Protein AF-A0A9P8NAB4-F1 (afdb_monomer_lite)

InterPro domains:
  IPR000743 Glycoside hydrolase, family 28 [PF00295] (481-736)
  IPR003819 TauD/TfdA-like domain [PF02668] (76-341)
  IPR011050 Pectin lyase fold/virulence factor [SSF51126] (372-777)
  IPR012334 Pectin lyase fold [G3DSA:2.160.20.10] (362-823)
  IPR042098 Glutarate 2-hydroxylase superfamily [G3DSA:3.60.130.10] (65-352)
  IPR051323 Alpha-ketoglutarate-dependent sulfate ester dioxygenase-like [PTHR30468] (35-362)

Organism: Aspergillus fumigatus (NCBI:txid746128)

Sequence (828 aa):
MTAKEVQLPSKPANLPHLNYHTPRGVSPLESVRAAGLEYPNYTPFKLPNLTLHPFTDRGHYADPSKSRLLSAATEIIHLTPDIGTEIAGLQLTALTPAQKDDLALLVAERGVVFFRDQDMDVHEQIAFAAYFGELHIHQMAGIIPDLPWVHPIYKDRTAVNGRSHQIWHSDVSYELQPPGLTMLRMDTLPAAGPGGSLAGGDTVWASGYALYESLSPKLRAFLETLEAKHSGLEQAEKALKTNGCLRRDPIETIHPVVRTHPVTKWKTLYVNENFTKEIIGIEKRVSDALLDTLYRTIAEAYEYQVRWKWTPNAVAIWDNRVTFHTGIFDYFPHLRHGLRVAPQAEKPYLDGESKTRKEDLESPTTALSKKTVDCNILSYGAVADNTTDISTSLESAFNWCVRPNPSSRLVVPEGQYLISRGVVLSNATNWAFQLDGLITVAYGGNWTIDRALILEGLAGTDVLNTTINGEGDQKFLLDVLVIVNAVDFEFYSSNGLGAFQGQGYLYRNLNNTDRPRLVRLISPINASVHDLILVDSPKFHIVLDFAINVEAYHLTIRGANLGSYDGIDVIGTNYHIHDNEVTNRDECVSVKSPSHHALIENLVCNQAGSGISIGSLNVSAEISNILAQNISIIQGNNIAFIKTYPGGSGYVTNVTFSNFRSKASLYGLNINQYWQNTFEPDTGSVTLSNLVFRNFSGSVANGVQRPPLYLIVNDLTYATNVTVEDFTVWTESGSSIVNKISNVFGHGDDSYGPNNGLVSLGAAEQPHTYTSTNIITASPTGWVPPKSPTWAAPSTGYGTASPIPVYTPEPLWRPGGVDYDLHYWGSF

Radius of gyration: 30.59 Å; chains: 1; bounding box: 68×71×88 Å

Foldseek 3Di:
DPPDDFDFDDDDPDFPPPPDDDDPPDDLVVRCVVVVHDPLAQDADADEADDDDDADALLQLEDPVLCLQQVQFPDWDLQADQAEIETHDDALLPDDSRNLSSVSNVQVRRQKYKYPDHPDTPSSVRSSQPSRAAWDQDFWAGARRRGRSKGKPKAAQVDDPLPPPWWKAQPPLQGQFGFFWKKKWWADAFLQDVPSDRDAFKKKKFFQLVLLVPDDPVVNVVQQVWKFKFWCVVVVVVSVVVVIYGRYDIGIDIARQWFADPNLLAIGGHATDVTTQAIPPDDRVVRVVVNVVSHCSRVVPPNRMDIDDDDRGMMMIGTSLGMIMTITSSRPNTITIMIMITHTHDRTDHDPPGYRPCCVLAFLNDDLVQLPAELELVVQVFDQPQPDASLRSQQCSQVVGQAVDASHEYDDAAGHGEHQEAHEREDGERYEYEFAYEYEYDPPGHQADDPVSLCVFPVHNVVSVCVQPVVVPNLSRRARYEYHAYHSYEYEYPFLQREYFQPLLVCLVVVPPNFHEYEEYGNYESYEYESYEFFAGVFEGYEYHAYYSYEYELYEEAYAQDPRHAYYEYEYEQYEYEHYEYAYQEHPYEYEPPYYQYEAEHYHAFQYAEYYEYDQAAAAGHAENAEYELYEHEQYQEQYEYHYDFNYEEAHAHYEYEHTEYAAHQAAYAYYNHPPVPDPPRPAIHAAEHYEYYQYEAEHAAQAVHNNAHADHDQPRAHEAYEHENHQYYYPDDQKHKHKHWRYEHAYDCQQHDRVQHHYADPPGDGGTDIDIGIRRHGGPPHDHDDDDPPGAPSCRQHRNDRDDRQPPHRPGHPPDPDSPPSSPPDD

pLDDT: mean 91.63, std 9.43, range [35.78, 98.81]

Secondary structure (DSSP, 8-state):
-PPPPPPPPPPPTT-S-TT--PPTTS-HHHHHHHTT--SSB------PPP-------GGGGS-TT-HHHHTT-SEEEESSSSS-EEEES--GGG--HHHHHHHHHHHHHHSEEEESS----HHHHHHHHTTSSPBP--SSS-BBTTBTTEEEEEE-TT-TTSS-----B-TTTTSSS-B-EEEEEEEE--B-SGGG-SB---EEEEEHHHHHHHS-HHHHHHHTT-EEEEESHHHHHHHHHTT---SS---EEEEESEEE-TTT-BEEE---TTTEEEETTS-HHHHHHHHHHHHHHHHH-GGGEEEEPP-TT-EEEEETTTEEEEE--TTTTS-EEEEEE-BB-PPP---TT-B-HHHHHSSSSS-GGG--EEEEGGGGT--SSSSSB-HHHHHHHIIIIITTSSSEEEEE-SSEEEEEE-EEEEEEEEEEEEE-SEEEEEEEEE-BPPHHHHTTSTT-HHHHHHHHHHTSSS-TTBEEEEEEEEEEEEEE-SSS--EEE--HHHHHHTT---PPEEEEEES-EEEEEES-EEE--SS-SEEEEEEEEEEEES-EEE--SSSS--SEEEEEEEEEEES-EEESSSEEEEEEEEEEEEEEEEEEEES-SEEEEEEEE-TTEEEEEEEEEEEEEES-SEEEEEEE-TT--EEEEEEEEEEEEEEEESEEEEEETTGGG--SS-----EEEEEEEEEEEEEES-TTTS-SEEEE--TTT-EEEEEEEEEEEEESSSS-EEEEEESEEEEE-SBTBGGGG-BPPPTTPPP---EEEEEE-SPPTT--PPPPPTTSPPTTTT-SSSPPPSSSSPPS--TT-S-TTTTTT---

Structure (mmCIF, N/CA/C/O backbone):
data_AF-A0A9P8NAB4-F1
#
_entry.id   AF-A0A9P8NAB4-F1
#
loop_
_atom_site.group_PDB
_atom_site.id
_atom_site.type_symbol
_atom_site.label_atom_id
_atom_site.label_alt_id
_atom_site.label_comp_id
_atom_site.label_asym_id
_atom_site.label_entity_id
_atom_site.label_seq_id
_atom_site.pdbx_PDB_ins_code
_atom_site.Cartn_x
_atom_site.Cartn_y
_atom_site.Cartn_z
_atom_site.occupancy
_atom_site.B_iso_or_equiv
_atom_site.auth_seq_id
_atom_site.auth_comp_id
_atom_site.auth_asym_id
_atom_site.auth_atom_id
_atom_site.pdbx_PDB_model_num
ATOM 1 N N . MET A 1 1 ? 40.218 -10.655 -15.527 1.00 40.34 1 MET A N 1
ATOM 2 C CA . MET A 1 1 ? 39.307 -11.619 -14.876 1.00 40.34 1 MET A CA 1
ATOM 3 C C . MET A 1 1 ? 38.823 -12.562 -15.959 1.00 40.34 1 MET A C 1
ATOM 5 O O . MET A 1 1 ? 38.355 -12.079 -16.979 1.00 40.34 1 MET A O 1
ATOM 9 N N . THR A 1 2 ? 39.038 -13.867 -15.823 1.00 39.22 2 THR A N 1
ATOM 10 C CA . THR A 1 2 ? 38.484 -14.861 -16.753 1.00 39.22 2 THR A CA 1
ATOM 11 C C . THR A 1 2 ? 36.960 -14.804 -16.664 1.00 39.22 2 THR A C 1
ATOM 13 O O . THR A 1 2 ? 36.418 -14.909 -15.565 1.00 39.22 2 THR A O 1
ATOM 16 N N . ALA A 1 3 ? 36.283 -14.560 -17.790 1.00 53.69 3 ALA A N 1
ATOM 17 C CA . ALA A 1 3 ? 34.825 -14.518 -17.847 1.00 53.69 3 ALA A CA 1
ATOM 18 C C . ALA A 1 3 ? 34.260 -15.818 -17.257 1.00 53.69 3 ALA A C 1
ATOM 20 O O . ALA A 1 3 ? 34.722 -16.909 -17.598 1.00 53.69 3 ALA A O 1
ATOM 21 N N . LYS A 1 4 ? 33.310 -15.694 -16.328 1.00 59.47 4 LYS A N 1
ATOM 22 C CA . LYS A 1 4 ? 32.639 -16.833 -15.699 1.00 59.47 4 LYS A CA 1
ATOM 23 C C . LYS A 1 4 ? 31.957 -17.631 -16.814 1.00 59.47 4 LYS A C 1
ATOM 25 O O . LYS A 1 4 ? 31.205 -17.058 -17.598 1.00 59.47 4 LYS A O 1
ATOM 30 N N . GLU A 1 5 ? 32.256 -18.919 -16.931 1.00 72.31 5 GLU A N 1
ATOM 31 C CA . GLU A 1 5 ? 31.653 -19.762 -17.964 1.00 72.31 5 GLU A CA 1
ATOM 32 C C . GLU A 1 5 ? 30.143 -19.869 -17.694 1.00 72.31 5 GLU A C 1
ATOM 34 O O . GLU A 1 5 ? 29.724 -20.312 -16.624 1.00 72.31 5 GLU A O 1
ATOM 39 N N . VAL A 1 6 ? 29.319 -19.379 -18.625 1.00 86.31 6 VAL A N 1
ATOM 40 C CA . VAL A 1 6 ? 27.856 -19.380 -18.493 1.00 86.31 6 VAL A CA 1
ATOM 41 C C . VAL A 1 6 ? 27.298 -20.600 -19.207 1.00 86.31 6 VAL A C 1
ATOM 43 O O . VAL A 1 6 ? 27.451 -20.748 -20.418 1.00 86.31 6 VAL A O 1
ATOM 46 N N . GLN A 1 7 ? 26.628 -21.467 -18.452 1.00 87.75 7 GLN A N 1
ATOM 47 C CA . GLN A 1 7 ? 25.987 -22.654 -18.997 1.00 87.75 7 GLN A CA 1
ATOM 48 C C . GLN A 1 7 ? 24.694 -22.270 -19.725 1.00 87.75 7 GLN A C 1
ATOM 50 O O . GLN A 1 7 ? 23.771 -21.718 -19.126 1.00 87.75 7 GLN A O 1
ATOM 55 N N . LEU A 1 8 ? 24.631 -22.574 -21.021 1.00 92.75 8 LEU A N 1
ATOM 56 C CA . LEU A 1 8 ? 23.442 -22.373 -21.847 1.00 92.75 8 LEU A CA 1
ATOM 57 C C . LEU A 1 8 ? 22.618 -23.666 -21.973 1.00 92.75 8 LEU A C 1
ATOM 59 O O . LEU A 1 8 ? 23.169 -24.759 -21.806 1.00 92.75 8 LEU A O 1
ATOM 63 N N . PRO A 1 9 ? 21.320 -23.569 -22.319 1.00 92.62 9 PRO A N 1
ATOM 64 C CA . PRO A 1 9 ? 20.518 -24.734 -22.680 1.00 92.62 9 PRO A CA 1
ATOM 65 C C . PRO A 1 9 ? 21.091 -25.499 -23.887 1.00 92.62 9 PRO A C 1
ATOM 67 O O . PRO A 1 9 ? 21.942 -25.006 -24.630 1.00 92.62 9 PRO A O 1
ATOM 70 N N . SER A 1 10 ? 20.607 -26.723 -24.110 1.00 91.00 10 SER A N 1
ATOM 71 C CA . SER A 1 10 ? 21.075 -27.565 -25.221 1.00 91.00 10 SER A CA 1
ATOM 72 C C . SER A 1 10 ? 20.558 -27.070 -26.573 1.00 91.00 10 SER A C 1
ATOM 74 O O . SER A 1 10 ? 19.350 -26.943 -26.769 1.00 91.00 10 SER A O 1
ATOM 76 N N . LYS A 1 11 ? 21.467 -26.819 -27.523 1.00 89.62 11 LYS A N 1
ATOM 77 C CA . LYS A 1 11 ? 21.127 -26.353 -28.878 1.00 89.62 11 LYS A CA 1
ATOM 78 C C . LYS A 1 11 ? 20.417 -27.452 -29.693 1.00 89.62 11 LYS A C 1
ATOM 80 O O . LYS A 1 11 ? 20.761 -28.626 -29.548 1.00 89.62 11 LYS A O 1
ATOM 85 N N . PRO A 1 12 ? 19.499 -27.098 -30.611 1.00 88.19 12 PRO A N 1
ATOM 86 C CA . PRO A 1 12 ? 19.002 -28.029 -31.620 1.00 88.19 12 PRO A CA 1
ATOM 87 C C . PRO A 1 12 ? 20.139 -28.599 -32.480 1.00 88.19 12 PRO A C 1
ATOM 89 O O . PRO A 1 12 ? 21.068 -27.885 -32.853 1.00 88.19 12 PRO A O 1
ATOM 92 N N . ALA A 1 13 ? 20.042 -29.878 -32.846 1.00 84.38 13 ALA A N 1
ATOM 93 C CA . ALA A 1 13 ? 21.098 -30.586 -33.578 1.00 84.38 13 ALA A CA 1
ATOM 94 C C . ALA A 1 13 ? 21.292 -30.112 -35.034 1.00 84.38 13 ALA A C 1
ATOM 96 O O . ALA A 1 13 ? 22.326 -30.375 -35.637 1.00 84.38 13 ALA A O 1
ATOM 97 N N . ASN A 1 14 ? 20.301 -29.431 -35.612 1.00 85.38 14 ASN A N 1
ATOM 98 C CA . ASN A 1 14 ? 20.255 -29.040 -37.021 1.00 85.38 14 ASN A CA 1
ATOM 99 C C . ASN A 1 14 ? 20.342 -27.520 -37.237 1.00 85.38 14 ASN A C 1
ATOM 101 O O . ASN A 1 14 ? 19.823 -27.012 -38.234 1.00 85.38 14 ASN A O 1
ATOM 105 N N . LEU A 1 15 ? 20.961 -26.788 -36.305 1.00 88.81 15 LEU A N 1
ATOM 106 C CA . LEU A 1 15 ? 21.180 -25.356 -36.487 1.00 88.81 15 LEU A CA 1
ATOM 107 C C . LEU A 1 15 ? 22.069 -25.075 -37.712 1.00 88.81 15 LEU A C 1
ATOM 109 O O . LEU A 1 15 ? 23.055 -25.782 -37.941 1.00 88.81 15 LEU A O 1
ATOM 113 N N . PRO A 1 16 ? 21.757 -24.028 -38.492 1.00 85.44 16 PRO A N 1
ATOM 114 C CA . PRO A 1 16 ? 22.625 -23.579 -39.572 1.00 85.44 16 PRO A CA 1
ATOM 115 C C . PRO A 1 16 ? 23.907 -22.935 -39.011 1.00 85.44 16 PRO A C 1
ATOM 117 O O . PRO A 1 16 ? 23.931 -22.453 -37.884 1.00 85.44 16 PRO A O 1
ATOM 120 N N . HIS A 1 17 ? 24.972 -22.882 -39.818 1.00 88.69 17 HIS A N 1
ATOM 121 C CA . HIS A 1 17 ? 26.263 -22.263 -39.462 1.00 88.69 17 HIS A CA 1
ATOM 122 C C . HIS A 1 17 ? 26.952 -22.863 -38.217 1.00 88.69 17 HIS A C 1
ATOM 124 O O . HIS A 1 17 ? 27.378 -22.131 -37.331 1.00 88.69 17 HIS A O 1
ATOM 130 N N . LEU A 1 18 ? 27.141 -24.188 -38.179 1.00 85.50 18 LEU A N 1
ATOM 131 C CA . LEU A 1 18 ? 27.746 -24.916 -37.044 1.00 85.50 18 LEU A CA 1
ATOM 132 C C . LEU A 1 18 ? 29.112 -24.383 -36.559 1.00 85.50 18 LEU A C 1
ATOM 134 O O . LEU A 1 18 ? 29.465 -24.598 -35.405 1.00 85.50 18 LEU A O 1
ATOM 138 N N . ASN A 1 19 ? 29.868 -23.697 -37.423 1.00 88.88 19 ASN A N 1
ATOM 139 C CA . ASN A 1 19 ? 31.190 -23.143 -37.105 1.00 88.88 19 ASN A CA 1
ATOM 140 C C . ASN A 1 19 ? 31.148 -21.687 -36.601 1.00 88.88 19 ASN A C 1
ATOM 142 O O . ASN A 1 19 ? 32.195 -21.124 -36.287 1.00 88.88 19 ASN A O 1
ATOM 146 N N . TYR A 1 20 ? 29.976 -21.044 -36.594 1.00 93.00 20 TYR A N 1
ATOM 147 C CA . TYR A 1 20 ? 29.820 -19.686 -36.080 1.00 93.00 20 TYR A CA 1
ATOM 148 C C . TYR A 1 20 ? 29.592 -19.717 -34.568 1.00 93.00 20 TYR A C 1
ATOM 150 O O . TYR A 1 20 ? 28.784 -20.499 -34.063 1.00 93.00 20 TYR A O 1
ATOM 158 N N . HIS A 1 21 ? 30.274 -18.822 -33.860 1.00 92.81 21 HIS A N 1
ATOM 159 C CA . HIS A 1 21 ? 30.131 -18.642 -32.423 1.00 92.81 21 HIS A CA 1
ATOM 160 C C . HIS A 1 21 ? 29.997 -17.158 -32.110 1.00 92.81 21 HIS A C 1
ATOM 162 O O . HIS A 1 21 ? 30.865 -16.371 -32.495 1.00 92.81 21 HIS A O 1
ATOM 168 N N . THR A 1 22 ? 28.927 -16.783 -31.409 1.00 94.12 22 THR A N 1
ATOM 169 C CA . THR A 1 22 ? 28.750 -15.401 -30.954 1.00 94.12 22 THR A CA 1
ATOM 170 C C . THR A 1 22 ? 29.775 -15.098 -29.852 1.00 94.12 22 THR A C 1
ATOM 172 O O . THR A 1 22 ? 29.762 -15.765 -28.816 1.00 94.12 22 THR A O 1
ATOM 175 N N . PRO A 1 23 ? 30.674 -14.108 -30.016 1.00 93.75 23 PRO A N 1
ATOM 176 C CA . PRO A 1 23 ? 31.632 -13.761 -28.970 1.00 93.75 23 PRO A CA 1
ATOM 177 C C . PRO A 1 23 ? 30.945 -13.156 -27.735 1.00 93.75 23 PRO A C 1
ATOM 179 O O . PRO A 1 23 ? 29.957 -12.430 -27.848 1.00 93.75 23 PRO A O 1
ATOM 182 N N . ARG A 1 24 ? 31.496 -13.413 -26.543 1.00 91.81 24 ARG A N 1
ATOM 183 C CA . ARG A 1 24 ? 31.081 -12.757 -25.288 1.00 91.81 24 ARG A CA 1
ATOM 184 C C . ARG A 1 24 ? 31.351 -11.248 -25.353 1.00 91.81 24 ARG A C 1
ATOM 186 O O . ARG A 1 24 ? 32.356 -10.834 -25.929 1.00 91.81 24 ARG A O 1
ATOM 193 N N . GLY A 1 25 ? 30.471 -10.441 -24.759 1.00 89.00 25 GLY A N 1
ATOM 194 C CA . GLY A 1 25 ? 30.613 -8.977 -24.698 1.00 89.00 25 GLY A CA 1
ATOM 195 C C . GLY A 1 25 ? 30.536 -8.217 -26.034 1.00 89.00 25 GLY A C 1
ATOM 196 O O . GLY A 1 25 ? 30.756 -7.011 -26.044 1.00 89.00 25 GLY A O 1
ATOM 197 N N . VAL A 1 26 ? 30.231 -8.881 -27.155 1.00 90.88 26 VAL A N 1
ATOM 198 C CA . VAL A 1 26 ? 30.075 -8.241 -28.474 1.00 90.88 26 VAL A CA 1
ATOM 199 C C . VAL A 1 26 ? 28.607 -8.285 -28.886 1.00 90.88 26 VAL A C 1
ATOM 201 O O . VAL A 1 26 ? 27.939 -9.303 -28.691 1.00 90.88 26 VAL A O 1
ATOM 204 N N . SER A 1 27 ? 28.092 -7.206 -29.484 1.00 91.06 27 SER A N 1
ATOM 205 C CA . SER A 1 27 ? 26.719 -7.198 -29.992 1.00 91.06 27 SER A CA 1
ATOM 206 C C . SER A 1 27 ? 26.519 -8.317 -31.029 1.00 91.06 27 SER A C 1
ATOM 208 O O . SER A 1 27 ? 27.317 -8.448 -31.969 1.00 91.06 27 SER A O 1
ATOM 210 N N . PRO A 1 28 ? 25.440 -9.117 -30.936 1.00 93.81 28 PRO A N 1
ATOM 211 C CA . PRO A 1 28 ? 25.110 -10.088 -31.975 1.00 93.81 28 PRO A CA 1
ATOM 212 C C . PRO A 1 28 ? 24.892 -9.453 -33.351 1.00 93.81 28 PRO A C 1
ATOM 214 O O . PRO A 1 28 ? 25.235 -10.054 -34.365 1.00 93.81 28 PRO A O 1
ATOM 217 N N . LEU A 1 29 ? 24.364 -8.224 -33.404 1.00 93.50 29 LEU A N 1
ATOM 218 C CA . LEU A 1 29 ? 24.193 -7.491 -34.659 1.00 93.50 29 LEU A CA 1
ATOM 219 C C . LEU A 1 29 ? 25.542 -7.254 -35.352 1.00 93.50 29 LEU A C 1
ATOM 221 O O . LEU A 1 29 ? 25.672 -7.470 -36.557 1.00 93.50 29 LEU A O 1
ATOM 225 N N . GLU A 1 30 ? 26.545 -6.816 -34.593 1.00 93.12 30 GLU A N 1
ATOM 226 C CA . GLU A 1 30 ? 27.880 -6.511 -35.113 1.00 93.12 30 GLU A CA 1
ATOM 227 C C . GLU A 1 30 ? 28.649 -7.782 -35.472 1.00 93.12 30 GLU A C 1
ATOM 229 O O . GLU A 1 30 ? 29.199 -7.882 -36.568 1.00 93.12 30 GLU A O 1
ATOM 234 N N . SER A 1 31 ? 28.652 -8.777 -34.582 1.00 94.56 31 SER A N 1
ATOM 235 C CA . SER A 1 31 ? 29.421 -10.012 -34.773 1.00 94.56 31 SER A CA 1
ATOM 236 C C . SER A 1 31 ? 28.896 -10.880 -35.920 1.00 94.56 31 SER A C 1
ATOM 238 O O . SER A 1 31 ? 29.700 -11.438 -36.668 1.00 94.56 31 SER A O 1
ATOM 240 N N . VAL A 1 32 ? 27.574 -10.980 -36.115 1.00 94.44 32 VAL A N 1
ATOM 241 C CA . VAL A 1 32 ? 26.994 -11.704 -37.264 1.00 94.44 32 VAL A CA 1
ATOM 242 C C . VAL A 1 32 ? 27.377 -11.012 -38.575 1.00 94.44 32 VAL A C 1
ATOM 244 O O . VAL A 1 32 ? 27.844 -11.669 -39.507 1.00 94.44 32 VAL A O 1
ATOM 247 N N . ARG A 1 33 ? 27.268 -9.678 -38.631 1.00 92.25 33 ARG A N 1
ATOM 248 C CA . ARG A 1 33 ? 27.653 -8.895 -39.816 1.00 92.25 33 ARG A CA 1
ATOM 249 C C . ARG A 1 33 ? 29.149 -8.987 -40.113 1.00 92.25 33 ARG A C 1
ATOM 251 O O . ARG A 1 33 ? 29.523 -9.140 -41.273 1.00 92.25 33 ARG A O 1
ATOM 258 N N . ALA A 1 34 ? 30.001 -8.943 -39.088 1.00 94.50 34 ALA A N 1
ATOM 259 C CA . ALA A 1 34 ? 31.451 -9.091 -39.234 1.00 94.50 34 ALA A CA 1
ATOM 260 C C . ALA A 1 34 ? 31.850 -10.473 -39.782 1.00 94.50 34 ALA A C 1
ATOM 262 O O . ALA A 1 34 ? 32.832 -10.584 -40.512 1.00 94.50 34 ALA A O 1
ATOM 263 N N . ALA A 1 35 ? 31.062 -11.511 -39.487 1.00 93.69 35 ALA A N 1
ATOM 264 C CA . ALA A 1 35 ? 31.231 -12.848 -40.054 1.00 93.69 35 ALA A CA 1
ATOM 265 C C . ALA A 1 35 ? 30.696 -12.988 -41.497 1.00 93.69 35 ALA A C 1
ATOM 267 O O . ALA A 1 35 ? 30.728 -14.085 -42.053 1.00 93.69 35 ALA A O 1
ATOM 268 N N . GLY A 1 36 ? 30.196 -11.906 -42.109 1.00 93.19 36 GLY A N 1
ATOM 269 C CA . GLY A 1 36 ? 29.629 -11.919 -43.461 1.00 93.19 36 GLY A CA 1
ATOM 270 C C . GLY A 1 36 ? 28.271 -12.620 -43.559 1.00 93.19 36 GLY A C 1
ATOM 271 O O . GLY A 1 36 ? 27.869 -13.018 -44.651 1.00 93.19 36 GLY A O 1
ATOM 272 N N . LEU A 1 37 ? 27.579 -12.798 -42.430 1.00 92.12 37 LEU A N 1
ATOM 273 C CA . LEU A 1 37 ? 26.261 -13.421 -42.359 1.00 92.12 37 LEU A CA 1
ATOM 274 C C . LEU A 1 37 ? 25.153 -12.358 -42.337 1.00 92.12 37 LEU A C 1
ATOM 276 O O . LEU A 1 37 ? 25.348 -11.227 -41.887 1.00 92.12 37 LEU A O 1
ATOM 280 N N . GLU A 1 38 ? 23.967 -12.733 -42.812 1.00 88.44 38 GLU A N 1
ATOM 281 C CA . GLU A 1 38 ? 22.781 -11.876 -42.765 1.00 88.44 38 GLU A CA 1
ATOM 282 C C . GLU A 1 38 ? 22.230 -11.772 -41.332 1.00 88.44 38 GLU A C 1
ATOM 284 O O . GLU A 1 38 ? 22.152 -12.770 -40.609 1.00 88.44 38 GLU A O 1
ATOM 289 N N . TYR A 1 39 ? 21.835 -10.559 -40.923 1.00 89.81 39 TYR A N 1
ATOM 290 C CA . TYR A 1 39 ? 21.217 -10.295 -39.624 1.00 89.81 39 TYR A CA 1
ATOM 291 C C . TYR A 1 39 ? 19.875 -9.561 -39.764 1.00 89.81 39 TYR A C 1
ATOM 293 O O . TYR A 1 39 ? 19.847 -8.509 -40.409 1.00 89.81 39 TYR A O 1
ATOM 301 N N . PRO A 1 40 ? 18.817 -9.995 -39.054 1.00 89.75 40 PRO A N 1
ATOM 302 C CA . PRO A 1 40 ? 18.694 -11.278 -38.354 1.00 89.75 40 PRO A CA 1
ATOM 303 C C . PRO A 1 40 ? 18.849 -12.479 -39.302 1.00 89.75 40 PRO A C 1
ATOM 305 O O . PRO A 1 40 ? 18.592 -12.352 -40.495 1.00 89.75 40 PRO A O 1
ATOM 308 N N . ASN A 1 41 ? 19.241 -13.653 -38.796 1.00 86.94 41 ASN A N 1
ATOM 309 C CA . ASN A 1 41 ? 19.390 -14.831 -39.651 1.00 86.94 41 ASN A CA 1
ATOM 310 C C . ASN A 1 41 ? 18.027 -15.495 -39.915 1.00 86.94 41 ASN A C 1
ATOM 312 O O . ASN A 1 41 ? 17.425 -16.085 -39.009 1.00 86.94 41 ASN A O 1
ATOM 316 N N . TYR A 1 42 ? 17.566 -15.440 -41.166 1.00 85.56 42 TYR A N 1
ATOM 317 C CA . TYR A 1 42 ? 16.329 -16.076 -41.637 1.00 85.56 42 TYR A CA 1
ATOM 318 C C . TYR A 1 42 ? 16.555 -17.434 -42.320 1.00 85.56 42 TYR A C 1
ATOM 320 O O . TYR A 1 42 ? 15.627 -17.981 -42.914 1.00 85.56 42 TYR A O 1
ATOM 328 N N . THR A 1 43 ? 17.755 -18.017 -42.221 1.00 86.00 43 THR A N 1
ATOM 329 C CA . THR A 1 43 ? 18.057 -19.326 -42.820 1.00 86.00 43 THR A CA 1
ATOM 330 C C . THR A 1 43 ? 17.055 -20.391 -42.343 1.00 86.00 43 THR A C 1
ATOM 332 O O . THR A 1 43 ? 16.932 -20.611 -41.130 1.00 86.00 43 THR A O 1
ATOM 335 N N . PRO A 1 44 ? 16.339 -21.071 -43.262 1.00 81.62 44 PRO A N 1
ATOM 336 C CA . PRO A 1 44 ? 15.373 -22.095 -42.889 1.00 81.62 44 PRO A CA 1
ATOM 337 C C . PRO A 1 44 ? 16.039 -23.307 -42.227 1.00 81.62 44 PRO A C 1
ATOM 339 O O . PRO A 1 44 ? 16.944 -23.920 -42.785 1.00 81.62 44 PRO A O 1
ATOM 342 N N . PHE A 1 45 ? 15.523 -23.702 -41.067 1.00 90.12 45 PHE A N 1
ATOM 343 C CA . PHE A 1 45 ? 15.706 -25.030 -40.478 1.00 90.12 45 PHE A CA 1
ATOM 344 C C . PHE A 1 45 ? 14.388 -25.458 -39.837 1.00 90.12 45 PHE A C 1
ATOM 346 O O . PHE A 1 45 ? 13.546 -24.612 -39.541 1.00 90.12 45 PHE A O 1
ATOM 353 N N . LYS A 1 46 ? 14.179 -26.761 -39.652 1.00 90.56 46 LYS A N 1
ATOM 354 C CA . LYS A 1 46 ? 12.918 -27.301 -39.130 1.00 90.56 46 LYS A CA 1
ATOM 355 C C . LYS A 1 46 ? 13.063 -27.786 -37.694 1.00 90.56 46 LYS A C 1
ATOM 357 O O . LYS A 1 46 ? 14.068 -28.395 -37.342 1.00 90.56 46 LYS A O 1
ATOM 362 N N . LEU A 1 47 ? 12.041 -27.536 -36.889 1.00 91.31 47 LEU A N 1
ATOM 363 C CA . LEU A 1 47 ? 11.872 -28.041 -35.534 1.00 91.31 47 LEU A CA 1
ATOM 364 C C . LEU A 1 47 ? 10.510 -28.739 -35.440 1.00 91.31 47 LEU A C 1
ATOM 366 O O . LEU A 1 47 ? 9.578 -28.333 -36.137 1.00 91.31 47 LEU A O 1
ATOM 370 N N . PRO A 1 48 ? 10.365 -29.761 -34.583 1.00 91.31 48 PRO A N 1
ATOM 371 C CA . PRO A 1 48 ? 9.050 -30.299 -34.271 1.00 91.31 48 PRO A CA 1
ATOM 372 C C . PRO A 1 48 ? 8.185 -29.237 -33.579 1.00 91.31 48 PRO A C 1
ATOM 374 O O . PRO A 1 48 ? 8.701 -28.322 -32.919 1.00 91.31 48 PRO A O 1
ATOM 377 N N . ASN A 1 49 ? 6.865 -29.376 -33.714 1.00 91.44 49 ASN A N 1
ATOM 378 C CA . ASN A 1 49 ? 5.920 -28.584 -32.935 1.00 91.44 49 ASN A CA 1
ATOM 379 C C . ASN A 1 49 ? 6.146 -28.819 -31.439 1.00 91.44 49 ASN A C 1
ATOM 381 O O . ASN A 1 49 ? 6.538 -29.912 -31.026 1.00 91.44 49 ASN A O 1
ATOM 385 N N . LEU A 1 50 ? 5.942 -27.769 -30.645 1.00 92.38 50 LEU A N 1
ATOM 386 C CA . LEU A 1 50 ? 6.092 -27.854 -29.199 1.00 92.38 50 LEU A CA 1
ATOM 387 C C . LEU A 1 50 ? 5.022 -28.787 -28.626 1.00 92.38 50 LEU A C 1
ATOM 389 O O . LEU A 1 50 ? 3.901 -28.861 -29.129 1.00 92.38 50 LEU A O 1
ATOM 393 N N . THR A 1 51 ? 5.392 -29.520 -27.584 1.00 93.38 51 THR A N 1
ATOM 394 C CA . THR A 1 51 ? 4.506 -30.431 -26.860 1.00 93.38 51 THR A CA 1
ATOM 395 C C . THR A 1 51 ? 4.361 -29.967 -25.421 1.00 93.38 51 THR A C 1
ATOM 397 O O . THR A 1 51 ? 5.251 -29.303 -24.886 1.00 93.38 51 THR A O 1
ATOM 400 N N . LEU A 1 52 ? 3.260 -30.356 -24.779 1.00 94.62 52 LEU A N 1
ATOM 401 C CA . LEU A 1 52 ? 3.054 -30.062 -23.366 1.00 94.62 52 LEU A CA 1
ATOM 402 C C . LEU A 1 52 ? 4.152 -30.702 -22.505 1.00 94.62 52 LEU A C 1
ATOM 404 O O . LEU A 1 52 ? 4.496 -31.869 -22.700 1.00 94.62 52 LEU A O 1
ATOM 408 N N . HIS A 1 53 ? 4.653 -29.948 -21.535 1.00 92.81 53 HIS A N 1
ATOM 409 C CA . HIS A 1 53 ? 5.620 -30.392 -20.538 1.00 92.81 53 HIS A CA 1
ATOM 410 C C . HIS A 1 53 ? 5.252 -29.834 -19.152 1.00 92.81 53 HIS A C 1
ATOM 412 O O . HIS A 1 53 ? 4.589 -28.795 -19.060 1.00 92.81 53 HIS A O 1
ATOM 418 N N . PRO A 1 54 ? 5.652 -30.507 -18.056 1.00 92.12 54 PRO A N 1
ATOM 419 C CA . PRO A 1 54 ? 5.463 -29.972 -16.714 1.00 92.12 54 PRO A CA 1
ATOM 420 C C . PRO A 1 54 ? 6.128 -28.601 -16.567 1.00 92.12 54 PRO A C 1
ATOM 422 O O . PRO A 1 54 ? 7.286 -28.428 -16.942 1.00 92.12 54 PRO A O 1
ATOM 425 N N . PHE A 1 55 ? 5.404 -27.650 -15.987 1.00 94.19 55 PHE A N 1
ATOM 426 C CA . PHE A 1 55 ? 5.899 -26.311 -15.693 1.00 94.19 55 PHE A CA 1
ATOM 427 C C . PHE A 1 55 ? 5.652 -25.990 -14.221 1.00 94.19 55 PHE A C 1
ATOM 429 O O . PHE A 1 55 ? 4.554 -26.219 -13.710 1.00 94.19 55 PHE A O 1
ATOM 436 N N . THR A 1 56 ? 6.670 -25.443 -13.562 1.00 94.06 56 THR A N 1
ATOM 437 C CA . THR A 1 56 ? 6.579 -24.950 -12.188 1.00 94.06 56 THR A CA 1
ATOM 438 C C . THR A 1 56 ? 6.978 -23.487 -12.182 1.00 94.06 56 THR A C 1
ATOM 440 O O . THR A 1 56 ? 8.131 -23.160 -12.466 1.00 94.06 56 THR A O 1
ATOM 443 N N . ASP A 1 57 ? 6.034 -22.618 -11.837 1.00 97.06 57 ASP A N 1
ATOM 444 C CA . ASP A 1 57 ? 6.287 -21.184 -11.776 1.00 97.06 57 ASP A CA 1
ATOM 445 C C . ASP A 1 57 ? 7.222 -20.840 -10.606 1.00 97.06 57 ASP A C 1
ATOM 447 O O . ASP A 1 57 ? 6.987 -21.243 -9.463 1.00 97.06 57 ASP A O 1
ATOM 451 N N . ARG A 1 58 ? 8.283 -20.077 -10.892 1.00 97.56 58 ARG A N 1
ATOM 452 C CA . ARG A 1 58 ? 9.261 -19.637 -9.888 1.00 97.56 58 ARG A CA 1
ATOM 453 C C . ARG A 1 58 ? 8.661 -18.686 -8.853 1.00 97.56 58 ARG A C 1
ATOM 455 O O . ARG A 1 58 ? 9.132 -18.680 -7.719 1.00 97.56 58 ARG A O 1
ATOM 462 N N . GLY A 1 59 ? 7.600 -17.954 -9.199 1.00 96.69 59 GLY A N 1
ATOM 463 C CA . GLY A 1 59 ? 6.916 -17.049 -8.274 1.00 96.69 59 GLY A CA 1
ATOM 464 C C . GLY A 1 59 ? 6.319 -17.755 -7.050 1.00 96.69 59 GLY A C 1
ATOM 465 O O . GLY A 1 59 ? 6.136 -17.120 -6.019 1.00 96.69 59 GLY A O 1
ATOM 466 N N . HIS A 1 60 ? 6.094 -19.075 -7.099 1.00 95.75 60 HIS A N 1
ATOM 467 C CA . HIS A 1 60 ? 5.665 -19.852 -5.927 1.00 95.75 60 HIS A CA 1
ATOM 468 C C . HIS A 1 60 ? 6.722 -19.959 -4.814 1.00 95.75 60 HIS A C 1
ATOM 470 O O . HIS A 1 60 ? 6.378 -20.324 -3.692 1.00 95.75 60 HIS A O 1
ATOM 476 N N . TYR A 1 61 ? 7.993 -19.675 -5.111 1.00 96.12 61 TYR A N 1
ATOM 477 C CA . TYR A 1 61 ? 9.105 -19.737 -4.151 1.00 96.12 61 TYR A CA 1
ATOM 478 C C . TYR A 1 61 ? 9.530 -18.352 -3.633 1.00 96.12 61 TYR A C 1
ATOM 480 O O . TYR A 1 61 ? 10.517 -18.226 -2.894 1.00 96.12 61 TYR A O 1
ATOM 488 N N . ALA A 1 62 ? 8.806 -17.310 -4.041 1.00 87.06 62 ALA A N 1
ATOM 489 C CA . ALA A 1 62 ? 9.027 -15.950 -3.589 1.00 87.06 62 ALA A CA 1
ATOM 490 C C . ALA A 1 62 ? 8.698 -15.789 -2.099 1.00 87.06 62 ALA A C 1
ATOM 492 O O . ALA A 1 62 ? 7.838 -16.477 -1.548 1.00 87.06 62 ALA A O 1
ATOM 493 N N . ASP A 1 63 ? 9.368 -14.838 -1.460 1.00 72.56 63 ASP A N 1
ATOM 494 C CA . ASP A 1 63 ? 8.887 -14.256 -0.219 1.00 72.56 63 ASP A CA 1
ATOM 495 C C . ASP A 1 63 ? 7.626 -13.435 -0.556 1.00 72.56 63 ASP A C 1
ATOM 497 O O . ASP A 1 63 ? 7.689 -12.625 -1.488 1.00 72.56 63 ASP A O 1
ATOM 501 N N . PRO A 1 64 ? 6.491 -13.599 0.151 1.00 74.88 64 PRO A N 1
ATOM 502 C CA . PRO A 1 64 ? 5.274 -12.836 -0.138 1.00 74.88 64 PRO A CA 1
ATOM 503 C C . PRO A 1 64 ? 5.487 -11.314 -0.140 1.00 74.88 64 PRO A C 1
ATOM 505 O O . PRO A 1 64 ? 4.908 -10.607 -0.966 1.00 74.88 64 PRO A O 1
ATOM 508 N N . SER A 1 65 ? 6.373 -10.805 0.722 1.00 68.12 65 SER A N 1
ATOM 509 C CA . SER A 1 65 ? 6.749 -9.385 0.786 1.00 68.12 65 SER A CA 1
ATOM 510 C C . SER A 1 65 ? 7.782 -8.976 -0.270 1.00 68.12 65 SER A C 1
ATOM 512 O O . SER A 1 65 ? 8.037 -7.787 -0.449 1.00 68.12 65 SER A O 1
ATOM 514 N N . LYS A 1 66 ? 8.389 -9.944 -0.974 1.00 88.50 66 LYS A N 1
ATOM 515 C CA . LYS A 1 66 ? 9.493 -9.757 -1.935 1.00 88.50 66 LYS A CA 1
ATOM 516 C C . LYS A 1 66 ? 10.720 -9.074 -1.308 1.00 88.50 66 LYS A C 1
ATOM 518 O O . LYS A 1 66 ? 11.564 -8.513 -2.011 1.00 88.50 66 LYS A O 1
ATOM 523 N N . SER A 1 67 ? 10.828 -9.119 0.023 1.00 67.94 67 SER A N 1
ATOM 524 C CA . SER A 1 67 ? 11.817 -8.378 0.812 1.00 67.94 67 SER A CA 1
ATOM 525 C C . SER A 1 67 ? 13.258 -8.651 0.386 1.00 67.94 67 SER A C 1
ATOM 527 O O . SER A 1 67 ? 14.076 -7.733 0.405 1.00 67.94 67 SER A O 1
ATOM 529 N N . ARG A 1 68 ? 13.592 -9.868 -0.065 1.00 83.38 68 ARG A N 1
ATOM 530 C CA . ARG A 1 68 ? 14.972 -10.251 -0.425 1.00 83.38 68 ARG A CA 1
ATOM 531 C C . ARG A 1 68 ? 15.446 -9.526 -1.683 1.00 83.38 68 ARG A C 1
ATOM 533 O O . ARG A 1 68 ? 16.635 -9.221 -1.804 1.00 83.38 68 ARG A O 1
ATOM 540 N N . LEU A 1 69 ? 14.534 -9.262 -2.621 1.00 87.38 69 LEU A N 1
ATOM 541 C CA . LEU A 1 69 ? 14.794 -8.419 -3.789 1.00 87.38 69 LEU A CA 1
ATOM 542 C C . LEU A 1 69 ? 14.719 -6.934 -3.430 1.00 87.38 69 LEU A C 1
ATOM 544 O O . LEU A 1 69 ? 15.644 -6.189 -3.745 1.00 87.38 69 LEU A O 1
ATOM 548 N N . LEU A 1 70 ? 13.627 -6.514 -2.786 1.00 76.00 70 LEU A N 1
ATOM 549 C CA . LEU A 1 70 ? 13.319 -5.096 -2.587 1.00 76.00 70 LEU A CA 1
ATOM 550 C C . LEU A 1 70 ? 14.309 -4.403 -1.640 1.00 76.00 70 LEU A C 1
ATOM 552 O O . LEU A 1 70 ? 14.740 -3.294 -1.931 1.00 76.00 70 LEU A O 1
ATOM 556 N N . SER A 1 71 ? 14.754 -5.071 -0.572 1.00 70.00 71 SER A N 1
ATOM 557 C CA . SER A 1 71 ? 15.753 -4.513 0.360 1.00 70.00 71 SER A CA 1
ATOM 558 C C . SER A 1 71 ? 17.152 -4.355 -0.243 1.00 70.00 71 SER A C 1
ATOM 560 O O . SER A 1 71 ? 17.971 -3.612 0.291 1.00 70.00 71 SER A O 1
ATOM 562 N N . ALA A 1 72 ? 17.446 -5.059 -1.340 1.00 78.06 72 ALA A N 1
ATOM 563 C CA . ALA A 1 72 ? 18.726 -4.955 -2.033 1.00 78.06 72 ALA A CA 1
ATOM 564 C C . ALA A 1 72 ? 18.743 -3.822 -3.072 1.00 78.06 72 ALA A C 1
ATOM 566 O O . ALA A 1 72 ? 19.820 -3.433 -3.527 1.00 78.06 72 ALA A O 1
ATOM 567 N N . ALA A 1 73 ? 17.572 -3.323 -3.477 1.00 72.62 73 ALA A N 1
ATOM 568 C CA . ALA A 1 73 ? 17.456 -2.221 -4.418 1.00 72.62 73 ALA A CA 1
ATOM 569 C C . ALA A 1 73 ? 17.846 -0.896 -3.757 1.00 72.62 73 ALA A C 1
ATOM 571 O O . ALA A 1 73 ? 17.578 -0.671 -2.580 1.00 72.62 73 ALA A O 1
ATOM 572 N N . THR A 1 74 ? 18.443 0.012 -4.529 1.00 71.06 74 THR A N 1
ATOM 573 C CA . THR A 1 74 ? 18.684 1.379 -4.042 1.00 71.06 74 THR A CA 1
ATOM 574 C C . THR A 1 74 ? 17.423 2.231 -4.125 1.00 71.06 74 THR A C 1
ATOM 576 O O . THR A 1 74 ? 17.269 3.170 -3.356 1.00 71.06 74 THR A O 1
ATOM 579 N N . GLU A 1 75 ? 16.536 1.921 -5.073 1.00 69.25 75 GLU A N 1
ATOM 580 C CA . GLU A 1 75 ? 15.271 2.620 -5.277 1.00 69.25 75 GLU A CA 1
ATOM 581 C C . GLU A 1 75 ? 14.260 1.694 -5.961 1.00 69.25 75 GLU A C 1
ATOM 583 O O . GLU A 1 75 ? 14.625 0.850 -6.789 1.00 69.25 75 GLU A O 1
ATOM 588 N N . ILE A 1 76 ? 12.983 1.868 -5.621 1.00 74.75 76 ILE A N 1
ATOM 589 C CA . ILE A 1 76 ? 11.848 1.160 -6.213 1.00 74.75 76 ILE A CA 1
ATOM 590 C C . ILE A 1 76 ? 10.837 2.220 -6.635 1.00 74.75 76 ILE A C 1
ATOM 592 O O . ILE A 1 76 ? 10.329 2.961 -5.795 1.00 74.75 76 ILE A O 1
ATOM 596 N N . ILE A 1 77 ? 10.539 2.284 -7.930 1.00 76.75 77 ILE A N 1
ATOM 597 C CA . ILE A 1 77 ? 9.676 3.318 -8.502 1.00 76.75 77 ILE A CA 1
ATOM 598 C C . ILE A 1 77 ? 8.485 2.640 -9.169 1.00 76.75 77 ILE A C 1
ATOM 600 O O . ILE A 1 77 ? 8.613 2.002 -10.216 1.00 76.75 77 ILE A O 1
ATOM 604 N N . HIS A 1 78 ? 7.296 2.781 -8.591 1.00 83.31 78 HIS A N 1
ATOM 605 C CA . HIS A 1 78 ? 6.069 2.370 -9.268 1.00 83.31 78 HIS A CA 1
ATOM 606 C C . HIS A 1 78 ? 5.709 3.417 -10.326 1.00 83.31 78 HIS A C 1
ATOM 608 O O . HIS A 1 78 ? 5.401 4.559 -10.002 1.00 83.31 78 HIS A O 1
ATOM 614 N N . LEU A 1 79 ? 5.780 3.030 -11.603 1.00 75.12 79 LEU A N 1
ATOM 615 C CA . LEU A 1 79 ? 5.615 3.970 -12.718 1.00 75.12 79 LEU A CA 1
ATOM 616 C C . LEU A 1 79 ? 4.154 4.390 -12.917 1.00 75.12 79 LEU A C 1
ATOM 618 O O . LEU A 1 79 ? 3.892 5.506 -13.355 1.00 75.12 79 LEU A O 1
ATOM 622 N N . THR A 1 80 ? 3.213 3.494 -12.609 1.00 80.38 80 THR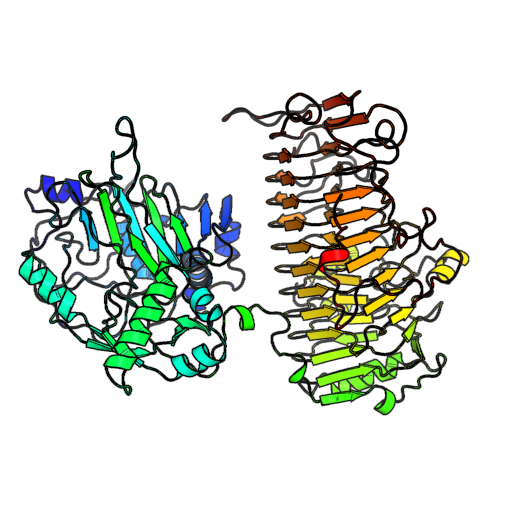 A N 1
ATOM 623 C CA . THR A 1 80 ? 1.769 3.767 -12.578 1.00 80.38 80 THR A CA 1
ATOM 624 C C . THR A 1 80 ? 1.110 2.966 -11.448 1.00 80.38 80 THR A C 1
ATOM 626 O O . THR A 1 80 ? 1.722 2.002 -10.970 1.00 80.38 80 THR A O 1
ATOM 629 N N . PRO A 1 81 ? -0.126 3.295 -11.021 1.00 79.06 81 PRO A N 1
ATOM 630 C CA . PRO A 1 81 ? -0.794 2.584 -9.928 1.00 79.06 81 PRO A CA 1
ATOM 631 C C . PRO A 1 81 ? -0.924 1.075 -10.173 1.00 79.06 81 PRO A C 1
ATOM 633 O O . PRO A 1 81 ? -0.578 0.267 -9.313 1.00 79.06 81 PRO A O 1
ATOM 636 N N . ASP A 1 82 ? -1.312 0.670 -11.384 1.00 85.31 82 ASP A N 1
ATOM 637 C CA . ASP A 1 82 ? -1.735 -0.708 -11.666 1.00 85.31 82 ASP A CA 1
ATOM 638 C C . ASP A 1 82 ? -0.719 -1.567 -12.430 1.00 85.31 82 ASP A C 1
ATOM 640 O O . ASP A 1 82 ? -0.883 -2.787 -12.507 1.00 85.31 82 ASP A O 1
ATOM 644 N N . ILE A 1 83 ? 0.320 -0.958 -13.007 1.00 95.56 83 ILE A N 1
ATOM 645 C CA . ILE A 1 83 ? 1.324 -1.665 -13.810 1.00 95.56 83 ILE A CA 1
ATOM 646 C C . ILE A 1 83 ? 2.678 -0.959 -13.793 1.00 95.56 83 ILE A C 1
ATOM 648 O O . ILE A 1 83 ? 2.781 0.264 -13.687 1.00 95.56 83 ILE A O 1
ATOM 652 N N . GLY A 1 84 ? 3.746 -1.732 -13.938 1.00 94.56 84 GLY A N 1
ATOM 653 C CA . GLY A 1 84 ? 5.079 -1.179 -14.118 1.00 94.56 84 GLY A CA 1
ATOM 654 C C . GLY A 1 84 ? 5.762 -0.856 -12.799 1.00 94.56 84 GLY A C 1
ATOM 655 O O . GLY A 1 84 ? 5.199 -0.233 -11.892 1.00 94.56 84 GLY A O 1
ATOM 656 N N . THR A 1 85 ? 7.004 -1.301 -12.673 1.00 94.50 85 THR A N 1
ATOM 657 C CA . THR A 1 85 ? 7.895 -0.937 -11.568 1.00 94.50 85 THR A CA 1
ATOM 658 C C . THR A 1 85 ? 9.322 -0.884 -12.088 1.00 94.50 85 THR A C 1
ATOM 660 O O . THR A 1 85 ? 9.769 -1.808 -12.755 1.00 94.50 85 THR A O 1
ATOM 663 N N . GLU A 1 86 ? 10.030 0.202 -11.830 1.00 94.62 86 GLU A N 1
ATOM 664 C CA . GLU A 1 86 ? 11.463 0.314 -12.080 1.00 94.62 86 GLU A CA 1
ATOM 665 C C . GLU A 1 86 ? 12.220 -0.014 -10.792 1.00 94.62 86 GLU A C 1
ATOM 667 O O . GLU A 1 86 ? 11.841 0.437 -9.710 1.00 94.62 86 GLU A O 1
ATOM 672 N N . ILE A 1 87 ? 13.267 -0.830 -10.911 1.00 92.25 87 ILE A N 1
ATOM 673 C CA . ILE A 1 87 ? 14.174 -1.155 -9.810 1.00 92.25 87 ILE A CA 1
ATOM 674 C C . ILE A 1 87 ? 15.558 -0.611 -10.150 1.00 92.25 87 ILE A C 1
ATOM 676 O O . ILE A 1 87 ? 16.170 -1.014 -11.146 1.00 92.25 87 ILE A O 1
ATOM 680 N N . ALA A 1 88 ? 16.064 0.270 -9.290 1.00 83.69 88 ALA A N 1
ATOM 681 C CA . ALA A 1 88 ? 17.400 0.834 -9.410 1.00 83.69 88 ALA A CA 1
ATOM 682 C C . ALA A 1 88 ? 18.407 0.124 -8.491 1.00 83.69 88 ALA A C 1
ATOM 684 O O . ALA A 1 88 ? 18.059 -0.475 -7.470 1.00 83.69 88 ALA A O 1
ATOM 685 N N . GLY A 1 89 ? 19.686 0.202 -8.866 1.00 83.62 89 GLY A N 1
ATOM 686 C CA . GLY A 1 89 ? 20.802 -0.269 -8.040 1.00 83.62 89 GLY A CA 1
ATOM 687 C C . GLY A 1 89 ? 21.100 -1.767 -8.111 1.00 83.62 89 GLY A C 1
ATOM 688 O O . GLY A 1 89 ? 22.045 -2.220 -7.470 1.00 83.62 89 GLY A O 1
ATOM 689 N N . LEU A 1 90 ? 20.355 -2.539 -8.910 1.00 93.88 90 LEU A N 1
ATOM 690 C CA . LEU A 1 90 ? 20.565 -3.979 -9.074 1.00 93.88 90 LEU A CA 1
ATOM 691 C C . LEU A 1 90 ? 21.091 -4.342 -10.465 1.00 93.88 90 LEU A C 1
ATOM 693 O O . LEU A 1 90 ? 20.631 -3.827 -11.483 1.00 93.88 90 LEU A O 1
ATOM 697 N N . GLN A 1 91 ? 22.018 -5.300 -10.502 1.00 97.81 91 GLN A N 1
ATOM 698 C CA . GLN A 1 91 ? 22.448 -5.982 -11.722 1.00 97.81 91 GLN A CA 1
ATOM 699 C C . GLN A 1 91 ? 21.790 -7.362 -11.782 1.00 97.81 91 GLN A C 1
ATOM 701 O O . GLN A 1 91 ? 21.981 -8.188 -10.885 1.00 97.81 91 GLN A O 1
ATOM 706 N N . LEU A 1 92 ? 21.038 -7.642 -12.848 1.00 97.94 92 LEU A N 1
ATOM 707 C CA . LEU A 1 92 ? 20.300 -8.902 -13.019 1.00 97.94 92 LEU A CA 1
ATOM 708 C C . LEU A 1 92 ? 21.220 -10.134 -12.973 1.00 97.94 92 LEU A C 1
ATOM 710 O O . LEU A 1 92 ? 20.846 -11.188 -12.453 1.00 97.94 92 LEU A O 1
ATOM 714 N N . THR A 1 93 ? 22.451 -9.994 -13.469 1.00 95.38 93 THR A N 1
ATOM 715 C CA . THR A 1 93 ? 23.498 -11.029 -13.437 1.00 95.38 93 THR A CA 1
ATOM 716 C C . THR A 1 93 ? 24.003 -11.346 -12.026 1.00 95.38 93 THR A C 1
ATOM 718 O O . THR A 1 93 ? 24.535 -12.437 -11.806 1.00 95.38 93 THR A O 1
ATOM 721 N N . ALA A 1 94 ? 23.804 -10.440 -11.065 1.00 96.19 94 ALA A N 1
ATOM 722 C CA . ALA A 1 94 ? 24.216 -10.595 -9.672 1.00 96.19 94 ALA A CA 1
ATOM 723 C C . ALA A 1 94 ? 23.099 -11.123 -8.754 1.00 96.19 94 ALA A C 1
ATOM 725 O O . ALA A 1 94 ? 23.380 -11.473 -7.608 1.00 96.19 94 ALA A O 1
ATOM 726 N N . LEU A 1 95 ? 21.852 -11.215 -9.237 1.00 97.81 95 LEU A N 1
ATOM 727 C CA . LEU A 1 95 ? 20.737 -11.690 -8.418 1.00 97.81 95 LEU A CA 1
ATOM 728 C C . LEU A 1 95 ? 20.929 -13.146 -7.984 1.00 97.81 95 LEU A C 1
ATOM 730 O O . LEU A 1 95 ? 21.217 -14.043 -8.789 1.00 97.81 95 LEU A O 1
ATOM 734 N N . THR A 1 96 ? 20.688 -13.389 -6.699 1.00 97.88 96 THR A N 1
ATOM 735 C CA . THR A 1 96 ? 20.603 -14.742 -6.140 1.00 97.88 96 THR A CA 1
ATOM 736 C C . THR A 1 96 ? 19.347 -15.469 -6.647 1.00 97.88 96 THR A C 1
ATOM 738 O O . THR A 1 96 ? 18.395 -14.819 -7.080 1.00 97.88 96 THR A O 1
ATOM 741 N N . PRO A 1 97 ? 19.285 -16.814 -6.582 1.00 97.94 97 PRO A N 1
ATOM 742 C CA . PRO A 1 97 ? 18.069 -17.557 -6.924 1.00 97.94 97 PRO A CA 1
ATOM 743 C C . PRO A 1 97 ? 16.820 -17.062 -6.174 1.00 97.94 97 PRO A C 1
ATOM 745 O O . PRO A 1 97 ? 15.800 -16.791 -6.794 1.00 97.94 97 PRO A O 1
ATOM 748 N N . ALA A 1 98 ? 16.936 -16.825 -4.865 1.00 97.00 98 ALA A N 1
ATOM 749 C CA . ALA A 1 98 ? 15.841 -16.315 -4.039 1.00 97.00 98 ALA A CA 1
ATOM 750 C C . ALA A 1 98 ? 15.330 -14.937 -4.503 1.00 97.00 98 ALA A C 1
ATOM 752 O O . ALA A 1 98 ? 14.128 -14.710 -4.570 1.00 97.00 98 ALA A O 1
ATOM 753 N N . GLN A 1 99 ? 16.236 -14.035 -4.892 1.00 97.81 99 GLN A N 1
ATOM 754 C CA . GLN A 1 99 ? 15.866 -12.727 -5.447 1.00 97.81 99 GLN A CA 1
ATOM 755 C C . GLN A 1 99 ? 15.215 -12.833 -6.827 1.00 97.81 99 GLN A C 1
ATOM 757 O O . GLN A 1 99 ? 14.358 -12.022 -7.163 1.00 97.81 99 GLN A O 1
ATOM 762 N N . LYS A 1 100 ? 15.601 -13.826 -7.637 1.00 98.62 100 LYS A N 1
ATOM 763 C CA . LYS A 1 100 ? 14.931 -14.101 -8.915 1.00 98.62 100 LYS A CA 1
ATOM 764 C C . LYS A 1 100 ? 13.522 -14.648 -8.700 1.00 98.62 100 LYS A C 1
ATOM 766 O O . LYS A 1 100 ? 12.634 -14.292 -9.464 1.00 98.62 100 LYS A O 1
ATOM 771 N N . ASP A 1 101 ? 13.310 -15.474 -7.678 1.00 98.62 101 ASP A N 1
ATOM 772 C CA . ASP A 1 101 ? 11.972 -15.957 -7.323 1.00 98.62 101 ASP A CA 1
ATOM 773 C C . ASP A 1 101 ? 11.083 -14.782 -6.855 1.00 98.62 101 ASP A C 1
ATOM 775 O O . ASP A 1 101 ? 9.968 -14.631 -7.350 1.00 98.62 101 ASP A O 1
ATOM 779 N N . ASP A 1 102 ? 11.610 -13.871 -6.023 1.00 97.81 102 ASP A N 1
ATOM 780 C CA . ASP A 1 102 ? 10.922 -12.621 -5.639 1.00 97.81 102 ASP A CA 1
ATOM 781 C C . ASP A 1 102 ? 10.616 -11.728 -6.851 1.00 97.81 102 ASP A C 1
ATOM 783 O O . ASP A 1 102 ? 9.519 -11.181 -6.965 1.00 97.81 102 ASP A O 1
ATOM 787 N N . LEU A 1 103 ? 11.561 -11.612 -7.792 1.00 98.69 103 LEU A N 1
ATOM 788 C CA . LEU A 1 103 ? 11.348 -10.886 -9.044 1.00 98.69 103 LEU A CA 1
ATOM 789 C C . LEU A 1 103 ? 10.231 -11.525 -9.871 1.00 98.69 103 LEU A C 1
ATOM 791 O O . LEU A 1 103 ? 9.448 -10.802 -10.480 1.00 98.69 103 LEU A O 1
ATOM 795 N N . ALA A 1 104 ? 10.127 -12.856 -9.882 1.00 98.75 104 ALA A N 1
ATOM 796 C CA . ALA A 1 104 ? 9.062 -13.533 -10.605 1.00 98.75 104 ALA A CA 1
ATOM 797 C C . ALA A 1 104 ? 7.678 -13.190 -10.044 1.00 98.75 104 ALA A C 1
ATOM 799 O O . ALA A 1 104 ? 6.775 -12.870 -10.819 1.00 98.75 104 ALA A O 1
ATOM 800 N N . LEU A 1 105 ? 7.526 -13.189 -8.714 1.00 98.25 105 LEU A N 1
ATOM 801 C CA . LEU A 1 105 ? 6.284 -12.757 -8.071 1.00 98.25 105 LEU A CA 1
ATOM 802 C C . LEU A 1 105 ? 6.002 -11.271 -8.334 1.00 98.25 105 LEU A C 1
ATOM 804 O O . LEU A 1 105 ? 4.884 -10.923 -8.705 1.00 98.25 105 LEU A O 1
ATOM 808 N N . LEU A 1 106 ? 7.013 -10.403 -8.230 1.00 97.50 106 LEU A N 1
ATOM 809 C CA . LEU A 1 106 ? 6.837 -8.975 -8.498 1.00 97.50 106 LEU A CA 1
ATOM 810 C C . LEU A 1 106 ? 6.367 -8.714 -9.936 1.00 97.50 106 LEU A C 1
ATOM 812 O O . LEU A 1 106 ? 5.456 -7.918 -10.145 1.00 97.50 106 LEU A O 1
ATOM 816 N N . VAL A 1 107 ? 6.956 -9.383 -10.933 1.00 98.75 107 VAL A N 1
ATOM 817 C CA . VAL A 1 107 ? 6.526 -9.252 -12.337 1.00 98.75 107 VAL A CA 1
ATOM 818 C C . VAL A 1 107 ? 5.108 -9.804 -12.521 1.00 98.75 107 VAL A C 1
ATOM 820 O O . VAL A 1 107 ? 4.316 -9.193 -13.235 1.00 98.75 107 VAL A O 1
ATOM 823 N N . ALA A 1 108 ? 4.752 -10.903 -11.850 1.00 98.44 108 ALA A N 1
ATOM 824 C CA . ALA A 1 108 ? 3.400 -11.462 -11.889 1.00 98.44 108 ALA A CA 1
ATOM 825 C C . ALA A 1 108 ? 2.329 -10.530 -11.291 1.00 98.44 108 ALA A C 1
ATOM 827 O O . ALA A 1 108 ? 1.194 -10.525 -11.771 1.00 98.44 108 ALA A O 1
ATOM 828 N N . GLU A 1 109 ? 2.675 -9.748 -10.264 1.00 95.94 109 GLU A N 1
ATOM 829 C CA . GLU A 1 109 ? 1.786 -8.767 -9.623 1.00 95.94 109 GLU A CA 1
ATOM 830 C C . GLU A 1 109 ? 1.730 -7.439 -10.396 1.00 95.94 109 GLU A C 1
ATOM 832 O O . GLU A 1 109 ? 0.663 -6.847 -10.559 1.00 95.94 109 GLU A O 1
ATOM 837 N N . ARG A 1 110 ? 2.884 -6.961 -10.880 1.00 97.06 110 ARG A N 1
ATOM 838 C CA . ARG A 1 110 ? 3.051 -5.636 -11.506 1.00 97.06 110 ARG A CA 1
ATOM 839 C C . ARG A 1 110 ? 2.990 -5.650 -13.026 1.00 97.06 110 ARG A C 1
ATOM 841 O O . ARG A 1 110 ? 3.097 -4.589 -13.640 1.00 97.06 110 ARG A O 1
ATOM 848 N N . GLY A 1 111 ? 2.875 -6.819 -13.646 1.00 98.31 111 GLY A N 1
ATOM 849 C CA . GLY A 1 111 ? 2.856 -7.032 -15.092 1.00 98.31 111 GLY A CA 1
ATOM 850 C C . GLY A 1 111 ? 4.220 -6.876 -15.775 1.00 98.31 111 GLY A C 1
ATOM 851 O O . GLY A 1 111 ? 4.601 -7.728 -16.577 1.00 98.31 111 GLY A O 1
ATOM 852 N N . VAL A 1 112 ? 4.967 -5.807 -15.475 1.00 98.81 112 VAL A N 1
ATOM 853 C CA . VAL A 1 112 ? 6.294 -5.522 -16.047 1.00 98.81 112 VAL A CA 1
ATOM 854 C C . VAL A 1 112 ? 7.213 -4.824 -15.042 1.00 98.81 112 VAL A C 1
ATOM 856 O O . VAL A 1 112 ? 6.791 -3.919 -14.321 1.00 98.81 112 VAL A O 1
ATOM 859 N N . VAL A 1 113 ? 8.482 -5.236 -15.014 1.00 98.81 113 VAL A N 1
ATOM 860 C CA . VAL A 1 113 ? 9.549 -4.640 -14.202 1.00 98.81 113 VAL A CA 1
ATOM 861 C C . VAL A 1 113 ? 10.712 -4.197 -15.093 1.00 98.81 113 VAL A C 1
ATOM 863 O O . VAL A 1 113 ? 11.097 -4.902 -16.031 1.00 98.81 113 VAL A O 1
ATOM 866 N N . PHE A 1 114 ? 11.267 -3.023 -14.801 1.00 98.75 114 PHE A N 1
ATOM 867 C CA . PHE A 1 114 ? 12.290 -2.356 -15.600 1.00 98.75 114 PHE A CA 1
ATOM 868 C C . PHE A 1 114 ? 13.602 -2.183 -14.839 1.00 98.75 114 PHE A C 1
ATOM 870 O O . PHE A 1 114 ? 13.607 -1.922 -13.637 1.00 98.75 114 PHE A O 1
ATOM 877 N N . PHE A 1 115 ? 14.709 -2.276 -15.576 1.00 98.50 115 PHE A N 1
ATOM 878 C CA . PHE A 1 115 ? 16.063 -2.085 -15.067 1.00 98.50 115 PHE A CA 1
ATOM 879 C C . PHE A 1 115 ? 16.867 -1.223 -16.040 1.00 98.50 115 PHE A C 1
ATOM 881 O O . PHE A 1 115 ? 16.857 -1.454 -17.255 1.00 98.50 115 PHE A O 1
ATOM 888 N N . ARG A 1 116 ? 17.584 -0.236 -15.507 1.00 95.31 116 ARG A N 1
ATOM 889 C CA . ARG A 1 116 ? 18.523 0.610 -16.258 1.00 95.31 116 ARG A CA 1
ATOM 890 C C . ARG A 1 116 ? 19.938 0.042 -16.179 1.00 95.31 116 ARG A C 1
ATOM 892 O O . ARG A 1 116 ? 20.232 -0.754 -15.293 1.00 95.31 116 ARG A O 1
ATOM 899 N N . ASP A 1 117 ? 20.789 0.447 -17.120 1.00 93.69 117 ASP A N 1
ATOM 900 C CA . ASP A 1 117 ? 22.251 0.309 -17.044 1.00 93.69 117 ASP A CA 1
ATOM 901 C C . ASP A 1 117 ? 22.748 -1.104 -16.686 1.00 93.69 117 ASP A C 1
ATOM 903 O O . ASP A 1 117 ? 23.581 -1.296 -15.798 1.00 93.69 117 ASP A O 1
ATOM 907 N N . GLN A 1 118 ? 22.204 -2.118 -17.363 1.00 96.94 118 GLN A N 1
ATOM 908 C CA . GLN A 1 118 ? 22.578 -3.509 -17.115 1.00 96.94 118 GLN A CA 1
ATOM 909 C C . GLN A 1 118 ? 23.874 -3.868 -17.849 1.00 96.94 118 GLN A C 1
ATOM 911 O O . GLN A 1 118 ? 23.943 -3.785 -19.077 1.00 96.94 118 GLN A O 1
ATOM 916 N N . ASP A 1 119 ? 24.883 -4.323 -17.108 1.00 94.56 119 ASP A N 1
ATOM 917 C CA . ASP A 1 119 ? 26.092 -4.933 -17.665 1.00 94.56 119 ASP A CA 1
ATOM 918 C C . ASP A 1 119 ? 25.854 -6.437 -17.833 1.00 94.56 119 ASP A C 1
ATOM 920 O O . ASP A 1 119 ? 25.997 -7.247 -16.913 1.00 94.56 119 ASP A O 1
ATOM 924 N N . MET A 1 120 ? 25.351 -6.789 -19.011 1.00 93.06 120 MET A N 1
ATOM 925 C CA . MET A 1 120 ? 24.942 -8.142 -19.352 1.00 93.06 120 MET A CA 1
ATOM 926 C C . MET A 1 120 ? 25.204 -8.369 -20.833 1.00 93.06 120 MET A C 1
ATOM 928 O O . MET A 1 120 ?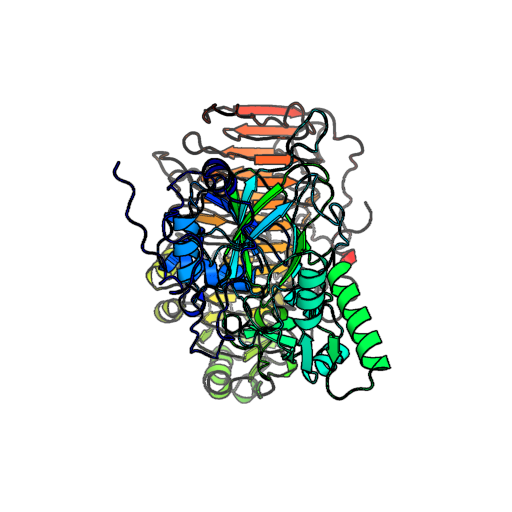 24.838 -7.529 -21.659 1.00 93.06 120 MET A O 1
ATOM 932 N N . ASP A 1 121 ? 25.741 -9.528 -21.211 1.00 94.44 121 ASP A N 1
ATOM 933 C CA . ASP A 1 121 ? 25.766 -9.958 -22.613 1.00 94.44 121 ASP A CA 1
ATOM 934 C C . ASP A 1 121 ? 24.658 -10.970 -22.959 1.00 94.44 121 ASP A C 1
ATOM 936 O O . ASP A 1 121 ? 23.889 -11.420 -22.109 1.00 94.44 121 ASP A O 1
ATOM 940 N N . VAL A 1 122 ? 24.524 -11.307 -24.245 1.00 95.62 122 VAL A N 1
ATOM 941 C CA . VAL A 1 122 ? 23.427 -12.165 -24.721 1.00 95.62 122 VAL A CA 1
ATOM 942 C C . VAL A 1 122 ? 23.447 -13.565 -24.090 1.00 95.62 122 VAL A C 1
ATOM 944 O O . VAL A 1 122 ? 22.396 -14.177 -23.919 1.00 95.62 122 VAL A O 1
ATOM 947 N N . HIS A 1 123 ? 24.617 -14.079 -23.703 1.00 96.50 123 HIS A N 1
ATOM 948 C CA . HIS A 1 123 ? 24.726 -15.407 -23.097 1.00 96.50 123 HIS A CA 1
ATOM 949 C C . HIS A 1 123 ? 24.193 -15.379 -21.663 1.00 96.50 123 HIS A C 1
ATOM 951 O O . HIS A 1 123 ? 23.486 -16.293 -21.240 1.00 96.50 123 HIS A O 1
ATOM 957 N N . GLU A 1 124 ? 24.493 -14.310 -20.928 1.00 96.75 124 GLU A N 1
ATOM 958 C CA . GLU A 1 124 ? 23.943 -14.076 -19.592 1.00 96.75 124 GLU A CA 1
ATOM 959 C C . GLU A 1 124 ? 22.443 -13.815 -19.627 1.00 96.75 124 GLU A C 1
ATOM 961 O O . GLU A 1 124 ? 21.730 -14.349 -18.783 1.00 96.75 124 GLU A O 1
ATOM 966 N N . GLN A 1 125 ? 21.949 -13.084 -20.631 1.00 97.19 125 GLN A N 1
ATOM 967 C CA . GLN A 1 125 ? 20.513 -12.898 -20.841 1.00 97.19 125 GLN A CA 1
ATOM 968 C C . GLN A 1 125 ? 19.792 -14.241 -21.032 1.00 97.19 125 GLN A C 1
ATOM 970 O O . GLN A 1 125 ? 18.752 -14.475 -20.416 1.00 97.19 125 GLN A O 1
ATOM 975 N N . ILE A 1 126 ? 20.349 -15.139 -21.853 1.00 97.44 126 ILE A N 1
ATOM 976 C CA . ILE A 1 126 ? 19.789 -16.482 -22.074 1.00 97.44 126 ILE A CA 1
ATOM 977 C C . ILE A 1 126 ? 19.788 -17.282 -20.770 1.00 97.44 126 ILE A C 1
ATOM 979 O O . ILE A 1 126 ? 18.758 -17.843 -20.403 1.00 97.44 126 ILE A O 1
ATOM 983 N N . ALA A 1 127 ? 20.915 -17.329 -20.057 1.00 96.69 127 ALA A N 1
ATOM 984 C CA . ALA A 1 127 ? 21.013 -18.080 -18.807 1.00 96.69 127 ALA A CA 1
ATOM 985 C C . ALA A 1 127 ? 20.106 -17.514 -17.704 1.00 96.69 127 ALA A C 1
ATOM 987 O O . ALA A 1 127 ? 19.537 -18.274 -16.922 1.00 96.69 127 ALA A O 1
ATOM 988 N N . PHE A 1 128 ? 19.942 -16.190 -17.656 1.00 97.44 128 PHE A N 1
ATOM 989 C CA . PHE A 1 128 ? 19.017 -15.531 -16.744 1.00 97.44 128 PHE A CA 1
ATOM 990 C C . PHE A 1 128 ? 17.568 -15.906 -17.064 1.00 97.44 128 PHE A C 1
ATOM 992 O O . PHE A 1 128 ? 16.856 -16.369 -16.179 1.00 97.44 128 PHE A O 1
ATOM 999 N N . ALA A 1 129 ? 17.144 -15.784 -18.325 1.00 97.44 129 ALA A N 1
ATOM 1000 C CA . ALA A 1 129 ? 15.783 -16.127 -18.734 1.00 97.44 129 ALA A CA 1
ATOM 1001 C C . ALA A 1 129 ? 15.472 -17.628 -18.565 1.00 97.44 129 ALA A C 1
ATOM 1003 O O . ALA A 1 129 ? 14.359 -17.984 -18.181 1.00 97.44 129 ALA A O 1
ATOM 1004 N N . ALA A 1 130 ? 16.459 -18.507 -18.784 1.00 96.88 130 ALA A N 1
ATOM 1005 C CA . ALA A 1 130 ? 16.317 -19.957 -18.619 1.00 96.88 130 ALA A CA 1
ATOM 1006 C C . ALA A 1 130 ? 16.022 -20.382 -17.169 1.00 96.88 130 ALA A C 1
ATOM 1008 O O . ALA A 1 130 ? 15.577 -21.503 -16.935 1.00 96.88 130 ALA A O 1
ATOM 1009 N N . TYR A 1 131 ? 16.248 -19.499 -16.192 1.00 96.81 131 TYR A N 1
ATOM 1010 C CA . TYR A 1 131 ? 15.873 -19.737 -14.800 1.00 96.81 131 TYR A CA 1
ATOM 1011 C C . TYR A 1 131 ? 14.349 -19.831 -14.604 1.00 96.81 131 TYR A C 1
ATOM 1013 O O . TYR A 1 131 ? 13.890 -20.547 -13.716 1.00 96.81 131 TYR A O 1
ATOM 1021 N N . PHE A 1 132 ? 13.567 -19.127 -15.428 1.00 97.38 132 PHE A N 1
ATOM 1022 C CA . PHE A 1 132 ? 12.111 -19.028 -15.279 1.00 97.38 132 PHE A CA 1
ATOM 1023 C C . PHE A 1 132 ? 11.330 -20.083 -16.070 1.00 97.38 132 PHE A C 1
ATOM 1025 O O . PHE A 1 132 ? 10.123 -20.198 -15.884 1.00 97.38 132 PHE A O 1
ATOM 1032 N N . GLY A 1 133 ? 11.989 -20.852 -16.939 1.00 95.12 133 GLY A N 1
ATOM 1033 C CA . GLY A 1 133 ? 11.346 -21.900 -17.727 1.00 95.12 133 GLY A CA 1
ATOM 1034 C C . GLY A 1 133 ? 12.146 -22.303 -18.963 1.00 95.12 133 GLY A C 1
ATOM 1035 O O . GLY A 1 133 ? 13.192 -21.728 -19.276 1.00 95.12 133 GLY A O 1
ATOM 1036 N N . GLU A 1 134 ? 11.639 -23.300 -19.690 1.00 95.38 134 GLU A N 1
ATOM 1037 C CA . GLU A 1 134 ? 12.235 -23.738 -20.952 1.00 95.38 134 GLU A CA 1
ATOM 1038 C C . GLU A 1 134 ? 12.104 -22.645 -22.018 1.00 95.38 134 GLU A C 1
ATOM 1040 O O . GLU A 1 134 ? 11.012 -22.156 -22.303 1.00 95.38 134 GLU A O 1
ATOM 1045 N N . LEU A 1 135 ? 13.221 -22.262 -22.636 1.00 96.25 135 LEU A N 1
ATOM 1046 C CA . LEU A 1 135 ? 13.246 -21.154 -23.583 1.00 96.25 135 LEU A CA 1
ATOM 1047 C C . LEU A 1 135 ? 12.573 -21.496 -24.915 1.00 96.25 135 LEU A C 1
ATOM 1049 O O . LEU A 1 135 ? 12.941 -22.452 -25.600 1.00 96.25 135 LEU A O 1
ATOM 1053 N N . HIS A 1 136 ? 11.643 -20.640 -25.327 1.00 95.19 136 HIS A N 1
ATOM 1054 C CA . HIS A 1 136 ? 10.991 -20.701 -26.627 1.00 95.19 136 HIS A CA 1
ATOM 1055 C C . HIS A 1 136 ? 11.973 -20.359 -27.758 1.00 95.19 136 HIS A C 1
ATOM 1057 O O . HIS A 1 136 ? 12.783 -19.438 -27.656 1.00 95.19 136 HIS A O 1
ATOM 1063 N N . ILE A 1 137 ? 11.881 -21.095 -28.869 1.00 94.38 137 ILE A N 1
ATOM 1064 C CA . ILE A 1 137 ? 12.553 -20.755 -30.132 1.00 94.38 137 ILE A CA 1
ATOM 1065 C C . ILE A 1 137 ? 11.481 -20.258 -31.091 1.00 94.38 137 ILE A C 1
ATOM 1067 O O . ILE A 1 137 ? 10.592 -21.029 -31.461 1.00 94.38 137 ILE A O 1
ATOM 1071 N N . HIS A 1 138 ? 11.586 -19.010 -31.545 1.00 93.00 138 HIS A N 1
ATOM 1072 C CA . HIS A 1 138 ? 10.547 -18.402 -32.370 1.00 93.00 138 HIS A CA 1
ATOM 1073 C C . HIS A 1 138 ? 10.365 -19.139 -33.713 1.00 93.00 138 HIS A C 1
ATOM 1075 O O . HIS A 1 138 ? 11.308 -19.417 -34.460 1.00 93.00 138 HIS A O 1
ATOM 1081 N N . GLN A 1 139 ? 9.110 -19.417 -34.051 1.00 90.56 139 GLN A N 1
ATOM 1082 C CA . GLN A 1 139 ? 8.669 -20.222 -35.189 1.00 90.56 139 GLN A CA 1
ATOM 1083 C C . GLN A 1 139 ? 9.017 -19.555 -36.525 1.00 90.56 139 GLN A C 1
ATOM 1085 O O . GLN A 1 139 ? 9.449 -20.245 -37.442 1.00 90.56 139 GLN A O 1
ATOM 1090 N N . MET A 1 140 ? 8.840 -18.229 -36.634 1.00 88.19 140 MET A N 1
ATOM 1091 C CA . MET A 1 140 ? 8.939 -17.511 -37.918 1.00 88.19 140 MET A CA 1
ATOM 1092 C C . MET A 1 140 ? 9.910 -16.311 -37.969 1.00 88.19 140 MET A C 1
ATOM 1094 O O . MET A 1 140 ? 10.170 -15.777 -39.046 1.00 88.19 140 MET A O 1
ATOM 1098 N N . ALA A 1 141 ? 10.451 -15.855 -36.835 1.00 86.06 141 ALA A N 1
ATOM 1099 C CA . ALA A 1 141 ? 11.316 -14.672 -36.784 1.00 86.06 141 ALA A CA 1
ATOM 1100 C C . ALA A 1 141 ? 12.773 -14.971 -37.177 1.00 86.06 141 ALA A C 1
ATOM 1102 O O . ALA A 1 141 ? 13.159 -16.123 -37.326 1.00 86.06 141 ALA A O 1
ATOM 1103 N N . GLY A 1 142 ? 13.624 -13.959 -37.336 1.00 88.44 142 GLY A N 1
ATOM 1104 C CA . GLY A 1 142 ? 15.063 -14.212 -37.448 1.00 88.44 142 GLY A CA 1
ATOM 1105 C C . GLY A 1 142 ? 15.634 -14.780 -36.144 1.00 88.44 142 GLY A C 1
ATOM 1106 O O . GLY A 1 142 ? 15.028 -14.619 -35.086 1.00 88.44 142 GLY A O 1
ATOM 1107 N N . ILE A 1 143 ? 16.791 -15.433 -36.209 1.00 91.88 143 ILE A N 1
ATOM 1108 C CA . ILE A 1 143 ? 17.558 -15.855 -35.023 1.00 91.88 143 ILE A CA 1
ATOM 1109 C C . ILE A 1 143 ? 18.982 -15.302 -35.078 1.00 91.88 143 ILE A C 1
ATOM 1111 O O . ILE A 1 143 ? 19.420 -14.768 -36.099 1.00 91.88 143 ILE A O 1
ATOM 1115 N N . ILE A 1 144 ? 19.725 -15.473 -33.989 1.00 93.88 144 ILE A N 1
ATOM 1116 C CA . ILE A 1 144 ? 21.189 -15.434 -34.019 1.00 93.88 144 ILE A CA 1
ATOM 1117 C C . ILE A 1 144 ? 21.673 -16.856 -34.359 1.00 93.88 144 ILE A C 1
ATOM 1119 O O . ILE A 1 144 ? 21.171 -17.796 -33.740 1.00 93.88 144 ILE A O 1
ATOM 1123 N N . PRO A 1 145 ? 22.604 -17.054 -35.318 1.00 92.50 145 PRO A N 1
ATOM 1124 C CA . PRO A 1 145 ? 22.908 -18.376 -35.878 1.00 92.50 145 PRO A CA 1
ATOM 1125 C C . PRO A 1 145 ? 23.160 -19.491 -34.851 1.00 92.50 145 PRO A C 1
ATOM 1127 O O . PRO A 1 145 ? 22.625 -20.586 -35.003 1.00 92.50 145 PRO A O 1
ATOM 1130 N N . ASP A 1 146 ? 23.913 -19.208 -33.786 1.00 92.69 146 ASP A N 1
ATOM 1131 C CA . ASP A 1 146 ? 24.261 -20.183 -32.750 1.00 92.69 146 ASP A CA 1
ATOM 1132 C C . ASP A 1 146 ? 23.505 -19.990 -31.423 1.00 92.69 146 ASP A C 1
ATOM 1134 O O . ASP A 1 146 ? 23.736 -20.758 -30.486 1.00 92.69 146 ASP A O 1
ATOM 1138 N N . LEU A 1 147 ? 22.591 -19.015 -31.348 1.00 95.00 147 LEU A N 1
ATOM 1139 C CA . LEU A 1 147 ? 21.770 -18.693 -30.174 1.00 95.00 147 LEU A CA 1
ATOM 1140 C C . LEU A 1 147 ? 20.276 -18.650 -30.569 1.00 95.00 147 LEU A C 1
ATOM 1142 O O . LEU A 1 147 ? 19.670 -17.578 -30.630 1.00 95.00 147 LEU A O 1
ATOM 1146 N N . PRO A 1 148 ? 19.650 -19.808 -30.851 1.00 94.06 148 PRO A N 1
ATOM 1147 C CA . PRO A 1 148 ? 18.309 -19.877 -31.442 1.00 94.06 148 PRO A CA 1
ATOM 1148 C C . PRO A 1 148 ? 17.171 -19.424 -30.516 1.00 94.06 148 PRO A C 1
ATOM 1150 O O . PRO A 1 148 ? 16.076 -19.150 -30.998 1.00 94.06 148 PRO A O 1
ATOM 1153 N N . TRP A 1 149 ? 17.407 -19.353 -29.204 1.00 95.94 149 TRP A N 1
ATOM 1154 C CA . TRP A 1 149 ? 16.427 -18.880 -28.212 1.00 95.94 149 TRP A CA 1
ATOM 1155 C C . TRP A 1 149 ? 16.245 -17.363 -28.216 1.00 95.94 149 TRP A C 1
ATOM 1157 O O . TRP A 1 149 ? 15.339 -16.839 -27.572 1.00 95.94 149 TRP A O 1
ATOM 1167 N N . VAL A 1 150 ? 17.135 -16.647 -28.903 1.00 96.44 150 VAL A N 1
ATOM 1168 C CA . VAL A 1 150 ? 17.083 -15.195 -28.987 1.00 96.44 150 VAL A CA 1
ATOM 1169 C C . VAL A 1 150 ? 16.279 -14.810 -30.213 1.00 96.44 150 VAL A C 1
ATOM 1171 O O . VAL A 1 150 ? 16.644 -15.152 -31.338 1.00 96.44 150 VAL A O 1
ATOM 1174 N N . HIS A 1 151 ? 15.213 -14.051 -29.986 1.00 95.31 151 HIS A N 1
ATOM 1175 C CA . HIS A 1 151 ? 14.451 -13.368 -31.018 1.00 95.31 151 HIS A CA 1
ATOM 1176 C C . HIS A 1 151 ? 14.998 -11.937 -31.182 1.00 95.31 151 HIS A C 1
ATOM 1178 O O . HIS A 1 151 ? 14.800 -11.098 -30.296 1.00 95.31 151 HIS A O 1
ATOM 1184 N N . PRO A 1 152 ? 15.682 -11.617 -32.297 1.00 94.81 152 PRO A N 1
ATOM 1185 C CA . PRO A 1 152 ? 16.139 -10.267 -32.587 1.00 94.81 152 PRO A CA 1
ATOM 1186 C C . PRO A 1 152 ? 14.968 -9.348 -32.931 1.00 94.81 152 PRO A C 1
ATOM 1188 O O . PRO A 1 152 ? 14.303 -9.520 -33.953 1.00 94.81 152 PRO A O 1
ATOM 1191 N N . ILE A 1 153 ? 14.759 -8.319 -32.116 1.00 93.38 153 ILE A N 1
ATOM 1192 C CA . ILE A 1 153 ? 13.830 -7.232 -32.415 1.00 93.38 153 ILE A CA 1
ATOM 1193 C C . ILE A 1 153 ? 14.608 -6.176 -33.192 1.00 93.38 153 ILE A C 1
ATOM 1195 O O . ILE A 1 153 ? 15.298 -5.342 -32.609 1.00 93.38 153 ILE A O 1
ATOM 1199 N N . TYR A 1 154 ? 14.536 -6.242 -34.519 1.00 91.81 154 TYR A N 1
ATOM 1200 C CA . TYR A 1 154 ? 15.384 -5.467 -35.420 1.00 91.81 154 TYR A CA 1
ATOM 1201 C C . TYR A 1 154 ? 14.559 -4.735 -36.483 1.00 91.81 154 TYR A C 1
ATOM 1203 O O . TYR A 1 154 ? 13.753 -5.350 -37.183 1.00 91.81 154 TYR A O 1
ATOM 1211 N N . LYS A 1 155 ? 14.793 -3.426 -36.637 1.00 90.38 155 LYS A N 1
ATOM 1212 C CA . LYS A 1 155 ? 14.361 -2.655 -37.812 1.00 90.38 155 LYS A CA 1
ATOM 1213 C C . LYS A 1 155 ? 15.400 -1.602 -38.167 1.00 90.38 155 LYS A C 1
ATOM 1215 O O . LYS A 1 155 ? 15.888 -0.891 -37.291 1.00 90.38 155 LYS A O 1
ATOM 1220 N N . ASP A 1 156 ? 15.656 -1.454 -39.458 1.00 89.94 156 ASP A N 1
ATOM 1221 C CA . ASP A 1 156 ? 16.437 -0.362 -40.026 1.00 89.94 156 ASP A CA 1
ATOM 1222 C C . ASP A 1 156 ? 15.717 0.246 -41.244 1.00 89.94 156 ASP A C 1
ATOM 1224 O O . ASP A 1 156 ? 14.547 -0.044 -41.512 1.00 89.94 156 ASP A O 1
ATOM 1228 N N . ARG A 1 157 ? 16.419 1.090 -42.006 1.00 90.56 157 ARG A N 1
ATOM 1229 C CA . ARG A 1 157 ? 15.882 1.735 -43.214 1.00 90.56 157 ARG A CA 1
ATOM 1230 C C . ARG A 1 157 ? 15.417 0.772 -44.311 1.00 90.56 157 ARG A C 1
ATOM 1232 O O . ARG A 1 157 ? 14.689 1.207 -45.196 1.00 90.56 157 ARG A O 1
ATOM 1239 N N . THR A 1 158 ? 15.849 -0.489 -44.285 1.00 88.31 158 THR A N 1
ATOM 1240 C CA . THR A 1 158 ? 15.492 -1.510 -45.283 1.00 88.31 158 THR A CA 1
ATOM 1241 C C . THR A 1 158 ? 14.223 -2.280 -44.911 1.00 88.31 158 THR A C 1
ATOM 1243 O O . THR A 1 158 ? 13.703 -3.040 -45.726 1.00 88.31 158 THR A O 1
ATOM 1246 N N . ALA A 1 159 ? 13.686 -2.065 -43.704 1.00 84.69 159 ALA A N 1
ATOM 1247 C CA . ALA A 1 159 ? 12.527 -2.793 -43.208 1.00 84.69 159 ALA A CA 1
ATOM 1248 C C . ALA A 1 159 ? 11.270 -2.572 -44.073 1.00 84.69 159 ALA A C 1
ATOM 1250 O O . ALA A 1 159 ? 10.750 -1.458 -44.195 1.00 84.69 159 ALA A O 1
ATOM 1251 N N . VAL A 1 160 ? 10.713 -3.673 -44.585 1.00 74.00 160 VAL A N 1
ATOM 1252 C CA . VAL A 1 160 ? 9.389 -3.705 -45.221 1.00 74.00 160 VAL A CA 1
ATOM 1253 C C . VAL A 1 160 ? 8.341 -3.430 -44.132 1.00 74.00 160 VAL A C 1
ATOM 1255 O O . VAL A 1 160 ? 8.207 -4.203 -43.186 1.00 74.00 160 VAL A O 1
ATOM 1258 N N . ASN A 1 161 ? 7.612 -2.311 -44.232 1.00 71.56 161 ASN A N 1
ATOM 1259 C CA . ASN A 1 161 ? 6.726 -1.755 -43.186 1.00 71.56 161 ASN A CA 1
ATOM 1260 C C . ASN A 1 161 ? 7.449 -1.127 -41.981 1.00 71.56 161 ASN A C 1
ATOM 1262 O O . ASN A 1 161 ? 7.063 -1.314 -40.820 1.00 71.56 161 ASN A O 1
ATOM 1266 N N . GLY A 1 162 ? 8.484 -0.333 -42.260 1.00 68.69 162 GLY A N 1
ATOM 1267 C CA . GLY A 1 162 ? 9.207 0.471 -41.276 1.00 68.69 162 GLY A CA 1
ATOM 1268 C C . GLY A 1 162 ? 8.326 1.223 -40.271 1.00 68.69 162 GLY A C 1
ATOM 1269 O O . GLY A 1 162 ? 8.574 1.150 -39.069 1.00 68.69 162 GLY A O 1
ATOM 1270 N N . ARG A 1 163 ? 7.231 1.829 -40.749 1.00 76.81 163 ARG A N 1
ATOM 1271 C CA . ARG A 1 163 ? 6.119 2.329 -39.925 1.00 76.81 163 ARG A CA 1
ATOM 1272 C C . ARG A 1 163 ? 4.991 1.298 -39.948 1.00 76.81 163 ARG A C 1
ATOM 1274 O O . ARG A 1 163 ? 4.275 1.192 -40.936 1.00 76.81 163 ARG A O 1
ATOM 1281 N N . SER A 1 164 ? 4.892 0.483 -38.900 1.00 72.81 164 SER A N 1
ATOM 1282 C CA . SER A 1 164 ? 3.819 -0.513 -38.757 1.00 72.81 164 SER A CA 1
ATOM 1283 C C . SER A 1 164 ? 2.667 0.049 -37.924 1.00 72.81 164 SER A C 1
ATOM 1285 O O . SER A 1 164 ? 2.889 0.922 -37.083 1.00 72.81 164 SER A O 1
ATOM 1287 N N . HIS A 1 165 ? 1.457 -0.477 -38.139 1.00 75.12 165 HIS A N 1
ATOM 1288 C CA . HIS A 1 165 ? 0.346 -0.279 -37.208 1.00 75.12 165 HIS A CA 1
ATOM 1289 C C . HIS A 1 165 ? 0.740 -0.788 -35.812 1.00 75.12 165 HIS A C 1
ATOM 1291 O O . HIS A 1 165 ? 1.496 -1.757 -35.695 1.00 75.12 165 HIS A O 1
ATOM 1297 N N . GLN A 1 166 ? 0.272 -0.090 -34.779 1.00 81.31 166 GLN A N 1
ATOM 1298 C CA . GLN A 1 166 ? 0.448 -0.489 -33.388 1.00 81.31 166 GLN A CA 1
ATOM 1299 C C . GLN A 1 166 ? -0.531 -1.624 -33.112 1.00 81.31 166 GLN A C 1
ATOM 1301 O O . GLN A 1 166 ? -1.728 -1.380 -33.090 1.00 81.31 166 GLN A O 1
ATOM 1306 N N . ILE A 1 167 ? -0.024 -2.847 -32.963 1.00 88.69 167 ILE A N 1
ATOM 1307 C CA . ILE A 1 167 ? -0.850 -4.032 -32.714 1.00 88.69 167 ILE A CA 1
ATOM 1308 C C . ILE A 1 167 ? -0.572 -4.484 -31.287 1.00 88.69 167 ILE A C 1
ATOM 1310 O O . ILE A 1 167 ? 0.542 -4.917 -30.970 1.00 88.69 167 ILE A O 1
ATOM 1314 N N . TRP A 1 168 ? -1.591 -4.404 -30.439 1.00 95.44 168 TRP A N 1
ATOM 1315 C CA . TRP A 1 168 ? -1.509 -4.843 -29.050 1.00 95.44 168 TRP A CA 1
ATOM 1316 C C . TRP A 1 168 ? -1.560 -6.364 -28.965 1.00 95.44 168 TRP A C 1
ATOM 1318 O O . TRP A 1 168 ? -2.449 -7.003 -29.534 1.00 95.44 168 TRP A O 1
ATOM 1328 N N . HIS A 1 169 ? -0.590 -6.958 -28.271 1.00 97.00 169 HIS A N 1
ATOM 1329 C CA . HIS A 1 169 ? -0.492 -8.410 -28.185 1.00 97.00 169 HIS A CA 1
ATOM 1330 C C . HIS A 1 169 ? 0.136 -8.934 -26.898 1.00 97.00 169 HIS A C 1
ATOM 1332 O O . HIS A 1 169 ? 0.884 -8.243 -26.212 1.00 97.00 169 HIS A O 1
ATOM 1338 N N . SER A 1 170 ? -0.177 -10.199 -26.620 1.00 96.75 170 SER A N 1
ATOM 1339 C CA . SER A 1 170 ? 0.638 -11.104 -25.813 1.00 96.75 170 SER A CA 1
ATOM 1340 C C . SER A 1 170 ? 1.429 -11.992 -26.781 1.00 96.75 170 SER A C 1
ATOM 1342 O O . SER A 1 170 ? 0.886 -12.451 -27.797 1.00 96.75 170 SER A O 1
ATOM 1344 N N . ASP A 1 171 ? 2.726 -12.175 -26.533 1.00 95.38 171 ASP A N 1
ATOM 1345 C CA . ASP A 1 171 ? 3.621 -12.855 -27.471 1.00 95.38 171 ASP A CA 1
ATOM 1346 C C . ASP A 1 171 ? 3.186 -14.295 -27.748 1.00 95.38 171 ASP A C 1
ATOM 1348 O O . ASP A 1 171 ? 3.017 -15.087 -26.831 1.00 95.38 171 ASP A O 1
ATOM 1352 N N . VAL A 1 172 ? 3.062 -14.640 -29.037 1.00 95.19 172 VAL A N 1
ATOM 1353 C CA . VAL A 1 172 ? 2.784 -15.997 -29.551 1.00 95.19 172 VAL A CA 1
ATOM 1354 C C . VAL A 1 172 ? 1.732 -16.774 -28.742 1.00 95.19 172 VAL A C 1
ATOM 1356 O O . VAL A 1 172 ? 1.843 -17.982 -28.554 1.00 95.19 172 VAL A O 1
ATOM 1359 N N . SER A 1 173 ? 0.668 -16.085 -28.311 1.00 96.81 173 SER A N 1
ATOM 1360 C CA . SER A 1 173 ? -0.435 -16.667 -27.520 1.00 96.81 173 SER A CA 1
ATOM 1361 C C . SER A 1 173 ? -1.160 -17.849 -28.185 1.00 96.81 173 SER A C 1
ATOM 1363 O O . SER A 1 173 ? -1.951 -18.513 -27.533 1.00 96.81 173 SER A O 1
ATOM 1365 N N . TYR A 1 174 ? -0.887 -18.138 -29.462 1.00 96.88 174 TYR A N 1
ATOM 1366 C CA . TYR A 1 174 ? -1.358 -19.339 -30.158 1.00 96.88 174 TYR A CA 1
ATOM 1367 C C . TYR A 1 174 ? -0.605 -20.621 -29.780 1.00 96.88 174 TYR A C 1
ATOM 1369 O O . TYR A 1 174 ? -0.989 -21.696 -30.237 1.00 96.88 174 TYR A O 1
ATOM 1377 N N . GLU A 1 175 ? 0.468 -20.548 -28.993 1.00 96.44 175 GLU A N 1
ATOM 1378 C CA . GLU A 1 175 ? 1.177 -21.738 -28.521 1.00 96.44 175 GLU A CA 1
ATOM 1379 C C . GLU A 1 175 ? 0.354 -22.563 -27.522 1.00 96.44 175 GLU A C 1
ATOM 1381 O O . GLU A 1 175 ? -0.523 -22.044 -26.832 1.00 96.44 175 GLU A O 1
ATOM 1386 N N . LEU A 1 176 ? 0.656 -23.864 -27.421 1.00 96.00 176 LEU A N 1
ATOM 1387 C CA . LEU A 1 176 ? 0.032 -24.745 -26.418 1.00 96.00 176 LEU A CA 1
ATOM 1388 C C . LEU A 1 176 ? 0.382 -24.309 -24.988 1.00 96.00 176 LEU A C 1
ATOM 1390 O O . LEU A 1 176 ? -0.471 -24.335 -24.102 1.00 96.00 176 LEU A O 1
ATOM 1394 N N . GLN A 1 177 ? 1.640 -23.913 -24.794 1.00 96.44 177 GLN A N 1
ATOM 1395 C CA . GLN A 1 177 ? 2.194 -23.295 -23.593 1.00 96.44 177 GLN A CA 1
ATOM 1396 C C . GLN A 1 177 ? 2.825 -21.959 -24.004 1.00 96.44 177 GLN A C 1
ATOM 1398 O O . GLN A 1 177 ? 3.995 -21.928 -24.400 1.00 96.44 177 GLN A O 1
ATOM 1403 N N . PRO A 1 178 ? 2.046 -20.860 -24.001 1.00 96.88 178 PRO A N 1
ATOM 1404 C CA . PRO A 1 178 ? 2.545 -19.542 -24.362 1.00 96.88 178 PRO A CA 1
ATOM 1405 C C . PRO A 1 178 ? 3.688 -19.077 -23.446 1.00 96.88 178 PRO A C 1
ATOM 1407 O O . PRO A 1 178 ? 3.843 -19.583 -22.331 1.00 96.88 178 PRO A O 1
ATOM 1410 N N . PRO A 1 179 ? 4.496 -18.101 -23.888 1.00 96.94 179 PRO A N 1
ATOM 1411 C CA . PRO A 1 179 ? 5.512 -17.485 -23.054 1.00 96.94 179 PRO A CA 1
ATOM 1412 C C . PRO A 1 179 ? 4.971 -16.874 -21.758 1.00 96.94 179 PRO A C 1
ATOM 1414 O O . PRO A 1 179 ? 3.890 -16.286 -21.743 1.00 96.94 179 PRO A O 1
ATOM 1417 N N . GLY A 1 180 ? 5.779 -16.956 -20.700 1.00 96.56 180 GLY A N 1
ATOM 1418 C CA . GLY A 1 180 ? 5.589 -16.238 -19.436 1.00 96.56 180 GLY A CA 1
ATOM 1419 C C . GLY A 1 180 ? 6.512 -15.024 -19.342 1.00 96.56 180 GLY A C 1
ATOM 1420 O O . GLY A 1 180 ? 6.454 -14.128 -20.192 1.00 96.56 180 GLY A O 1
ATOM 1421 N N . LEU A 1 181 ? 7.384 -15.024 -18.323 1.00 97.44 181 LEU A N 1
ATOM 1422 C CA . LEU A 1 181 ? 8.324 -13.947 -17.972 1.00 97.44 181 LEU A CA 1
ATOM 1423 C C . LEU A 1 181 ? 9.347 -13.684 -19.081 1.00 97.44 181 LEU A C 1
ATOM 1425 O O . LEU A 1 181 ? 10.439 -14.249 -19.116 1.00 97.44 181 LEU A O 1
ATOM 1429 N N . THR A 1 182 ? 8.985 -12.808 -20.003 1.00 98.06 182 THR A N 1
ATOM 1430 C CA . THR A 1 182 ? 9.756 -12.493 -21.196 1.00 98.06 182 THR A CA 1
ATOM 1431 C C . THR A 1 182 ? 10.651 -11.296 -20.944 1.00 98.06 182 THR A C 1
ATOM 1433 O O . THR A 1 182 ? 10.245 -10.317 -20.325 1.00 98.06 182 THR A O 1
ATOM 1436 N N . MET A 1 183 ? 11.881 -11.378 -21.440 1.00 97.94 183 MET A N 1
ATOM 1437 C CA . MET A 1 183 ? 12.908 -10.367 -21.240 1.00 97.94 183 MET A CA 1
ATOM 1438 C C . MET A 1 183 ? 13.304 -9.737 -22.573 1.00 97.94 183 MET A C 1
ATOM 1440 O O . MET A 1 183 ? 13.653 -10.451 -23.515 1.00 97.94 183 MET A O 1
ATOM 1444 N N . LEU A 1 184 ? 13.324 -8.404 -22.633 1.00 98.12 184 LEU A N 1
ATOM 1445 C CA . LEU A 1 184 ? 13.864 -7.624 -23.749 1.00 98.12 184 LEU A CA 1
ATOM 1446 C C . LEU A 1 184 ? 14.968 -6.702 -23.242 1.00 98.12 184 LEU A C 1
ATOM 1448 O O . LEU A 1 184 ? 14.734 -5.895 -22.345 1.00 98.12 184 LEU A O 1
ATOM 1452 N N . ARG A 1 185 ? 16.139 -6.787 -23.875 1.00 96.88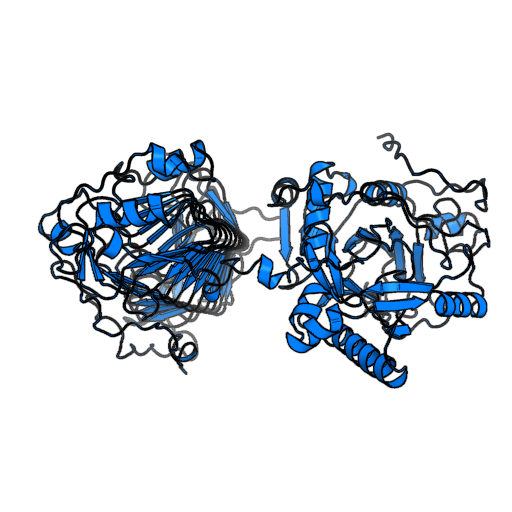 185 ARG A N 1
ATOM 1453 C CA . ARG A 1 185 ? 17.250 -5.850 -23.693 1.00 96.88 185 ARG A CA 1
ATOM 1454 C C . ARG A 1 185 ? 17.448 -5.026 -24.957 1.00 96.88 185 ARG A C 1
ATOM 1456 O O . ARG A 1 185 ? 17.422 -5.580 -26.059 1.00 96.88 185 ARG A O 1
ATOM 1463 N N . MET A 1 186 ? 17.666 -3.723 -24.805 1.00 94.69 186 MET A N 1
ATOM 1464 C CA . MET A 1 186 ? 17.961 -2.836 -25.932 1.00 94.69 186 MET A CA 1
ATOM 1465 C C . MET A 1 186 ? 19.465 -2.655 -26.141 1.00 94.69 186 MET A C 1
ATOM 1467 O O . MET A 1 186 ? 20.146 -2.086 -25.293 1.00 94.69 186 MET A O 1
ATOM 1471 N N . ASP A 1 187 ? 19.948 -3.087 -27.309 1.00 90.19 187 ASP A N 1
ATOM 1472 C CA . ASP A 1 187 ? 21.359 -2.999 -27.709 1.00 90.19 187 ASP A CA 1
ATOM 1473 C C . ASP A 1 187 ? 21.642 -1.706 -28.483 1.00 90.19 187 ASP A C 1
ATOM 1475 O O . ASP A 1 187 ? 22.643 -1.032 -28.263 1.00 90.19 187 ASP A O 1
ATOM 1479 N N . THR A 1 188 ? 20.762 -1.344 -29.420 1.00 92.31 188 THR A N 1
ATOM 1480 C CA . THR A 1 188 ? 20.905 -0.136 -30.240 1.00 92.31 188 THR A CA 1
ATOM 1481 C C . THR A 1 188 ? 19.625 0.676 -30.197 1.00 92.31 188 THR A C 1
ATOM 1483 O O . THR A 1 188 ? 18.556 0.212 -30.611 1.00 92.31 188 THR A O 1
ATOM 1486 N N . LEU A 1 189 ? 19.752 1.918 -29.737 1.00 94.00 189 LEU A N 1
ATOM 1487 C CA . LEU A 1 189 ? 18.670 2.890 -29.749 1.00 94.00 189 LEU A CA 1
ATOM 1488 C C . LEU A 1 189 ? 18.694 3.751 -31.012 1.00 94.00 189 LEU A C 1
ATOM 1490 O O . LEU A 1 189 ? 19.765 4.049 -31.546 1.00 94.00 189 LEU A O 1
ATOM 1494 N N . PRO A 1 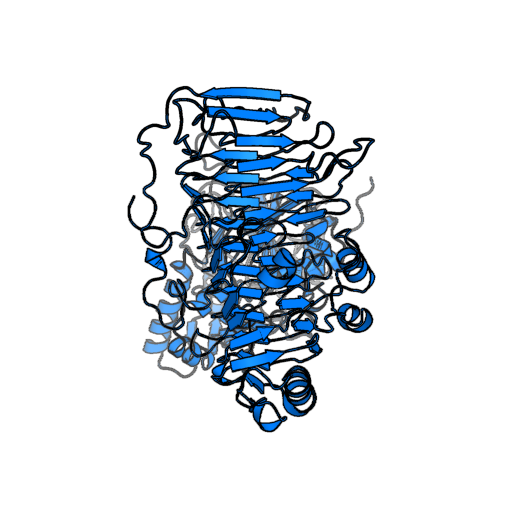190 ? 17.519 4.193 -31.477 1.00 94.19 190 PRO A N 1
ATOM 1495 C CA . PRO A 1 190 ? 17.435 5.030 -32.656 1.00 94.19 190 PRO A CA 1
ATOM 1496 C C . PRO A 1 190 ? 17.916 6.459 -32.391 1.00 94.19 190 PRO A C 1
ATOM 1498 O O . PRO A 1 190 ? 17.409 7.156 -31.516 1.00 94.19 190 PRO A O 1
ATOM 1501 N N . ALA A 1 191 ? 18.828 6.939 -33.236 1.00 93.62 191 ALA A N 1
ATOM 1502 C CA . ALA A 1 191 ? 19.226 8.346 -33.323 1.00 93.62 191 ALA A CA 1
ATOM 1503 C C . ALA A 1 191 ? 18.199 9.177 -34.125 1.00 93.62 191 ALA A C 1
ATOM 1505 O O . ALA A 1 191 ? 18.551 9.793 -35.133 1.00 93.62 191 ALA A O 1
ATOM 1506 N N . ALA A 1 192 ? 16.918 9.108 -33.741 1.00 92.12 192 ALA A N 1
ATOM 1507 C CA . ALA A 1 192 ? 15.804 9.737 -34.462 1.00 92.12 192 ALA A CA 1
ATOM 1508 C C . ALA A 1 192 ? 15.368 11.096 -33.881 1.00 92.12 192 ALA A C 1
ATOM 1510 O O . ALA A 1 192 ? 14.498 11.757 -34.448 1.00 92.12 192 ALA A O 1
ATOM 1511 N N . GLY A 1 193 ? 15.948 11.521 -32.757 1.00 91.31 193 GLY A N 1
ATOM 1512 C CA . GLY A 1 193 ? 15.620 12.791 -32.118 1.00 91.31 193 GLY A CA 1
ATOM 1513 C C . GLY A 1 193 ? 16.258 14.008 -32.803 1.00 91.31 193 GLY A C 1
ATOM 1514 O O . GLY A 1 193 ? 17.163 13.870 -33.636 1.00 91.31 193 GLY A O 1
ATOM 1515 N N . PRO A 1 194 ? 15.831 15.231 -32.433 1.00 90.94 194 PRO A N 1
ATOM 1516 C CA . PRO A 1 194 ? 16.457 16.464 -32.900 1.00 90.94 194 PRO A CA 1
ATOM 1517 C C . PRO A 1 194 ? 17.971 16.443 -32.666 1.00 90.94 194 PRO A C 1
ATOM 1519 O O . PRO A 1 194 ? 18.439 16.024 -31.604 1.00 90.94 194 PRO A O 1
ATOM 1522 N N . GLY A 1 195 ? 18.740 16.850 -33.677 1.00 91.12 195 GLY A N 1
ATOM 1523 C CA . GLY A 1 195 ? 20.205 16.828 -33.621 1.00 91.12 195 GLY A CA 1
ATOM 1524 C C . GLY A 1 195 ? 20.833 15.427 -33.586 1.00 91.12 195 GLY A C 1
ATOM 1525 O O . GLY A 1 195 ? 22.007 15.315 -33.254 1.00 91.12 195 GLY A O 1
ATOM 1526 N N . GLY A 1 196 ? 20.079 14.365 -33.908 1.00 89.81 196 GLY A N 1
ATOM 1527 C CA . GLY A 1 196 ? 20.562 12.979 -33.846 1.00 89.81 196 GLY A CA 1
ATOM 1528 C C . GLY A 1 196 ? 20.571 12.390 -32.433 1.00 89.81 196 GLY A C 1
ATOM 1529 O O . GLY A 1 196 ? 21.233 11.382 -32.194 1.00 89.81 196 GLY A O 1
ATOM 1530 N N . SER A 1 197 ? 19.854 13.010 -31.491 1.00 91.50 197 SER A N 1
ATOM 1531 C CA . SER A 1 197 ? 19.681 12.473 -30.139 1.00 91.50 197 SER A CA 1
ATOM 1532 C C . SER A 1 197 ? 18.957 11.119 -30.148 1.00 91.50 197 SER A C 1
ATOM 1534 O O . SER A 1 197 ? 18.166 10.818 -31.047 1.00 91.50 197 SER A O 1
ATOM 1536 N N . LEU A 1 198 ? 19.238 10.284 -29.141 1.00 92.19 198 LEU A N 1
ATOM 1537 C CA . LEU A 1 198 ? 18.581 8.986 -28.976 1.00 92.19 198 LEU A CA 1
ATOM 1538 C C . LEU A 1 198 ? 17.128 9.200 -28.530 1.00 92.19 198 LEU A C 1
ATOM 1540 O O . LEU A 1 198 ? 16.877 9.633 -27.403 1.00 92.19 198 LEU A O 1
ATOM 1544 N N . ALA A 1 199 ? 16.175 8.936 -29.423 1.00 90.88 199 ALA A N 1
ATOM 1545 C CA . ALA A 1 199 ? 14.751 9.141 -29.170 1.00 90.88 199 ALA A CA 1
ATOM 1546 C C . ALA A 1 199 ? 13.876 8.259 -30.069 1.00 90.88 199 ALA A C 1
ATOM 1548 O O . ALA A 1 199 ? 14.253 7.949 -31.199 1.00 90.88 199 ALA A O 1
ATOM 1549 N N . GLY A 1 200 ? 12.682 7.922 -29.576 1.00 91.50 200 GLY A N 1
ATOM 1550 C CA . GLY A 1 200 ? 11.723 7.047 -30.248 1.00 91.50 200 GLY A CA 1
ATOM 1551 C C . GLY A 1 200 ? 12.001 5.562 -30.008 1.00 91.50 200 GLY A C 1
ATOM 1552 O O . GLY A 1 200 ? 13.025 5.174 -29.441 1.00 91.50 200 GLY A O 1
ATOM 1553 N N . GLY A 1 201 ? 11.086 4.705 -30.455 1.00 92.50 201 GLY A N 1
ATOM 1554 C CA . GLY A 1 201 ? 11.216 3.259 -30.266 1.00 92.50 201 GLY A CA 1
ATOM 1555 C C . GLY A 1 201 ? 10.814 2.765 -28.882 1.00 92.50 201 GLY A C 1
ATOM 1556 O O . GLY A 1 201 ? 11.281 1.703 -28.464 1.00 92.50 201 GLY A O 1
ATOM 1557 N N . ASP A 1 202 ? 9.994 3.530 -28.173 1.00 95.62 202 ASP A N 1
ATOM 1558 C CA . ASP A 1 202 ? 9.444 3.159 -26.871 1.00 95.62 202 ASP A CA 1
ATOM 1559 C C . ASP A 1 202 ? 8.553 1.917 -26.974 1.00 95.62 202 ASP A C 1
ATOM 1561 O O . ASP A 1 202 ? 8.099 1.532 -28.055 1.00 95.62 202 ASP A O 1
ATOM 1565 N N . THR A 1 203 ? 8.281 1.295 -25.833 1.00 96.69 203 THR A N 1
ATOM 1566 C CA . THR A 1 203 ? 7.310 0.201 -25.738 1.00 96.69 203 THR A CA 1
ATOM 1567 C C . THR A 1 203 ? 6.243 0.579 -24.719 1.00 96.69 203 THR A C 1
ATOM 1569 O O . THR A 1 203 ? 6.551 1.219 -23.712 1.00 96.69 203 THR A O 1
ATOM 1572 N N . VAL A 1 204 ? 4.992 0.212 -24.988 1.00 97.56 204 VAL A N 1
ATOM 1573 C CA . VAL A 1 204 ? 3.864 0.420 -24.072 1.00 97.56 204 VAL A CA 1
ATOM 1574 C C . VAL A 1 204 ? 3.314 -0.935 -23.654 1.00 97.56 204 VAL A C 1
ATOM 1576 O O . VAL A 1 204 ? 3.193 -1.824 -24.499 1.00 97.56 204 VAL A O 1
ATOM 1579 N N . TRP A 1 205 ? 2.985 -1.078 -22.372 1.00 98.50 205 TRP A N 1
ATOM 1580 C CA . TRP A 1 205 ? 2.301 -2.237 -21.801 1.00 98.50 205 TRP A CA 1
ATOM 1581 C C . TRP A 1 205 ? 0.967 -1.815 -21.197 1.00 98.50 205 TRP A C 1
ATOM 1583 O O . TRP A 1 205 ? 0.866 -0.704 -20.690 1.00 98.50 205 TRP A O 1
ATOM 1593 N N . ALA A 1 206 ? -0.013 -2.716 -21.209 1.00 98.00 206 ALA A N 1
ATOM 1594 C CA . ALA A 1 206 ? -1.312 -2.579 -20.560 1.00 98.00 206 ALA A CA 1
ATOM 1595 C C . ALA A 1 206 ? -1.556 -3.747 -19.590 1.00 98.00 206 ALA A C 1
ATOM 1597 O O . ALA A 1 206 ? -1.212 -4.896 -19.898 1.00 98.00 206 ALA A O 1
ATOM 1598 N N . SER A 1 207 ? -2.155 -3.452 -18.432 1.00 98.12 207 SER A N 1
ATOM 1599 C CA . SER A 1 207 ? -2.476 -4.434 -17.387 1.00 98.12 207 SER A CA 1
ATOM 1600 C C . SER A 1 207 ? -3.729 -5.226 -17.725 1.00 98.12 207 SER A C 1
ATOM 1602 O O . SER A 1 207 ? -4.830 -4.677 -17.718 1.00 98.12 207 SER A O 1
ATOM 1604 N N . GLY A 1 208 ? -3.593 -6.530 -17.962 1.00 98.06 208 GLY A N 1
ATOM 1605 C CA . GLY A 1 208 ? -4.740 -7.407 -18.186 1.00 98.06 208 GLY A CA 1
ATOM 1606 C C . GLY A 1 208 ? -5.636 -7.561 -16.949 1.00 98.06 208 GLY A C 1
ATOM 1607 O O . GLY A 1 208 ? -6.844 -7.745 -17.106 1.00 98.06 208 GLY A O 1
ATOM 1608 N N . TYR A 1 209 ? -5.078 -7.410 -15.739 1.00 98.12 209 TYR A N 1
ATOM 1609 C CA . TYR A 1 209 ? -5.846 -7.406 -14.488 1.00 98.12 209 TYR A CA 1
ATOM 1610 C C . TYR A 1 209 ? -6.752 -6.178 -14.394 1.00 98.12 209 TYR A C 1
ATOM 1612 O O . TYR A 1 209 ? -7.967 -6.317 -14.286 1.00 98.12 209 TYR A O 1
ATOM 1620 N N . ALA A 1 210 ? -6.176 -4.976 -14.491 1.00 94.06 210 ALA A N 1
ATOM 1621 C CA . ALA A 1 210 ? -6.937 -3.738 -14.335 1.00 94.06 210 ALA A CA 1
ATOM 1622 C C . ALA A 1 210 ? -7.947 -3.545 -15.479 1.00 94.06 210 ALA A C 1
ATOM 1624 O O . ALA A 1 210 ? -9.087 -3.149 -15.243 1.00 94.06 210 ALA A O 1
ATOM 1625 N N . LEU A 1 211 ? -7.575 -3.940 -16.705 1.00 96.00 211 LEU A N 1
ATOM 1626 C CA . LEU A 1 211 ? -8.497 -4.022 -17.838 1.00 96.00 211 LEU A CA 1
ATOM 1627 C C . LEU A 1 211 ? -9.698 -4.916 -17.526 1.00 96.00 211 LEU A C 1
ATOM 1629 O O . LEU A 1 211 ? -10.835 -4.482 -17.693 1.00 96.00 211 LEU A O 1
ATOM 1633 N N . TYR A 1 212 ? -9.459 -6.139 -17.046 1.00 97.31 212 TYR A N 1
ATOM 1634 C CA . TYR A 1 212 ? -10.533 -7.050 -16.658 1.00 97.31 212 TYR A CA 1
ATOM 1635 C C . TYR A 1 212 ? -11.421 -6.453 -15.560 1.00 97.31 212 TYR A C 1
ATOM 1637 O O . TYR A 1 212 ? -12.645 -6.498 -15.661 1.00 97.31 212 TYR A O 1
ATOM 1645 N N . GLU A 1 213 ? -10.813 -5.844 -14.544 1.00 92.12 213 GLU A N 1
ATOM 1646 C CA . GLU A 1 213 ? -11.498 -5.216 -13.410 1.00 92.12 213 GLU A CA 1
ATOM 1647 C C . GLU A 1 213 ? -12.336 -3.997 -13.783 1.00 92.12 213 GLU A C 1
ATOM 1649 O O . GLU A 1 213 ? -13.348 -3.747 -13.131 1.00 92.12 213 GLU A O 1
ATOM 1654 N N . SER A 1 214 ? -11.948 -3.269 -14.831 1.00 87.75 214 SER A N 1
ATOM 1655 C CA . SER A 1 214 ? -12.703 -2.123 -15.348 1.00 87.75 214 SER A CA 1
ATOM 1656 C C . SER A 1 214 ? -14.025 -2.518 -16.015 1.00 87.75 214 SER A C 1
ATOM 1658 O O . SER A 1 214 ? -14.932 -1.694 -16.155 1.00 87.75 214 SER A O 1
ATOM 1660 N N . LEU A 1 215 ? -14.165 -3.783 -16.427 1.00 89.25 215 LEU A N 1
ATOM 1661 C CA . LEU A 1 215 ? -15.379 -4.276 -17.063 1.00 89.25 215 LEU A CA 1
ATOM 1662 C C . LEU A 1 215 ? -16.489 -4.471 -16.027 1.00 89.25 215 LEU A C 1
ATOM 1664 O O . LEU A 1 215 ? -16.264 -4.939 -14.912 1.00 89.25 215 LEU A O 1
ATOM 1668 N N . SER A 1 216 ? -17.735 -4.198 -16.428 1.00 84.00 216 SER A N 1
ATOM 1669 C CA . SER A 1 216 ? -18.884 -4.421 -15.545 1.00 84.00 216 SER A CA 1
ATOM 1670 C C . SER A 1 216 ? -18.959 -5.885 -15.066 1.00 84.00 216 SER A C 1
ATOM 1672 O O . SER A 1 216 ? -18.703 -6.796 -15.863 1.00 84.00 216 SER A O 1
ATOM 1674 N N . PRO A 1 217 ? -19.408 -6.156 -13.824 1.00 77.94 217 PRO A N 1
ATOM 1675 C CA . PRO A 1 217 ? -19.498 -7.519 -13.295 1.00 77.94 217 PRO A CA 1
ATOM 1676 C C . PRO A 1 217 ? -20.281 -8.499 -14.182 1.00 77.94 217 PRO A C 1
ATOM 1678 O O . PRO A 1 217 ? -19.910 -9.663 -14.290 1.00 77.94 217 PRO A O 1
ATOM 1681 N N . LYS A 1 218 ? -21.332 -8.029 -14.871 1.00 84.00 218 LYS A N 1
ATOM 1682 C CA . LYS A 1 218 ? -22.120 -8.858 -15.801 1.00 84.00 218 LYS A CA 1
ATOM 1683 C C . LYS A 1 218 ? -21.329 -9.256 -17.046 1.00 84.00 218 LYS A C 1
ATOM 1685 O O . LYS A 1 218 ? -21.434 -10.396 -17.485 1.00 84.00 218 LYS A O 1
ATOM 1690 N N . LEU A 1 219 ? -20.558 -8.325 -17.612 1.00 90.25 219 LEU A N 1
ATOM 1691 C CA . LEU A 1 219 ? -19.706 -8.620 -18.762 1.00 90.25 219 LEU A CA 1
ATOM 1692 C C . LEU A 1 219 ? -18.583 -9.574 -18.356 1.00 90.25 219 LEU A C 1
ATOM 1694 O O . LEU A 1 219 ? -18.369 -10.560 -19.046 1.00 90.25 219 LEU A O 1
ATOM 1698 N N . ARG A 1 220 ? -17.940 -9.338 -17.207 1.00 93.12 220 ARG A N 1
ATOM 1699 C CA . ARG A 1 220 ? -16.938 -10.244 -16.627 1.00 93.12 220 ARG A CA 1
ATOM 1700 C C . ARG A 1 220 ? -17.462 -11.676 -16.505 1.00 93.12 220 ARG A C 1
ATOM 1702 O O . ARG A 1 220 ? -16.898 -12.576 -17.113 1.00 93.12 220 ARG A O 1
ATOM 1709 N N . ALA A 1 221 ? -18.607 -11.855 -15.842 1.00 90.44 221 ALA A N 1
ATOM 1710 C CA . ALA A 1 221 ? -19.243 -13.163 -15.684 1.00 90.44 221 ALA A CA 1
ATOM 1711 C C . ALA A 1 221 ? -19.574 -13.839 -17.025 1.00 90.44 221 ALA A C 1
ATOM 1713 O O . ALA A 1 221 ? -19.455 -15.052 -17.144 1.00 90.44 221 ALA A O 1
ATOM 1714 N N . PHE A 1 222 ? -19.973 -13.071 -18.045 1.00 96.56 222 PHE A N 1
ATOM 1715 C CA . PHE A 1 222 ? -20.176 -13.612 -19.388 1.00 96.56 222 PHE A CA 1
ATOM 1716 C C . PHE A 1 222 ? -18.853 -14.041 -20.038 1.00 96.56 222 PHE A C 1
ATOM 1718 O O . PHE A 1 222 ? -18.767 -15.159 -20.540 1.00 96.56 222 PHE A O 1
ATOM 1725 N N . LEU A 1 223 ? -17.815 -13.199 -19.996 1.00 97.88 223 LEU A N 1
ATOM 1726 C CA . LEU A 1 223 ? -16.502 -13.494 -20.583 1.00 97.88 223 LEU A CA 1
ATOM 1727 C C . LEU A 1 223 ? -15.810 -14.696 -19.926 1.00 97.88 223 LEU A C 1
ATOM 1729 O O . LEU A 1 223 ? -15.132 -15.446 -20.622 1.00 97.88 223 LEU A O 1
ATOM 1733 N N . GLU A 1 224 ? -16.018 -14.917 -18.625 1.00 97.88 224 GLU A N 1
ATOM 1734 C CA . GLU A 1 224 ? -15.529 -16.102 -17.902 1.00 97.88 224 GLU A CA 1
ATOM 1735 C C . GLU A 1 224 ? -16.092 -17.425 -18.460 1.00 97.88 224 GLU A C 1
ATOM 1737 O O . GLU A 1 224 ? -15.511 -18.482 -18.239 1.00 97.88 224 GLU A O 1
ATOM 1742 N N . THR A 1 225 ? -17.193 -17.393 -19.221 1.00 97.44 225 THR A N 1
ATOM 1743 C CA . THR A 1 225 ? -17.759 -18.596 -19.864 1.00 97.44 225 THR A CA 1
ATOM 1744 C C . THR A 1 225 ? -17.182 -18.893 -21.249 1.00 97.44 225 THR A C 1
ATOM 1746 O O . THR A 1 225 ? -17.533 -19.910 -21.846 1.00 97.44 225 THR A O 1
ATOM 1749 N N . LEU A 1 226 ? -16.344 -18.003 -21.789 1.00 98.44 226 LEU A N 1
ATOM 1750 C CA . LEU A 1 226 ? -15.941 -18.030 -23.191 1.00 98.44 226 LEU A CA 1
ATOM 1751 C C . LEU A 1 226 ? -14.503 -18.515 -23.373 1.00 98.44 226 LEU A C 1
ATOM 1753 O O . LEU A 1 226 ? -13.589 -18.165 -22.626 1.00 98.44 226 LEU A O 1
ATOM 1757 N N . GLU A 1 227 ? -14.292 -19.240 -24.464 1.00 98.56 227 GLU A N 1
ATOM 1758 C CA . GLU A 1 227 ? -12.976 -19.589 -24.988 1.00 98.56 227 GLU A CA 1
ATOM 1759 C C . GLU A 1 227 ? -12.787 -18.960 -26.368 1.00 98.56 227 GLU A C 1
ATOM 1761 O O . GLU A 1 227 ? -13.751 -18.724 -27.100 1.00 98.56 227 GLU A O 1
ATOM 1766 N N . ALA A 1 228 ? -11.541 -18.693 -26.744 1.00 98.44 228 ALA A N 1
ATOM 1767 C CA . ALA A 1 228 ? -11.199 -18.120 -28.032 1.00 98.44 228 ALA A CA 1
ATOM 1768 C C . ALA A 1 228 ? -10.094 -18.909 -28.735 1.00 98.44 228 ALA A C 1
ATOM 1770 O O . ALA A 1 228 ? -9.197 -19.482 -28.117 1.00 98.44 228 ALA A O 1
ATOM 1771 N N . LYS A 1 229 ? -10.164 -18.916 -30.065 1.00 98.56 229 LYS A N 1
ATOM 1772 C CA . LYS A 1 229 ? -9.159 -19.475 -30.959 1.00 98.56 229 LYS A CA 1
ATOM 1773 C C . LYS A 1 229 ? -8.032 -18.472 -31.167 1.00 98.56 229 LYS A C 1
ATOM 1775 O O . LYS A 1 229 ? -8.263 -17.365 -31.663 1.00 98.56 229 LYS A O 1
ATOM 1780 N N . HIS A 1 230 ? -6.817 -18.886 -30.835 1.00 98.38 230 HIS A N 1
ATOM 1781 C CA . HIS A 1 230 ? -5.580 -18.169 -31.104 1.00 98.38 230 HIS A CA 1
ATOM 1782 C C . HIS A 1 230 ? -4.866 -18.840 -32.283 1.00 98.38 230 HIS A C 1
ATOM 1784 O O . HIS A 1 230 ? -4.615 -20.042 -32.248 1.00 98.38 230 HIS A O 1
ATOM 1790 N N . SER A 1 231 ? -4.538 -18.075 -33.325 1.00 97.69 231 SER A N 1
ATOM 1791 C CA . SER A 1 231 ? -3.992 -18.585 -34.587 1.00 97.69 231 SER A CA 1
ATOM 1792 C C . SER A 1 231 ? -2.603 -18.024 -34.890 1.00 97.69 231 SER A C 1
ATOM 1794 O O . SER A 1 231 ? -2.368 -16.814 -34.830 1.00 97.69 231 SER A O 1
ATOM 1796 N N . GLY A 1 232 ? -1.680 -18.919 -35.254 1.00 95.81 232 GLY A N 1
ATOM 1797 C CA . GLY A 1 232 ? -0.375 -18.575 -35.824 1.00 95.81 232 GLY A CA 1
ATOM 1798 C C . GLY A 1 232 ? -0.351 -18.539 -37.359 1.00 95.81 232 GLY A C 1
ATOM 1799 O O . GLY A 1 232 ? 0.686 -18.205 -37.939 1.00 95.81 232 GLY A O 1
ATOM 1800 N N . LEU A 1 233 ? -1.453 -18.882 -38.039 1.00 95.62 233 LEU A N 1
ATOM 1801 C CA . LEU A 1 233 ? -1.492 -19.028 -39.501 1.00 95.62 233 LEU A CA 1
ATOM 1802 C C . LEU A 1 233 ? -1.244 -17.696 -40.214 1.00 95.62 233 LEU A C 1
ATOM 1804 O O . LEU A 1 233 ? -0.437 -17.630 -41.137 1.00 95.62 233 LEU A O 1
ATOM 1808 N N . GLU A 1 234 ? -1.865 -16.613 -39.757 1.00 92.62 234 GLU A N 1
ATOM 1809 C CA . GLU A 1 234 ? -1.734 -15.292 -40.373 1.00 92.62 234 GLU A CA 1
ATOM 1810 C C . GLU A 1 234 ? -0.302 -14.754 -40.255 1.00 92.62 234 GLU A C 1
ATOM 1812 O O . GLU A 1 234 ? 0.221 -14.125 -41.181 1.00 92.62 234 GLU A O 1
ATOM 1817 N N . GLN A 1 235 ? 0.368 -15.046 -39.134 1.00 90.81 235 GLN A N 1
ATOM 1818 C CA . GLN A 1 235 ? 1.781 -14.720 -38.958 1.00 90.81 235 GLN A CA 1
ATOM 1819 C C . GLN A 1 235 ? 2.655 -15.527 -39.932 1.00 90.81 235 GLN A C 1
ATOM 1821 O O . GLN A 1 235 ? 3.569 -14.960 -40.537 1.00 90.81 235 GLN A O 1
ATOM 1826 N N . ALA A 1 236 ? 2.350 -16.814 -40.131 1.00 92.44 236 ALA A N 1
ATOM 1827 C CA . ALA A 1 236 ? 3.061 -17.686 -41.066 1.00 92.44 236 ALA A CA 1
ATOM 1828 C C . ALA A 1 236 ? 2.896 -17.233 -42.518 1.00 92.44 236 ALA A C 1
ATOM 1830 O O . ALA A 1 236 ? 3.882 -17.121 -43.251 1.00 92.44 236 ALA A O 1
ATOM 1831 N N . GLU A 1 237 ? 1.669 -16.910 -42.924 1.00 91.88 237 GLU A N 1
ATOM 1832 C CA . GLU A 1 237 ? 1.388 -16.368 -44.250 1.00 91.88 237 GLU A CA 1
ATOM 1833 C C . GLU A 1 237 ? 2.140 -15.060 -44.497 1.00 91.88 237 GLU A C 1
ATOM 1835 O O . GLU A 1 237 ? 2.704 -14.860 -45.577 1.00 91.88 237 GLU A O 1
ATOM 1840 N N . LYS A 1 238 ? 2.168 -14.166 -43.500 1.00 88.44 238 LYS A N 1
ATOM 1841 C CA . LYS A 1 238 ? 2.910 -12.906 -43.591 1.00 88.44 238 LYS A CA 1
ATOM 1842 C C . LYS A 1 238 ? 4.408 -13.159 -43.738 1.00 88.44 238 LYS A C 1
ATOM 1844 O O . LYS A 1 238 ? 5.019 -12.557 -44.615 1.00 88.44 238 LYS A O 1
ATOM 1849 N N . ALA A 1 239 ? 4.977 -14.059 -42.934 1.00 87.94 239 ALA A N 1
ATOM 1850 C CA . ALA A 1 239 ? 6.392 -14.411 -43.011 1.00 87.94 239 ALA A CA 1
ATOM 1851 C C . ALA A 1 239 ? 6.760 -14.955 -44.400 1.00 87.94 239 ALA A C 1
ATOM 1853 O O . ALA A 1 239 ? 7.715 -14.475 -45.003 1.00 87.94 239 ALA A O 1
ATOM 1854 N N . LEU A 1 240 ? 5.966 -15.879 -44.953 1.00 87.44 240 LEU A N 1
ATOM 1855 C CA . LEU A 1 240 ? 6.174 -16.414 -46.304 1.00 87.44 240 LEU A CA 1
ATOM 1856 C C . LEU A 1 240 ? 6.118 -15.331 -47.389 1.00 87.44 240 LEU A C 1
ATOM 1858 O O . LEU A 1 240 ? 6.940 -15.335 -48.302 1.00 87.44 240 LEU A O 1
ATOM 1862 N N . LYS A 1 241 ? 5.182 -14.380 -47.277 1.00 88.44 241 LYS A N 1
ATOM 1863 C CA . LYS A 1 241 ? 5.046 -13.258 -48.225 1.00 88.44 241 LYS A CA 1
ATOM 1864 C C . LYS A 1 241 ? 6.219 -12.272 -48.163 1.00 88.44 241 LYS A C 1
ATOM 1866 O O . LYS A 1 241 ? 6.437 -11.547 -49.130 1.00 88.44 241 LYS A O 1
ATOM 1871 N N . THR A 1 242 ? 6.963 -12.225 -47.056 1.00 84.50 242 THR A N 1
ATOM 1872 C CA . THR A 1 242 ? 8.086 -11.294 -46.846 1.00 84.50 242 THR A CA 1
ATOM 1873 C C . THR A 1 242 ? 9.449 -11.989 -46.787 1.00 84.50 242 THR A C 1
ATOM 1875 O O . THR A 1 242 ? 10.351 -11.473 -46.134 1.00 84.50 242 THR A O 1
ATOM 1878 N N . ASN A 1 243 ? 9.607 -13.157 -47.427 1.00 81.69 243 ASN A N 1
ATOM 1879 C CA . ASN A 1 243 ? 10.844 -13.960 -47.420 1.00 81.69 243 ASN A CA 1
ATOM 1880 C C . ASN A 1 243 ? 11.378 -14.300 -46.011 1.00 81.69 243 ASN A C 1
ATOM 1882 O O . ASN A 1 243 ? 12.579 -14.456 -45.805 1.00 81.69 243 ASN A O 1
ATOM 1886 N N . GLY A 1 244 ? 10.484 -14.419 -45.029 1.00 83.88 244 GLY A N 1
ATOM 1887 C CA . GLY A 1 244 ? 10.799 -14.952 -43.709 1.00 83.88 244 GLY A CA 1
ATOM 1888 C C . GLY A 1 244 ? 10.971 -16.474 -43.725 1.00 83.88 244 GLY A C 1
ATOM 1889 O O . GLY A 1 244 ? 11.000 -17.119 -44.772 1.00 83.88 244 GLY A O 1
ATOM 1890 N N . CYS A 1 245 ? 11.050 -17.072 -42.537 1.00 87.00 245 CYS A N 1
ATOM 1891 C CA . CYS A 1 245 ? 11.223 -18.516 -42.380 1.00 87.00 245 CYS A CA 1
ATOM 1892 C C . CYS A 1 245 ? 10.049 -19.156 -41.631 1.00 87.00 245 CYS A C 1
ATOM 1894 O O . CYS A 1 245 ? 9.281 -18.482 -40.953 1.00 87.00 245 CYS A O 1
ATOM 1896 N N . LEU A 1 246 ? 9.922 -20.479 -41.757 1.00 91.44 246 LEU A N 1
ATOM 1897 C CA . LEU A 1 246 ? 8.929 -21.299 -41.061 1.00 91.44 246 LEU A CA 1
ATOM 1898 C C . LEU A 1 246 ? 9.617 -22.513 -40.441 1.00 91.44 246 LEU A C 1
ATOM 1900 O O . LEU A 1 246 ? 9.816 -23.538 -41.104 1.00 91.44 246 LEU A O 1
ATOM 1904 N N . ARG A 1 247 ? 9.993 -22.390 -39.167 1.00 91.25 247 ARG A N 1
ATOM 1905 C CA . ARG A 1 247 ? 10.692 -23.446 -38.419 1.00 91.25 247 ARG A CA 1
ATOM 1906 C C . ARG A 1 247 ? 9.764 -24.525 -37.902 1.00 91.25 247 ARG A C 1
ATOM 1908 O O . ARG A 1 247 ? 10.171 -25.677 -37.836 1.00 91.25 247 ARG A O 1
ATOM 1915 N N . ARG A 1 248 ? 8.535 -24.149 -37.571 1.00 92.38 248 ARG A N 1
ATOM 1916 C CA . ARG A 1 248 ? 7.447 -25.041 -37.168 1.00 92.38 248 ARG A CA 1
ATOM 1917 C C . ARG A 1 248 ? 6.262 -24.812 -38.084 1.00 92.38 248 ARG A C 1
ATOM 1919 O O . ARG A 1 248 ? 6.158 -23.738 -38.681 1.00 92.38 248 ARG A O 1
ATOM 1926 N N . ASP A 1 249 ? 5.408 -25.812 -38.199 1.00 92.19 249 ASP A N 1
ATOM 1927 C CA . ASP A 1 249 ? 4.155 -25.639 -38.922 1.00 92.19 249 ASP A CA 1
ATOM 1928 C C . ASP A 1 249 ? 3.205 -24.799 -38.052 1.00 92.19 249 ASP A C 1
ATOM 1930 O O . ASP A 1 249 ? 3.212 -24.957 -36.826 1.00 92.19 249 ASP A O 1
ATOM 1934 N N . PRO A 1 250 ? 2.448 -23.850 -38.635 1.00 93.69 250 PRO A N 1
ATOM 1935 C CA . PRO A 1 250 ? 1.572 -22.989 -37.854 1.00 93.69 250 PRO A CA 1
ATOM 1936 C C . PRO A 1 250 ? 0.462 -23.812 -37.197 1.00 93.69 250 PRO A C 1
ATOM 1938 O O . PRO A 1 250 ? -0.044 -24.769 -37.783 1.00 93.69 250 PRO A O 1
ATOM 1941 N N . ILE A 1 251 ? 0.083 -23.419 -35.984 1.00 95.81 251 ILE A N 1
ATOM 1942 C CA . ILE A 1 251 ? -0.962 -24.075 -35.200 1.00 95.81 251 ILE A CA 1
ATOM 1943 C C . ILE A 1 251 ? -2.056 -23.081 -34.815 1.00 95.81 251 ILE A C 1
ATOM 1945 O O . ILE A 1 251 ? -1.842 -21.864 -34.812 1.00 95.81 251 ILE A O 1
ATOM 1949 N N . GLU A 1 252 ? -3.210 -23.629 -34.456 1.00 97.50 252 GLU A N 1
ATOM 1950 C CA . GLU A 1 252 ? -4.281 -22.928 -33.757 1.00 97.50 252 GLU A CA 1
ATOM 1951 C C . GLU A 1 252 ? -4.510 -23.611 -32.409 1.00 97.50 252 GLU A C 1
ATOM 1953 O O . GLU A 1 252 ? -4.444 -24.840 -32.302 1.00 97.50 252 GLU A O 1
ATOM 1958 N N . THR A 1 253 ? -4.785 -22.822 -31.378 1.00 98.06 253 THR A N 1
ATOM 1959 C CA . THR A 1 253 ? -5.104 -23.309 -30.032 1.00 98.06 253 THR A CA 1
ATOM 1960 C C . THR A 1 253 ? -6.347 -22.618 -29.499 1.00 98.06 253 THR A C 1
ATOM 1962 O O . THR A 1 253 ? -6.727 -21.546 -29.967 1.00 98.06 253 THR A O 1
ATOM 1965 N N . ILE A 1 254 ? -7.011 -23.262 -28.542 1.00 98.44 254 ILE A N 1
ATOM 1966 C CA . ILE A 1 254 ? -8.172 -22.712 -27.844 1.00 98.44 254 ILE A CA 1
ATOM 1967 C C . ILE A 1 254 ? -7.738 -22.420 -26.412 1.00 98.44 254 ILE A C 1
ATOM 1969 O O . ILE A 1 254 ? -7.268 -23.326 -25.718 1.00 98.44 254 ILE A O 1
ATOM 1973 N N . HIS A 1 255 ? -7.892 -21.162 -26.008 1.00 98.44 255 HIS A N 1
ATOM 1974 C CA . HIS A 1 255 ? -7.568 -20.651 -24.676 1.00 98.44 255 HIS A CA 1
ATOM 1975 C C . HIS A 1 255 ? -8.771 -19.890 -24.115 1.00 98.44 255 HIS A C 1
ATOM 1977 O O . HIS A 1 255 ? -9.572 -19.366 -24.892 1.00 98.44 255 HIS A O 1
ATOM 1983 N N . PRO A 1 256 ? -8.930 -19.802 -22.787 1.00 98.62 256 PRO A N 1
ATOM 1984 C CA . PRO A 1 256 ? -10.041 -19.064 -22.207 1.00 98.62 256 PRO A CA 1
ATOM 1985 C C . PRO A 1 256 ? -9.879 -17.552 -22.440 1.00 98.62 256 PRO A C 1
ATOM 1987 O O . PRO A 1 256 ? -8.764 -17.027 -22.417 1.00 98.62 256 PRO A O 1
ATOM 1990 N N . VAL A 1 257 ? -10.996 -16.846 -22.654 1.00 98.69 257 VAL A N 1
ATOM 1991 C CA . VAL A 1 257 ? -11.014 -15.381 -22.853 1.00 98.69 257 VAL A CA 1
ATOM 1992 C C . VAL A 1 257 ? -10.588 -14.644 -21.582 1.00 98.69 257 VAL A C 1
ATOM 1994 O O . VAL A 1 257 ? -9.957 -13.589 -21.656 1.00 98.69 257 VAL A O 1
ATOM 1997 N N . VAL A 1 258 ? -10.908 -15.214 -20.421 1.00 98.69 258 VAL A N 1
ATOM 1998 C CA . VAL A 1 258 ? -10.419 -14.801 -19.103 1.00 98.69 258 VAL A CA 1
ATOM 1999 C C . VAL A 1 258 ? -9.620 -15.959 -18.533 1.00 98.69 258 VAL A C 1
ATOM 2001 O O . VAL A 1 258 ? -10.119 -17.079 -18.499 1.00 98.69 258 VAL A O 1
ATOM 2004 N N . ARG A 1 259 ? -8.400 -15.716 -18.065 1.00 98.06 259 ARG A N 1
ATOM 2005 C CA . ARG A 1 259 ? -7.557 -16.761 -17.470 1.00 98.06 259 ARG A CA 1
ATOM 2006 C C . ARG A 1 259 ? -7.179 -16.437 -16.030 1.00 98.06 259 ARG A C 1
ATOM 2008 O O . ARG A 1 259 ? -7.187 -15.278 -15.625 1.00 98.06 259 ARG A O 1
ATOM 2015 N N . THR A 1 260 ? -6.746 -17.456 -15.300 1.00 98.62 260 THR A N 1
ATOM 2016 C CA . THR A 1 260 ? -6.163 -17.345 -13.960 1.00 98.62 260 THR A CA 1
ATOM 2017 C C . THR A 1 260 ? -4.643 -17.352 -14.054 1.00 98.62 260 THR A C 1
ATOM 2019 O O . THR A 1 260 ? -4.057 -18.190 -14.746 1.00 98.62 260 THR A O 1
ATOM 2022 N N . HIS A 1 261 ? -3.974 -16.435 -13.361 1.00 98.38 261 HIS A N 1
ATOM 2023 C CA . HIS A 1 261 ? -2.524 -16.484 -13.202 1.00 98.38 261 HIS A CA 1
ATOM 2024 C C . HIS A 1 261 ? -2.141 -17.476 -12.078 1.00 98.38 261 HIS A C 1
ATOM 2026 O O . HIS A 1 261 ? -2.709 -17.410 -10.986 1.00 98.38 261 HIS A O 1
ATOM 2032 N N . PRO A 1 262 ? -1.209 -18.427 -12.298 1.00 96.44 262 PRO A N 1
ATOM 2033 C CA . PRO A 1 262 ? -1.016 -19.560 -11.389 1.00 96.44 262 PRO A CA 1
ATOM 2034 C C . PRO A 1 262 ? -0.461 -19.197 -10.010 1.00 96.44 262 PRO A C 1
ATOM 2036 O O . PRO A 1 262 ? -0.773 -19.913 -9.059 1.00 96.44 262 PRO A O 1
ATOM 2039 N N . VAL A 1 263 ? 0.320 -18.119 -9.891 1.00 96.44 263 VAL A N 1
ATOM 2040 C CA . VAL A 1 263 ? 0.930 -17.692 -8.618 1.00 96.44 263 VAL A CA 1
ATOM 2041 C C . VAL A 1 263 ? -0.020 -16.794 -7.834 1.00 96.44 263 VAL A C 1
ATOM 2043 O O . VAL A 1 263 ? -0.456 -17.173 -6.757 1.00 96.44 263 VAL A O 1
ATOM 2046 N N . THR A 1 264 ? -0.385 -15.648 -8.410 1.00 95.75 264 THR A N 1
ATOM 2047 C CA . THR A 1 264 ? -1.285 -14.647 -7.807 1.00 95.75 264 THR A CA 1
ATOM 2048 C C . THR A 1 264 ? -2.729 -15.118 -7.650 1.00 95.75 264 THR A C 1
ATOM 2050 O O . THR A 1 264 ? -3.462 -14.554 -6.858 1.00 95.75 264 THR A O 1
ATOM 2053 N N . LYS A 1 265 ? -3.169 -16.133 -8.408 1.00 96.19 265 LYS A N 1
ATOM 2054 C CA . LYS A 1 265 ? -4.576 -16.579 -8.471 1.00 96.19 265 LYS A CA 1
ATOM 2055 C C . LYS A 1 265 ? -5.551 -15.510 -8.965 1.00 96.19 265 LYS A C 1
ATOM 2057 O O . LYS A 1 265 ? -6.760 -15.674 -8.818 1.00 96.19 265 LYS A O 1
ATOM 2062 N N . TRP A 1 266 ? -5.043 -14.460 -9.607 1.00 97.94 266 TRP A N 1
ATOM 2063 C CA . TRP A 1 266 ? -5.865 -13.383 -10.142 1.00 97.94 266 TRP A CA 1
ATOM 2064 C C . TRP A 1 266 ? -6.378 -13.683 -11.550 1.00 97.94 266 TRP A C 1
ATOM 2066 O O . TRP A 1 266 ? -5.688 -14.309 -12.365 1.00 97.94 266 TRP A O 1
ATOM 2076 N N . LYS A 1 267 ? -7.584 -13.197 -11.841 1.00 98.44 267 LYS A N 1
ATOM 2077 C CA . LYS A 1 267 ? -8.229 -13.225 -13.156 1.00 98.44 267 LYS A CA 1
ATOM 2078 C C . LYS A 1 267 ? -7.732 -12.086 -14.038 1.00 98.44 267 LYS A C 1
ATOM 2080 O O . LYS A 1 267 ? -7.681 -10.937 -13.607 1.00 98.44 267 LYS A O 1
ATOM 2085 N N . THR A 1 268 ? -7.418 -12.400 -15.290 1.00 98.19 268 THR A N 1
ATOM 2086 C CA . THR A 1 268 ? -6.955 -11.441 -16.299 1.00 98.19 268 THR A CA 1
ATOM 2087 C C . THR A 1 268 ? -7.601 -11.711 -17.655 1.00 98.19 268 THR A C 1
ATOM 2089 O O . THR A 1 268 ? -7.890 -12.862 -17.998 1.00 98.19 268 THR A O 1
ATOM 2092 N N . LEU A 1 269 ? -7.818 -10.655 -18.439 1.00 97.88 269 LEU A N 1
ATOM 2093 C CA . LEU A 1 269 ? -8.247 -10.779 -19.831 1.00 97.88 269 LEU A CA 1
ATOM 2094 C C . LEU A 1 269 ? -7.122 -11.411 -20.673 1.00 97.88 269 LEU A C 1
ATOM 2096 O O . LEU A 1 269 ? -5.952 -11.076 -20.493 1.00 97.88 269 LEU A O 1
ATOM 2100 N N . TYR A 1 270 ? -7.460 -12.293 -21.619 1.00 98.00 270 TYR A N 1
ATOM 2101 C CA . TYR A 1 270 ? -6.479 -13.010 -22.445 1.00 98.00 270 TYR A CA 1
ATOM 2102 C C . TYR A 1 270 ? -6.894 -13.127 -23.913 1.00 98.00 270 TYR A C 1
ATOM 2104 O O . TYR A 1 270 ? -6.955 -14.202 -24.501 1.00 98.00 270 TYR A O 1
ATOM 2112 N N . VAL A 1 271 ? -7.150 -11.980 -24.537 1.00 97.69 271 VAL A N 1
ATOM 2113 C CA . VAL A 1 271 ? -7.403 -11.875 -25.979 1.00 97.69 271 VAL A CA 1
ATOM 2114 C C . VAL A 1 271 ? -6.539 -10.782 -26.577 1.00 97.69 271 VAL A C 1
ATOM 2116 O O . VAL A 1 271 ? -6.231 -9.800 -25.914 1.00 97.69 271 VAL A O 1
ATOM 2119 N N . ASN A 1 272 ? -6.126 -10.930 -27.831 1.00 96.69 272 ASN A N 1
ATOM 2120 C CA . ASN A 1 272 ? -5.357 -9.892 -28.508 1.00 96.69 272 ASN A CA 1
ATOM 2121 C C . ASN A 1 272 ? -5.591 -9.867 -30.016 1.00 96.69 272 ASN A C 1
ATOM 2123 O O . ASN A 1 272 ? -5.875 -10.895 -30.628 1.00 96.69 272 ASN A O 1
ATOM 2127 N N . GLU A 1 273 ? -5.423 -8.687 -30.607 1.00 95.25 273 GLU A N 1
ATOM 2128 C CA . GLU A 1 273 ? -5.697 -8.423 -32.022 1.00 95.25 273 GLU A CA 1
ATOM 2129 C C . GLU A 1 273 ? -4.823 -9.284 -32.947 1.00 95.25 273 GLU A C 1
ATOM 2131 O O . GLU A 1 273 ? -5.271 -9.807 -33.975 1.00 95.25 273 GLU A O 1
ATOM 2136 N N . ASN A 1 274 ? -3.556 -9.475 -32.566 1.00 94.44 274 ASN A N 1
ATOM 2137 C CA . ASN A 1 274 ? -2.599 -10.157 -33.425 1.00 94.44 274 ASN A CA 1
ATOM 2138 C C . ASN A 1 274 ? -2.943 -11.641 -33.615 1.00 94.44 274 ASN A C 1
ATOM 2140 O O . ASN A 1 274 ? -2.833 -12.144 -34.735 1.00 94.44 274 ASN A O 1
ATOM 2144 N N . PHE A 1 275 ? -3.396 -12.328 -32.562 1.00 97.12 275 PHE A N 1
ATOM 2145 C CA . PHE A 1 275 ? -3.510 -13.789 -32.562 1.00 97.12 275 PHE A CA 1
ATOM 2146 C C . PHE A 1 275 ? -4.909 -14.333 -32.282 1.00 97.12 275 PHE A C 1
ATOM 2148 O O . PHE A 1 275 ? -5.220 -15.401 -32.796 1.00 97.12 275 PHE A O 1
ATOM 2155 N N . THR A 1 276 ? -5.772 -13.649 -31.533 1.00 98.00 276 THR A N 1
ATOM 2156 C CA . THR A 1 276 ? -7.138 -14.135 -31.284 1.00 98.00 276 THR A CA 1
ATOM 2157 C C . THR A 1 276 ? -8.007 -13.868 -32.517 1.00 98.00 276 THR A C 1
ATOM 2159 O O . THR A 1 276 ? -7.961 -12.765 -33.051 1.00 98.00 276 THR A O 1
ATOM 2162 N N . LYS A 1 277 ? -8.760 -14.859 -33.016 1.00 96.25 277 LYS A N 1
ATOM 2163 C CA . LYS A 1 277 ? -9.514 -14.736 -34.289 1.00 96.25 277 LYS A CA 1
ATOM 2164 C C . LYS A 1 277 ? -10.993 -15.072 -34.198 1.00 96.25 277 LYS A C 1
ATOM 2166 O O . LYS A 1 277 ? -11.763 -14.662 -35.061 1.00 96.25 277 LYS A O 1
ATOM 2171 N N . GLU A 1 278 ? -11.388 -15.844 -33.196 1.00 97.88 278 GLU A N 1
ATOM 2172 C CA . GLU A 1 278 ? -12.749 -16.357 -33.078 1.00 97.88 278 GLU A CA 1
ATOM 2173 C C . GLU A 1 278 ? -13.045 -16.702 -31.621 1.00 97.88 278 GLU A C 1
ATOM 2175 O O . GLU A 1 278 ? -12.207 -17.313 -30.965 1.00 97.88 278 GLU A O 1
ATOM 2180 N N . ILE A 1 279 ? -14.221 -16.335 -31.121 1.00 98.56 279 ILE A N 1
ATOM 2181 C CA . ILE A 1 279 ? -14.758 -16.816 -29.848 1.00 98.56 279 ILE A CA 1
ATOM 2182 C C . ILE A 1 279 ? -15.595 -18.056 -30.139 1.00 98.56 279 ILE A C 1
ATOM 2184 O O . ILE A 1 279 ? -16.511 -18.027 -30.964 1.00 98.56 279 ILE A O 1
ATOM 2188 N N . ILE A 1 280 ? -15.267 -19.150 -29.463 1.00 97.94 280 ILE A N 1
ATOM 2189 C CA . ILE A 1 280 ? -15.876 -20.453 -29.690 1.00 97.94 280 ILE A CA 1
ATOM 2190 C C . ILE A 1 280 ? -17.301 -20.471 -29.127 1.00 97.94 280 ILE A C 1
ATOM 2192 O O . ILE A 1 280 ? -17.564 -19.980 -28.033 1.00 97.94 280 ILE A O 1
ATOM 2196 N N . GLY A 1 281 ? -18.228 -21.070 -29.877 1.00 94.50 281 GLY A N 1
ATOM 2197 C CA . GLY A 1 281 ? -19.593 -21.328 -29.409 1.00 94.50 281 GLY A CA 1
ATOM 2198 C C . GLY A 1 281 ? -20.595 -20.187 -29.609 1.00 94.50 281 GLY A C 1
ATOM 2199 O O . GLY A 1 281 ? -21.750 -20.348 -29.220 1.00 94.50 281 GLY A O 1
ATOM 2200 N N . ILE A 1 282 ? -20.204 -19.076 -30.246 1.00 95.69 282 ILE A N 1
ATOM 2201 C CA . ILE A 1 282 ? -21.105 -17.961 -30.597 1.00 95.69 282 ILE A CA 1
ATOM 2202 C C . ILE A 1 282 ? -21.026 -17.621 -32.092 1.00 95.69 282 ILE A C 1
ATOM 2204 O O . ILE A 1 282 ? -20.065 -17.981 -32.773 1.00 95.69 282 ILE A O 1
ATOM 2208 N N . GLU A 1 283 ? -22.035 -16.937 -32.645 1.00 96.69 283 GLU A N 1
ATOM 2209 C CA . GLU A 1 283 ? -22.037 -16.607 -34.072 1.00 96.69 283 GLU A CA 1
ATOM 2210 C C . GLU A 1 283 ? -20.867 -15.691 -34.436 1.00 96.69 283 GLU A C 1
ATOM 2212 O O . GLU A 1 283 ? -20.604 -14.700 -33.753 1.00 96.69 283 GLU A O 1
ATOM 2217 N N . LYS A 1 284 ? -20.233 -15.948 -35.587 1.00 94.62 284 LYS A N 1
ATOM 2218 C CA . LYS A 1 284 ? -19.054 -15.198 -36.042 1.00 94.62 284 LYS A CA 1
ATOM 2219 C C . LYS A 1 284 ? -19.234 -13.677 -35.973 1.00 94.62 284 LYS A C 1
ATOM 2221 O O . LYS A 1 284 ? -18.357 -12.984 -35.485 1.00 94.62 284 LYS A O 1
ATOM 2226 N N . ARG A 1 285 ? -20.390 -13.147 -36.392 1.00 97.69 285 ARG A N 1
ATOM 2227 C CA . ARG A 1 285 ? -20.677 -11.699 -36.331 1.00 97.69 285 ARG A CA 1
ATOM 2228 C C . ARG A 1 285 ? -20.634 -11.131 -34.903 1.00 97.69 285 ARG A C 1
ATOM 2230 O O . ARG A 1 285 ? -20.278 -9.974 -34.723 1.00 97.69 285 ARG A O 1
ATOM 2237 N N . VAL A 1 286 ? -21.037 -11.930 -33.912 1.00 97.44 286 VAL A N 1
ATOM 2238 C CA . VAL A 1 286 ? -21.041 -11.561 -32.491 1.00 97.44 286 VAL A CA 1
ATOM 2239 C C . VAL A 1 286 ? -19.632 -11.704 -31.927 1.00 97.44 286 VAL A C 1
ATOM 2241 O O . VAL A 1 286 ? -19.164 -10.787 -31.262 1.00 97.44 286 VAL A O 1
ATOM 2244 N N . SER A 1 287 ? -18.935 -12.797 -32.264 1.00 98.12 287 SER A N 1
ATOM 2245 C CA . SER A 1 287 ? -17.509 -12.981 -31.967 1.00 98.12 287 SER A CA 1
ATOM 2246 C C . SER A 1 287 ? -16.677 -11.799 -32.463 1.00 98.12 287 SER A C 1
ATOM 2248 O O . SER A 1 287 ? -15.947 -11.201 -31.682 1.00 98.12 287 SER A O 1
ATOM 2250 N N . ASP A 1 288 ? -16.817 -11.432 -33.738 1.00 97.88 288 ASP A N 1
ATOM 2251 C CA . ASP A 1 288 ? -16.068 -10.338 -34.359 1.00 97.88 288 ASP A CA 1
ATOM 2252 C C . ASP A 1 288 ? -16.326 -9.011 -33.626 1.00 97.88 288 ASP A C 1
ATOM 2254 O O . ASP A 1 288 ? -15.380 -8.310 -33.282 1.00 97.88 288 ASP A O 1
ATOM 2258 N N . ALA A 1 289 ? -17.591 -8.689 -33.326 1.00 97.88 289 ALA A N 1
ATOM 2259 C CA . ALA A 1 289 ? -17.952 -7.459 -32.618 1.00 97.88 289 ALA A CA 1
ATOM 2260 C C . ALA A 1 289 ? -17.445 -7.428 -31.163 1.00 97.88 289 ALA A C 1
ATOM 2262 O O . ALA A 1 289 ? -17.031 -6.375 -30.666 1.00 97.88 289 ALA A O 1
ATOM 2263 N N . LEU A 1 290 ? -17.477 -8.571 -30.470 1.00 97.75 290 LEU A N 1
ATOM 2264 C CA . LEU A 1 290 ? -16.991 -8.678 -29.097 1.00 97.75 290 LEU A CA 1
ATOM 2265 C C . LEU A 1 290 ? -15.464 -8.571 -29.041 1.00 97.75 290 LEU A C 1
ATOM 2267 O O . LEU A 1 290 ? -14.948 -7.789 -28.248 1.00 97.75 290 LEU A O 1
ATOM 2271 N N . LEU A 1 291 ? -14.749 -9.290 -29.910 1.00 98.25 291 LEU A N 1
ATOM 2272 C CA . LEU A 1 291 ? -13.291 -9.206 -30.016 1.00 98.25 291 LEU A CA 1
ATOM 2273 C C . LEU A 1 291 ? -12.833 -7.790 -30.373 1.00 98.25 291 LEU A C 1
ATOM 2275 O O . LEU A 1 291 ? -11.967 -7.252 -29.696 1.00 98.25 291 LEU A O 1
ATOM 2279 N N . ASP A 1 292 ? -13.469 -7.155 -31.358 1.00 97.56 292 ASP A N 1
ATOM 2280 C CA . ASP A 1 292 ? -13.199 -5.766 -31.745 1.00 97.56 292 ASP A CA 1
ATOM 2281 C C . ASP A 1 292 ? -13.403 -4.783 -30.577 1.00 97.56 292 ASP A C 1
ATOM 2283 O O . ASP A 1 292 ? -12.602 -3.872 -30.362 1.00 97.56 292 ASP A O 1
ATOM 2287 N N . THR A 1 293 ? -14.431 -5.008 -29.753 1.00 96.62 293 THR A N 1
ATOM 2288 C CA . THR A 1 293 ? -14.635 -4.232 -28.522 1.00 96.62 293 THR A CA 1
ATOM 2289 C C . THR A 1 293 ? -13.507 -4.458 -27.517 1.00 96.62 293 THR A C 1
ATOM 2291 O O . THR A 1 293 ? -12.950 -3.484 -27.018 1.00 96.62 293 THR A O 1
ATOM 2294 N N . LEU A 1 294 ? -13.123 -5.711 -27.257 1.00 97.25 294 LEU A N 1
ATOM 2295 C CA . LEU A 1 294 ? -12.047 -6.036 -26.314 1.00 97.25 294 LEU A CA 1
ATOM 2296 C C . LEU A 1 294 ? -10.683 -5.503 -26.781 1.00 97.25 294 LEU A C 1
ATOM 2298 O O . LEU A 1 294 ? -9.907 -5.016 -25.961 1.00 97.25 294 LEU A O 1
ATOM 2302 N N . TYR A 1 295 ? -10.396 -5.533 -28.085 1.00 97.00 295 TYR A N 1
ATOM 2303 C CA . TYR A 1 295 ? -9.166 -4.964 -28.643 1.00 97.00 295 TYR A CA 1
ATOM 2304 C C . TYR A 1 295 ? -9.093 -3.455 -28.437 1.00 97.00 295 TYR A C 1
ATOM 2306 O O . TYR A 1 295 ? -8.056 -2.954 -27.999 1.00 97.00 295 TYR A O 1
ATOM 2314 N N . ARG A 1 296 ? -10.195 -2.735 -28.688 1.00 95.44 296 ARG A N 1
ATOM 2315 C CA . ARG A 1 296 ? -10.275 -1.301 -28.380 1.00 95.44 296 ARG A CA 1
ATOM 2316 C C . ARG A 1 296 ? -10.077 -1.035 -26.898 1.00 95.44 296 ARG A C 1
ATOM 2318 O O . ARG A 1 296 ? -9.270 -0.181 -26.558 1.00 95.44 296 ARG A O 1
ATOM 2325 N N . THR A 1 297 ? -10.733 -1.801 -26.025 1.00 94.19 297 THR A N 1
ATOM 2326 C CA . THR A 1 297 ? -10.562 -1.661 -24.573 1.00 94.19 297 THR A CA 1
ATOM 2327 C C . THR A 1 297 ? -9.095 -1.797 -24.161 1.00 94.19 297 THR A C 1
ATOM 2329 O O . THR A 1 297 ? -8.617 -0.987 -23.379 1.00 94.19 297 THR A O 1
ATOM 2332 N N . ILE A 1 298 ? -8.349 -2.749 -24.732 1.00 95.12 298 ILE A N 1
ATOM 2333 C CA . ILE A 1 298 ? -6.903 -2.882 -24.481 1.00 95.12 298 ILE A CA 1
ATOM 2334 C C . ILE A 1 298 ? -6.135 -1.645 -24.976 1.00 95.12 298 ILE A C 1
ATOM 2336 O O . ILE A 1 298 ? -5.295 -1.107 -24.253 1.00 95.12 298 ILE A O 1
ATOM 2340 N N . ALA A 1 299 ? -6.409 -1.196 -26.203 1.00 93.81 299 ALA A N 1
ATOM 2341 C CA . ALA A 1 299 ? -5.665 -0.114 -26.842 1.00 93.81 299 ALA A CA 1
ATOM 2342 C C . ALA A 1 299 ? -5.919 1.271 -26.218 1.00 93.81 299 ALA A C 1
ATOM 2344 O O . ALA A 1 299 ? -5.015 2.109 -26.203 1.00 93.81 299 ALA A O 1
ATOM 2345 N N . GLU A 1 300 ? -7.130 1.506 -25.713 1.00 94.19 300 GLU A N 1
ATOM 2346 C CA . GLU A 1 300 ? -7.617 2.810 -25.240 1.00 94.19 300 GLU A CA 1
ATOM 2347 C C . GLU A 1 300 ? -7.519 2.989 -23.711 1.00 94.19 300 GLU A C 1
ATOM 2349 O O . GLU A 1 300 ? -7.790 4.076 -23.212 1.00 94.19 300 GLU A O 1
ATOM 2354 N N . ALA A 1 301 ? -7.108 1.964 -22.958 1.00 87.44 301 ALA A N 1
ATOM 2355 C CA . ALA A 1 301 ? -7.025 2.009 -21.493 1.00 87.44 301 ALA A CA 1
ATOM 2356 C C . ALA A 1 301 ? -5.765 2.708 -20.957 1.00 87.44 301 ALA A C 1
ATOM 2358 O O . ALA A 1 301 ? -4.880 2.073 -20.374 1.00 87.44 301 ALA A O 1
ATOM 2359 N N . TYR A 1 302 ? -5.665 4.018 -21.158 1.00 92.31 302 TYR A N 1
ATOM 2360 C CA . TYR A 1 302 ? -4.494 4.809 -20.771 1.00 92.31 302 TYR A CA 1
ATOM 2361 C C . TYR A 1 302 ? -4.202 4.780 -19.262 1.00 92.31 302 TYR A C 1
ATOM 2363 O O . TYR A 1 302 ? -3.041 4.835 -18.864 1.00 92.31 302 TYR A O 1
ATOM 2371 N N . GLU A 1 303 ? -5.234 4.641 -18.431 1.00 87.00 303 GLU A N 1
ATOM 2372 C CA . GLU A 1 303 ? -5.155 4.547 -16.969 1.00 87.00 303 GLU A CA 1
ATOM 2373 C C . GLU A 1 303 ? -4.441 3.272 -16.499 1.00 87.00 303 GLU A C 1
ATOM 2375 O O . GLU A 1 303 ? -3.877 3.238 -15.406 1.00 87.00 303 GLU A O 1
ATOM 2380 N N . TYR A 1 304 ? -4.436 2.230 -17.337 1.00 93.12 304 TYR A N 1
ATOM 2381 C CA . TYR A 1 304 ? -3.869 0.912 -17.034 1.00 93.12 304 TYR A CA 1
ATOM 2382 C C . TYR A 1 304 ? -2.628 0.603 -17.871 1.00 93.12 304 TYR A C 1
ATOM 2384 O O . TYR A 1 304 ? -2.248 -0.566 -18.010 1.00 93.12 304 TYR A O 1
ATOM 2392 N N . GLN A 1 305 ? -2.019 1.635 -18.459 1.00 96.25 305 GLN A N 1
ATOM 2393 C CA . GLN A 1 305 ? -0.869 1.517 -19.342 1.00 96.25 305 GLN A CA 1
ATOM 2394 C C . GLN A 1 305 ? 0.385 2.151 -18.750 1.00 96.25 305 GLN A C 1
ATOM 2396 O O . GLN A 1 305 ? 0.342 3.229 -18.172 1.00 96.25 305 GLN A O 1
ATOM 2401 N N . VAL A 1 306 ? 1.536 1.529 -19.004 1.00 97.19 306 VAL A N 1
ATOM 2402 C CA . VAL A 1 306 ? 2.856 2.121 -18.759 1.00 97.19 306 VAL A CA 1
ATOM 2403 C C . VAL A 1 306 ? 3.632 2.216 -20.066 1.00 97.19 306 VAL A C 1
ATOM 2405 O O . VAL A 1 306 ? 3.776 1.239 -20.804 1.00 97.19 306 VAL A O 1
ATOM 2408 N N . ARG A 1 307 ? 4.162 3.408 -20.356 1.00 97.06 307 ARG A N 1
ATOM 2409 C CA . ARG A 1 307 ? 5.080 3.646 -21.475 1.00 97.06 307 ARG A CA 1
ATOM 2410 C C . ARG A 1 307 ? 6.510 3.683 -20.960 1.00 97.06 307 ARG A C 1
ATOM 2412 O O . ARG A 1 307 ? 6.851 4.518 -20.129 1.00 97.06 307 ARG A O 1
ATOM 2419 N N . TRP A 1 308 ? 7.364 2.834 -21.518 1.00 97.25 308 TRP A N 1
ATOM 2420 C CA . TRP A 1 308 ? 8.782 2.812 -21.189 1.00 97.25 308 TRP A CA 1
ATOM 2421 C C . TRP A 1 308 ? 9.621 3.462 -22.279 1.00 97.25 308 TRP A C 1
ATOM 2423 O O . TRP A 1 308 ? 9.652 3.004 -23.428 1.00 97.25 308 TRP A O 1
ATOM 2433 N N . LYS A 1 309 ? 10.353 4.501 -21.881 1.00 95.06 309 LYS A N 1
ATOM 2434 C CA . LYS A 1 309 ? 11.389 5.115 -22.704 1.00 95.06 309 LYS A CA 1
ATOM 2435 C C . LYS A 1 309 ? 12.709 4.391 -22.496 1.00 95.06 309 LYS A C 1
ATOM 2437 O O . LYS A 1 309 ? 13.264 4.409 -21.396 1.00 95.06 309 LYS A O 1
ATOM 2442 N N . TRP A 1 310 ? 13.237 3.782 -23.550 1.00 96.06 310 TRP A N 1
ATOM 2443 C CA . TRP A 1 310 ? 14.466 2.996 -23.469 1.00 96.06 310 TRP A CA 1
ATOM 2444 C C . TRP A 1 310 ? 15.718 3.871 -23.294 1.00 96.06 310 TRP A C 1
ATOM 2446 O O . TRP A 1 310 ? 15.845 4.928 -23.909 1.00 96.06 310 TRP A O 1
ATOM 2456 N N . THR A 1 311 ? 16.666 3.390 -22.487 1.00 93.38 311 THR A N 1
ATOM 2457 C CA . THR A 1 311 ? 18.073 3.833 -22.474 1.00 93.38 311 THR A CA 1
ATOM 2458 C C . THR A 1 311 ? 18.971 2.682 -22.944 1.00 93.38 311 THR A C 1
ATOM 2460 O O . THR A 1 311 ? 18.500 1.539 -23.003 1.00 93.38 311 THR A O 1
ATOM 2463 N N . PRO A 1 312 ? 20.226 2.950 -23.355 1.00 89.81 312 PRO A N 1
ATOM 2464 C CA . PRO A 1 312 ? 21.153 1.886 -23.734 1.00 89.81 312 PRO A CA 1
ATOM 2465 C C . PRO A 1 312 ? 21.265 0.832 -22.626 1.00 89.81 312 PRO A C 1
ATOM 2467 O O . PRO A 1 312 ? 21.312 1.186 -21.451 1.00 89.81 312 PRO A O 1
ATOM 2470 N N . ASN A 1 313 ? 21.267 -0.450 -22.998 1.00 92.00 313 ASN A N 1
ATOM 2471 C CA . ASN A 1 313 ? 21.329 -1.597 -22.083 1.00 92.00 313 ASN A CA 1
ATOM 2472 C C . ASN A 1 313 ? 20.186 -1.706 -21.057 1.00 92.00 313 ASN A C 1
ATOM 2474 O O . ASN A 1 313 ? 20.247 -2.549 -20.163 1.00 92.00 313 ASN A O 1
ATOM 2478 N N . ALA A 1 314 ? 19.121 -0.911 -21.179 1.00 96.81 314 ALA A N 1
ATOM 2479 C CA . ALA A 1 314 ? 17.946 -1.101 -20.343 1.00 96.81 314 ALA A CA 1
ATOM 2480 C C . ALA A 1 314 ? 17.254 -2.434 -20.667 1.00 96.81 314 ALA A C 1
ATOM 2482 O O . ALA A 1 314 ? 17.222 -2.890 -21.820 1.00 96.81 314 ALA A O 1
ATOM 2483 N N . VAL A 1 315 ? 16.669 -3.027 -19.631 1.00 98.62 315 VAL A N 1
ATOM 2484 C CA . VAL A 1 315 ? 15.951 -4.298 -19.677 1.00 98.62 315 VAL A CA 1
ATOM 2485 C C . VAL A 1 315 ? 14.518 -4.092 -19.199 1.00 98.62 315 VAL A C 1
ATOM 2487 O O . VAL A 1 315 ? 14.285 -3.436 -18.187 1.00 98.62 315 VAL A O 1
ATOM 2490 N N . ALA A 1 316 ? 13.566 -4.695 -19.908 1.00 98.69 316 ALA A N 1
ATOM 2491 C CA . ALA A 1 316 ? 12.221 -4.935 -19.398 1.00 98.69 316 ALA A CA 1
ATOM 2492 C C . ALA A 1 316 ? 11.999 -6.443 -19.249 1.00 98.69 316 ALA A C 1
ATOM 2494 O O . ALA A 1 316 ? 12.344 -7.208 -20.157 1.00 98.69 316 ALA A O 1
ATOM 2495 N N . ILE A 1 317 ? 11.403 -6.849 -18.129 1.00 98.81 317 ILE A N 1
ATOM 2496 C CA . ILE A 1 317 ? 10.923 -8.209 -17.879 1.00 98.81 317 ILE A CA 1
ATOM 2497 C C . ILE A 1 317 ? 9.422 -8.109 -17.630 1.00 98.81 317 ILE A C 1
ATOM 2499 O O . ILE A 1 317 ? 9.007 -7.455 -16.677 1.00 98.81 317 ILE A O 1
ATOM 2503 N N . TRP A 1 318 ? 8.607 -8.721 -18.482 1.00 98.75 318 TRP A N 1
ATOM 2504 C CA . TRP A 1 318 ? 7.150 -8.694 -18.350 1.00 98.75 318 TRP A CA 1
ATOM 2505 C C . TRP A 1 318 ? 6.563 -10.089 -18.417 1.00 98.75 318 TRP A C 1
ATOM 2507 O O . TRP A 1 318 ? 7.145 -10.997 -19.007 1.00 98.75 318 TRP A O 1
ATOM 2517 N N . ASP A 1 319 ? 5.379 -10.243 -17.848 1.00 98.56 319 ASP A N 1
ATOM 2518 C CA . ASP A 1 319 ? 4.640 -11.488 -17.911 1.00 98.56 319 ASP A CA 1
ATOM 2519 C C . ASP A 1 319 ? 3.566 -11.428 -19.005 1.00 98.56 319 ASP A C 1
ATOM 2521 O O . ASP A 1 319 ? 2.538 -10.751 -18.884 1.00 98.56 319 ASP A O 1
ATOM 2525 N N . ASN A 1 320 ? 3.805 -12.158 -20.099 1.00 98.12 320 ASN A N 1
ATOM 2526 C CA . ASN A 1 320 ? 2.884 -12.256 -21.237 1.00 98.12 320 ASN A CA 1
ATOM 2527 C C . ASN A 1 320 ? 1.522 -12.869 -20.867 1.00 98.12 320 ASN A C 1
ATOM 2529 O O . ASN A 1 320 ? 0.561 -12.722 -21.624 1.00 98.12 320 ASN A O 1
ATOM 2533 N N . ARG A 1 321 ? 1.407 -13.541 -19.717 1.00 98.00 321 ARG A N 1
ATOM 2534 C CA . ARG A 1 321 ? 0.153 -14.141 -19.247 1.00 98.00 321 ARG A CA 1
ATOM 2535 C C . ARG A 1 321 ? -0.847 -13.097 -18.762 1.00 98.00 321 ARG A C 1
ATOM 2537 O O . ARG A 1 321 ? -2.037 -13.389 -18.724 1.00 98.00 321 ARG A O 1
ATOM 2544 N N . VAL A 1 322 ? -0.371 -11.911 -18.375 1.00 98.06 322 VAL A N 1
ATOM 2545 C CA . VAL A 1 322 ? -1.171 -10.890 -17.673 1.00 98.06 322 VAL A CA 1
ATOM 2546 C C . VAL A 1 322 ? -1.019 -9.494 -18.277 1.00 98.06 322 VAL A C 1
ATOM 2548 O O . VAL A 1 322 ? -1.609 -8.543 -17.770 1.00 98.06 322 VAL A O 1
ATOM 2551 N N . THR A 1 323 ? -0.246 -9.351 -19.356 1.00 98.12 323 THR A N 1
ATOM 2552 C CA . THR A 1 323 ? -0.005 -8.064 -20.017 1.00 98.12 323 THR A CA 1
ATOM 2553 C C . THR A 1 323 ? -0.225 -8.126 -21.521 1.00 98.12 323 THR A C 1
ATOM 2555 O O . THR A 1 323 ? -0.020 -9.153 -22.173 1.00 98.12 323 THR A O 1
ATOM 2558 N N . PHE A 1 324 ? -0.587 -6.972 -22.076 1.00 98.12 324 PHE A N 1
ATOM 2559 C CA . PHE A 1 324 ? -0.560 -6.701 -23.510 1.00 98.12 324 PHE A CA 1
ATOM 2560 C C . PHE A 1 324 ? 0.489 -5.639 -23.789 1.00 98.12 324 PHE A C 1
ATOM 2562 O O . PHE A 1 324 ? 0.692 -4.759 -22.959 1.00 98.12 324 PHE A O 1
ATOM 2569 N N . HIS A 1 325 ? 1.142 -5.682 -24.946 1.00 97.75 325 HIS A N 1
ATOM 2570 C CA . HIS A 1 325 ? 2.138 -4.677 -25.291 1.00 97.75 325 HIS A CA 1
ATOM 2571 C C . HIS A 1 325 ? 2.184 -4.356 -26.783 1.00 97.75 325 HIS A C 1
ATOM 2573 O O . HIS A 1 325 ? 1.738 -5.133 -27.631 1.00 97.75 325 HIS A O 1
ATOM 2579 N N . THR A 1 326 ? 2.745 -3.188 -27.097 1.00 95.62 326 THR A N 1
ATOM 2580 C CA . THR A 1 326 ? 3.049 -2.753 -28.464 1.00 95.62 326 THR A CA 1
ATOM 2581 C C . THR A 1 326 ? 4.323 -1.907 -28.500 1.00 95.62 326 THR A C 1
ATOM 2583 O O . THR A 1 326 ? 4.638 -1.173 -27.561 1.00 95.62 326 THR A O 1
ATOM 2586 N N . GLY A 1 327 ? 5.083 -2.019 -29.591 1.00 93.12 327 GLY A N 1
ATOM 2587 C CA . GLY A 1 327 ? 6.284 -1.217 -29.834 1.00 93.12 327 GLY A CA 1
ATOM 2588 C C . GLY A 1 327 ? 5.988 0.004 -30.703 1.00 93.12 327 GLY A C 1
ATOM 2589 O O . GLY A 1 327 ? 5.453 -0.129 -31.804 1.00 93.12 327 GLY A O 1
ATOM 2590 N N . ILE A 1 328 ? 6.402 1.190 -30.261 1.00 92.75 328 ILE A N 1
ATOM 2591 C CA . ILE A 1 328 ? 6.204 2.443 -30.993 1.00 92.75 328 ILE A CA 1
ATOM 2592 C C . ILE A 1 328 ? 7.240 2.556 -32.121 1.00 92.75 328 ILE A C 1
ATOM 2594 O O . ILE A 1 328 ? 8.442 2.451 -31.899 1.00 92.75 328 ILE A O 1
ATOM 2598 N N . PHE A 1 329 ? 6.781 2.772 -33.359 1.00 91.31 329 PHE A N 1
ATOM 2599 C CA . PHE A 1 329 ? 7.634 2.824 -34.563 1.00 91.31 329 PHE A CA 1
ATOM 2600 C C . PHE A 1 329 ? 7.925 4.255 -35.054 1.00 91.31 329 PHE A C 1
ATOM 2602 O O . PHE A 1 329 ? 8.177 4.479 -36.241 1.00 91.31 329 PHE A O 1
ATOM 2609 N N . ASP A 1 330 ? 7.890 5.231 -34.148 1.00 91.50 330 ASP A N 1
ATOM 2610 C CA . ASP A 1 330 ? 8.127 6.663 -34.401 1.00 91.50 330 ASP A CA 1
ATOM 2611 C C . ASP A 1 330 ? 9.583 7.000 -34.772 1.00 91.50 330 ASP A C 1
ATOM 2613 O O . ASP A 1 330 ? 9.882 8.114 -35.191 1.00 91.50 330 ASP A O 1
ATOM 2617 N N . TYR A 1 331 ? 10.474 6.015 -34.697 1.00 92.12 331 TYR A N 1
ATOM 2618 C CA . TYR A 1 331 ? 11.893 6.138 -35.001 1.00 92.12 331 TYR A CA 1
ATOM 2619 C C . TYR A 1 331 ? 12.277 5.805 -36.450 1.00 92.12 331 TYR A C 1
ATOM 2621 O O . TYR A 1 331 ? 13.438 5.953 -36.825 1.00 92.12 331 TYR A O 1
ATOM 2629 N N . PHE A 1 332 ? 11.364 5.306 -37.287 1.00 91.00 332 PHE A N 1
ATOM 2630 C CA . PHE A 1 332 ? 11.712 4.954 -38.670 1.00 91.00 332 PHE A CA 1
ATOM 2631 C C . PHE A 1 332 ? 12.120 6.206 -39.482 1.00 91.00 332 PHE A C 1
ATOM 2633 O O . PHE A 1 332 ? 11.367 7.188 -39.461 1.00 91.00 332 PHE A O 1
ATOM 2640 N N . PRO A 1 333 ? 13.232 6.188 -40.259 1.00 92.75 333 PRO A N 1
ATOM 2641 C CA . PRO A 1 333 ? 13.995 5.024 -40.749 1.00 92.75 333 PRO A CA 1
ATOM 2642 C C . PRO A 1 333 ? 15.264 4.654 -39.962 1.00 92.75 333 PRO A C 1
ATOM 2644 O O . PRO A 1 333 ? 16.148 3.981 -40.500 1.00 92.75 333 PRO A O 1
ATOM 2647 N N . HIS A 1 334 ? 15.403 5.111 -38.720 1.00 94.62 334 HIS A N 1
ATOM 2648 C CA . HIS A 1 334 ? 16.600 4.873 -37.918 1.00 94.62 334 HIS A CA 1
ATOM 2649 C C . HIS A 1 334 ? 16.686 3.415 -37.439 1.00 94.62 334 HIS A C 1
ATOM 2651 O O . HIS A 1 334 ? 15.677 2.724 -37.298 1.00 94.62 334 HIS A O 1
ATOM 2657 N N . LEU A 1 335 ? 17.914 2.939 -37.218 1.00 93.25 335 LEU A N 1
ATOM 2658 C CA . LEU A 1 335 ? 18.171 1.598 -36.700 1.00 93.25 335 LEU A CA 1
ATOM 2659 C C . LEU A 1 335 ? 17.720 1.510 -35.238 1.00 93.25 335 LEU A C 1
ATOM 2661 O O . LEU A 1 335 ? 18.129 2.323 -34.414 1.00 93.25 335 LEU A O 1
ATOM 2665 N N . ARG A 1 336 ? 16.936 0.483 -34.921 1.00 93.75 336 ARG A N 1
ATOM 2666 C CA . ARG A 1 336 ? 16.643 0.057 -33.552 1.00 93.75 336 ARG A CA 1
ATOM 2667 C C . ARG A 1 336 ? 16.838 -1.445 -33.464 1.00 93.75 336 ARG A C 1
ATOM 2669 O O . ARG A 1 336 ? 16.329 -2.190 -34.309 1.00 93.75 336 ARG A O 1
ATOM 2676 N N . HIS A 1 337 ? 17.544 -1.879 -32.430 1.00 94.44 337 HIS A N 1
ATOM 2677 C CA . HIS A 1 337 ? 17.848 -3.284 -32.226 1.00 94.44 337 HIS A CA 1
ATOM 2678 C C . HIS A 1 337 ? 17.820 -3.658 -30.744 1.00 94.44 337 HIS A C 1
ATOM 2680 O O . HIS A 1 337 ? 18.374 -2.957 -29.900 1.00 94.44 337 HIS A O 1
ATOM 2686 N N . GLY A 1 338 ? 17.152 -4.765 -30.443 1.00 95.69 338 GLY A N 1
ATOM 2687 C CA . GLY A 1 338 ? 17.132 -5.382 -29.126 1.00 95.69 338 GLY A CA 1
ATOM 2688 C C . GLY A 1 338 ? 17.018 -6.897 -29.227 1.00 95.69 338 GLY A C 1
ATOM 2689 O O . GLY A 1 338 ? 16.715 -7.453 -30.288 1.00 95.69 338 GLY A O 1
ATOM 2690 N N . LEU A 1 339 ? 17.264 -7.566 -28.110 1.00 96.94 339 LEU A N 1
ATOM 2691 C CA . LEU A 1 339 ? 17.298 -9.018 -28.001 1.00 96.94 339 LEU A CA 1
ATOM 2692 C C . LEU A 1 339 ? 16.209 -9.468 -27.036 1.00 96.94 339 LEU A C 1
ATOM 2694 O O . LEU A 1 339 ? 16.206 -9.056 -25.873 1.00 96.94 339 LEU A O 1
ATOM 2698 N N . ARG A 1 340 ? 15.282 -10.300 -27.519 1.00 97.75 340 ARG A N 1
ATOM 2699 C CA . ARG A 1 340 ? 14.205 -10.867 -26.707 1.00 97.75 340 ARG A CA 1
ATOM 2700 C C . ARG A 1 340 ? 14.450 -12.343 -26.436 1.00 97.75 340 ARG A C 1
ATOM 2702 O O . ARG A 1 340 ? 14.750 -13.094 -27.362 1.00 97.75 340 ARG A O 1
ATOM 2709 N N . VAL A 1 341 ? 14.270 -12.753 -25.186 1.00 97.94 341 VAL A N 1
ATOM 2710 C CA . VAL A 1 341 ? 14.305 -14.157 -24.760 1.00 97.94 341 VAL A CA 1
ATOM 2711 C C . VAL A 1 341 ? 13.040 -14.440 -23.957 1.00 97.94 341 VAL A C 1
ATOM 2713 O O . VAL A 1 341 ? 12.671 -13.653 -23.087 1.00 97.94 341 VAL A O 1
ATOM 2716 N N . ALA A 1 342 ? 12.358 -15.533 -24.289 1.00 97.56 342 ALA A N 1
ATOM 2717 C CA . ALA A 1 342 ? 11.020 -15.831 -23.793 1.00 97.56 342 ALA A CA 1
ATOM 2718 C C . ALA A 1 342 ? 10.953 -17.279 -23.267 1.00 97.56 342 ALA A C 1
ATOM 2720 O O . ALA A 1 342 ? 11.007 -18.207 -24.074 1.00 97.56 342 ALA A O 1
ATOM 2721 N N . PRO A 1 343 ? 10.872 -17.510 -21.948 1.00 96.94 343 PRO A N 1
ATOM 2722 C CA . PRO A 1 343 ? 10.571 -18.822 -21.387 1.00 96.94 343 PRO A CA 1
ATOM 2723 C C . PRO A 1 343 ? 9.095 -19.175 -21.612 1.00 96.94 343 PRO A C 1
ATOM 2725 O O . PRO A 1 343 ? 8.221 -18.314 -21.501 1.00 96.94 343 PRO A O 1
ATOM 2728 N N . GLN A 1 344 ? 8.820 -20.441 -21.926 1.00 96.56 344 GLN A N 1
ATOM 2729 C CA . GLN A 1 344 ? 7.470 -21.011 -21.942 1.00 96.56 344 GLN A CA 1
ATOM 2730 C C . GLN A 1 344 ? 6.903 -21.083 -20.518 1.00 96.56 344 GLN A C 1
ATOM 2732 O O . GLN A 1 344 ? 7.661 -21.240 -19.559 1.00 96.56 344 GLN A O 1
ATOM 2737 N N . ALA A 1 345 ? 5.579 -20.988 -20.399 1.00 97.06 345 ALA A N 1
ATOM 2738 C CA . ALA A 1 345 ? 4.858 -21.072 -19.132 1.00 97.06 345 ALA A CA 1
ATOM 2739 C C . ALA A 1 345 ? 3.815 -22.205 -19.133 1.00 97.06 345 ALA A C 1
ATOM 2741 O O . ALA A 1 345 ? 3.861 -23.128 -19.948 1.00 97.06 345 ALA A O 1
ATOM 2742 N N . GLU A 1 346 ? 2.879 -22.188 -18.188 1.00 97.06 346 GLU A N 1
ATOM 2743 C CA . GLU A 1 346 ? 1.765 -23.135 -18.145 1.00 97.06 346 GLU A CA 1
ATOM 2744 C C . GLU A 1 346 ? 0.784 -22.953 -19.312 1.00 97.06 346 GLU A C 1
ATOM 2746 O O . GLU A 1 346 ? 0.678 -21.891 -19.928 1.00 97.06 346 GLU A O 1
ATOM 2751 N N . LYS A 1 347 ? 0.011 -24.007 -19.591 1.00 97.31 347 LYS A N 1
ATOM 2752 C CA . LYS A 1 347 ? -1.140 -23.900 -20.487 1.00 97.31 347 LYS A CA 1
ATOM 2753 C C . LYS A 1 347 ? -2.181 -22.964 -19.843 1.00 97.31 347 LYS A C 1
ATOM 2755 O O . LYS A 1 347 ? -2.528 -23.203 -18.684 1.00 97.31 347 LYS A O 1
ATOM 2760 N N . PRO A 1 348 ? -2.716 -21.957 -20.559 1.00 98.25 348 PRO A N 1
ATOM 2761 C CA . PRO A 1 348 ? -3.761 -21.081 -20.043 1.00 98.25 348 PRO A CA 1
ATOM 2762 C C . PRO A 1 348 ? -4.981 -21.864 -19.546 1.00 98.25 348 PRO A C 1
ATOM 2764 O O . PRO A 1 348 ? -5.431 -22.815 -20.187 1.00 98.25 348 PRO A O 1
ATOM 2767 N N . TYR A 1 349 ? -5.513 -21.451 -18.399 1.00 98.19 349 TYR A N 1
ATOM 2768 C CA . TYR A 1 349 ? -6.698 -22.032 -17.774 1.00 98.19 349 TYR A CA 1
ATOM 2769 C C . TYR A 1 349 ? -7.459 -20.960 -16.991 1.00 98.19 349 TYR A C 1
ATOM 2771 O O . TYR A 1 349 ? -6.891 -19.921 -16.650 1.00 98.19 349 TYR A O 1
ATOM 2779 N N . LEU A 1 350 ? -8.728 -21.231 -16.696 1.00 98.31 350 LEU A N 1
ATOM 2780 C CA . LEU A 1 350 ? -9.549 -20.452 -15.777 1.00 98.31 350 LEU A CA 1
ATOM 2781 C C . LEU A 1 350 ? -9.954 -21.347 -14.603 1.00 98.31 350 LEU A C 1
ATOM 2783 O O . LEU A 1 350 ? -10.495 -22.432 -14.808 1.00 98.31 350 LEU A O 1
ATOM 2787 N N . ASP A 1 351 ? -9.671 -20.893 -13.389 1.00 97.06 351 ASP A N 1
ATOM 2788 C CA . ASP A 1 351 ? -10.148 -21.487 -12.142 1.00 97.06 351 ASP A CA 1
ATOM 2789 C C . ASP A 1 351 ? -11.406 -20.739 -11.679 1.00 97.06 351 ASP A C 1
ATOM 2791 O O . ASP A 1 351 ? -11.381 -19.513 -11.544 1.00 97.06 351 ASP A O 1
ATOM 2795 N N . GLY A 1 352 ? -12.499 -21.464 -11.429 1.00 90.00 352 GLY A N 1
ATOM 2796 C CA . GLY A 1 352 ? -13.764 -20.875 -10.979 1.00 90.00 352 GLY A CA 1
ATOM 2797 C C . GLY A 1 352 ? -13.654 -20.149 -9.634 1.00 90.00 352 GLY A C 1
ATOM 2798 O O . GLY A 1 352 ? -14.381 -19.183 -9.414 1.00 90.00 352 GLY A O 1
ATOM 2799 N N . GLU A 1 353 ? -12.697 -20.550 -8.791 1.00 87.62 353 GLU A N 1
ATOM 2800 C CA . GLU A 1 353 ? -12.456 -19.956 -7.468 1.00 87.62 353 GLU A CA 1
ATOM 2801 C C . GLU A 1 353 ? -11.431 -18.810 -7.499 1.00 87.62 353 GLU A C 1
ATOM 2803 O O . GLU A 1 353 ? -11.132 -18.203 -6.469 1.00 87.62 353 GLU A O 1
ATOM 2808 N N . SER A 1 354 ? -10.864 -18.498 -8.671 1.00 91.69 354 SER A N 1
ATOM 2809 C CA . SER A 1 354 ? -9.936 -17.371 -8.798 1.00 91.69 354 SER A CA 1
ATOM 2810 C C . SER A 1 354 ? -10.636 -16.026 -8.589 1.00 91.69 354 SER A C 1
ATOM 2812 O O . SER A 1 354 ? -11.813 -15.844 -8.917 1.00 91.69 354 SER A O 1
ATOM 2814 N N . LYS A 1 355 ? -9.891 -15.062 -8.049 1.00 87.31 355 LYS A N 1
ATOM 2815 C CA . LYS A 1 355 ? -10.390 -13.726 -7.699 1.00 87.31 355 LYS A CA 1
ATOM 2816 C C . LYS A 1 355 ? -9.900 -12.684 -8.692 1.00 87.31 355 LYS A C 1
ATOM 2818 O O . LYS A 1 355 ? -8.966 -12.924 -9.453 1.00 87.31 355 LYS A O 1
ATOM 2823 N N . THR A 1 356 ? -10.508 -11.510 -8.707 1.00 88.69 356 THR A N 1
ATOM 2824 C CA . THR A 1 356 ? -9.841 -10.321 -9.257 1.00 88.69 356 THR A CA 1
ATOM 2825 C C . THR A 1 356 ? -8.694 -9.903 -8.334 1.00 88.69 356 THR A C 1
ATOM 2827 O O . THR A 1 356 ? -8.668 -10.280 -7.163 1.00 88.69 356 THR A O 1
ATOM 2830 N N . ARG A 1 357 ? -7.736 -9.127 -8.845 1.00 87.75 357 ARG A N 1
ATOM 2831 C CA . ARG A 1 357 ? -6.667 -8.559 -8.016 1.00 87.75 357 ARG A CA 1
ATOM 2832 C C . ARG A 1 357 ? -7.264 -7.643 -6.949 1.00 87.75 357 ARG A C 1
ATOM 2834 O O . ARG A 1 357 ? -6.850 -7.723 -5.804 1.00 87.75 357 ARG A O 1
ATOM 2841 N N . LYS A 1 358 ? -8.253 -6.816 -7.296 1.00 75.50 358 LYS A N 1
ATOM 2842 C CA . LYS A 1 358 ? -8.974 -5.976 -6.332 1.00 75.50 358 LYS A CA 1
ATOM 2843 C C . LYS A 1 358 ? -9.613 -6.805 -5.230 1.00 75.50 358 LYS A C 1
ATOM 2845 O O . LYS A 1 358 ? -9.303 -6.547 -4.091 1.00 75.50 358 LYS A O 1
ATOM 2850 N N . GLU A 1 359 ? -10.383 -7.849 -5.530 1.00 74.94 359 GLU A N 1
ATOM 2851 C CA . GLU A 1 359 ? -10.988 -8.706 -4.488 1.00 74.94 359 GLU A CA 1
ATOM 2852 C C . GLU A 1 359 ? -9.959 -9.424 -3.595 1.00 74.94 359 GLU A C 1
ATOM 2854 O O . GLU A 1 359 ? -10.286 -9.841 -2.486 1.00 74.94 359 GLU A O 1
ATOM 2859 N N . ASP A 1 360 ? -8.741 -9.643 -4.091 1.00 74.81 360 ASP A N 1
ATOM 2860 C CA . ASP A 1 360 ? -7.671 -10.275 -3.317 1.00 74.81 360 ASP A CA 1
ATOM 2861 C C . ASP A 1 360 ? -6.870 -9.271 -2.473 1.00 74.81 360 ASP A C 1
ATOM 2863 O O . ASP A 1 360 ? -6.331 -9.636 -1.430 1.00 74.81 360 ASP A O 1
ATOM 2867 N N . LEU A 1 361 ? -6.811 -8.011 -2.914 1.00 69.94 361 LEU A N 1
ATOM 2868 C CA . LEU A 1 361 ? -6.143 -6.908 -2.217 1.00 69.94 361 LEU A CA 1
ATOM 2869 C C . LEU A 1 361 ? -7.107 -6.064 -1.355 1.00 69.94 361 LEU A C 1
ATOM 2871 O O . LEU A 1 361 ? -6.656 -5.368 -0.448 1.00 69.94 361 LEU A O 1
ATOM 2875 N N . GLU A 1 362 ? -8.415 -6.120 -1.620 1.00 65.75 362 GLU A N 1
ATOM 2876 C CA . GLU A 1 362 ? -9.483 -5.490 -0.842 1.00 65.75 362 GLU A CA 1
ATOM 2877 C C . GLU A 1 362 ? -9.570 -6.166 0.527 1.00 65.75 362 GLU A C 1
ATOM 2879 O O . GLU A 1 362 ? -9.550 -7.393 0.667 1.00 65.75 362 GLU A O 1
ATOM 2884 N N . SER A 1 363 ? -9.639 -5.333 1.557 1.00 64.31 363 SER A N 1
ATOM 2885 C CA . SER A 1 363 ? -9.657 -5.751 2.950 1.00 64.31 363 SER A CA 1
ATOM 2886 C C . SER A 1 363 ? -10.943 -5.238 3.590 1.00 64.31 363 SER A C 1
ATOM 2888 O O . SER A 1 363 ? -11.178 -4.035 3.534 1.00 64.31 363 SER A O 1
ATOM 2890 N N . PRO A 1 364 ? -11.784 -6.106 4.180 1.00 79.44 364 PRO A N 1
ATOM 2891 C CA . PRO A 1 364 ? -11.601 -7.547 4.391 1.00 79.44 364 PRO A CA 1
ATOM 2892 C C . PRO A 1 364 ? -11.836 -8.394 3.125 1.00 79.44 364 PRO A C 1
ATOM 2894 O O . PRO A 1 364 ? -12.671 -8.067 2.287 1.00 79.44 364 PRO A O 1
ATOM 2897 N N . THR A 1 365 ? -11.164 -9.547 3.023 1.00 80.88 365 THR A N 1
ATOM 2898 C CA . THR A 1 365 ? -11.246 -10.455 1.854 1.00 80.88 365 THR A CA 1
ATOM 2899 C C . THR A 1 365 ? -12.584 -11.191 1.691 1.00 80.88 365 THR A C 1
ATOM 2901 O O . THR A 1 365 ? -12.865 -11.738 0.620 1.00 80.88 365 THR A O 1
ATOM 2904 N N . THR A 1 366 ? -13.402 -11.247 2.744 1.00 85.12 366 THR A N 1
ATOM 2905 C CA . THR A 1 366 ? -14.777 -11.755 2.734 1.00 85.12 366 THR A CA 1
ATOM 2906 C C . THR A 1 366 ? -15.730 -10.612 3.058 1.00 85.12 366 THR A C 1
ATOM 2908 O O . THR A 1 366 ? -15.727 -10.089 4.171 1.00 85.12 366 THR A O 1
ATOM 2911 N N . ALA A 1 367 ? -16.611 -10.278 2.111 1.00 85.25 367 ALA A N 1
ATOM 2912 C CA . ALA A 1 367 ? -17.596 -9.215 2.290 1.00 85.25 367 ALA A CA 1
ATOM 2913 C C . ALA A 1 367 ? -18.466 -9.425 3.544 1.00 85.25 367 ALA A C 1
ATOM 2915 O O . ALA A 1 367 ? -18.959 -10.534 3.778 1.00 85.25 367 ALA A O 1
ATOM 2916 N N . LEU A 1 368 ? -18.764 -8.344 4.275 1.00 88.62 368 LEU A N 1
ATOM 2917 C CA . LEU A 1 368 ? -19.594 -8.354 5.487 1.00 88.62 368 LEU A CA 1
ATOM 2918 C C . LEU A 1 368 ? -20.915 -9.124 5.325 1.00 88.62 368 LEU A C 1
ATOM 2920 O O . LEU A 1 368 ? -21.337 -9.865 6.210 1.00 88.62 368 LEU A O 1
ATOM 2924 N N . SER A 1 369 ? -21.554 -9.004 4.154 1.00 88.88 369 SER A N 1
ATOM 2925 C CA . SER A 1 369 ? -22.807 -9.703 3.816 1.00 88.88 369 SER A CA 1
ATOM 2926 C C . SER A 1 369 ? -22.714 -11.235 3.856 1.00 88.88 369 SER A C 1
ATOM 2928 O O . SER A 1 369 ? -23.741 -11.913 3.917 1.00 88.88 369 SER A O 1
ATOM 2930 N N . LYS A 1 370 ? -21.499 -11.793 3.812 1.00 92.81 370 LYS A N 1
ATOM 2931 C CA . LYS A 1 370 ? -21.225 -13.230 3.920 1.00 92.81 370 LYS A CA 1
ATOM 2932 C C . LYS A 1 370 ? -20.965 -13.679 5.356 1.00 92.81 370 LYS A C 1
ATOM 2934 O O . LYS A 1 370 ? -21.030 -14.876 5.613 1.00 92.81 370 LYS A O 1
ATOM 2939 N N . LYS A 1 371 ? -20.737 -12.754 6.292 1.00 94.44 371 LYS A N 1
ATOM 2940 C CA . LYS A 1 371 ? -20.552 -13.041 7.718 1.00 94.44 371 LYS A CA 1
ATOM 2941 C C . LYS A 1 371 ? -21.925 -13.129 8.392 1.00 94.44 371 LYS A C 1
ATOM 2943 O O . LYS A 1 371 ? -22.438 -12.145 8.911 1.00 94.44 371 LYS A O 1
ATOM 2948 N N . THR A 1 372 ? -22.579 -14.286 8.285 1.00 94.50 372 THR A N 1
ATOM 2949 C CA . THR A 1 372 ? -23.999 -14.469 8.639 1.00 94.50 372 THR A CA 1
ATOM 2950 C C . THR A 1 372 ? -24.258 -15.110 10.005 1.00 94.50 372 THR A C 1
ATOM 2952 O O . THR A 1 372 ? -25.418 -15.208 10.403 1.00 94.50 372 THR A O 1
ATOM 2955 N N . VAL A 1 373 ? -23.234 -15.609 10.705 1.00 97.38 373 VAL A N 1
ATOM 2956 C CA . VAL A 1 373 ? -23.418 -16.273 12.011 1.00 97.38 373 VAL A CA 1
ATOM 2957 C C . VAL A 1 373 ? -23.377 -15.242 13.138 1.00 97.38 373 VAL A C 1
ATOM 2959 O O . VAL A 1 373 ? -22.305 -14.781 13.514 1.00 97.38 373 VAL A O 1
ATOM 2962 N N . ASP A 1 374 ? -24.531 -14.897 13.706 1.00 97.81 374 ASP A N 1
ATOM 2963 C CA . ASP A 1 374 ? -24.610 -13.891 14.772 1.00 97.81 374 ASP A CA 1
ATOM 2964 C C . ASP A 1 374 ? -24.279 -14.469 16.155 1.00 97.81 374 ASP A C 1
ATOM 2966 O O . ASP A 1 374 ? -25.011 -15.281 16.724 1.00 97.81 374 ASP A O 1
ATOM 2970 N N . CYS A 1 375 ? -23.190 -13.976 16.734 1.00 98.50 375 CYS A N 1
ATOM 2971 C CA . CYS A 1 375 ? -22.736 -14.238 18.092 1.00 98.50 375 CYS A CA 1
ATOM 2972 C C . CYS A 1 375 ? -23.100 -13.041 18.983 1.00 98.50 375 CYS A C 1
ATOM 2974 O O . CYS A 1 375 ? -22.259 -12.211 19.328 1.00 98.50 375 CYS A O 1
ATOM 2976 N N . ASN A 1 376 ? -24.388 -12.922 19.313 1.00 98.62 376 ASN A N 1
ATOM 2977 C CA . ASN A 1 376 ? -24.929 -11.801 20.082 1.00 98.62 376 ASN A CA 1
ATOM 2978 C C . ASN A 1 376 ? -24.584 -11.913 21.575 1.00 98.62 376 ASN A C 1
ATOM 2980 O O . ASN A 1 376 ? -24.960 -12.893 22.221 1.00 98.62 376 ASN A O 1
ATOM 2984 N N . ILE A 1 377 ? -23.935 -10.892 22.146 1.00 98.69 377 ILE A N 1
ATOM 2985 C CA . ILE A 1 377 ? -23.480 -10.903 23.548 1.00 98.69 377 ILE A CA 1
ATOM 2986 C C . ILE A 1 377 ? -24.611 -11.069 24.576 1.00 98.69 377 ILE A C 1
ATOM 2988 O O . ILE A 1 377 ? -24.364 -11.565 25.677 1.00 98.69 377 ILE A O 1
ATOM 2992 N N . LEU A 1 378 ? -25.856 -10.707 24.237 1.00 98.50 378 LEU A N 1
ATOM 2993 C CA . LEU A 1 378 ? -27.016 -10.879 25.121 1.00 98.50 378 LEU A CA 1
ATOM 2994 C C . LEU A 1 378 ? -27.297 -12.366 25.389 1.00 98.50 378 LEU A C 1
ATOM 2996 O O . LEU A 1 378 ? -27.699 -12.740 26.489 1.00 98.50 378 LEU A O 1
ATOM 3000 N N . SER A 1 379 ? -27.007 -13.238 24.418 1.00 98.44 379 SER A N 1
ATOM 3001 C CA . SER A 1 379 ? -27.088 -14.696 24.586 1.00 98.44 379 SER A CA 1
ATOM 3002 C C . SER A 1 379 ? -25.988 -15.261 25.492 1.00 98.44 379 SER A C 1
ATOM 3004 O O . SER A 1 379 ? -26.076 -16.412 25.910 1.00 98.44 379 SER A O 1
ATOM 3006 N N . TYR A 1 380 ? -24.982 -14.447 25.823 1.00 98.31 380 TYR A N 1
ATOM 3007 C CA . TYR A 1 380 ? -23.848 -14.790 26.682 1.00 98.31 380 TYR A CA 1
ATOM 3008 C C . TYR A 1 380 ? -23.860 -14.000 27.999 1.00 98.31 380 TYR A C 1
ATOM 3010 O O . TYR A 1 380 ? -22.826 -13.842 28.640 1.00 98.31 380 TYR A O 1
ATOM 3018 N N . GLY A 1 381 ? -25.038 -13.523 28.420 1.00 97.44 381 GLY A N 1
ATOM 3019 C CA . GLY A 1 381 ? -25.249 -12.918 29.738 1.00 97.44 381 GLY A CA 1
ATOM 3020 C C . GLY A 1 381 ? -24.991 -11.414 29.813 1.00 97.44 381 GLY A C 1
ATOM 3021 O O . GLY A 1 381 ? -24.979 -10.866 30.911 1.00 97.44 381 GLY A O 1
ATOM 3022 N N . ALA A 1 382 ? -24.778 -10.730 28.683 1.00 98.31 382 ALA A N 1
ATOM 3023 C CA . ALA A 1 382 ? -24.739 -9.270 28.678 1.00 98.31 382 ALA A CA 1
ATOM 3024 C C . ALA A 1 382 ? -26.116 -8.663 28.986 1.00 98.31 382 ALA A C 1
ATOM 3026 O O . ALA A 1 382 ? -27.149 -9.189 28.568 1.00 98.31 382 ALA A O 1
ATOM 3027 N N . VAL A 1 383 ? -26.112 -7.513 29.663 1.00 98.50 383 VAL A N 1
ATOM 3028 C CA . VAL A 1 383 ? -27.308 -6.716 29.950 1.00 98.50 383 VAL A CA 1
ATOM 3029 C C . VAL A 1 383 ? -27.024 -5.261 29.581 1.00 98.50 383 VAL A C 1
ATOM 3031 O O . VAL A 1 383 ? -26.012 -4.698 29.989 1.00 98.50 383 VAL A O 1
ATOM 3034 N N . ALA A 1 384 ? -27.912 -4.657 28.794 1.00 98.31 384 ALA A N 1
ATOM 3035 C CA . ALA A 1 384 ? -27.804 -3.273 28.331 1.00 98.31 384 ALA A CA 1
ATOM 3036 C C . ALA A 1 384 ? -28.335 -2.269 29.378 1.00 98.31 384 ALA A C 1
ATOM 3038 O O . ALA A 1 384 ? -29.291 -1.538 29.118 1.00 98.31 384 ALA A O 1
ATOM 3039 N N . ASP A 1 385 ? -27.764 -2.273 30.584 1.00 98.06 385 ASP A N 1
ATOM 3040 C CA . ASP A 1 385 ? -28.201 -1.440 31.718 1.00 98.06 385 ASP A CA 1
ATOM 3041 C C . ASP A 1 385 ? -27.140 -0.431 32.204 1.00 98.06 385 ASP A C 1
ATOM 3043 O O . ASP A 1 385 ? -27.383 0.301 33.164 1.00 98.06 385 ASP A O 1
ATOM 3047 N N . ASN A 1 386 ? -25.976 -0.376 31.545 1.00 97.56 386 ASN A N 1
ATOM 3048 C CA . ASN A 1 386 ? -24.809 0.429 31.929 1.00 97.56 386 ASN A CA 1
ATOM 3049 C C . ASN A 1 386 ? -24.285 0.179 33.362 1.00 97.56 386 ASN A C 1
ATOM 3051 O O . ASN A 1 386 ? -23.635 1.043 33.954 1.00 97.56 386 ASN A O 1
ATOM 3055 N N . THR A 1 387 ? -24.578 -0.987 33.941 1.00 97.06 387 THR A N 1
ATOM 3056 C CA . THR A 1 387 ? -24.158 -1.373 35.299 1.00 97.06 387 THR A CA 1
ATOM 3057 C C . THR A 1 387 ? -23.576 -2.782 35.362 1.00 97.06 387 THR A C 1
ATOM 3059 O O . THR A 1 387 ? -22.633 -3.024 36.114 1.00 97.06 387 THR A O 1
ATOM 3062 N N . THR A 1 388 ? -24.104 -3.703 34.562 1.00 98.06 388 THR A N 1
ATOM 3063 C CA . THR A 1 388 ? -23.614 -5.069 34.424 1.00 98.06 388 THR A CA 1
ATOM 3064 C C . THR A 1 388 ? -22.344 -5.060 33.577 1.00 98.06 388 THR A C 1
ATOM 3066 O O . THR A 1 388 ? -22.353 -4.575 32.447 1.00 98.06 388 THR A O 1
ATOM 3069 N N . ASP A 1 389 ? -21.251 -5.607 34.116 1.00 98.31 389 ASP A N 1
ATOM 3070 C CA . ASP A 1 389 ? -19.990 -5.746 33.383 1.00 98.31 389 ASP A CA 1
ATOM 3071 C C . ASP A 1 389 ? -20.111 -6.799 32.271 1.00 98.31 389 ASP A C 1
ATOM 3073 O O . ASP A 1 389 ? -20.308 -7.987 32.546 1.00 98.31 389 ASP A O 1
ATOM 3077 N N . ILE A 1 390 ? -19.965 -6.370 31.016 1.00 98.62 390 ILE A N 1
ATOM 3078 C CA . ILE A 1 390 ? -20.078 -7.242 29.842 1.00 98.62 390 ILE A CA 1
ATOM 3079 C C . ILE A 1 390 ? -18.745 -7.835 29.371 1.00 98.62 390 ILE A C 1
ATOM 3081 O O . ILE A 1 390 ? -18.752 -8.581 28.388 1.00 98.62 390 ILE A O 1
ATOM 3085 N N . SER A 1 391 ? -17.613 -7.566 30.041 1.00 98.31 391 SER A N 1
ATOM 3086 C CA . SER A 1 391 ? -16.297 -8.077 29.613 1.00 98.31 391 SER A CA 1
ATOM 3087 C C . SER A 1 391 ? -16.294 -9.604 29.439 1.00 98.31 391 SER A C 1
ATOM 3089 O O . SER A 1 391 ? -15.811 -10.125 28.435 1.00 98.31 391 SER A O 1
ATOM 3091 N N . THR A 1 392 ? -16.911 -10.339 30.371 1.00 98.12 392 THR A N 1
ATOM 3092 C CA . THR A 1 392 ? -17.029 -11.808 30.282 1.00 98.12 392 THR A CA 1
ATOM 3093 C C . THR A 1 392 ? -17.991 -12.254 29.181 1.00 98.12 392 THR A C 1
ATOM 3095 O O . THR A 1 392 ? -17.755 -13.282 28.545 1.00 98.12 392 THR A O 1
ATOM 3098 N N . SER A 1 393 ? -19.059 -11.497 28.929 1.00 98.69 393 SER A N 1
ATOM 3099 C CA . SER A 1 393 ? -20.037 -11.805 27.882 1.00 98.69 393 SER A CA 1
ATOM 3100 C C . SER A 1 393 ? -19.430 -11.651 26.485 1.00 98.69 393 SER A C 1
ATOM 3102 O O . SER A 1 393 ? -19.661 -12.503 25.629 1.00 98.69 393 SER A O 1
ATOM 3104 N N . LEU A 1 394 ? -18.598 -10.621 26.278 1.00 98.62 394 LEU A N 1
ATOM 3105 C CA . LEU A 1 394 ? -17.821 -10.411 25.050 1.00 98.62 394 LEU A CA 1
ATOM 3106 C C . LEU A 1 394 ? -16.870 -11.581 24.781 1.00 98.62 394 LEU A C 1
ATOM 3108 O O . LEU A 1 394 ? -16.936 -12.205 23.722 1.00 98.62 394 LEU A O 1
ATOM 3112 N N . GLU A 1 395 ? -16.032 -11.927 25.761 1.00 98.44 395 GLU A N 1
ATOM 3113 C CA . GLU A 1 395 ? -15.088 -13.043 25.631 1.00 98.44 395 GLU A CA 1
ATOM 3114 C C . GLU A 1 395 ? -15.806 -14.383 25.455 1.00 98.44 395 GLU A C 1
ATOM 3116 O O . GLU A 1 395 ? -15.341 -15.236 24.705 1.00 98.44 395 GLU A O 1
ATOM 3121 N N . SER A 1 396 ? -16.945 -14.589 26.119 1.00 98.56 396 SER A N 1
ATOM 3122 C CA . SER A 1 396 ? -17.718 -15.828 25.993 1.00 98.56 396 SER A CA 1
ATOM 3123 C C . SER A 1 396 ? -18.345 -15.957 24.607 1.00 98.56 396 SER A C 1
ATOM 3125 O O . SER A 1 396 ? -18.199 -17.005 23.978 1.00 98.56 396 SER A O 1
ATOM 3127 N N . ALA A 1 397 ? -18.982 -14.896 24.103 1.00 98.75 397 ALA A N 1
ATOM 3128 C CA . ALA A 1 397 ? -19.532 -14.871 22.750 1.00 98.75 397 ALA A CA 1
ATOM 3129 C C . ALA A 1 397 ? -18.435 -15.103 21.700 1.00 98.75 397 ALA A C 1
ATOM 3131 O O . ALA A 1 397 ? -18.606 -15.899 20.774 1.00 98.75 397 ALA A O 1
ATOM 3132 N N . PHE A 1 398 ? -17.272 -14.478 21.880 1.00 98.69 398 PHE A N 1
ATOM 3133 C CA . PHE A 1 398 ? -16.135 -14.677 20.993 1.00 98.69 398 PHE A CA 1
ATOM 3134 C C . PHE A 1 398 ? -15.587 -16.110 21.048 1.00 98.69 398 PHE A C 1
ATOM 3136 O O . PHE A 1 398 ? -15.500 -16.787 20.025 1.00 98.69 398 PHE A O 1
ATOM 3143 N N . ASN A 1 399 ? -15.257 -16.609 22.239 1.00 98.12 399 ASN A N 1
ATOM 3144 C CA . ASN A 1 399 ? -14.593 -17.902 22.405 1.00 98.12 399 ASN A CA 1
ATOM 3145 C C . ASN A 1 399 ? -15.478 -19.092 22.021 1.00 98.12 399 ASN A C 1
ATOM 3147 O O . ASN A 1 399 ? -14.955 -20.087 21.513 1.00 98.12 399 ASN A O 1
ATOM 3151 N N . TRP A 1 400 ? -16.786 -19.004 22.282 1.00 98.12 400 TRP A N 1
ATOM 3152 C CA . TRP A 1 400 ? -17.720 -20.118 22.096 1.00 98.12 400 TRP A CA 1
ATOM 3153 C C . TRP A 1 400 ? -18.534 -20.045 20.808 1.00 98.12 400 TRP A C 1
ATOM 3155 O O . TRP A 1 400 ? -19.067 -21.071 20.389 1.00 98.12 400 TRP A O 1
ATOM 3165 N N . CYS A 1 401 ? -18.610 -18.880 20.161 1.00 98.44 401 CYS A N 1
ATOM 3166 C CA . CYS A 1 401 ? -19.333 -18.724 18.902 1.00 98.44 401 CYS A CA 1
ATOM 3167 C C . CYS A 1 401 ? -18.457 -18.180 17.779 1.00 98.44 401 CYS A C 1
ATOM 3169 O O . CYS A 1 401 ? -18.371 -18.840 16.750 1.00 98.44 401 CYS A O 1
ATOM 3171 N N . VAL A 1 402 ? -17.750 -17.064 17.959 1.00 98.50 402 VAL A N 1
ATOM 3172 C CA . VAL A 1 402 ? -16.984 -16.469 16.847 1.00 98.50 402 VAL A CA 1
ATOM 3173 C C . VAL A 1 402 ? -15.815 -17.358 16.433 1.00 98.50 402 VAL A C 1
ATOM 3175 O O . VAL A 1 402 ? -15.750 -17.825 15.301 1.00 98.50 402 VAL A O 1
ATOM 3178 N N . ARG A 1 403 ? -14.903 -17.644 17.365 1.00 95.62 403 ARG A N 1
ATOM 3179 C CA . ARG A 1 403 ? -13.670 -18.388 17.090 1.00 95.62 403 ARG A CA 1
ATOM 3180 C C . ARG A 1 403 ? -13.897 -19.766 16.439 1.00 95.62 403 ARG A C 1
ATOM 3182 O O . ARG A 1 403 ? -13.142 -20.095 15.529 1.00 95.62 403 ARG A O 1
ATOM 3189 N N . PRO A 1 404 ? -14.893 -20.583 16.844 1.00 96.94 404 PRO A N 1
ATOM 3190 C CA . PRO A 1 404 ? -15.159 -21.856 16.171 1.00 96.94 404 PRO A CA 1
ATOM 3191 C C . PRO A 1 404 ? -15.952 -21.738 14.857 1.00 96.94 404 PRO A C 1
ATOM 3193 O O . PRO A 1 404 ? -16.037 -22.736 14.143 1.00 96.94 404 PRO A O 1
ATOM 3196 N N . ASN A 1 405 ? -16.533 -20.578 14.526 1.00 96.31 405 ASN A N 1
ATOM 3197 C CA . ASN A 1 405 ? -17.373 -20.404 13.337 1.00 96.31 405 ASN A CA 1
ATOM 3198 C C . ASN A 1 405 ? -16.845 -19.256 12.453 1.00 96.31 405 ASN A C 1
ATOM 3200 O O . ASN A 1 405 ? -17.174 -18.095 12.703 1.00 96.31 405 ASN A O 1
ATOM 3204 N N . PRO A 1 406 ? -16.084 -19.552 11.383 1.00 93.12 406 PRO A N 1
ATOM 3205 C CA . PRO A 1 406 ? -15.827 -18.584 10.321 1.00 93.12 406 PRO A CA 1
ATOM 3206 C C . PRO A 1 406 ? -17.139 -18.036 9.746 1.00 93.12 406 PRO A C 1
ATOM 3208 O O . PRO A 1 406 ? -18.184 -18.686 9.813 1.00 93.12 406 PRO A O 1
ATOM 3211 N N . SER A 1 407 ? -17.079 -16.855 9.140 1.00 94.56 407 SER A N 1
ATOM 3212 C CA . SER A 1 407 ? -18.244 -16.091 8.686 1.00 94.56 407 SER A CA 1
ATOM 3213 C C . SER A 1 407 ? -19.191 -15.682 9.828 1.00 94.56 407 SER A C 1
ATOM 3215 O O . SER A 1 407 ? -20.409 -15.619 9.643 1.00 94.56 407 SER A O 1
ATOM 3217 N N . SER A 1 408 ? -18.650 -15.401 11.016 1.00 98.00 408 SER A N 1
ATOM 3218 C CA . SER A 1 408 ? -19.419 -14.955 12.185 1.00 98.00 408 SER A CA 1
ATOM 3219 C C . SER A 1 408 ? -19.310 -13.459 12.462 1.00 98.00 408 SER A C 1
ATOM 3221 O O . SER A 1 408 ? -18.408 -12.773 11.982 1.00 98.00 408 SER A O 1
ATOM 3223 N N . ARG A 1 409 ? -20.251 -12.945 13.257 1.00 98.50 409 ARG A N 1
ATOM 3224 C CA . ARG A 1 409 ? -20.277 -11.575 13.766 1.00 98.50 409 ARG A CA 1
ATOM 3225 C C . ARG A 1 409 ? -20.411 -11.597 15.281 1.00 98.50 409 ARG A C 1
ATOM 3227 O O . ARG A 1 409 ? -21.400 -12.103 15.800 1.00 98.50 409 ARG A O 1
ATOM 3234 N N . LEU A 1 410 ? -19.447 -11.032 15.999 1.00 98.81 410 LEU A N 1
ATOM 3235 C CA . LEU A 1 410 ? -19.616 -10.649 17.396 1.00 98.81 410 LEU A CA 1
ATOM 3236 C C . LEU A 1 410 ? -20.527 -9.423 17.433 1.00 98.81 410 LEU A C 1
ATOM 3238 O O . LEU A 1 410 ? -20.120 -8.362 16.971 1.00 98.81 410 LEU A O 1
ATOM 3242 N N . VAL A 1 411 ? -21.748 -9.566 17.947 1.00 98.81 411 VAL A N 1
ATOM 3243 C CA . VAL A 1 411 ? -22.745 -8.485 17.911 1.00 98.81 411 VAL A CA 1
ATOM 3244 C C . VAL A 1 411 ? -22.952 -7.912 19.306 1.00 98.81 411 VAL A C 1
ATOM 3246 O O . VAL A 1 411 ? -23.372 -8.631 20.218 1.00 98.81 411 VAL A O 1
ATOM 3249 N N . VAL A 1 412 ? -22.708 -6.609 19.439 1.00 98.81 412 VAL A N 1
ATOM 3250 C CA . VAL A 1 412 ? -23.107 -5.761 20.568 1.00 98.81 412 VAL A CA 1
ATOM 3251 C C . VAL A 1 412 ? -24.270 -4.889 20.091 1.00 98.81 412 VAL A C 1
ATOM 3253 O O . VAL A 1 412 ? -24.027 -3.869 19.446 1.00 98.81 412 VAL A O 1
ATOM 3256 N N . PRO A 1 413 ? -25.529 -5.291 20.350 1.00 98.69 413 PRO A N 1
ATOM 3257 C CA . PRO A 1 413 ? -26.702 -4.569 19.860 1.00 98.69 413 PRO A CA 1
ATOM 3258 C C . PRO A 1 413 ? -26.810 -3.164 20.449 1.00 98.69 413 PRO A C 1
ATOM 3260 O O . PRO A 1 413 ? -26.181 -2.869 21.465 1.00 98.69 413 PRO A O 1
ATOM 3263 N N . GLU A 1 414 ? -27.692 -2.340 19.888 1.00 98.50 414 GLU A N 1
ATOM 3264 C CA . GLU A 1 414 ? -28.067 -1.051 20.477 1.00 98.50 414 GLU A CA 1
ATOM 3265 C C . GLU A 1 414 ? -28.397 -1.181 21.971 1.00 98.50 414 GLU A C 1
ATOM 3267 O O . GLU A 1 414 ? -29.125 -2.077 22.404 1.00 98.50 414 GLU A O 1
ATOM 3272 N N . GLY A 1 415 ? -27.830 -0.287 22.777 1.00 98.38 415 GLY A N 1
ATOM 3273 C CA . GLY A 1 415 ? -27.913 -0.363 24.229 1.00 98.38 415 GLY A CA 1
ATOM 3274 C C . GLY A 1 415 ? -26.779 0.390 24.909 1.00 98.38 415 GLY A C 1
ATOM 3275 O O . GLY A 1 415 ? -25.893 0.934 24.252 1.00 98.38 415 GLY A O 1
ATOM 3276 N N . GLN A 1 416 ? -26.828 0.435 26.237 1.00 98.62 416 GLN A N 1
ATOM 3277 C CA . GLN A 1 416 ? -25.800 1.046 27.075 1.00 98.62 416 GLN A CA 1
ATOM 3278 C C . GLN A 1 416 ? -25.145 -0.056 27.903 1.00 98.62 416 GLN A C 1
ATOM 3280 O O . GLN A 1 416 ? -25.832 -0.755 28.647 1.00 98.62 416 GLN A O 1
ATOM 3285 N N . TYR A 1 417 ? -23.836 -0.220 27.781 1.00 98.81 417 TYR A N 1
ATOM 3286 C CA . TYR A 1 417 ? -23.101 -1.318 28.399 1.00 98.81 417 TYR A CA 1
ATOM 3287 C C . TYR A 1 417 ? -21.927 -0.791 29.210 1.00 98.81 417 TYR A C 1
ATOM 3289 O O . TYR A 1 417 ? -21.368 0.255 28.894 1.00 98.81 417 TYR A O 1
ATOM 3297 N N . LEU A 1 418 ? -21.531 -1.542 30.233 1.00 98.69 418 LEU A N 1
ATOM 3298 C CA . LEU A 1 418 ? -20.368 -1.241 31.055 1.00 98.69 418 LEU A CA 1
ATOM 3299 C C . LEU A 1 418 ? -19.306 -2.321 30.850 1.00 98.69 418 LEU A C 1
ATOM 3301 O O . LEU A 1 418 ? -19.632 -3.506 30.847 1.00 98.69 418 LEU A O 1
ATOM 3305 N N . ILE A 1 419 ? -18.042 -1.923 30.743 1.00 98.38 419 ILE A N 1
ATOM 3306 C CA . ILE A 1 419 ? -16.902 -2.835 30.899 1.00 98.38 419 ILE A CA 1
ATOM 3307 C C . ILE A 1 419 ? -16.037 -2.393 32.070 1.00 98.38 419 ILE A C 1
ATOM 3309 O O . ILE A 1 419 ? -15.762 -1.201 32.232 1.00 98.38 419 ILE A O 1
ATOM 3313 N N . SER A 1 420 ? -15.614 -3.350 32.898 1.00 97.38 420 SER A N 1
ATOM 3314 C CA . SER A 1 420 ? -14.840 -3.061 34.119 1.00 97.38 420 SER A CA 1
ATOM 3315 C C . SER A 1 420 ? -13.453 -3.710 34.159 1.00 97.38 420 SER A C 1
ATOM 3317 O O . SER A 1 420 ? -12.693 -3.522 35.112 1.00 97.38 420 SER A O 1
ATOM 3319 N N . ARG A 1 421 ? -13.094 -4.444 33.102 1.00 97.50 421 ARG A N 1
ATOM 3320 C CA . ARG A 1 421 ? -11.764 -5.026 32.910 1.00 97.50 421 ARG A CA 1
ATOM 3321 C C . ARG A 1 421 ? -11.400 -5.142 31.434 1.00 97.50 421 ARG A C 1
ATOM 3323 O O . ARG A 1 421 ? -12.293 -5.157 30.583 1.00 97.50 421 ARG A O 1
ATOM 3330 N N . GLY A 1 422 ? -10.106 -5.302 31.170 1.00 97.62 422 GLY A N 1
ATOM 3331 C CA . GLY A 1 422 ? -9.579 -5.564 29.834 1.00 97.62 422 GLY A CA 1
ATOM 3332 C C . GLY A 1 422 ? -10.217 -6.803 29.193 1.00 97.62 422 GLY A C 1
ATOM 3333 O O . GLY A 1 422 ? -10.469 -7.806 29.874 1.00 97.62 422 GLY A O 1
ATOM 3334 N N . VAL A 1 423 ? -10.495 -6.700 27.893 1.00 98.19 423 VAL A N 1
ATOM 3335 C CA . VAL A 1 423 ? -11.064 -7.756 27.044 1.00 98.19 423 VAL A CA 1
ATOM 3336 C C . VAL A 1 423 ? -10.051 -8.124 25.969 1.00 98.19 423 VAL A C 1
ATOM 3338 O O . VAL A 1 423 ? -9.547 -7.239 25.275 1.00 98.19 423 VAL A O 1
ATOM 3341 N N . VAL A 1 424 ? -9.790 -9.423 25.802 1.00 97.31 424 VAL A N 1
ATOM 3342 C CA . VAL A 1 424 ? -8.907 -9.932 24.742 1.00 97.31 424 VAL A CA 1
ATOM 3343 C C . VAL A 1 424 ? -9.664 -10.870 23.813 1.00 97.31 424 VAL A C 1
ATOM 3345 O O . VAL A 1 424 ? -10.214 -11.882 24.248 1.00 97.31 424 VAL A O 1
ATOM 3348 N N . LEU A 1 425 ? -9.650 -10.551 22.520 1.00 97.88 425 LEU A N 1
ATOM 3349 C CA . LEU A 1 425 ? -10.219 -11.369 21.450 1.00 97.88 425 LEU A CA 1
ATOM 3350 C C . LEU A 1 425 ? -9.074 -11.823 20.535 1.00 97.88 425 LEU A C 1
ATOM 3352 O O . LEU A 1 425 ? -8.550 -11.021 19.766 1.00 97.88 425 LEU A O 1
ATOM 3356 N N . SER A 1 426 ? -8.640 -13.082 20.636 1.00 94.62 426 SER A N 1
ATOM 3357 C CA . SER A 1 426 ? -7.465 -13.567 19.899 1.00 94.62 426 SER A CA 1
ATOM 3358 C C . SER A 1 426 ? -7.746 -14.731 18.949 1.00 94.62 426 SER A C 1
ATOM 3360 O O . SER A 1 426 ? -8.557 -15.620 19.234 1.00 94.62 426 SER A O 1
ATOM 3362 N N . ASN A 1 427 ? -7.008 -14.740 17.835 1.00 91.56 427 ASN A N 1
ATOM 3363 C CA . ASN A 1 427 ? -6.884 -15.852 16.888 1.00 91.56 427 ASN A CA 1
ATOM 3364 C C . ASN A 1 427 ? -8.221 -16.305 16.276 1.00 91.56 427 ASN A C 1
ATOM 3366 O O . ASN A 1 427 ? -8.632 -17.458 16.431 1.00 91.56 427 ASN A O 1
ATOM 3370 N N . ALA A 1 428 ? -8.892 -15.399 15.563 1.00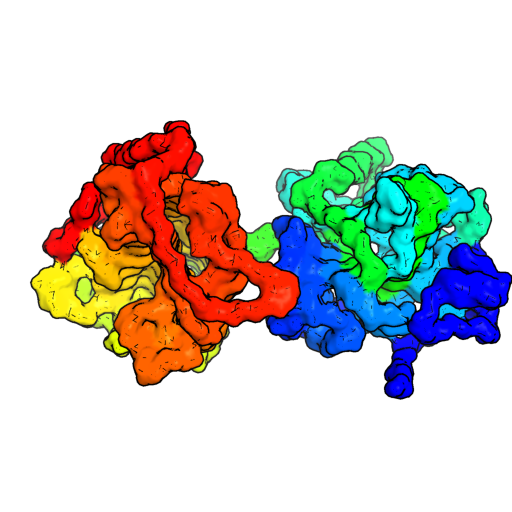 92.88 428 ALA A N 1
ATOM 3371 C CA . ALA A 1 428 ? -10.069 -15.719 14.756 1.00 92.88 428 ALA A CA 1
ATOM 3372 C C . ALA A 1 428 ? -9.903 -15.213 13.315 1.00 92.88 428 ALA A C 1
ATOM 3374 O O . ALA A 1 428 ? -9.290 -14.172 13.064 1.00 92.88 428 ALA A O 1
ATOM 3375 N N . THR A 1 429 ? -10.475 -15.958 12.370 1.00 93.25 429 THR A N 1
ATOM 3376 C CA . THR A 1 429 ? -10.381 -15.696 10.930 1.00 93.25 429 THR A CA 1
ATOM 3377 C C . THR A 1 429 ? -11.771 -15.621 10.312 1.00 93.25 429 THR A C 1
ATOM 3379 O O . THR A 1 429 ? -12.640 -16.404 10.692 1.00 93.25 429 THR A O 1
ATOM 3382 N N . ASN A 1 430 ? -11.962 -14.720 9.343 1.00 95.44 430 ASN A N 1
ATOM 3383 C CA . ASN A 1 430 ? -13.227 -14.490 8.646 1.00 95.44 430 ASN A CA 1
ATOM 3384 C C . ASN A 1 430 ? -14.359 -14.198 9.641 1.00 95.44 430 ASN A C 1
ATOM 3386 O O . ASN A 1 430 ? -15.258 -15.009 9.852 1.00 95.44 430 ASN A O 1
ATOM 3390 N N . TRP A 1 431 ? -14.291 -13.052 10.308 1.00 98.31 431 TRP A N 1
ATOM 3391 C CA . TRP A 1 431 ? -15.301 -12.651 11.288 1.00 98.31 431 TRP A CA 1
ATOM 3392 C C . TRP A 1 431 ? -15.433 -11.133 11.353 1.00 98.31 431 TRP A C 1
ATOM 3394 O O . TRP A 1 431 ? -14.605 -10.409 10.804 1.00 98.31 431 TRP A O 1
ATOM 3404 N N . ALA A 1 432 ? -16.493 -10.634 11.977 1.00 98.62 432 ALA A N 1
ATOM 3405 C CA . ALA A 1 432 ? -16.660 -9.208 12.228 1.00 98.62 432 ALA A CA 1
ATOM 3406 C C . ALA A 1 432 ? -17.020 -8.938 13.688 1.00 98.62 432 ALA A C 1
ATOM 3408 O O . ALA A 1 432 ? -17.627 -9.774 14.353 1.00 98.62 432 ALA A O 1
ATOM 3409 N N . PHE A 1 433 ? -16.685 -7.753 14.175 1.00 98.81 433 PHE A N 1
ATOM 3410 C CA . PHE A 1 433 ? -17.198 -7.179 15.404 1.00 98.81 433 PHE A CA 1
ATOM 3411 C C . PHE A 1 433 ? -18.157 -6.048 15.021 1.00 98.81 433 PHE A C 1
ATOM 3413 O O . PHE A 1 433 ? -17.736 -4.992 14.569 1.00 98.81 433 PHE A O 1
ATOM 3420 N N . GLN A 1 434 ? -19.454 -6.288 15.206 1.00 98.75 434 GLN A N 1
ATOM 3421 C CA . GLN A 1 434 ? -20.512 -5.295 15.070 1.00 98.75 434 GLN A CA 1
ATOM 3422 C C . GLN A 1 434 ? -20.802 -4.648 16.431 1.00 98.75 434 GLN A C 1
ATOM 3424 O O . GLN A 1 434 ? -21.327 -5.302 17.338 1.00 98.75 434 GLN A O 1
ATOM 3429 N N . LEU A 1 435 ? -20.478 -3.365 16.571 1.00 98.69 435 LEU A N 1
ATOM 3430 C CA . LEU A 1 435 ? -20.796 -2.542 17.732 1.00 98.69 435 LEU A CA 1
ATOM 3431 C C . LEU A 1 435 ? -21.868 -1.516 17.357 1.00 98.69 435 LEU A C 1
ATOM 3433 O O . LEU A 1 435 ? -21.575 -0.526 16.702 1.00 98.69 435 LEU A O 1
ATOM 3437 N N . ASP A 1 436 ? -23.101 -1.722 17.809 1.00 98.50 436 ASP A N 1
ATOM 3438 C CA . ASP A 1 436 ? -24.211 -0.773 17.610 1.00 98.50 436 ASP A CA 1
ATOM 3439 C C . ASP A 1 436 ? -24.599 -0.036 18.904 1.00 98.50 436 ASP A C 1
ATOM 3441 O O . ASP A 1 436 ? -25.384 0.913 18.881 1.00 98.50 436 ASP A O 1
ATOM 3445 N N . GLY A 1 437 ? -24.079 -0.485 20.050 1.00 98.25 437 GLY A N 1
ATOM 3446 C CA . GLY A 1 437 ? -24.302 0.119 21.364 1.00 98.25 437 GLY A CA 1
ATOM 3447 C C . GLY A 1 437 ? -23.210 1.094 21.813 1.00 98.25 437 GLY A C 1
ATOM 3448 O O . GLY A 1 437 ? -22.165 1.239 21.178 1.00 98.25 437 GLY A O 1
ATOM 3449 N N . LEU A 1 438 ? -23.442 1.724 22.968 1.00 98.69 438 LEU A N 1
ATOM 3450 C CA . LEU A 1 438 ? -22.449 2.518 23.692 1.00 98.69 438 LEU A CA 1
ATOM 3451 C C . LEU A 1 438 ? -21.828 1.677 24.810 1.00 98.69 438 LEU A C 1
ATOM 3453 O O . LEU A 1 438 ? -22.529 1.237 25.723 1.00 98.69 438 LEU A O 1
ATOM 3457 N N . ILE A 1 439 ? -20.510 1.496 24.762 1.00 98.81 439 ILE A N 1
ATOM 3458 C CA . ILE A 1 439 ? -19.725 0.875 25.827 1.00 98.81 439 ILE A CA 1
ATOM 3459 C C . ILE A 1 439 ? -19.078 1.970 26.682 1.00 98.81 439 ILE A C 1
ATOM 3461 O O . ILE A 1 439 ? -18.224 2.727 26.220 1.00 98.81 439 ILE A O 1
ATOM 3465 N N . THR A 1 440 ? -19.460 2.032 27.953 1.00 98.69 440 THR A N 1
ATOM 3466 C CA . THR A 1 440 ? -18.816 2.861 28.973 1.00 98.69 440 THR A CA 1
ATOM 3467 C C . THR A 1 440 ? -17.682 2.078 29.630 1.00 98.69 440 THR A C 1
ATOM 3469 O O . THR A 1 440 ? -17.876 0.963 30.117 1.00 98.69 440 THR A O 1
ATOM 3472 N N . VAL A 1 441 ? -16.497 2.678 29.685 1.00 98.44 441 VAL A N 1
ATOM 3473 C CA . VAL A 1 441 ? -15.336 2.144 30.405 1.00 98.44 441 VAL A CA 1
ATOM 3474 C C . VAL A 1 441 ? -15.415 2.589 31.860 1.00 98.44 441 VAL A C 1
ATOM 3476 O O . VAL A 1 441 ? -15.431 3.786 32.143 1.00 98.44 441 VAL A O 1
ATOM 3479 N N . ALA A 1 442 ? -15.475 1.639 32.794 1.00 97.69 442 ALA A N 1
ATOM 3480 C CA . ALA A 1 442 ? -15.538 1.958 34.216 1.00 97.69 442 ALA A CA 1
ATOM 3481 C C . ALA A 1 442 ? -14.246 2.643 34.697 1.00 97.69 442 ALA A C 1
ATOM 3483 O O . ALA A 1 442 ? -13.138 2.182 34.438 1.00 97.69 442 ALA A O 1
ATOM 3484 N N . TYR A 1 443 ? -14.345 3.702 35.494 1.00 96.88 443 TYR A N 1
ATOM 3485 C CA . TYR A 1 443 ? -13.154 4.214 36.172 1.00 96.88 443 TYR A CA 1
ATOM 3486 C C . TYR A 1 443 ? -12.564 3.177 37.143 1.00 96.88 443 TYR A C 1
ATOM 3488 O O . TYR A 1 443 ? -13.281 2.595 37.955 1.00 96.88 443 TYR A O 1
ATOM 3496 N N . GLY A 1 444 ? -11.241 2.990 37.100 1.00 92.38 444 GLY A N 1
ATOM 3497 C CA . GLY A 1 444 ? -10.520 2.146 38.062 1.00 92.38 444 GLY A CA 1
ATOM 3498 C C . GLY A 1 444 ? -10.681 0.635 37.854 1.00 92.38 444 GLY A C 1
ATOM 3499 O O . GLY A 1 444 ? -10.384 -0.128 38.771 1.00 92.38 444 GLY A O 1
ATOM 3500 N N . GLY A 1 445 ? -11.145 0.205 36.677 1.00 93.94 445 GLY A N 1
ATOM 3501 C CA . GLY A 1 445 ? -11.202 -1.208 36.299 1.00 93.94 445 GLY A CA 1
ATOM 3502 C C . GLY A 1 445 ? -9.837 -1.914 36.239 1.00 93.94 445 GLY A C 1
ATOM 3503 O O . GLY A 1 445 ? -8.778 -1.283 36.310 1.00 93.94 445 GLY A O 1
ATOM 3504 N N . ASN A 1 446 ? -9.858 -3.243 36.097 1.00 95.38 446 ASN A N 1
ATOM 3505 C CA . ASN A 1 446 ? -8.639 -4.042 35.931 1.00 95.38 446 ASN A CA 1
ATOM 3506 C C . ASN A 1 446 ? -8.234 -4.111 34.451 1.00 95.38 446 ASN A C 1
ATOM 3508 O O . ASN A 1 446 ? -8.722 -4.957 33.704 1.00 95.38 446 ASN A O 1
ATOM 3512 N N . TRP A 1 447 ? -7.343 -3.217 34.033 1.00 96.00 447 TRP A N 1
ATOM 3513 C CA . TRP A 1 447 ? -6.968 -3.051 32.624 1.00 96.00 447 TRP A CA 1
ATOM 3514 C C . TRP A 1 447 ? -5.711 -3.798 32.196 1.00 96.00 447 TRP A C 1
ATOM 3516 O O . TRP A 1 447 ? -5.312 -3.698 31.040 1.00 96.00 447 TRP A O 1
ATOM 3526 N N . THR A 1 448 ? -5.058 -4.508 33.113 1.00 93.88 448 THR A N 1
ATOM 3527 C CA . THR A 1 448 ? -3.818 -5.214 32.799 1.00 93.88 448 THR A CA 1
ATOM 3528 C C . THR A 1 448 ? -4.102 -6.431 31.929 1.00 93.88 448 THR A C 1
ATOM 3530 O O . THR A 1 448 ? -4.760 -7.377 32.361 1.00 93.88 448 THR A O 1
ATOM 3533 N N . ILE A 1 449 ? -3.544 -6.424 30.723 1.00 92.19 449 ILE A N 1
ATOM 3534 C CA . ILE A 1 449 ? -3.540 -7.550 29.795 1.00 92.19 449 ILE A CA 1
ATOM 3535 C C . ILE A 1 449 ? -2.304 -8.414 30.040 1.00 92.19 449 ILE A C 1
ATOM 3537 O O . ILE A 1 449 ? -1.197 -7.908 30.244 1.00 92.19 449 ILE A O 1
ATOM 3541 N N . ASP A 1 450 ? -2.488 -9.734 30.013 1.00 89.75 450 ASP A N 1
ATOM 3542 C CA . ASP A 1 450 ? -1.367 -10.666 30.067 1.00 89.75 450 ASP A CA 1
ATOM 3543 C C . ASP A 1 450 ? -0.466 -10.459 28.842 1.00 89.75 450 ASP A C 1
ATOM 3545 O O . ASP A 1 450 ? -0.903 -10.555 27.692 1.00 89.75 450 ASP A O 1
ATOM 3549 N N . ARG A 1 451 ? 0.819 -10.198 29.096 1.00 88.69 451 ARG A N 1
ATOM 3550 C CA . ARG A 1 451 ? 1.829 -10.012 28.054 1.00 88.69 451 ARG A CA 1
ATOM 3551 C C . ARG A 1 451 ? 1.866 -11.195 27.088 1.00 88.69 451 ARG A C 1
ATOM 3553 O O . ARG A 1 451 ? 2.092 -10.974 25.902 1.00 88.69 451 ARG A O 1
ATOM 3560 N N . ALA A 1 452 ? 1.644 -12.420 27.570 1.00 87.81 452 ALA A N 1
ATOM 3561 C CA . ALA A 1 452 ? 1.670 -13.614 26.729 1.00 87.81 452 ALA A CA 1
ATOM 3562 C C . ALA A 1 452 ? 0.649 -13.540 25.582 1.00 87.81 452 ALA A C 1
ATOM 3564 O O . ALA A 1 452 ? 0.984 -13.927 24.469 1.00 87.81 452 ALA A O 1
ATOM 3565 N N . LEU A 1 453 ? -0.534 -12.963 25.828 1.00 85.88 453 LEU A N 1
ATOM 3566 C CA . LEU A 1 453 ? -1.596 -12.829 24.824 1.00 85.88 453 LEU A CA 1
ATOM 3567 C C . LEU A 1 453 ? -1.229 -11.829 23.724 1.00 85.88 453 LEU A C 1
ATOM 3569 O O . LEU A 1 453 ? -1.543 -12.037 22.560 1.00 85.88 453 LEU A O 1
ATOM 3573 N N . ILE A 1 454 ? -0.525 -10.753 24.075 1.00 83.12 454 ILE A N 1
ATOM 3574 C CA . ILE A 1 454 ? -0.036 -9.772 23.097 1.00 83.12 454 ILE A CA 1
ATOM 3575 C C . ILE A 1 454 ? 1.062 -10.380 22.213 1.00 83.12 454 ILE A C 1
ATOM 3577 O O . ILE A 1 454 ? 1.133 -10.099 21.017 1.00 83.12 454 ILE A O 1
ATOM 3581 N N . LEU A 1 455 ? 1.921 -11.219 22.799 1.00 85.12 455 LEU A N 1
ATOM 3582 C CA . LEU A 1 455 ? 3.028 -11.868 22.095 1.00 85.12 455 LEU A CA 1
ATOM 3583 C C . LEU A 1 455 ? 2.583 -12.963 21.116 1.00 85.12 455 LEU A C 1
ATOM 3585 O O . LEU A 1 455 ? 3.427 -13.483 20.389 1.00 85.12 455 LEU A O 1
ATOM 3589 N N . GLU A 1 456 ? 1.290 -13.288 21.064 1.00 82.50 456 GLU A N 1
ATOM 3590 C CA . GLU A 1 456 ? 0.724 -14.162 20.032 1.00 82.50 456 GLU A CA 1
ATOM 3591 C C . GLU A 1 456 ? 0.765 -13.517 18.635 1.00 82.50 456 GLU A C 1
ATOM 3593 O O . GLU A 1 456 ? 0.659 -14.239 17.647 1.00 82.50 456 GLU A O 1
ATOM 3598 N N . GLY A 1 457 ? 0.948 -12.192 18.536 1.00 77.00 457 GLY A N 1
ATOM 3599 C CA . GLY A 1 457 ? 1.030 -11.450 17.274 1.00 77.00 457 GLY A CA 1
ATOM 3600 C C . GLY A 1 457 ? 2.011 -12.037 16.244 1.00 77.00 457 GLY A C 1
ATOM 3601 O O . GLY A 1 457 ? 3.120 -12.466 16.571 1.00 77.00 457 GLY A O 1
ATOM 3602 N N . LEU A 1 458 ? 1.636 -11.996 14.965 1.00 77.44 458 LEU A N 1
ATOM 3603 C CA . LEU A 1 458 ? 2.418 -12.563 13.854 1.00 77.44 458 LEU A CA 1
ATOM 3604 C C . LEU A 1 458 ? 3.706 -11.792 13.503 1.00 77.44 458 LEU A C 1
ATOM 3606 O O . LEU A 1 458 ? 4.519 -12.291 12.730 1.00 77.44 458 LEU A O 1
ATOM 3610 N N . ALA A 1 459 ? 3.933 -10.615 14.092 1.00 68.19 459 ALA A N 1
ATOM 3611 C CA . ALA A 1 459 ? 5.150 -9.819 13.884 1.00 68.19 459 ALA A CA 1
ATOM 3612 C C . ALA A 1 459 ? 6.425 -10.424 14.509 1.00 68.19 459 ALA A C 1
ATOM 3614 O O . ALA A 1 459 ? 7.533 -9.964 14.235 1.00 68.19 459 ALA A O 1
ATOM 3615 N N . GLY A 1 460 ? 6.281 -11.454 15.348 1.00 74.00 460 GLY A N 1
ATOM 3616 C CA . GLY A 1 460 ? 7.390 -12.109 16.033 1.00 74.00 460 GLY A CA 1
ATOM 3617 C C . GLY A 1 460 ? 7.701 -11.498 17.402 1.00 74.00 460 GLY A C 1
ATOM 3618 O O . GLY A 1 460 ? 7.570 -10.298 17.645 1.00 74.00 460 GLY A O 1
ATOM 3619 N N . THR A 1 461 ? 8.124 -12.360 18.328 1.00 79.06 461 THR A N 1
ATOM 3620 C CA . THR A 1 461 ? 8.242 -12.043 19.759 1.00 79.06 461 THR A CA 1
ATOM 3621 C C . THR A 1 461 ? 9.214 -10.904 20.061 1.00 79.06 461 THR A C 1
ATOM 3623 O O . THR A 1 461 ? 8.920 -10.078 20.921 1.00 79.06 461 THR A O 1
ATOM 3626 N N . ASP A 1 462 ? 10.353 -10.830 19.372 1.00 80.31 462 ASP A N 1
ATOM 3627 C CA . ASP A 1 462 ? 11.374 -9.805 19.633 1.00 80.31 462 ASP A CA 1
ATOM 3628 C C . ASP A 1 462 ? 10.902 -8.407 19.218 1.00 80.31 462 ASP A C 1
ATOM 3630 O O . ASP A 1 462 ? 11.061 -7.437 19.966 1.00 80.31 462 ASP A O 1
ATOM 3634 N N . VAL A 1 463 ? 10.250 -8.318 18.058 1.00 77.81 463 VAL A N 1
ATOM 3635 C CA . VAL A 1 463 ? 9.681 -7.074 17.534 1.00 77.81 463 VAL A CA 1
ATOM 3636 C C . VAL A 1 463 ? 8.548 -6.598 18.445 1.00 77.81 463 VAL A C 1
ATOM 3638 O O . VAL A 1 463 ? 8.582 -5.468 18.934 1.00 77.81 463 VAL A O 1
ATOM 3641 N N . LEU A 1 464 ? 7.609 -7.489 18.782 1.00 78.44 464 LEU A N 1
ATOM 3642 C CA . LEU A 1 464 ? 6.522 -7.188 19.718 1.00 78.44 464 LEU A CA 1
ATOM 3643 C C . LEU A 1 464 ? 7.054 -6.761 21.089 1.00 78.44 464 LEU A C 1
ATOM 3645 O O . LEU A 1 464 ? 6.577 -5.782 21.655 1.00 78.44 464 LEU A O 1
ATOM 3649 N N . ASN A 1 465 ? 8.073 -7.442 21.621 1.00 81.12 465 ASN A N 1
ATOM 3650 C CA . ASN A 1 465 ? 8.695 -7.062 22.888 1.00 81.12 465 ASN A CA 1
ATOM 3651 C C . ASN A 1 465 ? 9.283 -5.651 22.841 1.00 81.12 465 ASN A C 1
ATOM 3653 O O . ASN A 1 465 ? 9.137 -4.906 23.811 1.00 81.12 465 ASN A O 1
ATOM 3657 N N . THR A 1 466 ? 9.938 -5.299 21.738 1.00 78.12 466 THR A N 1
ATOM 3658 C CA . THR A 1 466 ? 10.561 -3.986 21.555 1.00 78.12 466 THR A CA 1
ATOM 3659 C C . THR A 1 466 ? 9.503 -2.892 21.513 1.00 78.12 466 THR A C 1
ATOM 3661 O O . THR A 1 466 ? 9.607 -1.930 22.271 1.00 78.12 466 THR A O 1
ATOM 3664 N N . THR A 1 467 ? 8.432 -3.085 20.739 1.00 75.94 467 THR A N 1
ATOM 3665 C CA . THR A 1 467 ? 7.289 -2.159 20.701 1.00 75.94 467 THR A CA 1
ATOM 3666 C C . THR A 1 467 ? 6.622 -2.030 22.066 1.00 75.94 467 THR A C 1
ATOM 3668 O O . THR A 1 467 ? 6.387 -0.918 22.531 1.00 75.94 467 THR A O 1
ATOM 3671 N N . ILE A 1 468 ? 6.404 -3.146 22.772 1.00 71.56 468 ILE A N 1
ATOM 3672 C CA . ILE A 1 468 ? 5.787 -3.133 24.105 1.00 71.56 468 ILE A CA 1
ATOM 3673 C C . ILE A 1 468 ? 6.622 -2.374 25.132 1.00 71.56 468 ILE A C 1
ATOM 3675 O O . ILE A 1 468 ? 6.086 -1.695 26.006 1.00 71.56 468 ILE A O 1
ATOM 3679 N N . ASN A 1 469 ? 7.940 -2.508 25.058 1.00 69.06 469 ASN A N 1
ATOM 3680 C CA . ASN A 1 469 ? 8.844 -1.883 26.015 1.00 69.06 469 ASN A CA 1
ATOM 3681 C C . ASN A 1 469 ? 9.217 -0.439 25.620 1.00 69.06 469 ASN A C 1
ATOM 3683 O O . ASN A 1 469 ? 9.733 0.303 26.456 1.00 69.06 469 ASN A O 1
ATOM 3687 N N . GLY A 1 470 ? 8.973 -0.046 24.365 1.00 60.03 470 GLY A N 1
ATOM 3688 C CA . GLY A 1 470 ? 9.520 1.156 23.731 1.00 60.03 470 GLY A CA 1
ATOM 3689 C C . GLY A 1 470 ? 8.878 2.488 24.127 1.00 60.03 470 GLY A C 1
ATOM 3690 O O . GLY A 1 470 ? 9.531 3.519 24.007 1.00 60.03 470 GLY A O 1
ATOM 3691 N N . GLU A 1 471 ? 7.652 2.499 24.659 1.00 60.88 471 GLU A N 1
ATOM 3692 C CA . GLU A 1 471 ? 6.982 3.743 25.092 1.00 60.88 471 GLU A CA 1
ATOM 3693 C C . GLU A 1 471 ? 7.492 4.312 26.429 1.00 60.88 471 GLU A C 1
ATOM 3695 O O . GLU A 1 471 ? 7.056 5.376 26.867 1.00 60.88 471 GLU A O 1
ATOM 3700 N N . GLY A 1 472 ? 8.420 3.622 27.101 1.00 56.16 472 GLY A N 1
ATOM 3701 C CA . GLY A 1 472 ? 9.143 4.145 28.267 1.00 56.16 472 GLY A CA 1
ATOM 3702 C C . GLY A 1 472 ? 8.336 4.281 29.568 1.00 56.16 472 GLY A C 1
ATOM 3703 O O . GLY A 1 472 ? 8.941 4.445 30.626 1.00 56.16 472 GLY A O 1
ATOM 3704 N N . ASP A 1 473 ? 7.003 4.164 29.538 1.00 60.78 473 ASP A N 1
ATOM 3705 C CA . ASP A 1 473 ? 6.135 4.290 30.722 1.00 60.78 473 ASP A CA 1
ATOM 3706 C C . ASP A 1 473 ? 5.885 2.970 31.476 1.00 60.78 473 ASP A C 1
ATOM 3708 O O . ASP A 1 473 ? 5.313 2.987 32.565 1.00 60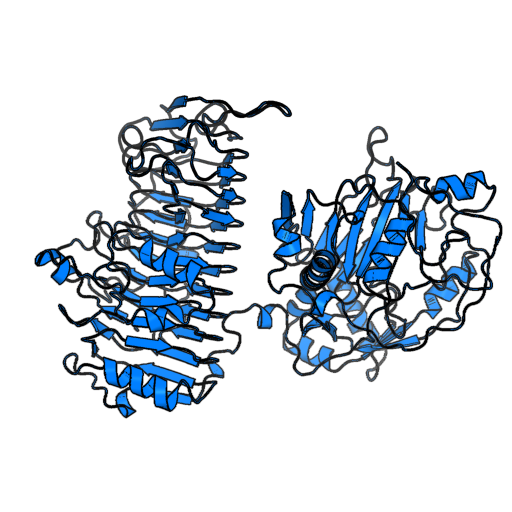.78 473 ASP A O 1
ATOM 3712 N N . GLN A 1 474 ? 6.326 1.834 30.914 1.00 66.06 474 GLN A N 1
ATOM 3713 C CA . GLN A 1 474 ? 6.127 0.465 31.427 1.00 66.06 474 GLN A CA 1
ATOM 3714 C C . GLN A 1 474 ? 4.653 0.063 31.643 1.00 66.06 474 GLN A C 1
ATOM 3716 O O . GLN A 1 474 ? 4.375 -0.973 32.249 1.00 66.06 474 GLN A O 1
ATOM 3721 N N . LYS A 1 475 ? 3.698 0.844 31.124 1.00 74.81 475 LYS A N 1
ATOM 3722 C CA . LYS A 1 475 ? 2.246 0.649 31.291 1.00 74.81 475 LYS A CA 1
ATOM 3723 C C . LYS A 1 475 ? 1.567 0.222 29.996 1.00 74.81 475 LYS A C 1
ATOM 3725 O O . LYS A 1 475 ? 0.348 0.287 29.859 1.00 74.81 475 LYS A O 1
ATOM 3730 N N . PHE A 1 476 ? 2.359 -0.293 29.063 1.00 77.38 476 PHE A N 1
ATOM 3731 C CA . PHE A 1 476 ? 1.922 -0.694 27.733 1.00 77.38 476 PHE A CA 1
ATOM 3732 C C . PHE A 1 476 ? 1.018 -1.946 27.702 1.00 77.38 476 PHE A C 1
ATOM 3734 O O . PHE A 1 476 ? 0.595 -2.386 26.634 1.00 77.38 476 PHE A O 1
ATOM 3741 N N . LEU A 1 477 ? 0.709 -2.516 28.866 1.00 86.75 477 LEU A N 1
ATOM 3742 C CA . LEU A 1 477 ? -0.240 -3.617 29.036 1.00 86.75 477 LEU A CA 1
ATOM 3743 C C . LEU A 1 477 ? -1.606 -3.148 29.560 1.00 86.75 477 LEU A C 1
ATOM 3745 O O . LEU A 1 477 ? -2.445 -3.987 29.860 1.00 86.75 477 LEU A O 1
ATOM 3749 N N . LEU A 1 478 ? -1.815 -1.840 29.746 1.00 93.62 478 LEU A N 1
ATOM 3750 C CA . LEU A 1 478 ? -3.104 -1.299 30.174 1.00 93.62 478 LEU A CA 1
ATOM 3751 C C . LEU A 1 478 ? -3.969 -1.008 28.947 1.00 93.62 478 LEU A C 1
ATOM 3753 O O . LEU A 1 478 ? -3.770 0.015 28.287 1.00 93.62 478 LEU A O 1
ATOM 3757 N N . ASP A 1 479 ? -4.920 -1.884 28.646 1.00 95.12 479 ASP A N 1
ATOM 3758 C CA . ASP A 1 479 ? -5.765 -1.792 27.454 1.00 95.12 479 ASP A CA 1
ATOM 3759 C C . ASP A 1 479 ? -7.206 -2.219 27.786 1.00 95.12 479 ASP A C 1
ATOM 3761 O O . ASP A 1 479 ? -7.445 -3.151 28.559 1.00 95.12 479 ASP A O 1
ATOM 3765 N N . VAL A 1 480 ? -8.181 -1.505 27.223 1.00 98.12 480 VAL A N 1
ATOM 3766 C CA . VAL A 1 480 ? -9.610 -1.778 27.414 1.00 98.12 480 VAL A CA 1
ATOM 3767 C C . VAL A 1 480 ? -10.065 -2.919 26.499 1.00 98.12 480 VAL A C 1
ATOM 3769 O O . VAL A 1 480 ? -10.595 -3.918 26.986 1.00 98.12 480 VAL A O 1
ATOM 3772 N N . LEU A 1 481 ? -9.828 -2.800 25.189 1.00 98.38 481 LEU A N 1
ATOM 3773 C CA . LEU A 1 481 ? -10.095 -3.841 24.195 1.00 98.38 481 LEU A CA 1
ATOM 3774 C C . LEU A 1 481 ? -8.821 -4.145 23.403 1.00 98.38 481 LEU A C 1
ATOM 3776 O O . LEU A 1 481 ? -8.277 -3.256 22.745 1.00 98.38 481 LEU A O 1
ATOM 3780 N N . VAL A 1 482 ? -8.397 -5.409 23.416 1.00 97.81 482 VAL A N 1
ATOM 3781 C CA . VAL A 1 482 ? -7.294 -5.916 22.595 1.00 97.81 482 VAL A CA 1
ATOM 3782 C C . VAL A 1 482 ? -7.799 -7.003 21.658 1.00 97.81 482 VAL A C 1
ATOM 3784 O O . VAL A 1 482 ? -8.402 -7.985 22.090 1.00 97.81 482 VAL A O 1
ATOM 3787 N N . ILE A 1 483 ? -7.516 -6.847 20.370 1.00 98.06 483 ILE A N 1
ATOM 3788 C CA . ILE A 1 483 ? -7.787 -7.853 19.347 1.00 98.06 483 ILE A CA 1
ATOM 3789 C C . ILE A 1 483 ? -6.448 -8.313 18.774 1.00 98.06 483 ILE A C 1
ATOM 3791 O O . ILE A 1 483 ? -5.666 -7.488 18.311 1.00 98.06 483 ILE A O 1
ATOM 3795 N N . VAL A 1 484 ? -6.172 -9.615 18.807 1.00 95.12 484 VAL A N 1
ATOM 3796 C CA . VAL A 1 484 ? -4.879 -10.179 18.380 1.00 95.12 484 VAL A CA 1
ATOM 3797 C C . VAL A 1 484 ? -5.087 -11.172 17.243 1.00 95.12 484 VAL A C 1
ATOM 3799 O O . VAL A 1 484 ? -5.945 -12.051 17.342 1.00 95.12 484 VAL A O 1
ATOM 3802 N N . ASN A 1 485 ? -4.290 -11.057 16.177 1.00 91.19 485 ASN A N 1
ATOM 3803 C CA . ASN A 1 485 ? -4.322 -11.946 15.010 1.00 91.19 485 ASN A CA 1
ATOM 3804 C C . ASN A 1 485 ? -5.724 -12.093 14.400 1.00 91.19 485 ASN A C 1
ATOM 3806 O O . ASN A 1 485 ? -6.201 -13.205 14.151 1.00 91.19 485 ASN A O 1
ATOM 3810 N N . ALA A 1 486 ? -6.409 -10.971 14.192 1.00 93.81 486 ALA A N 1
ATOM 3811 C CA . ALA A 1 486 ? -7.665 -10.971 13.461 1.00 93.81 486 ALA A CA 1
ATOM 3812 C C . ALA A 1 486 ? -7.376 -10.979 11.956 1.00 93.81 486 ALA A C 1
ATOM 3814 O O . ALA A 1 486 ? -6.782 -10.039 11.430 1.00 93.81 486 ALA A O 1
ATOM 3815 N N . VAL A 1 487 ? -7.777 -12.056 11.282 1.00 92.38 487 VAL A N 1
ATOM 3816 C CA . VAL A 1 487 ? -7.555 -12.248 9.841 1.00 92.38 487 VAL A CA 1
ATOM 3817 C C . VAL A 1 487 ? -8.893 -12.184 9.116 1.00 92.38 487 VAL A C 1
ATOM 3819 O O . VAL A 1 487 ? -9.843 -12.824 9.567 1.00 92.38 487 VAL A O 1
ATOM 3822 N N . ASP A 1 488 ? -8.976 -11.470 7.993 1.00 93.44 488 ASP A N 1
ATOM 3823 C CA . ASP A 1 488 ? -10.238 -11.291 7.257 1.00 93.44 488 ASP A CA 1
ATOM 3824 C C . ASP A 1 488 ? -11.336 -10.715 8.175 1.00 93.44 488 ASP A C 1
ATOM 3826 O O . ASP A 1 488 ? -12.395 -11.309 8.426 1.00 93.44 488 ASP A O 1
ATOM 3830 N N . PHE A 1 489 ? -11.011 -9.575 8.780 1.00 97.50 489 PHE A N 1
ATOM 3831 C CA . PHE A 1 489 ? -11.685 -9.038 9.958 1.00 97.50 489 PHE A CA 1
ATOM 3832 C C . PHE A 1 489 ? -12.318 -7.672 9.703 1.00 97.50 489 PHE A C 1
ATOM 3834 O O . PHE A 1 489 ? -11.771 -6.864 8.976 1.00 97.50 489 PHE A O 1
ATOM 3841 N N . GLU A 1 490 ? -13.449 -7.388 10.333 1.00 97.94 490 GLU A N 1
ATOM 3842 C CA . GLU A 1 490 ? -14.126 -6.095 10.210 1.00 97.94 490 GLU A CA 1
ATOM 3843 C C . GLU A 1 490 ? -14.617 -5.638 11.578 1.00 97.94 490 GLU A C 1
ATOM 3845 O O . GLU A 1 490 ? -15.307 -6.396 12.255 1.00 97.94 490 GLU A O 1
ATOM 3850 N N . PHE A 1 491 ? -14.271 -4.425 12.002 1.00 98.50 491 PHE A N 1
ATOM 3851 C CA . PHE A 1 491 ? -14.777 -3.817 13.230 1.00 98.50 491 PHE A CA 1
ATOM 3852 C C . PHE A 1 491 ? -15.600 -2.586 12.883 1.00 98.50 491 PHE A C 1
ATOM 3854 O O . PHE A 1 491 ? -15.046 -1.577 12.456 1.00 98.50 491 PHE A O 1
ATOM 3861 N N . TYR A 1 492 ? -16.913 -2.668 13.069 1.00 98.12 492 TYR A N 1
ATOM 3862 C CA . TYR A 1 492 ? -17.811 -1.666 12.528 1.00 98.12 492 TYR A CA 1
ATOM 3863 C C . TYR A 1 492 ? -19.038 -1.389 13.387 1.00 98.12 492 TYR A C 1
ATOM 3865 O O . TYR A 1 492 ? -19.376 -2.160 14.290 1.00 98.12 492 TYR A O 1
ATOM 3873 N N . SER A 1 493 ? -19.736 -0.305 13.053 1.00 97.56 493 SER A N 1
ATOM 3874 C CA . SER A 1 493 ? -21.101 -0.043 13.499 1.00 97.56 493 SER A CA 1
ATOM 3875 C C . SER A 1 493 ? -22.065 -0.053 12.320 1.00 97.56 493 SER A C 1
ATOM 3877 O O . SER A 1 493 ? -21.849 0.638 11.327 1.00 97.56 493 SER A O 1
ATOM 3879 N N . SER A 1 494 ? -23.167 -0.795 12.427 1.00 95.44 494 SER A N 1
ATOM 3880 C CA . SER A 1 494 ? -24.169 -0.855 11.354 1.00 95.44 494 SER A CA 1
ATOM 3881 C C . SER A 1 494 ? -25.079 0.377 11.322 1.00 95.44 494 SER A C 1
ATOM 3883 O O . SER A 1 494 ? -25.643 0.708 10.278 1.00 95.44 494 SER A O 1
ATOM 3885 N N . ASN A 1 495 ? -25.213 1.066 12.460 1.00 94.12 495 ASN A N 1
ATOM 3886 C CA . ASN A 1 495 ? -26.031 2.269 12.613 1.00 94.12 495 ASN A CA 1
ATOM 3887 C C . ASN A 1 495 ? -25.200 3.564 12.691 1.00 94.12 495 ASN A C 1
ATOM 3889 O O . ASN A 1 495 ? -25.780 4.647 12.760 1.00 94.12 495 ASN A O 1
ATOM 3893 N N . GLY A 1 496 ? -23.863 3.469 12.687 1.00 92.12 496 GLY A N 1
ATOM 3894 C CA . GLY A 1 496 ? -22.953 4.613 12.828 1.00 92.12 496 GLY A CA 1
ATOM 3895 C C . GLY A 1 496 ? -22.983 5.280 14.208 1.00 92.12 496 GLY A C 1
ATOM 3896 O O . GLY A 1 496 ? -22.539 6.418 14.347 1.00 92.12 496 GLY A O 1
ATOM 3897 N N . LEU A 1 497 ? -23.557 4.617 15.218 1.00 95.44 497 LEU A N 1
ATOM 3898 C CA . LEU A 1 497 ? -23.694 5.116 16.594 1.00 95.44 497 LEU A CA 1
ATOM 3899 C C . LEU A 1 497 ? -22.951 4.250 17.621 1.00 95.44 497 LEU A C 1
ATOM 3901 O O . LEU A 1 497 ? -22.929 4.592 18.811 1.00 95.44 497 LEU A O 1
ATOM 3905 N N . GLY A 1 498 ? -22.334 3.160 17.163 1.00 98.12 498 GLY A N 1
ATOM 3906 C CA . GLY A 1 498 ? -21.436 2.315 17.935 1.00 98.12 498 GLY A CA 1
ATOM 3907 C C . GLY A 1 498 ? -20.295 3.111 18.535 1.00 98.12 498 GLY A C 1
ATOM 3908 O O . GLY A 1 498 ? -19.518 3.742 17.813 1.00 98.12 498 GLY A O 1
ATOM 3909 N N . ALA A 1 499 ? -20.196 3.097 19.861 1.00 98.50 499 ALA A N 1
ATOM 3910 C CA . ALA A 1 499 ? -19.323 4.026 20.552 1.00 98.50 499 ALA A CA 1
ATOM 3911 C C . ALA A 1 499 ? -18.634 3.431 21.778 1.00 98.50 499 ALA A C 1
ATOM 3913 O O . ALA A 1 499 ? -19.199 2.609 22.501 1.00 98.50 499 ALA A O 1
ATOM 3914 N N . PHE A 1 500 ? -17.440 3.946 22.062 1.00 98.62 500 PHE A N 1
ATOM 3915 C CA . PHE A 1 500 ? -16.789 3.821 23.361 1.00 98.62 500 PHE A CA 1
ATOM 3916 C C . PHE A 1 500 ? -16.728 5.176 24.065 1.00 98.62 500 PHE A C 1
ATOM 3918 O O . PHE A 1 500 ? -16.301 6.174 23.483 1.00 98.62 500 PHE A O 1
ATOM 3925 N N . GLN A 1 501 ? -17.088 5.188 25.348 1.00 98.44 501 GLN A N 1
ATOM 3926 C CA . GLN A 1 501 ? -16.880 6.299 26.272 1.00 98.44 501 GLN A CA 1
ATOM 3927 C C . GLN A 1 501 ? -15.851 5.883 27.331 1.00 98.44 501 GLN A C 1
ATOM 3929 O O . GLN A 1 501 ? -16.167 5.133 28.255 1.00 98.44 501 GLN A O 1
ATOM 3934 N N . GLY A 1 502 ? -14.620 6.375 27.190 1.00 98.25 502 GLY A N 1
ATOM 3935 C CA . GLY A 1 502 ? -13.467 6.000 28.009 1.00 98.25 502 GLY A CA 1
ATOM 3936 C C . GLY A 1 502 ? -13.428 6.600 29.420 1.00 98.25 502 GLY A C 1
ATOM 3937 O O . GLY A 1 502 ? -12.659 6.134 30.257 1.00 98.25 502 GLY A O 1
ATOM 3938 N N . GLN A 1 503 ? -14.234 7.629 29.696 1.00 97.81 503 GLN A N 1
ATOM 3939 C CA . GLN A 1 503 ? -14.262 8.384 30.955 1.00 97.81 503 GLN A CA 1
ATOM 3940 C C . GLN A 1 503 ? -12.887 8.915 31.404 1.00 97.81 503 GLN A C 1
ATOM 3942 O O . GLN A 1 503 ? -12.612 9.059 32.603 1.00 97.81 503 GLN A O 1
ATOM 3947 N N . GLY A 1 504 ? -12.010 9.244 30.453 1.00 97.75 504 GLY A N 1
ATOM 3948 C CA . GLY A 1 504 ? -10.662 9.746 30.702 1.00 97.75 504 GLY A CA 1
ATOM 3949 C C . GLY A 1 504 ? -10.614 10.973 31.620 1.00 97.75 504 GLY A C 1
ATOM 3950 O O . GLY A 1 504 ? -9.637 11.156 32.354 1.00 97.75 504 GLY A O 1
ATOM 3951 N N . TYR A 1 505 ? -11.674 11.789 31.663 1.00 98.00 505 TYR A N 1
ATOM 3952 C CA . TYR A 1 505 ? -11.760 12.943 32.568 1.00 98.00 505 TYR A CA 1
ATOM 3953 C C . TYR A 1 505 ? -11.637 12.561 34.048 1.00 98.00 505 TYR A C 1
ATOM 3955 O O . TYR A 1 505 ? -11.069 13.328 34.827 1.00 98.00 505 TYR A O 1
ATOM 3963 N N . LEU A 1 506 ? -12.089 11.365 34.442 1.00 98.12 506 LEU A N 1
ATOM 3964 C CA . LEU A 1 506 ? -11.957 10.875 35.816 1.00 98.12 506 LEU A CA 1
ATOM 3965 C C . LEU A 1 506 ? -10.494 10.602 36.173 1.00 98.12 506 LEU A C 1
ATOM 3967 O O . LEU A 1 506 ? -10.040 10.990 37.250 1.00 98.12 506 LEU A O 1
ATOM 3971 N N . TYR A 1 507 ? -9.730 10.015 35.249 1.00 97.12 507 TYR A N 1
ATOM 3972 C CA . TYR A 1 507 ? -8.292 9.798 35.424 1.00 97.12 507 TYR A CA 1
ATOM 3973 C C . TYR A 1 507 ? -7.539 11.119 35.564 1.00 97.12 507 TYR A C 1
ATOM 3975 O O . TYR A 1 507 ? -6.704 11.255 36.457 1.00 97.12 507 TYR A O 1
ATOM 3983 N N . ARG A 1 508 ? -7.883 12.115 34.739 1.00 95.88 508 ARG A N 1
ATOM 3984 C CA . ARG A 1 508 ? -7.285 13.457 34.804 1.00 95.88 508 ARG A CA 1
ATOM 3985 C C . ARG A 1 508 ? -7.618 14.172 36.114 1.00 95.88 508 ARG A C 1
ATOM 3987 O O . ARG A 1 508 ? -6.711 14.656 36.784 1.00 95.88 508 ARG A O 1
ATOM 3994 N N . ASN A 1 509 ? -8.889 14.189 36.513 1.00 97.31 509 ASN A N 1
ATOM 3995 C CA . ASN A 1 509 ? -9.344 14.867 37.732 1.00 97.31 509 ASN A CA 1
ATOM 3996 C C . ASN A 1 509 ? -8.755 14.259 39.011 1.00 97.31 509 ASN A C 1
ATOM 3998 O O . ASN A 1 509 ? -8.534 14.972 39.988 1.00 97.31 509 ASN A O 1
ATOM 4002 N N . LEU A 1 510 ? -8.498 12.950 39.003 1.00 97.00 510 LEU A N 1
ATOM 4003 C CA . LEU A 1 510 ? -7.933 12.216 40.136 1.00 97.00 510 LEU A CA 1
ATOM 4004 C C . LEU A 1 510 ? -6.413 12.029 40.028 1.00 97.00 510 LEU A C 1
ATOM 4006 O O . LEU A 1 510 ? -5.828 11.345 40.865 1.00 97.00 510 LEU A O 1
ATOM 4010 N N . ASN A 1 511 ? -5.775 12.629 39.015 1.00 94.31 511 ASN A N 1
ATOM 4011 C CA . ASN A 1 511 ? -4.345 12.505 38.728 1.00 94.31 511 ASN A CA 1
ATOM 4012 C C . ASN A 1 511 ? -3.857 11.038 38.698 1.00 94.31 511 ASN A C 1
ATOM 4014 O O . ASN A 1 511 ? -2.761 10.714 39.161 1.00 94.31 511 ASN A O 1
ATOM 4018 N N . ASN A 1 512 ? -4.699 10.135 38.188 1.00 93.88 512 ASN A N 1
ATOM 4019 C CA . ASN A 1 512 ? -4.389 8.716 38.082 1.00 93.88 512 ASN A CA 1
ATOM 4020 C C . ASN A 1 512 ? -3.578 8.462 36.802 1.00 93.88 512 ASN A C 1
ATOM 4022 O O . ASN A 1 512 ? -4.028 8.758 35.695 1.00 93.88 512 ASN A O 1
ATOM 4026 N N . THR A 1 513 ? -2.379 7.901 36.963 1.00 90.00 513 THR A N 1
ATOM 4027 C CA . THR A 1 513 ? -1.452 7.623 35.858 1.00 90.00 513 THR A CA 1
ATOM 4028 C C . THR A 1 513 ? -1.567 6.198 35.305 1.00 90.00 513 THR A C 1
ATOM 4030 O O . THR A 1 513 ? -0.898 5.884 34.322 1.00 90.00 513 THR A O 1
ATOM 4033 N N . ASP A 1 514 ? -2.381 5.323 35.900 1.00 91.12 514 ASP A N 1
ATOM 4034 C CA . ASP A 1 514 ? -2.688 3.969 35.405 1.00 91.12 514 ASP A CA 1
ATOM 4035 C C . ASP A 1 514 ? -3.822 4.033 34.374 1.00 91.12 514 ASP A C 1
ATOM 4037 O O . ASP A 1 514 ? -4.954 3.613 34.614 1.00 91.12 514 ASP A O 1
ATOM 4041 N N . ARG A 1 515 ? -3.525 4.653 33.230 1.00 92.88 515 ARG A N 1
ATOM 4042 C CA . ARG A 1 515 ? -4.506 5.003 32.198 1.00 92.88 515 ARG A CA 1
ATOM 4043 C C . ARG A 1 515 ? -4.494 3.955 31.080 1.00 92.88 515 ARG A C 1
ATOM 4045 O O . ARG A 1 515 ? -3.464 3.846 30.411 1.00 92.88 515 ARG A O 1
ATOM 4052 N N . PRO A 1 516 ? -5.585 3.206 30.849 1.00 95.62 516 PRO A N 1
ATOM 4053 C CA . PRO A 1 516 ? -5.626 2.261 29.742 1.00 95.62 516 PRO A CA 1
ATOM 4054 C C . PRO A 1 516 ? -5.825 2.956 28.390 1.00 95.62 516 PRO A C 1
ATOM 4056 O O . PRO A 1 516 ? -6.430 4.029 28.316 1.00 95.62 516 PRO A O 1
ATOM 4059 N N . ARG A 1 517 ? -5.336 2.334 27.313 1.00 95.56 517 ARG A N 1
ATOM 4060 C CA . ARG A 1 517 ? -5.724 2.695 25.937 1.00 95.56 517 ARG A CA 1
ATOM 4061 C C . ARG A 1 517 ? -7.063 2.050 25.610 1.00 95.56 517 ARG A C 1
ATOM 4063 O O . ARG A 1 517 ? -7.424 1.033 26.202 1.00 95.56 517 ARG A O 1
ATOM 4070 N N . LEU A 1 518 ? -7.808 2.659 24.697 1.00 97.81 518 LEU A N 1
ATOM 4071 C CA . LEU A 1 518 ? -9.202 2.291 24.471 1.00 97.81 518 LEU A CA 1
ATOM 4072 C C . LEU A 1 518 ? -9.345 1.078 23.540 1.00 97.81 518 LEU A C 1
ATOM 4074 O O . LEU A 1 518 ? -9.952 0.082 23.923 1.00 97.81 518 LEU A O 1
ATOM 4078 N N . VAL A 1 519 ? -8.755 1.125 22.347 1.00 98.38 519 VAL A N 1
ATOM 4079 C CA . VAL A 1 519 ? -8.804 0.021 21.381 1.00 98.38 519 VAL A CA 1
ATOM 4080 C C . VAL A 1 519 ? -7.409 -0.272 20.854 1.00 98.38 519 VAL A C 1
ATOM 4082 O O . VAL A 1 519 ? -6.659 0.639 20.504 1.00 98.38 519 VAL A O 1
ATOM 4085 N N . ARG A 1 520 ? -7.060 -1.554 20.763 1.00 96.81 520 ARG A N 1
ATOM 4086 C CA . ARG A 1 520 ? -5.782 -1.983 20.209 1.00 96.81 520 ARG A CA 1
ATOM 4087 C C . ARG A 1 520 ? -5.920 -3.246 19.375 1.00 96.81 520 ARG A C 1
ATOM 4089 O O . ARG A 1 520 ? -6.412 -4.262 19.861 1.00 96.81 520 ARG A O 1
ATOM 4096 N N . LEU A 1 521 ? -5.470 -3.186 18.128 1.00 97.50 521 LEU A N 1
ATOM 4097 C CA . LEU A 1 521 ? -5.388 -4.336 17.233 1.00 97.50 521 LEU A CA 1
ATOM 4098 C C . LEU A 1 521 ? -3.916 -4.693 17.048 1.00 97.50 521 LEU A C 1
ATOM 4100 O O . LEU A 1 521 ? -3.102 -3.822 16.757 1.00 97.50 521 LEU A O 1
ATOM 4104 N N . ILE A 1 522 ? -3.580 -5.968 17.214 1.00 94.56 522 ILE A N 1
ATOM 4105 C CA . ILE A 1 522 ? -2.211 -6.477 17.138 1.00 94.56 522 ILE A CA 1
ATOM 4106 C C . ILE A 1 522 ? -2.150 -7.548 16.059 1.00 94.56 522 ILE A C 1
ATOM 4108 O O . ILE A 1 522 ? -2.845 -8.562 16.132 1.00 94.56 522 ILE A O 1
ATOM 4112 N N . SER A 1 523 ? -1.320 -7.295 15.053 1.00 92.00 523 SER A N 1
ATOM 4113 C CA . SER A 1 523 ? -1.199 -8.087 13.832 1.00 92.00 523 SER A CA 1
ATOM 4114 C C . SER A 1 523 ? -2.540 -8.360 13.123 1.00 92.00 523 SER A C 1
ATOM 4116 O O . SER A 1 523 ? -2.827 -9.518 12.808 1.00 92.00 523 SER A O 1
ATOM 4118 N N . PRO A 1 524 ? -3.396 -7.342 12.882 1.00 95.31 524 PRO A N 1
ATOM 4119 C CA . PRO A 1 524 ? -4.553 -7.523 12.012 1.00 95.31 524 PRO A CA 1
ATOM 4120 C C . PRO A 1 524 ? -4.103 -7.721 10.554 1.00 95.31 524 PRO A C 1
ATOM 4122 O O . PRO A 1 524 ? -3.198 -7.027 10.084 1.00 95.31 524 PRO A O 1
ATOM 4125 N N . ILE A 1 525 ? -4.739 -8.656 9.842 1.00 88.94 525 ILE A N 1
ATOM 4126 C CA . ILE A 1 525 ? -4.432 -8.974 8.439 1.00 88.94 525 ILE A CA 1
ATOM 4127 C C . ILE A 1 525 ? -5.715 -8.965 7.614 1.00 88.94 525 ILE A C 1
ATOM 4129 O O . ILE A 1 525 ? -6.667 -9.666 7.963 1.00 88.94 525 ILE A O 1
ATOM 4133 N N . ASN A 1 526 ? -5.717 -8.240 6.494 1.00 91.44 526 ASN A N 1
ATOM 4134 C CA . ASN A 1 526 ? -6.889 -8.074 5.634 1.00 91.44 526 ASN A CA 1
ATOM 4135 C C . ASN A 1 526 ? -8.094 -7.608 6.461 1.00 91.44 526 ASN A C 1
ATOM 4137 O O . ASN A 1 526 ? -9.085 -8.335 6.598 1.00 91.44 526 ASN A O 1
ATOM 4141 N N . ALA A 1 527 ? -7.958 -6.451 7.106 1.00 95.62 527 ALA A N 1
ATOM 4142 C CA . ALA A 1 527 ? -8.927 -5.980 8.084 1.00 95.62 527 ALA A CA 1
ATOM 4143 C C . ALA A 1 527 ? -9.447 -4.571 7.798 1.00 95.62 527 ALA A C 1
ATOM 4145 O O . ALA A 1 527 ? -8.740 -3.756 7.216 1.00 95.62 527 ALA A O 1
ATOM 4146 N N . SER A 1 528 ? -10.653 -4.269 8.274 1.00 97.12 528 SER A N 1
ATOM 4147 C CA . SER A 1 528 ? -11.194 -2.910 8.276 1.00 97.12 528 SER A CA 1
ATOM 4148 C C . SER A 1 528 ? -11.701 -2.483 9.658 1.00 97.12 528 SER A C 1
ATOM 4150 O O . SER A 1 528 ? -12.160 -3.311 10.451 1.00 97.12 528 SER A O 1
ATOM 4152 N N . VAL A 1 529 ? -11.611 -1.185 9.964 1.00 98.25 529 VAL A N 1
ATOM 4153 C CA . VAL A 1 529 ? -12.174 -0.567 11.179 1.00 98.25 529 VAL A CA 1
ATOM 4154 C C . VAL A 1 529 ? -12.934 0.697 10.791 1.00 98.25 529 VAL A C 1
ATOM 4156 O O . VAL A 1 529 ? -12.307 1.646 10.324 1.00 98.25 529 VAL A O 1
ATOM 4159 N N . HIS A 1 530 ? -14.257 0.737 10.967 1.00 96.88 530 HIS A N 1
ATOM 4160 C CA . HIS A 1 530 ? -15.033 1.856 10.431 1.00 96.88 530 HIS A CA 1
ATOM 4161 C C . HIS A 1 530 ? -16.377 2.165 11.084 1.00 96.88 530 HIS A C 1
ATOM 4163 O O . HIS A 1 530 ? -16.963 1.348 11.780 1.00 96.88 530 HIS A O 1
ATOM 4169 N N . ASP A 1 531 ? -16.875 3.379 10.837 1.00 95.88 531 ASP A N 1
ATOM 4170 C CA . ASP A 1 531 ? -18.177 3.872 11.312 1.00 95.88 531 ASP A CA 1
ATOM 4171 C C . ASP A 1 531 ? -18.317 3.863 12.851 1.00 95.88 531 ASP A C 1
ATOM 4173 O O . ASP A 1 531 ? -19.406 3.677 13.395 1.00 95.88 531 ASP A O 1
ATOM 4177 N N . LEU A 1 532 ? -17.208 4.055 13.575 1.00 97.81 532 LEU A N 1
ATOM 4178 C CA . LEU A 1 532 ? -17.145 4.006 15.041 1.00 97.81 532 LEU A CA 1
ATOM 4179 C C . LEU A 1 532 ? -16.881 5.380 15.666 1.00 97.81 532 LEU A C 1
ATOM 4181 O O . LEU A 1 532 ? -16.214 6.249 15.098 1.00 97.81 532 LEU A O 1
ATOM 4185 N N . ILE A 1 533 ? -17.334 5.537 16.910 1.00 98.50 533 ILE A N 1
ATOM 4186 C CA . ILE A 1 533 ? -17.128 6.742 17.718 1.00 98.50 533 ILE A CA 1
ATOM 4187 C C . ILE A 1 533 ? -16.270 6.403 18.951 1.00 98.50 533 ILE A C 1
ATOM 4189 O O . ILE A 1 533 ? -16.671 5.616 19.809 1.00 98.50 533 ILE A O 1
ATOM 4193 N N . LEU A 1 534 ? -15.087 7.009 19.081 1.00 98.69 534 LEU A N 1
ATOM 4194 C CA . LEU A 1 534 ? -14.153 6.766 20.191 1.00 98.69 534 LEU A CA 1
ATOM 4195 C C . LEU A 1 534 ? -13.961 8.041 21.014 1.00 98.69 534 LEU A C 1
ATOM 4197 O O . LEU A 1 534 ? -13.400 9.028 20.535 1.00 98.69 534 LEU A O 1
ATOM 4201 N N . VAL A 1 535 ? -14.432 8.042 22.261 1.00 98.50 535 VAL A N 1
ATOM 4202 C CA . VAL A 1 535 ? -14.580 9.278 23.042 1.00 98.50 535 VAL A CA 1
ATOM 4203 C C . VAL A 1 535 ? -13.901 9.164 24.396 1.00 98.50 535 VAL A C 1
ATOM 4205 O O . VAL A 1 535 ? -14.059 8.177 25.107 1.00 98.50 535 VAL A O 1
ATOM 4208 N N . ASP A 1 536 ? -13.182 10.224 24.758 1.00 97.94 536 ASP A N 1
ATOM 4209 C CA . ASP A 1 536 ? -12.527 10.448 26.044 1.00 97.94 536 ASP A CA 1
ATOM 4210 C C . ASP A 1 536 ? -11.718 9.245 26.535 1.00 97.94 536 ASP A C 1
ATOM 4212 O O . ASP A 1 536 ? -11.885 8.789 27.670 1.00 97.94 536 ASP A O 1
ATOM 4216 N N . SER A 1 537 ? -10.843 8.711 25.678 1.00 97.75 537 SER A N 1
ATOM 4217 C CA . SER A 1 537 ? -9.912 7.666 26.105 1.00 97.75 537 SER A CA 1
ATOM 4218 C C . SER A 1 537 ? -9.093 8.136 27.322 1.00 97.75 537 SER A C 1
ATOM 4220 O O . SER A 1 537 ? -8.694 9.304 27.381 1.00 97.75 537 SER A O 1
ATOM 4222 N N . PRO A 1 538 ? -8.801 7.271 28.313 1.00 96.38 538 PRO A N 1
ATOM 4223 C CA . PRO A 1 538 ? -7.862 7.609 29.384 1.00 96.38 538 PRO A CA 1
ATOM 4224 C C . PRO A 1 538 ? -6.427 7.855 28.883 1.00 96.38 538 PRO A C 1
ATOM 4226 O O . PRO A 1 538 ? -5.681 8.617 29.512 1.00 96.38 538 PRO A O 1
ATOM 4229 N N . LYS A 1 539 ? -6.042 7.234 27.760 1.00 94.19 539 LYS A N 1
ATOM 4230 C CA . LYS A 1 539 ? -4.773 7.452 27.045 1.00 94.19 539 LYS A CA 1
ATOM 4231 C C . LYS A 1 539 ? -5.051 7.501 25.528 1.00 94.19 539 LYS A C 1
ATOM 4233 O O . LYS A 1 539 ? -5.827 8.347 25.100 1.00 94.19 539 LYS A O 1
ATOM 4238 N N . PHE A 1 540 ? -4.468 6.618 24.716 1.00 95.62 540 PHE A N 1
ATOM 4239 C CA . PHE A 1 540 ? -4.661 6.591 23.256 1.00 95.62 540 PHE A CA 1
ATOM 4240 C C . PHE A 1 540 ? -6.020 6.001 22.870 1.00 95.62 540 PHE A C 1
ATOM 4242 O O . PHE A 1 540 ? -6.555 5.154 23.597 1.00 95.62 540 PHE A O 1
ATOM 4249 N N . HIS A 1 541 ? -6.596 6.450 21.755 1.00 98.62 541 HIS A N 1
ATOM 4250 C CA . HIS A 1 541 ? -7.916 5.995 21.312 1.00 98.62 541 HIS A CA 1
ATOM 4251 C C . HIS A 1 541 ? -7.825 4.680 20.545 1.00 98.62 541 HIS A C 1
ATOM 4253 O O . HIS A 1 541 ? -8.448 3.705 20.963 1.00 98.62 541 HIS A O 1
ATOM 4259 N N . ILE A 1 542 ? -7.039 4.627 19.469 1.00 98.38 542 ILE A N 1
ATOM 4260 C CA . ILE A 1 542 ? -6.850 3.394 18.708 1.00 98.38 542 ILE A CA 1
ATOM 4261 C C . ILE A 1 542 ? -5.397 3.203 18.277 1.00 98.38 542 ILE A C 1
ATOM 4263 O O . ILE A 1 542 ? -4.751 4.122 17.779 1.00 98.38 542 ILE A O 1
ATOM 4267 N N . VAL A 1 543 ? -4.900 1.983 18.478 1.00 96.94 543 VAL A N 1
ATOM 4268 C CA . VAL A 1 543 ? -3.552 1.562 18.087 1.00 96.94 543 VAL A CA 1
ATOM 4269 C C . VAL A 1 543 ? -3.649 0.350 17.164 1.00 96.94 543 VAL A C 1
ATOM 4271 O O . VAL A 1 543 ? -4.287 -0.648 17.511 1.00 96.94 543 VAL A O 1
ATOM 4274 N N . LEU A 1 544 ? -3.012 0.437 16.000 1.00 97.06 544 LEU A N 1
ATOM 4275 C CA . LEU A 1 544 ? -2.890 -0.633 15.014 1.00 97.06 544 LEU A CA 1
ATOM 4276 C C . LEU A 1 544 ? -1.427 -1.082 14.962 1.00 97.06 544 LEU A C 1
ATOM 4278 O O . LEU A 1 544 ? -0.599 -0.461 14.302 1.00 97.06 544 LEU A O 1
ATOM 4282 N N . ASP A 1 545 ? -1.100 -2.157 15.668 1.00 93.94 545 ASP A N 1
ATOM 4283 C CA . ASP A 1 545 ? 0.255 -2.696 15.702 1.00 93.94 545 ASP A CA 1
ATOM 4284 C C . ASP A 1 545 ? 0.440 -3.774 14.637 1.00 93.94 545 ASP A C 1
ATOM 4286 O O . ASP A 1 545 ? -0.250 -4.792 14.651 1.00 93.94 545 ASP A O 1
ATOM 4290 N N . PHE A 1 546 ? 1.431 -3.597 13.767 1.00 92.69 546 PHE A N 1
ATOM 4291 C CA . PHE A 1 546 ? 1.815 -4.553 12.722 1.00 92.69 546 PHE A CA 1
ATOM 4292 C C . PHE A 1 546 ? 0.657 -4.938 11.794 1.00 92.69 546 PHE A C 1
ATOM 4294 O O . PHE A 1 546 ? 0.466 -6.111 11.473 1.00 92.69 546 PHE A O 1
ATOM 4301 N N . ALA A 1 547 ? -0.123 -3.939 11.393 1.00 93.25 547 ALA A N 1
ATOM 4302 C CA . ALA A 1 547 ? -1.207 -4.078 10.436 1.00 93.25 547 ALA A CA 1
ATOM 4303 C C . ALA A 1 547 ? -0.686 -4.498 9.053 1.00 93.25 547 ALA A C 1
ATOM 4305 O O . ALA A 1 547 ? 0.327 -3.977 8.587 1.00 93.25 547 ALA A O 1
ATOM 4306 N N . ILE A 1 548 ? -1.379 -5.424 8.390 1.00 87.81 548 ILE A N 1
ATOM 4307 C CA . ILE A 1 548 ? -1.082 -5.842 7.014 1.00 87.81 548 ILE A CA 1
ATOM 4308 C C . ILE A 1 548 ? -2.376 -5.797 6.211 1.00 87.81 548 ILE A C 1
ATOM 4310 O O . ILE A 1 548 ? -3.306 -6.531 6.541 1.00 87.81 548 ILE A O 1
ATOM 4314 N N . ASN A 1 549 ? -2.431 -4.984 5.154 1.00 87.19 549 ASN A N 1
ATOM 4315 C CA . ASN A 1 549 ? -3.643 -4.802 4.345 1.00 87.19 549 ASN A CA 1
ATOM 4316 C C . ASN A 1 549 ? -4.818 -4.357 5.235 1.00 87.19 549 ASN A C 1
ATOM 4318 O O . ASN A 1 549 ? -5.740 -5.126 5.515 1.00 87.19 549 ASN A O 1
ATOM 4322 N N . VAL A 1 550 ? -4.730 -3.142 5.780 1.00 95.19 550 VAL A N 1
ATOM 4323 C CA . VAL A 1 550 ? -5.742 -2.621 6.713 1.00 95.19 550 VAL A CA 1
ATOM 4324 C C . VAL A 1 550 ? -6.314 -1.301 6.243 1.00 95.19 550 VAL A C 1
ATOM 4326 O O . VAL A 1 550 ? -5.564 -0.402 5.882 1.00 95.19 550 VAL A O 1
ATOM 4329 N N . GLU A 1 551 ? -7.633 -1.166 6.318 1.00 95.50 551 GLU A N 1
ATOM 4330 C CA . GLU A 1 551 ? -8.344 0.079 6.038 1.00 95.50 551 GLU A CA 1
ATOM 4331 C C . GLU A 1 551 ? -9.028 0.620 7.307 1.00 95.50 551 GLU A C 1
ATOM 4333 O O . GLU A 1 551 ? -9.647 -0.138 8.055 1.00 95.50 551 GLU A O 1
ATOM 4338 N N . ALA A 1 552 ? -8.920 1.919 7.594 1.00 97.00 552 ALA A N 1
ATOM 4339 C CA . ALA A 1 552 ? -9.626 2.541 8.716 1.00 97.00 552 ALA A CA 1
ATOM 4340 C C . ALA A 1 552 ? -10.278 3.865 8.315 1.00 97.00 552 ALA A C 1
ATOM 4342 O O . ALA A 1 552 ? -9.586 4.803 7.902 1.00 97.00 552 ALA A O 1
ATOM 4343 N N . TYR A 1 553 ? -11.602 3.940 8.467 1.00 94.88 553 TYR A N 1
ATOM 4344 C CA . TYR A 1 553 ? -12.381 5.048 7.925 1.00 94.88 553 TYR A CA 1
ATOM 4345 C C . TYR A 1 553 ? -13.673 5.361 8.670 1.00 94.88 553 TYR A C 1
ATOM 4347 O O . TYR A 1 553 ? -14.188 4.556 9.434 1.00 94.88 553 TYR A O 1
ATOM 4355 N N . HIS A 1 554 ? -14.206 6.565 8.483 1.00 93.19 554 HIS A N 1
ATOM 4356 C CA . HIS A 1 554 ? -15.392 7.063 9.191 1.00 93.19 554 HIS A CA 1
ATOM 4357 C C . HIS A 1 554 ? -15.292 6.996 10.721 1.00 93.19 554 HIS A C 1
ATOM 4359 O O . HIS A 1 554 ? -16.298 6.843 11.420 1.00 93.19 554 HIS A O 1
ATOM 4365 N N . LEU A 1 555 ? -14.084 7.114 11.269 1.00 97.00 555 LEU A N 1
ATOM 4366 C CA . LEU A 1 555 ? -13.893 7.196 12.707 1.00 97.00 555 LEU A CA 1
ATOM 4367 C C . LEU A 1 555 ? -14.114 8.633 13.172 1.00 97.00 555 LEU A C 1
ATOM 4369 O O . LEU A 1 555 ? -13.562 9.588 12.618 1.00 97.00 555 LEU A O 1
ATOM 4373 N N . THR A 1 556 ? -14.901 8.781 14.235 1.00 96.31 556 THR A N 1
ATOM 4374 C CA . THR A 1 556 ? -15.023 10.041 14.977 1.00 96.31 556 THR A CA 1
ATOM 4375 C C . THR A 1 556 ? -14.339 9.885 16.325 1.00 96.31 556 THR A C 1
ATOM 4377 O O . THR A 1 556 ? -14.830 9.178 17.207 1.00 96.31 556 THR A O 1
ATOM 4380 N N . ILE A 1 557 ? -13.206 10.560 16.502 1.00 98.25 557 ILE A N 1
ATOM 4381 C CA . ILE A 1 557 ? -12.377 10.465 17.704 1.00 98.25 557 ILE A CA 1
ATOM 4382 C C . ILE A 1 557 ? -12.396 11.792 18.462 1.00 98.25 557 ILE A C 1
ATOM 4384 O O . ILE A 1 557 ? -12.083 12.844 17.904 1.00 98.25 557 ILE A O 1
ATOM 4388 N N . ARG A 1 558 ? -12.745 11.758 19.754 1.00 97.75 558 ARG A N 1
ATOM 4389 C CA . ARG A 1 558 ? -12.846 12.958 20.605 1.00 97.75 558 ARG A CA 1
ATOM 4390 C C . ARG A 1 558 ? -12.167 12.748 21.951 1.00 97.75 558 ARG A C 1
ATOM 4392 O O . ARG A 1 558 ? -12.770 12.247 22.894 1.00 97.75 558 ARG A O 1
ATOM 4399 N N . GLY A 1 559 ? -10.923 13.184 22.043 1.00 97.25 559 GLY A N 1
ATOM 4400 C CA . GLY A 1 559 ? -10.095 13.192 23.236 1.00 97.25 559 GLY A CA 1
ATOM 4401 C C . GLY A 1 559 ? -10.033 14.537 23.953 1.00 97.25 559 GLY A C 1
ATOM 4402 O O . GLY A 1 559 ? -10.565 15.564 23.520 1.00 97.25 559 GLY A O 1
ATOM 4403 N N . ALA A 1 560 ? -9.332 14.518 25.083 1.00 96.06 560 ALA A N 1
ATOM 4404 C CA . ALA A 1 560 ? -9.088 15.701 25.889 1.00 96.06 560 ALA A CA 1
ATOM 4405 C C . ALA A 1 560 ? -8.232 16.732 25.149 1.00 96.06 560 ALA A C 1
ATOM 4407 O O . ALA A 1 560 ? -7.368 16.392 24.338 1.00 96.06 560 ALA A O 1
ATOM 4408 N N . ASN A 1 561 ? -8.397 18.003 25.518 1.00 95.25 561 ASN A N 1
ATOM 4409 C CA . ASN A 1 561 ? -7.486 19.066 25.105 1.00 95.25 561 ASN A CA 1
ATOM 4410 C C . ASN A 1 561 ? -6.169 19.017 25.919 1.00 95.25 561 ASN A C 1
ATOM 4412 O O . ASN A 1 561 ? -5.847 19.936 26.674 1.00 95.25 561 ASN A O 1
ATOM 4416 N N . LEU A 1 562 ? -5.458 17.889 25.837 1.00 93.81 562 LEU A N 1
ATOM 4417 C CA . LEU A 1 562 ? -4.186 17.601 26.504 1.00 93.81 562 LEU A CA 1
ATOM 4418 C C . LEU A 1 562 ? -3.377 16.574 25.682 1.00 93.81 562 LEU A C 1
ATOM 4420 O O . LEU A 1 562 ? -3.960 15.835 24.892 1.00 93.81 562 LEU A O 1
ATOM 4424 N N . GLY A 1 563 ? -2.050 16.545 25.839 1.00 90.56 563 GLY A N 1
ATOM 4425 C CA . GLY A 1 563 ? -1.192 15.528 25.211 1.00 90.56 563 GLY A CA 1
ATOM 4426 C C . GLY A 1 563 ? -1.350 14.133 25.838 1.00 90.56 563 GLY A C 1
ATOM 4427 O O . GLY A 1 563 ? -1.870 14.008 26.951 1.00 90.56 563 GLY A O 1
ATOM 4428 N N . SER A 1 564 ? -0.862 13.099 25.147 1.00 88.50 564 SER A N 1
ATOM 4429 C CA . SER A 1 564 ? -1.023 11.662 25.434 1.00 88.50 564 SER A CA 1
ATOM 4430 C C . SER A 1 564 ? -2.449 11.118 25.267 1.00 88.50 564 SER A C 1
ATOM 4432 O O . SER A 1 564 ? -2.864 10.242 26.036 1.00 88.50 564 SER A O 1
ATOM 4434 N N . TYR A 1 565 ? -3.192 11.668 24.304 1.00 93.69 565 TYR A N 1
ATOM 4435 C CA . TYR A 1 565 ? -4.558 11.263 23.933 1.00 93.69 565 TYR A CA 1
ATOM 4436 C C . TYR A 1 565 ? -4.684 11.070 22.418 1.00 93.69 565 TYR A C 1
ATOM 4438 O O . TYR A 1 565 ? -5.635 11.539 21.787 1.00 93.69 565 TYR A O 1
ATOM 4446 N N . ASP A 1 566 ? -3.671 10.423 21.855 1.00 96.06 566 ASP A N 1
ATOM 4447 C CA . ASP A 1 566 ? -3.445 10.155 20.439 1.00 96.06 566 ASP A CA 1
ATOM 4448 C C . ASP A 1 566 ? -4.699 9.548 19.795 1.00 96.06 566 ASP A C 1
ATOM 4450 O O . ASP A 1 566 ? -5.446 8.790 20.428 1.00 96.06 566 ASP A O 1
ATOM 4454 N N . GLY A 1 567 ? -4.973 9.966 18.561 1.00 98.19 567 GLY A N 1
ATOM 4455 C CA . GLY A 1 567 ? -6.096 9.507 17.760 1.00 98.19 567 GLY A CA 1
ATOM 4456 C C . GLY A 1 567 ? -5.826 8.104 17.248 1.00 98.19 567 GLY A C 1
ATOM 4457 O O . GLY A 1 567 ? -6.241 7.134 17.881 1.00 98.19 567 GLY A O 1
ATOM 4458 N N . ILE A 1 568 ? -5.123 8.023 16.117 1.00 98.50 568 ILE A N 1
ATOM 4459 C CA . ILE A 1 568 ? -4.754 6.765 15.466 1.00 98.50 568 ILE A CA 1
ATOM 4460 C C . ILE A 1 568 ? -3.229 6.635 15.439 1.00 98.50 568 ILE A C 1
ATOM 4462 O O . ILE A 1 568 ? -2.554 7.411 14.763 1.00 98.50 568 ILE A O 1
ATOM 4466 N N . ASP A 1 569 ? -2.692 5.629 16.125 1.00 97.50 569 ASP A N 1
ATOM 4467 C CA . ASP A 1 569 ? -1.295 5.206 15.979 1.00 97.50 569 ASP A CA 1
ATOM 4468 C C . ASP A 1 569 ? -1.228 3.934 15.130 1.00 97.50 569 ASP A C 1
ATOM 4470 O O . ASP A 1 569 ? -1.967 2.982 15.387 1.00 97.50 569 ASP A O 1
ATOM 4474 N N . VAL A 1 570 ? -0.340 3.894 14.132 1.00 96.81 570 VAL A N 1
ATOM 4475 C CA . VAL A 1 570 ? -0.215 2.741 13.227 1.00 96.81 570 VAL A CA 1
ATOM 4476 C C . VAL A 1 570 ? 1.237 2.331 12.977 1.00 96.81 570 VAL A C 1
ATOM 4478 O O . VAL A 1 570 ? 2.098 3.159 12.683 1.00 96.81 570 VAL A O 1
ATOM 4481 N N . ILE A 1 571 ? 1.480 1.026 13.078 1.00 94.94 571 ILE A N 1
ATOM 4482 C CA . ILE A 1 571 ? 2.667 0.293 12.625 1.00 94.94 571 ILE A CA 1
ATOM 4483 C C . ILE A 1 571 ? 2.161 -0.718 11.594 1.00 94.94 571 ILE A C 1
ATOM 4485 O O . ILE A 1 571 ? 1.256 -1.489 11.918 1.00 94.94 571 ILE A O 1
ATOM 4489 N N . GLY A 1 572 ? 2.715 -0.785 10.384 1.00 91.19 572 GLY A N 1
ATOM 4490 C CA . GLY A 1 572 ? 2.240 -1.792 9.430 1.00 91.19 572 GLY A CA 1
ATOM 4491 C C . GLY A 1 572 ? 2.725 -1.664 7.994 1.00 91.19 572 GLY A C 1
ATOM 4492 O O . GLY A 1 572 ? 3.483 -0.770 7.642 1.00 91.19 572 GLY A O 1
ATOM 4493 N N . THR A 1 573 ? 2.262 -2.567 7.137 1.00 86.06 573 THR A N 1
ATOM 4494 C CA . THR A 1 573 ? 2.497 -2.511 5.694 1.00 86.06 573 THR A CA 1
ATOM 4495 C C . THR A 1 573 ? 1.182 -2.522 4.929 1.00 86.06 573 THR A C 1
ATOM 4497 O O . THR A 1 573 ? 0.275 -3.277 5.280 1.00 86.06 573 THR A O 1
ATOM 4500 N N . ASN A 1 574 ? 1.085 -1.707 3.879 1.00 84.94 574 ASN A N 1
ATOM 4501 C CA . ASN A 1 574 ? -0.102 -1.598 3.033 1.00 84.94 574 ASN A CA 1
ATOM 4502 C C . ASN A 1 574 ? -1.366 -1.263 3.841 1.00 84.94 574 ASN A C 1
ATOM 4504 O O . ASN A 1 574 ? -2.233 -2.112 4.041 1.00 84.94 574 ASN A O 1
ATOM 4508 N N . TYR A 1 575 ? -1.458 -0.038 4.353 1.00 92.88 575 TYR A N 1
ATOM 4509 C CA . TYR A 1 575 ? -2.644 0.410 5.082 1.00 92.88 575 TYR A CA 1
ATOM 4510 C C . TYR A 1 575 ? -3.184 1.738 4.554 1.00 92.88 575 TYR A C 1
ATOM 4512 O O . TYR A 1 575 ? -2.429 2.603 4.103 1.00 92.88 575 TYR A O 1
ATOM 4520 N N . HIS A 1 576 ? -4.505 1.882 4.630 1.00 94.06 576 HIS A N 1
ATOM 4521 C CA . HIS A 1 576 ? -5.263 3.018 4.133 1.00 94.06 576 HIS A CA 1
ATOM 4522 C C . HIS A 1 576 ? -6.078 3.647 5.271 1.00 94.06 576 HIS A C 1
ATOM 4524 O O . HIS A 1 576 ? -6.953 3.005 5.843 1.00 94.06 576 HIS A O 1
ATOM 4530 N N . ILE A 1 577 ? -5.775 4.890 5.642 1.00 97.12 577 ILE A N 1
ATOM 4531 C CA . ILE A 1 577 ? -6.477 5.612 6.713 1.00 97.12 577 ILE A CA 1
ATOM 4532 C C . ILE A 1 577 ? -7.157 6.825 6.095 1.00 97.12 577 ILE A C 1
ATOM 4534 O O . ILE A 1 577 ? -6.466 7.776 5.724 1.00 97.12 577 ILE A O 1
ATOM 4538 N N . HIS A 1 578 ? -8.484 6.820 5.996 1.00 93.38 578 HIS A N 1
ATOM 4539 C CA . HIS A 1 578 ? -9.189 7.886 5.289 1.00 93.38 578 HIS A CA 1
ATOM 4540 C C . HIS A 1 578 ? -10.522 8.290 5.901 1.00 93.38 578 HIS A C 1
ATOM 4542 O O . HIS A 1 578 ? -11.115 7.532 6.651 1.00 93.38 578 HIS A O 1
ATOM 4548 N N . ASP A 1 579 ? -10.981 9.510 5.619 1.00 90.25 579 ASP A N 1
ATOM 4549 C CA . ASP A 1 579 ? -12.301 9.998 6.044 1.00 90.25 579 ASP A CA 1
ATOM 4550 C C . ASP A 1 579 ? -12.528 9.879 7.563 1.00 90.25 579 ASP A C 1
ATOM 4552 O O . ASP A 1 579 ? -13.535 9.346 8.025 1.00 90.25 579 ASP A O 1
ATOM 4556 N N . ASN A 1 580 ? -11.562 10.347 8.365 1.00 94.31 580 ASN A N 1
ATOM 4557 C CA . ASN A 1 580 ? -11.650 10.350 9.831 1.00 94.31 580 ASN A CA 1
ATOM 4558 C C . ASN A 1 580 ? -11.638 11.777 10.396 1.00 94.31 580 ASN A C 1
ATOM 4560 O O . ASN A 1 580 ? -10.959 12.672 9.883 1.00 94.31 580 ASN A O 1
ATOM 4564 N N . GLU A 1 581 ? -12.387 11.995 11.480 1.00 94.25 581 GLU A N 1
ATOM 4565 C CA . GLU A 1 581 ? -12.355 13.227 12.273 1.00 94.25 581 GLU A CA 1
ATOM 4566 C C . GLU A 1 581 ? -11.683 12.940 13.616 1.00 94.25 581 GLU A C 1
ATOM 4568 O O . GLU A 1 581 ? -12.120 12.065 14.366 1.00 94.25 581 GLU A O 1
ATOM 4573 N N . VAL A 1 582 ? -10.649 13.713 13.952 1.00 97.38 582 VAL A N 1
ATOM 4574 C CA . VAL A 1 582 ? -9.957 13.601 15.239 1.00 97.38 582 VAL A CA 1
ATOM 4575 C C . VAL A 1 582 ? -9.898 14.951 15.937 1.00 97.38 582 VAL A C 1
ATOM 4577 O O . VAL A 1 582 ? -9.348 15.923 15.416 1.00 97.38 582 VAL A O 1
ATOM 4580 N N . THR A 1 583 ? -10.399 14.987 17.168 1.00 96.88 583 THR A N 1
ATOM 4581 C CA . THR A 1 583 ? -10.216 16.087 18.111 1.00 96.88 583 THR A CA 1
ATOM 4582 C C . THR A 1 583 ? -9.492 15.601 19.345 1.00 96.88 583 THR A C 1
ATOM 4584 O O . THR A 1 583 ? -10.020 14.781 20.077 1.00 96.88 583 THR A O 1
ATOM 4587 N N . ASN A 1 584 ? -8.307 16.130 19.619 1.00 96.19 584 ASN A N 1
ATOM 4588 C CA . ASN A 1 584 ? -7.542 15.890 20.846 1.00 96.19 584 ASN A CA 1
ATOM 4589 C C . ASN A 1 584 ? -6.506 17.020 20.999 1.00 96.19 584 ASN A C 1
ATOM 4591 O O . ASN A 1 584 ? -6.691 18.091 20.424 1.00 96.19 584 ASN A O 1
ATOM 4595 N N . ARG A 1 585 ? -5.413 16.809 21.744 1.00 95.31 585 ARG A N 1
ATOM 4596 C CA . ARG A 1 585 ? -4.242 17.703 21.708 1.00 95.31 585 ARG A CA 1
ATOM 4597 C C . ARG A 1 585 ? -2.917 16.969 21.518 1.00 95.31 585 ARG A C 1
ATOM 4599 O O . ARG A 1 585 ? -1.863 17.498 21.874 1.00 95.31 585 ARG A O 1
ATOM 4606 N N . ASP A 1 586 ? -2.988 15.794 20.904 1.00 94.56 586 ASP A N 1
ATOM 4607 C CA . ASP A 1 586 ? -1.835 14.985 20.510 1.00 94.56 586 ASP A CA 1
ATOM 4608 C C . ASP A 1 586 ? -1.990 14.516 19.052 1.00 94.56 586 ASP A C 1
ATOM 4610 O O . ASP A 1 586 ? -2.535 15.256 18.237 1.00 94.56 586 ASP A O 1
ATOM 4614 N N . GLU A 1 587 ? -1.489 13.348 18.681 1.00 95.38 587 GLU A N 1
ATOM 4615 C CA . GLU A 1 587 ? -1.519 12.868 17.299 1.00 95.38 587 GLU A CA 1
ATOM 4616 C C . GLU A 1 587 ? -2.939 12.750 16.718 1.00 95.38 587 GLU A C 1
ATOM 4618 O O . GLU A 1 587 ? -3.828 12.178 17.348 1.00 95.38 587 GLU A O 1
ATOM 4623 N N . CYS A 1 588 ? -3.166 13.281 15.512 1.00 97.50 588 CYS A N 1
ATOM 4624 C CA . CYS A 1 588 ? -4.355 12.985 14.712 1.00 97.50 588 CYS A CA 1
ATOM 4625 C C . CYS A 1 588 ? -4.206 11.576 14.124 1.00 97.50 588 CYS A C 1
ATOM 4627 O O . CYS A 1 588 ? -4.925 10.657 14.520 1.00 97.50 588 CYS A O 1
ATOM 4629 N N . VAL A 1 589 ? -3.187 11.399 13.272 1.00 98.44 589 VAL A N 1
ATOM 4630 C CA . VAL A 1 589 ? -2.693 10.095 12.812 1.00 98.44 589 VAL A CA 1
ATOM 4631 C C . VAL A 1 589 ? -1.169 10.089 12.888 1.00 98.44 589 VAL A C 1
ATOM 4633 O O . VAL A 1 589 ? -0.518 10.975 12.327 1.00 98.44 589 VAL A O 1
ATOM 4636 N N . SER A 1 590 ? -0.603 9.087 13.560 1.00 97.75 590 SER A N 1
ATOM 4637 C CA . SER A 1 590 ? 0.841 8.902 13.688 1.00 97.75 590 SER A CA 1
ATOM 4638 C C . SER A 1 590 ? 1.296 7.604 13.037 1.00 97.75 590 SER A C 1
ATOM 4640 O O . SER A 1 590 ? 0.887 6.509 13.427 1.00 97.75 590 SER A O 1
ATOM 4642 N N . VAL A 1 591 ? 2.201 7.732 12.073 1.00 98.00 591 VAL A N 1
ATOM 4643 C CA . VAL A 1 591 ? 2.941 6.616 11.494 1.00 98.00 591 VAL A CA 1
ATOM 4644 C C . VAL A 1 591 ? 4.127 6.290 12.399 1.00 98.00 591 VAL A C 1
ATOM 4646 O O . VAL A 1 591 ? 5.013 7.119 12.637 1.00 98.00 591 VAL A O 1
ATOM 4649 N N . LYS A 1 592 ? 4.151 5.062 12.904 1.00 94.75 592 LYS A N 1
ATOM 4650 C CA . LYS A 1 592 ? 5.201 4.519 13.766 1.00 94.75 592 LYS A CA 1
ATOM 4651 C C . LYS A 1 592 ? 6.035 3.495 12.996 1.00 94.75 592 LYS A C 1
ATOM 4653 O O . LYS A 1 592 ? 5.657 3.035 11.924 1.00 94.75 592 LYS A O 1
ATOM 4658 N N . SER A 1 593 ? 7.197 3.148 13.536 1.00 91.94 593 SER A N 1
ATOM 4659 C CA . SER A 1 593 ? 8.122 2.209 12.897 1.00 91.94 593 SER A CA 1
ATOM 4660 C C . SER A 1 593 ? 7.919 0.771 13.387 1.00 91.94 593 SER A C 1
ATOM 4662 O O . SER A 1 593 ? 7.737 0.590 14.593 1.00 91.94 593 SER A O 1
ATOM 4664 N N . PRO A 1 594 ? 8.063 -0.243 12.512 1.00 92.25 594 PRO A N 1
ATOM 4665 C CA . PRO A 1 594 ? 8.258 -0.136 11.059 1.00 92.25 594 PRO A CA 1
ATOM 4666 C C . PRO A 1 594 ? 6.944 0.146 10.310 1.00 92.25 594 PRO A C 1
ATOM 4668 O O . PRO A 1 594 ? 5.910 -0.422 10.658 1.00 92.25 594 PRO A O 1
ATOM 4671 N N . SER A 1 595 ? 6.980 0.986 9.271 1.00 93.31 595 SER A N 1
ATOM 4672 C CA . SER A 1 595 ? 5.825 1.184 8.385 1.00 93.31 595 SER A CA 1
ATOM 4673 C C . SER A 1 595 ? 6.186 1.347 6.914 1.00 93.31 595 SER A C 1
ATOM 4675 O O . SER A 1 595 ? 7.094 2.104 6.567 1.00 93.31 595 SER A O 1
ATOM 4677 N N . HIS A 1 596 ? 5.416 0.688 6.046 1.00 85.94 596 HIS A N 1
ATOM 4678 C CA . HIS A 1 596 ? 5.624 0.686 4.599 1.00 85.94 596 HIS A CA 1
ATOM 4679 C C . HIS A 1 596 ? 4.307 0.827 3.826 1.00 85.94 596 HIS A C 1
ATOM 4681 O O . HIS A 1 596 ? 3.304 0.236 4.207 1.00 85.94 596 HIS A O 1
ATOM 4687 N N . HIS A 1 597 ? 4.311 1.534 2.695 1.00 81.38 597 HIS A N 1
ATOM 4688 C CA . HIS A 1 597 ? 3.158 1.590 1.778 1.00 81.38 597 HIS A CA 1
ATOM 4689 C C . HIS A 1 597 ? 1.867 2.065 2.463 1.00 81.38 597 HIS A C 1
ATOM 4691 O O . HIS A 1 597 ? 0.883 1.337 2.543 1.00 81.38 597 HIS A O 1
ATOM 4697 N N . ALA A 1 598 ? 1.875 3.289 2.977 1.00 89.88 598 ALA A N 1
ATOM 4698 C CA . ALA A 1 598 ? 0.703 3.875 3.616 1.00 89.88 598 ALA A CA 1
ATOM 4699 C C . ALA A 1 598 ? 0.036 4.907 2.709 1.00 89.88 598 ALA A C 1
ATOM 4701 O O . ALA A 1 598 ? 0.725 5.772 2.162 1.00 89.88 598 ALA A O 1
ATOM 4702 N N . LEU A 1 599 ? -1.292 4.862 2.626 1.00 89.69 599 LEU A N 1
ATOM 4703 C CA . LEU A 1 599 ? -2.114 5.951 2.105 1.00 89.69 599 LEU A CA 1
ATOM 4704 C C . LEU A 1 599 ? -2.922 6.548 3.260 1.00 89.69 599 LEU A C 1
ATOM 4706 O O . LEU A 1 599 ? -3.620 5.836 3.974 1.00 89.69 599 LEU A O 1
ATOM 4710 N N . ILE A 1 600 ? -2.798 7.851 3.483 1.00 96.88 600 ILE A N 1
ATOM 4711 C CA . ILE A 1 600 ? -3.512 8.563 4.544 1.00 96.88 600 ILE A CA 1
ATOM 4712 C C . ILE A 1 600 ? -4.198 9.764 3.912 1.00 96.88 600 ILE A C 1
ATOM 4714 O O . ILE A 1 600 ? -3.508 10.689 3.486 1.00 96.88 600 ILE A O 1
ATOM 4718 N N . GLU A 1 601 ? -5.526 9.787 3.832 1.00 90.44 601 GLU A N 1
ATOM 4719 C CA . GLU A 1 601 ? -6.197 10.865 3.107 1.00 90.44 601 GLU A CA 1
ATOM 4720 C C . GLU A 1 601 ? -7.540 11.338 3.645 1.00 90.44 601 GLU A C 1
ATOM 4722 O O . GLU A 1 601 ? -8.177 10.685 4.454 1.00 90.44 601 GLU A O 1
ATOM 4727 N N . ASN A 1 602 ? -7.966 12.529 3.228 1.00 87.81 602 ASN A N 1
ATOM 4728 C CA . ASN A 1 602 ? -9.290 13.076 3.540 1.00 87.81 602 ASN A CA 1
ATOM 4729 C C . ASN A 1 602 ? -9.573 13.166 5.054 1.00 87.81 602 ASN A C 1
ATOM 4731 O O . ASN A 1 602 ? -10.643 12.801 5.535 1.00 87.81 602 ASN A O 1
ATOM 4735 N N . LEU A 1 603 ? -8.603 13.651 5.836 1.00 92.38 603 LEU A N 1
ATOM 4736 C CA . LEU A 1 603 ? -8.739 13.737 7.294 1.00 92.38 603 LEU A CA 1
ATOM 4737 C C . LEU A 1 603 ? -9.077 15.144 7.784 1.00 92.38 603 LEU A C 1
ATOM 4739 O O . LEU A 1 603 ? -8.579 16.150 7.264 1.00 92.38 603 LEU A O 1
ATOM 4743 N N . VAL A 1 604 ? -9.849 15.199 8.871 1.00 93.25 604 VAL A N 1
ATOM 4744 C CA . VAL A 1 604 ? -10.137 16.424 9.622 1.00 93.25 604 VAL A CA 1
ATOM 4745 C C . VAL A 1 604 ? -9.514 16.333 11.015 1.00 93.25 604 VAL A C 1
ATOM 4747 O O . VAL A 1 604 ? -10.048 15.718 11.935 1.00 93.25 604 VAL A O 1
ATOM 4750 N N . CYS A 1 605 ? -8.379 17.004 11.183 1.00 95.88 605 CYS A N 1
ATOM 4751 C CA . CYS A 1 605 ? -7.674 17.148 12.451 1.00 95.88 605 CYS A CA 1
ATOM 4752 C C . CYS A 1 605 ? -8.152 18.434 13.154 1.00 95.88 605 CYS A C 1
ATOM 4754 O O . CYS A 1 605 ? -7.616 19.530 12.962 1.00 95.88 605 CYS A O 1
ATOM 4756 N N . ASN A 1 606 ? -9.215 18.305 13.946 1.00 94.12 606 ASN A N 1
ATOM 4757 C CA . ASN A 1 606 ? -9.975 19.393 14.559 1.00 94.12 606 ASN A CA 1
ATOM 4758 C C . ASN A 1 606 ? -9.499 19.640 16.001 1.00 94.12 606 ASN A C 1
ATOM 4760 O O . ASN A 1 606 ? -9.922 18.942 16.911 1.00 94.12 606 ASN A O 1
ATOM 4764 N N . GLN A 1 607 ? -8.621 20.625 16.216 1.00 94.25 607 GLN A N 1
ATOM 4765 C CA . GLN A 1 607 ? -7.849 20.914 17.447 1.00 94.25 607 GLN A CA 1
ATOM 4766 C C . GLN A 1 607 ? -6.707 19.945 17.769 1.00 94.25 607 GLN A C 1
ATOM 4768 O O . GLN A 1 607 ? -5.959 20.216 18.715 1.00 94.25 607 GLN A O 1
ATOM 4773 N N . ALA A 1 608 ? -6.542 18.875 16.982 1.00 94.44 608 ALA A N 1
ATOM 4774 C CA . ALA A 1 608 ? -5.537 17.844 17.226 1.00 94.44 608 ALA A CA 1
ATOM 4775 C C . ALA A 1 608 ? -4.129 18.429 17.407 1.00 94.44 608 ALA A C 1
ATOM 4777 O O . ALA A 1 608 ? -3.740 19.394 16.748 1.00 94.44 608 ALA A O 1
ATOM 4778 N N . GLY A 1 609 ? -3.352 17.861 18.322 1.00 89.56 609 GLY A N 1
ATOM 4779 C CA . GLY A 1 609 ? -2.009 18.341 18.626 1.00 89.56 609 GLY A CA 1
ATOM 4780 C C . GLY A 1 609 ? -1.095 18.280 17.412 1.00 89.56 609 GLY A C 1
ATOM 4781 O O . GLY A 1 609 ? -0.579 19.296 16.975 1.00 89.56 609 GLY A O 1
ATOM 4782 N N . SER A 1 610 ? -0.925 17.129 16.802 1.00 89.81 610 SER A N 1
ATOM 4783 C CA . SER A 1 610 ? -0.240 17.026 15.515 1.00 89.81 610 SER A CA 1
ATOM 4784 C C . SER A 1 610 ? -1.267 16.627 14.468 1.00 89.81 610 SER A C 1
ATOM 4786 O O . SER A 1 610 ? -2.162 15.846 14.770 1.00 89.81 610 SER A O 1
ATOM 4788 N N . GLY A 1 611 ? -1.157 17.162 13.251 1.00 91.75 611 GLY A N 1
ATOM 4789 C CA . GLY A 1 611 ? -1.864 16.621 12.092 1.00 91.75 611 GLY A CA 1
ATOM 4790 C C . GLY A 1 611 ? -1.328 15.228 11.758 1.00 91.75 611 GLY A C 1
ATOM 4791 O O . GLY A 1 611 ? -1.420 14.304 12.562 1.00 91.75 611 GLY A O 1
ATOM 4792 N N . ILE A 1 612 ? -0.713 15.074 10.590 1.00 97.00 612 ILE A N 1
ATOM 4793 C CA . ILE A 1 612 ? -0.034 13.815 10.260 1.00 97.00 612 ILE A CA 1
ATOM 4794 C C . ILE A 1 612 ? 1.368 13.828 10.852 1.00 97.00 612 ILE A C 1
ATOM 4796 O O . ILE A 1 612 ? 2.125 14.779 10.621 1.00 97.00 612 ILE A O 1
ATOM 4800 N N . SER A 1 613 ? 1.735 12.781 11.590 1.00 97.44 613 SER A N 1
ATOM 4801 C CA . SER A 1 613 ? 3.094 12.642 12.105 1.00 97.44 613 SER A CA 1
ATOM 4802 C C . SER A 1 613 ? 3.775 11.333 11.738 1.00 97.44 613 SER A C 1
ATOM 4804 O O . SER A 1 613 ? 3.135 10.323 11.464 1.00 97.44 613 SER A O 1
ATOM 4806 N N . ILE A 1 614 ? 5.107 11.372 11.753 1.00 98.19 614 ILE A N 1
ATOM 4807 C CA . ILE A 1 614 ? 5.984 10.206 11.700 1.00 98.19 614 ILE A CA 1
ATOM 4808 C C . ILE A 1 614 ? 6.838 10.223 12.972 1.00 98.19 614 ILE A C 1
ATOM 4810 O O . ILE A 1 614 ? 7.599 11.171 13.200 1.00 98.19 614 ILE A O 1
ATOM 4814 N N . GLY A 1 615 ? 6.720 9.176 13.792 1.00 92.31 615 GLY A N 1
ATOM 4815 C CA . GLY A 1 615 ? 7.529 8.962 14.994 1.00 92.31 615 GLY A CA 1
ATOM 4816 C C . GLY A 1 615 ? 6.772 9.024 16.332 1.00 92.31 615 GLY A C 1
ATOM 4817 O O . GLY A 1 615 ? 5.551 8.978 16.395 1.00 92.31 615 GLY A O 1
ATOM 4818 N N . SER A 1 616 ? 7.452 9.154 17.472 1.00 91.00 616 SER A N 1
ATOM 4819 C CA . SER A 1 616 ? 8.888 9.414 17.594 1.00 91.00 616 SER A CA 1
ATOM 4820 C C . SER A 1 616 ? 9.730 8.222 17.153 1.00 91.00 616 SER A C 1
ATOM 4822 O O . SER A 1 616 ? 9.485 7.099 17.584 1.00 91.00 616 SER A O 1
ATOM 4824 N N . LEU A 1 617 ? 10.725 8.467 16.304 1.00 90.94 617 LEU A N 1
ATOM 4825 C CA . LEU A 1 617 ? 11.638 7.427 15.835 1.00 90.94 617 LEU A CA 1
ATOM 4826 C C . LEU A 1 617 ? 12.927 7.407 16.662 1.00 90.94 617 LEU A C 1
ATOM 4828 O O . LEU A 1 617 ? 13.468 8.460 17.007 1.00 90.94 617 LEU A O 1
ATOM 4832 N N . ASN A 1 618 ? 13.409 6.202 16.961 1.00 84.88 618 ASN A N 1
ATOM 4833 C CA . ASN A 1 618 ? 14.628 5.965 17.730 1.00 84.88 618 ASN A CA 1
ATOM 4834 C C . ASN A 1 618 ? 15.599 5.072 16.931 1.00 84.88 618 ASN A C 1
ATOM 4836 O O . ASN A 1 618 ? 15.929 5.408 15.797 1.00 84.88 618 ASN A O 1
ATOM 4840 N N . VAL A 1 619 ? 16.071 3.959 17.495 1.00 83.00 619 VAL A N 1
ATOM 4841 C CA . VAL A 1 619 ? 16.993 3.024 16.839 1.00 83.00 619 VAL A CA 1
ATOM 4842 C C . VAL A 1 619 ? 16.259 2.052 15.917 1.00 83.00 619 VAL A C 1
ATOM 4844 O O . VAL A 1 619 ? 15.170 1.588 16.246 1.00 83.00 619 VAL A O 1
ATOM 4847 N N . SER A 1 620 ? 16.898 1.694 14.800 1.00 84.56 620 SER A N 1
ATOM 4848 C CA . SER A 1 620 ? 16.374 0.761 13.784 1.00 84.56 620 SER A CA 1
ATOM 4849 C C . SER A 1 620 ? 15.000 1.165 13.231 1.00 84.56 620 SER A C 1
ATOM 4851 O O . SER A 1 620 ? 14.116 0.330 13.060 1.00 84.56 620 SER A O 1
ATOM 4853 N N . ALA A 1 621 ? 14.802 2.463 12.997 1.00 89.75 621 ALA A N 1
ATOM 4854 C CA . ALA A 1 621 ? 13.590 2.975 12.381 1.00 89.75 621 ALA A CA 1
ATOM 4855 C C . ALA A 1 621 ? 13.516 2.593 10.893 1.00 89.75 621 ALA A C 1
ATOM 4857 O O . ALA A 1 621 ? 14.494 2.734 10.163 1.00 89.75 621 ALA A O 1
ATOM 4858 N N . GLU A 1 622 ? 12.350 2.160 10.430 1.00 92.62 622 GLU A N 1
ATOM 4859 C CA . GLU A 1 622 ? 12.116 1.755 9.044 1.00 92.62 622 GLU A CA 1
ATOM 4860 C C . GLU A 1 622 ? 10.776 2.322 8.576 1.00 92.62 622 GLU A C 1
ATOM 4862 O O . GLU A 1 622 ? 9.719 1.754 8.841 1.00 92.62 622 GLU A O 1
ATOM 4867 N N . ILE A 1 623 ? 10.815 3.478 7.911 1.00 96.00 623 ILE A N 1
ATOM 4868 C CA . ILE A 1 623 ? 9.631 4.117 7.328 1.00 96.00 623 ILE A CA 1
ATOM 4869 C C . ILE A 1 623 ? 9.859 4.313 5.832 1.00 96.00 623 ILE A C 1
ATOM 4871 O O . ILE A 1 623 ? 10.810 4.995 5.437 1.00 96.00 623 ILE A O 1
ATOM 4875 N N . SER A 1 624 ? 8.980 3.763 4.990 1.00 88.19 624 SER A N 1
ATOM 4876 C CA . SER A 1 624 ? 9.031 4.041 3.553 1.00 88.19 624 SER A CA 1
ATOM 4877 C C . SER A 1 624 ? 7.690 4.067 2.831 1.00 88.19 624 SER A C 1
ATOM 4879 O O . SER A 1 624 ? 6.729 3.423 3.233 1.00 88.19 624 SER A O 1
ATOM 4881 N N . ASN A 1 625 ? 7.644 4.784 1.706 1.00 83.19 625 ASN A N 1
ATOM 4882 C CA . ASN A 1 625 ? 6.506 4.792 0.781 1.00 83.19 625 ASN A CA 1
ATOM 4883 C C . ASN A 1 625 ? 5.205 5.245 1.468 1.00 83.19 625 ASN A C 1
ATOM 4885 O O . ASN A 1 625 ? 4.209 4.524 1.484 1.00 83.19 625 ASN A O 1
ATOM 4889 N N . ILE A 1 626 ? 5.232 6.434 2.069 1.00 93.56 626 ILE A N 1
ATOM 4890 C CA . ILE A 1 626 ? 4.086 7.024 2.774 1.00 93.56 626 ILE A CA 1
ATOM 4891 C C . ILE A 1 626 ? 3.525 8.161 1.923 1.00 93.56 626 ILE A C 1
ATOM 4893 O O . ILE A 1 626 ? 4.241 9.117 1.626 1.00 93.56 626 ILE A O 1
ATOM 4897 N N . LEU A 1 627 ? 2.247 8.091 1.564 1.00 89.88 627 LEU A N 1
ATOM 4898 C CA . LEU A 1 627 ? 1.505 9.194 0.962 1.00 89.88 627 LEU A CA 1
ATOM 4899 C C . LEU A 1 627 ? 0.454 9.678 1.959 1.00 89.88 627 LEU A C 1
ATOM 4901 O O . LEU A 1 627 ? -0.465 8.938 2.296 1.00 89.88 627 LEU A O 1
ATOM 4905 N N . ALA A 1 628 ? 0.580 10.922 2.414 1.00 95.25 628 ALA A N 1
ATOM 4906 C CA . ALA A 1 628 ? -0.487 11.608 3.126 1.00 95.25 628 ALA A CA 1
ATOM 4907 C C . ALA A 1 628 ? -1.031 12.738 2.256 1.00 95.25 628 ALA A C 1
ATOM 4909 O O . ALA A 1 628 ? -0.255 13.586 1.807 1.00 95.25 628 ALA A O 1
ATOM 4910 N N . GLN A 1 629 ? -2.340 12.778 2.015 1.00 88.94 629 GLN A N 1
ATOM 4911 C CA . GLN A 1 629 ? -2.919 13.814 1.174 1.00 88.94 629 GLN A CA 1
ATOM 4912 C C . GLN A 1 629 ? -4.297 14.293 1.594 1.00 88.94 629 GLN A C 1
ATOM 4914 O O . GLN A 1 629 ? -5.036 13.593 2.261 1.00 88.94 629 GLN A O 1
ATOM 4919 N N . ASN A 1 630 ? -4.659 15.504 1.190 1.00 88.00 630 ASN A N 1
ATOM 4920 C CA . ASN A 1 630 ? -5.983 16.064 1.456 1.00 88.00 630 ASN A CA 1
ATOM 4921 C C . ASN A 1 630 ? -6.300 16.126 2.966 1.00 88.00 630 ASN A C 1
ATOM 4923 O O . ASN A 1 630 ? -7.304 15.598 3.441 1.00 88.00 630 ASN A O 1
ATOM 4927 N N . ILE A 1 631 ? -5.445 16.810 3.732 1.00 93.69 631 ILE A N 1
ATOM 4928 C CA . ILE A 1 631 ? -5.566 16.897 5.196 1.00 93.69 631 ILE A CA 1
ATOM 4929 C C . ILE A 1 631 ? -5.963 18.312 5.623 1.00 93.69 631 ILE A C 1
ATOM 4931 O O . ILE A 1 631 ? -5.306 19.292 5.260 1.00 93.69 631 ILE A O 1
ATOM 4935 N N . SER A 1 632 ? -7.012 18.418 6.439 1.00 92.50 632 SER A N 1
ATOM 4936 C CA . SER A 1 632 ? -7.461 19.673 7.052 1.00 92.50 632 SER A CA 1
ATOM 4937 C C . SER A 1 632 ? -7.073 19.737 8.526 1.00 92.50 632 SER A C 1
ATOM 4939 O O . SER A 1 632 ? -7.461 18.881 9.317 1.00 92.50 632 SER A O 1
ATOM 4941 N N . ILE A 1 633 ? -6.344 20.782 8.918 1.00 94.69 633 ILE A N 1
ATOM 4942 C CA . ILE A 1 633 ? -5.896 21.009 10.293 1.00 94.69 633 ILE A CA 1
ATOM 4943 C C . ILE A 1 633 ? -6.512 22.306 10.806 1.00 94.69 633 ILE A C 1
ATOM 4945 O O . ILE A 1 633 ? -6.257 23.391 10.281 1.00 94.69 633 ILE A O 1
ATOM 4949 N N . ILE A 1 634 ? -7.310 22.211 11.865 1.00 94.00 634 ILE A N 1
ATOM 4950 C CA . ILE A 1 634 ? -7.989 23.360 12.465 1.00 94.00 634 ILE A CA 1
ATOM 4951 C C . ILE A 1 634 ? -7.430 23.558 13.869 1.00 94.00 634 ILE A C 1
ATOM 4953 O O . ILE A 1 634 ? -7.684 22.761 14.761 1.00 94.00 634 ILE A O 1
ATOM 4957 N N . GLN A 1 635 ? -6.672 24.633 14.066 1.00 94.19 635 GLN A N 1
ATOM 4958 C CA . GLN A 1 635 ? -6.088 25.056 15.342 1.00 94.19 635 GLN A CA 1
ATOM 4959 C C . GLN A 1 635 ? -5.218 23.989 16.030 1.00 94.19 635 GLN A C 1
ATOM 4961 O O . GLN A 1 635 ? -5.135 23.945 17.259 1.00 94.19 635 GLN A O 1
ATOM 4966 N N . GLY A 1 636 ? -4.538 23.138 15.256 1.00 94.38 636 GLY A N 1
ATOM 4967 C CA . GLY A 1 636 ? -3.648 22.114 15.805 1.00 94.38 636 GLY A CA 1
ATOM 4968 C C . GLY A 1 636 ? -2.323 22.658 16.355 1.00 94.38 636 GLY A C 1
ATOM 4969 O O . GLY A 1 636 ? -2.046 23.854 16.248 1.00 94.38 636 GLY A O 1
ATOM 4970 N N . ASN A 1 637 ? -1.468 21.820 16.954 1.00 94.44 637 ASN A N 1
ATOM 4971 C CA . ASN A 1 637 ? -0.078 22.224 17.249 1.00 94.44 637 ASN A CA 1
ATOM 4972 C C . ASN A 1 637 ? 0.808 22.173 16.000 1.00 94.44 637 ASN A C 1
ATOM 4974 O O . ASN A 1 637 ? 1.528 23.135 15.795 1.00 94.44 637 ASN A O 1
ATOM 4978 N N . ASN A 1 638 ? 0.786 21.116 15.185 1.00 95.94 638 ASN A N 1
ATOM 4979 C CA . ASN A 1 638 ? 1.574 21.009 13.946 1.00 95.94 638 ASN A CA 1
ATOM 4980 C C . ASN A 1 638 ? 0.660 20.682 12.759 1.00 95.94 638 ASN A C 1
ATOM 4982 O O . ASN A 1 638 ? -0.263 19.885 12.913 1.00 95.94 638 ASN A O 1
ATOM 4986 N N . ILE A 1 639 ? 0.953 21.224 11.573 1.00 96.94 639 ILE A N 1
ATOM 4987 C CA . ILE A 1 639 ? 0.290 20.803 10.324 1.00 96.94 639 ILE A CA 1
ATOM 4988 C C . ILE A 1 639 ? 0.735 19.382 9.961 1.00 96.94 639 ILE A C 1
ATOM 4990 O O . ILE A 1 639 ? -0.087 18.505 9.708 1.00 96.94 639 ILE A O 1
ATOM 4994 N N . ALA A 1 640 ? 2.048 19.166 9.976 1.00 97.56 640 ALA A N 1
ATOM 4995 C CA . ALA A 1 640 ? 2.688 17.878 9.759 1.00 97.56 640 ALA A CA 1
ATOM 4996 C C . ALA A 1 640 ? 3.969 17.801 10.598 1.00 97.56 640 ALA A C 1
ATOM 4998 O O . ALA A 1 640 ? 4.621 18.833 10.800 1.00 97.56 640 ALA A O 1
ATOM 4999 N N . PHE A 1 641 ? 4.320 16.614 11.103 1.00 97.81 641 PHE A N 1
ATOM 5000 C CA . PHE A 1 641 ? 5.428 16.478 12.051 1.00 97.81 641 PHE A CA 1
ATOM 5001 C C . PHE A 1 641 ? 6.267 15.203 11.874 1.00 97.81 641 PHE A C 1
ATOM 5003 O O . PHE A 1 641 ? 5.783 14.106 12.121 1.00 97.81 641 PHE A O 1
ATOM 5010 N N . ILE A 1 642 ? 7.552 15.331 11.540 1.00 98.19 642 ILE A N 1
ATOM 5011 C CA . ILE A 1 642 ? 8.520 14.225 11.624 1.00 98.19 642 ILE A CA 1
ATOM 5012 C C . ILE A 1 642 ? 9.377 14.432 12.874 1.00 98.19 642 ILE A C 1
ATOM 5014 O O . ILE A 1 642 ? 10.084 15.437 12.986 1.00 98.19 642 ILE A O 1
ATOM 5018 N N . LYS A 1 643 ? 9.310 13.489 13.817 1.00 94.69 643 LYS A N 1
ATOM 5019 C CA . LYS A 1 643 ? 10.006 13.570 15.109 1.00 94.69 643 LYS A CA 1
ATOM 5020 C C . LYS A 1 643 ? 10.921 12.372 15.322 1.00 94.69 643 LYS A C 1
ATOM 5022 O O . LYS A 1 643 ? 10.480 11.223 15.306 1.00 94.69 643 LYS A O 1
ATOM 5027 N N . THR A 1 644 ? 12.199 12.646 15.560 1.00 93.00 644 THR A N 1
ATOM 5028 C CA . THR A 1 644 ? 13.213 11.623 15.849 1.00 93.00 644 THR A CA 1
ATOM 5029 C C . THR A 1 644 ? 14.064 12.058 17.039 1.00 93.00 644 THR A C 1
ATOM 5031 O O . THR A 1 644 ? 14.122 13.245 17.376 1.00 93.00 644 THR A O 1
ATOM 5034 N N . TYR A 1 645 ? 14.676 11.088 17.712 1.00 88.69 645 TYR A N 1
ATOM 5035 C CA . TYR A 1 645 ? 15.576 11.340 18.835 1.00 88.69 645 TYR A CA 1
ATOM 5036 C C . TYR A 1 645 ? 17.045 11.427 18.375 1.00 88.69 645 TYR A C 1
ATOM 5038 O O . TYR A 1 645 ? 17.430 10.733 17.421 1.00 88.69 645 TYR A O 1
ATOM 5046 N N . PRO A 1 646 ? 17.889 12.219 19.064 1.00 87.75 646 PRO A N 1
ATOM 5047 C CA . PRO A 1 646 ? 19.341 12.074 18.989 1.00 87.75 646 PRO A CA 1
ATOM 5048 C C . PRO A 1 646 ? 19.771 10.646 19.352 1.00 87.75 646 PRO A C 1
ATOM 5050 O O . PRO A 1 646 ? 19.170 10.004 20.213 1.00 87.75 646 PRO A O 1
ATOM 5053 N N . GLY A 1 647 ? 20.791 10.129 18.671 1.00 85.00 647 GLY A N 1
ATOM 5054 C CA . GLY A 1 647 ? 21.230 8.731 18.754 1.00 85.00 647 GLY A CA 1
ATOM 5055 C C . GLY A 1 647 ? 20.329 7.720 18.030 1.00 85.00 647 GLY A C 1
ATOM 5056 O O . GLY A 1 647 ? 20.605 6.520 18.078 1.00 85.00 647 GLY A O 1
ATOM 5057 N N . GLY A 1 648 ? 19.266 8.177 17.358 1.00 86.88 648 GLY A N 1
ATOM 5058 C CA . GLY A 1 648 ? 18.426 7.328 16.514 1.00 86.88 648 GLY A CA 1
ATOM 5059 C C . GLY A 1 648 ? 19.182 6.760 15.307 1.00 86.88 648 GLY A C 1
ATOM 5060 O O . GLY A 1 648 ? 20.219 7.277 14.897 1.00 86.88 648 GLY A O 1
ATOM 5061 N N . SER A 1 649 ? 18.653 5.691 14.718 1.00 88.88 649 SER A N 1
ATOM 5062 C CA . SER A 1 649 ? 19.240 5.026 13.549 1.00 88.88 649 SER A CA 1
ATOM 5063 C C . SER A 1 649 ? 18.155 4.415 12.667 1.00 88.88 649 SER A C 1
ATOM 5065 O O . SER A 1 649 ? 17.026 4.228 13.113 1.00 88.88 649 SER A O 1
ATOM 5067 N N . GLY A 1 650 ? 18.488 4.095 11.416 1.00 92.50 650 GLY A N 1
ATOM 5068 C CA . GLY A 1 650 ? 17.523 3.637 10.414 1.00 92.50 650 GLY A CA 1
ATOM 5069 C C . GLY A 1 650 ? 17.159 4.746 9.427 1.00 92.50 650 GLY A C 1
ATOM 5070 O O . GLY A 1 650 ? 17.956 5.666 9.229 1.00 92.50 650 GLY A O 1
ATOM 5071 N N . TYR A 1 651 ? 15.983 4.671 8.801 1.00 95.06 651 TYR A N 1
ATOM 5072 C CA . TYR A 1 651 ? 15.593 5.580 7.724 1.00 95.06 651 TYR A CA 1
ATOM 5073 C C . TYR A 1 651 ? 14.108 5.980 7.723 1.00 95.06 651 TYR A C 1
ATOM 5075 O O . TYR A 1 651 ? 13.220 5.226 8.124 1.00 95.06 651 TYR A O 1
ATOM 5083 N N . VAL A 1 652 ? 13.856 7.175 7.182 1.00 97.94 652 VAL A N 1
ATOM 5084 C CA . VAL A 1 652 ? 12.577 7.616 6.616 1.00 97.94 652 VAL A CA 1
ATOM 5085 C C . VAL A 1 652 ? 12.835 7.989 5.162 1.00 97.94 652 VAL A C 1
ATOM 5087 O O . VAL A 1 652 ? 13.645 8.880 4.889 1.00 97.94 652 VAL A O 1
ATOM 5090 N N . THR A 1 653 ? 12.179 7.307 4.224 1.00 95.31 653 THR A N 1
ATOM 5091 C CA . THR A 1 653 ? 12.372 7.565 2.791 1.00 95.31 653 THR A CA 1
ATOM 5092 C C . THR A 1 653 ? 11.082 7.482 1.985 1.00 95.31 653 THR A C 1
ATOM 5094 O O . THR A 1 653 ? 10.142 6.811 2.389 1.00 95.31 653 THR A O 1
ATOM 5097 N N . ASN A 1 654 ? 11.020 8.148 0.835 1.00 83.62 654 ASN A N 1
ATOM 5098 C CA . ASN A 1 654 ? 9.863 8.140 -0.067 1.00 83.62 654 ASN A CA 1
ATOM 5099 C C . ASN A 1 654 ? 8.559 8.518 0.656 1.00 83.62 654 ASN A C 1
ATOM 5101 O O . ASN A 1 654 ? 7.604 7.740 0.710 1.00 83.62 654 ASN A O 1
ATOM 5105 N N . VAL A 1 655 ? 8.532 9.713 1.243 1.00 96.50 655 VAL A N 1
ATOM 5106 C CA . VAL A 1 655 ? 7.351 10.247 1.933 1.00 96.50 655 VAL A CA 1
ATOM 5107 C C . VAL A 1 655 ? 6.844 11.461 1.176 1.00 96.50 655 VAL A C 1
ATOM 5109 O O . VAL A 1 655 ? 7.593 12.407 0.956 1.00 96.50 655 VAL A O 1
ATOM 5112 N N . THR A 1 656 ? 5.570 11.456 0.801 1.00 93.62 656 THR A N 1
ATOM 5113 C CA . THR A 1 656 ? 4.899 12.602 0.185 1.00 93.62 656 THR A CA 1
ATOM 5114 C C . THR A 1 656 ? 3.761 13.068 1.072 1.00 93.62 656 THR A C 1
ATOM 5116 O O . THR A 1 656 ? 2.827 12.315 1.328 1.00 93.62 656 THR A O 1
ATOM 5119 N N . PHE A 1 657 ? 3.821 14.321 1.511 1.00 98.19 657 PHE A N 1
ATOM 5120 C CA . PHE A 1 657 ? 2.695 15.035 2.096 1.00 98.19 657 PHE A CA 1
ATOM 5121 C C . PHE A 1 657 ? 2.202 16.056 1.072 1.00 98.19 657 PHE A C 1
ATOM 5123 O O . PHE A 1 657 ? 2.952 16.954 0.682 1.00 98.19 657 PHE A O 1
ATOM 5130 N N . SER A 1 658 ? 0.959 15.921 0.612 1.00 92.00 658 SER A N 1
ATOM 5131 C CA . SER A 1 658 ? 0.400 16.793 -0.424 1.00 92.00 658 SER A CA 1
ATOM 5132 C C . SER A 1 658 ? -0.991 17.314 -0.099 1.00 92.00 658 SER A C 1
ATOM 5134 O O . SER A 1 658 ? -1.801 16.611 0.482 1.00 92.00 658 SER A O 1
ATOM 5136 N N . ASN A 1 659 ? -1.317 18.536 -0.513 1.00 89.19 659 ASN A N 1
ATOM 5137 C CA . ASN A 1 659 ? -2.655 19.114 -0.328 1.00 89.19 659 ASN A CA 1
ATOM 5138 C C . ASN A 1 659 ? -3.045 19.211 1.162 1.00 89.19 659 ASN A C 1
ATOM 5140 O O . ASN A 1 659 ? -4.045 18.652 1.614 1.00 89.19 659 ASN A O 1
ATOM 5144 N N . PHE A 1 660 ? -2.230 19.918 1.942 1.00 94.75 660 PHE A N 1
ATOM 5145 C CA . PHE A 1 660 ? -2.519 20.199 3.348 1.00 94.75 660 PHE A CA 1
ATOM 5146 C C . PHE A 1 660 ? -3.118 21.596 3.485 1.00 94.75 660 PHE A C 1
ATOM 5148 O O . PHE A 1 660 ? -2.637 22.566 2.891 1.00 94.75 660 PHE A O 1
ATOM 5155 N N . ARG A 1 661 ? -4.152 21.721 4.313 1.00 91.81 661 ARG A N 1
ATOM 5156 C CA . ARG A 1 661 ? -4.817 22.992 4.611 1.00 91.81 661 ARG A CA 1
ATOM 5157 C C . ARG A 1 661 ? -4.825 23.227 6.108 1.00 91.81 661 ARG A C 1
ATOM 5159 O O . ARG A 1 661 ? -5.179 22.342 6.880 1.00 91.81 661 ARG A O 1
ATOM 5166 N N . SER A 1 662 ? -4.463 24.433 6.524 1.00 94.88 662 SER A N 1
ATOM 5167 C CA . SER A 1 662 ? -4.378 24.784 7.941 1.00 94.88 662 SER A CA 1
ATOM 5168 C C . SER A 1 662 ? -5.163 26.041 8.284 1.00 94.88 662 SER A C 1
ATOM 5170 O O . SER A 1 662 ? -5.138 27.022 7.545 1.00 94.88 662 SER A O 1
ATOM 5172 N N . LYS A 1 663 ? -5.792 26.053 9.458 1.00 94.06 663 LYS A N 1
ATOM 5173 C CA . LYS A 1 663 ? -6.352 27.246 10.099 1.00 94.06 663 LYS A CA 1
ATOM 5174 C C . LYS A 1 663 ? -5.703 27.425 11.465 1.00 94.06 663 LYS A C 1
ATOM 5176 O O . LYS A 1 663 ? -5.993 26.664 12.377 1.00 94.06 663 LYS A O 1
ATOM 5181 N N . ALA A 1 664 ? -4.892 28.464 11.634 1.00 94.62 664 ALA A N 1
ATOM 5182 C CA . ALA A 1 664 ? -4.331 28.895 12.916 1.00 94.62 664 ALA A CA 1
ATOM 5183 C C . ALA A 1 664 ? -3.620 27.784 13.723 1.00 94.62 664 ALA A C 1
ATOM 5185 O O . ALA A 1 664 ? -3.698 27.765 14.952 1.00 94.62 664 ALA A O 1
ATOM 5186 N N . SER A 1 665 ? -2.911 26.873 13.050 1.00 95.56 665 SER A N 1
ATOM 5187 C CA . SER A 1 665 ? -2.056 25.885 13.730 1.00 95.56 665 SER A CA 1
ATOM 5188 C C . SER A 1 665 ? -0.898 26.567 14.466 1.00 95.56 665 SER A C 1
ATOM 5190 O O . SER A 1 665 ? -0.468 27.652 14.071 1.00 95.56 665 SER A O 1
ATOM 5192 N N . LEU A 1 666 ? -0.371 25.975 15.542 1.00 95.19 666 LEU A N 1
ATOM 5193 C CA . LEU A 1 666 ? 0.726 26.597 16.290 1.00 95.19 666 LEU A CA 1
ATOM 5194 C C . LEU A 1 666 ? 2.027 26.612 15.479 1.00 95.19 666 LEU A C 1
ATOM 5196 O O . LEU A 1 666 ? 2.646 27.660 15.402 1.00 95.19 666 LEU A O 1
ATOM 5200 N N . TYR A 1 667 ? 2.412 25.491 14.881 1.00 94.12 667 TYR A N 1
ATOM 5201 C CA . TYR A 1 667 ? 3.520 25.289 13.949 1.00 94.12 667 TYR A CA 1
ATOM 5202 C C . TYR A 1 667 ? 2.965 24.891 12.579 1.00 94.12 667 TYR A C 1
ATOM 5204 O O . TYR A 1 667 ? 1.853 24.366 12.479 1.00 94.12 667 TYR A O 1
ATOM 5212 N N . GLY A 1 668 ? 3.756 25.116 11.528 1.00 96.25 668 GLY A N 1
ATOM 5213 C CA . GLY A 1 668 ? 3.466 24.581 10.202 1.00 96.25 668 GLY A CA 1
ATOM 5214 C C . GLY A 1 668 ? 3.988 23.156 10.017 1.00 96.25 668 GLY A C 1
ATOM 5215 O O . GLY A 1 668 ? 3.641 22.254 10.783 1.00 96.25 668 GLY A O 1
ATOM 5216 N N . LEU A 1 669 ? 4.817 22.971 8.991 1.00 97.75 669 LEU A N 1
ATOM 5217 C CA . LEU A 1 669 ? 5.607 21.766 8.777 1.00 97.75 669 LEU A CA 1
ATOM 5218 C C . LEU A 1 669 ? 6.787 21.749 9.755 1.00 97.75 669 LEU A C 1
ATOM 5220 O O . LEU A 1 669 ? 7.605 22.675 9.786 1.00 97.75 669 LEU A O 1
ATOM 5224 N N . ASN A 1 670 ? 6.864 20.680 10.538 1.00 97.81 670 ASN A N 1
ATOM 5225 C CA . ASN A 1 670 ? 7.861 20.498 11.576 1.00 97.81 670 ASN A CA 1
ATOM 5226 C C . ASN A 1 670 ? 8.678 19.228 11.298 1.00 97.81 670 ASN A C 1
ATOM 5228 O O . ASN A 1 670 ? 8.124 18.138 11.185 1.00 97.81 670 ASN A O 1
ATOM 5232 N N . ILE A 1 671 ? 9.994 19.360 11.190 1.00 98.00 671 ILE A N 1
ATOM 5233 C CA . ILE A 1 671 ? 10.936 18.244 11.278 1.00 98.00 671 ILE A CA 1
ATOM 5234 C C . ILE A 1 671 ? 11.830 18.559 12.467 1.00 98.00 671 ILE A C 1
ATOM 5236 O O . ILE A 1 671 ? 12.449 19.621 12.504 1.00 98.00 671 ILE A O 1
ATOM 5240 N N . ASN A 1 672 ? 11.883 17.664 13.448 1.00 95.44 672 ASN A N 1
ATOM 5241 C CA . ASN A 1 672 ? 12.713 17.862 14.627 1.00 95.44 672 ASN A CA 1
ATOM 5242 C C . ASN A 1 672 ? 13.410 16.561 15.021 1.00 95.44 672 ASN A C 1
ATOM 5244 O O . ASN A 1 672 ? 12.790 15.669 15.604 1.00 95.44 672 ASN A O 1
ATOM 5248 N N . GLN A 1 673 ? 14.707 16.486 14.722 1.00 94.12 673 GLN A N 1
ATOM 5249 C CA . GLN A 1 673 ? 15.560 15.354 15.098 1.00 94.12 673 GLN A CA 1
ATOM 5250 C C . GLN A 1 673 ? 16.210 15.486 16.482 1.00 94.12 673 GLN A C 1
ATOM 5252 O O . GLN A 1 673 ? 16.948 14.606 16.914 1.00 94.12 673 GLN A O 1
ATOM 5257 N N . TYR A 1 674 ? 15.909 16.577 17.189 1.00 90.94 674 TYR A N 1
ATOM 5258 C CA . TYR A 1 674 ? 16.313 16.833 18.571 1.00 90.94 674 TYR A CA 1
ATOM 5259 C C . TYR A 1 674 ? 15.100 16.775 19.511 1.00 90.94 674 TYR A C 1
ATOM 5261 O O . TYR A 1 674 ? 15.009 17.512 20.498 1.00 90.94 674 TYR A O 1
ATOM 5269 N N . TRP A 1 675 ? 14.109 15.936 19.188 1.00 89.19 675 TRP A N 1
ATOM 5270 C CA . TRP A 1 675 ? 12.870 15.876 19.955 1.00 89.19 675 TRP A CA 1
ATOM 5271 C C . TRP A 1 675 ? 13.144 15.500 21.421 1.00 89.19 675 TRP A C 1
ATOM 5273 O O . TRP A 1 675 ? 13.868 14.555 21.712 1.00 89.19 675 TRP A O 1
ATOM 5283 N N . GLN A 1 676 ? 12.579 16.276 22.354 1.00 80.31 676 GLN A N 1
ATOM 5284 C CA . GLN A 1 676 ? 12.728 16.136 23.815 1.00 80.31 676 GLN A CA 1
ATOM 5285 C C . GLN A 1 676 ? 14.157 16.238 24.397 1.00 80.31 676 GLN A C 1
ATOM 5287 O O . GLN A 1 676 ? 14.301 16.060 25.605 1.00 80.31 676 GLN A O 1
ATOM 5292 N N . ASN A 1 677 ? 15.190 16.603 23.621 1.00 65.69 677 ASN A N 1
ATOM 5293 C CA . ASN A 1 677 ? 16.584 16.745 24.098 1.00 65.69 677 ASN A CA 1
ATOM 5294 C C . ASN A 1 677 ? 17.127 15.522 24.870 1.00 65.69 677 ASN A C 1
ATOM 5296 O O . ASN A 1 677 ? 18.006 15.648 25.725 1.00 65.69 677 ASN A O 1
ATOM 5300 N N . THR A 1 678 ? 16.587 14.333 24.625 1.00 60.72 678 THR A N 1
ATOM 5301 C CA . THR A 1 678 ? 17.019 13.113 25.304 1.00 60.72 678 THR A CA 1
ATOM 5302 C C . THR A 1 678 ? 18.115 12.443 24.486 1.00 60.72 678 THR A C 1
ATOM 5304 O O . THR A 1 678 ? 17.905 12.225 23.301 1.00 60.72 678 THR A O 1
ATOM 5307 N N . PHE A 1 679 ? 19.220 12.099 25.159 1.00 55.12 679 PHE A N 1
ATOM 5308 C CA . PHE A 1 679 ? 20.439 11.399 24.709 1.00 55.12 679 PHE A CA 1
ATOM 5309 C C . PHE A 1 679 ? 21.651 12.299 24.405 1.00 55.12 679 PHE A C 1
ATOM 5311 O O . PHE A 1 679 ? 21.782 12.900 23.348 1.00 55.12 679 PHE A O 1
ATOM 5318 N N . GLU A 1 680 ? 22.567 12.322 25.377 1.00 56.47 680 GLU A N 1
ATOM 5319 C CA . GLU A 1 680 ? 23.981 12.665 25.212 1.00 56.47 680 GLU A CA 1
ATOM 5320 C C . GLU A 1 680 ? 24.787 11.352 25.267 1.00 56.47 680 GLU A C 1
ATOM 5322 O O . GLU A 1 680 ? 24.543 10.547 26.177 1.00 56.47 680 GLU A O 1
ATOM 5327 N N . PRO A 1 681 ? 25.754 11.119 24.361 1.00 63.88 681 PRO A N 1
ATOM 5328 C CA . PRO A 1 681 ? 26.161 12.003 23.269 1.00 63.88 681 PRO A CA 1
ATOM 5329 C C . PRO A 1 681 ? 25.271 11.870 22.022 1.00 63.88 681 PRO A C 1
ATOM 5331 O O . PRO A 1 681 ? 24.803 10.776 21.696 1.00 63.88 681 PRO A O 1
ATOM 5334 N N . ASP A 1 682 ? 25.108 12.972 21.289 1.00 76.19 682 ASP A N 1
ATOM 5335 C CA . ASP A 1 682 ? 24.580 12.951 19.922 1.00 76.19 682 ASP A CA 1
ATOM 5336 C C . ASP A 1 682 ? 25.505 12.105 19.031 1.00 76.19 682 ASP A C 1
ATOM 5338 O O . ASP A 1 682 ? 26.678 12.425 18.825 1.00 76.19 682 ASP A O 1
ATOM 5342 N N . THR A 1 683 ? 24.988 10.973 18.559 1.00 81.56 683 THR A N 1
ATOM 5343 C CA . THR A 1 683 ? 25.708 10.021 17.696 1.00 81.56 683 THR A CA 1
ATOM 5344 C C . THR A 1 683 ? 25.085 9.922 16.304 1.00 81.56 683 THR A C 1
ATOM 5346 O O . THR A 1 683 ? 25.461 9.043 15.528 1.00 81.56 683 THR A O 1
ATOM 5349 N N . GLY A 1 684 ? 24.158 10.828 15.978 1.00 84.69 684 GLY A N 1
ATOM 5350 C CA . GLY A 1 684 ? 23.370 10.823 14.752 1.00 84.69 684 GLY A CA 1
ATOM 5351 C C . GLY A 1 684 ? 21.869 10.789 15.020 1.00 84.69 684 GLY A C 1
ATOM 5352 O O . GLY A 1 684 ? 21.409 10.932 16.150 1.00 84.69 684 GLY A O 1
ATOM 5353 N N . SER A 1 685 ? 21.080 10.594 13.969 1.00 90.56 685 SER A N 1
ATOM 5354 C CA . SER A 1 685 ? 19.649 10.324 14.067 1.00 90.56 685 SER A CA 1
ATOM 5355 C C . SER A 1 685 ? 19.192 9.451 12.892 1.00 90.56 685 SER A C 1
ATOM 5357 O O . SER A 1 685 ? 19.991 8.964 12.095 1.00 90.56 685 SER A O 1
ATOM 5359 N N . VAL A 1 686 ? 17.889 9.228 12.775 1.00 93.62 686 VAL A N 1
ATOM 5360 C CA . VAL A 1 686 ? 17.298 8.507 11.641 1.00 93.62 686 VAL A CA 1
ATOM 5361 C C . VAL A 1 686 ? 17.573 9.273 10.342 1.00 93.62 686 VAL A C 1
ATOM 5363 O O . VAL A 1 686 ? 17.300 10.469 10.267 1.00 93.62 686 VAL A O 1
ATOM 5366 N N . THR A 1 687 ? 18.092 8.614 9.305 1.00 94.69 687 THR A N 1
ATOM 5367 C CA . THR A 1 687 ? 18.365 9.277 8.021 1.00 94.69 687 THR A CA 1
ATOM 5368 C C . THR A 1 687 ? 17.061 9.643 7.318 1.00 94.69 687 THR A C 1
ATOM 5370 O O . THR A 1 687 ? 16.156 8.817 7.213 1.00 94.69 687 THR A O 1
ATOM 5373 N N . LEU A 1 688 ? 16.969 10.870 6.802 1.00 98.06 688 LEU A N 1
ATOM 5374 C CA . LEU A 1 688 ? 15.795 11.356 6.078 1.00 98.06 688 LEU A CA 1
ATOM 5375 C C . LEU A 1 688 ? 16.142 11.537 4.596 1.00 98.06 688 LEU A C 1
ATOM 5377 O O . LEU A 1 688 ? 17.106 12.226 4.265 1.00 98.06 688 LEU A O 1
ATOM 5381 N N . SER A 1 689 ? 15.373 10.938 3.690 1.00 96.19 689 SER A N 1
ATOM 5382 C CA . SER A 1 689 ? 15.599 11.093 2.245 1.00 96.19 689 SER A CA 1
ATOM 5383 C C . SER A 1 689 ? 14.300 11.096 1.447 1.00 96.19 689 SER A C 1
ATOM 5385 O O . SER A 1 689 ? 13.296 10.574 1.917 1.00 96.19 689 SER A O 1
ATOM 5387 N N . ASN A 1 690 ? 14.308 11.659 0.238 1.00 90.56 690 ASN A N 1
ATOM 5388 C CA . ASN A 1 690 ? 13.182 11.595 -0.706 1.00 90.56 690 ASN A CA 1
ATOM 5389 C C . ASN A 1 690 ? 11.849 12.027 -0.058 1.00 90.56 690 ASN A C 1
ATOM 5391 O O . ASN A 1 690 ? 10.870 11.274 -0.039 1.00 90.56 690 ASN A O 1
ATOM 5395 N N . LEU A 1 691 ? 11.840 13.226 0.531 1.00 98.12 691 LEU A N 1
ATOM 5396 C CA . LEU A 1 691 ? 10.670 13.792 1.202 1.00 98.12 691 LEU A CA 1
ATOM 5397 C C . LEU A 1 691 ? 10.054 14.880 0.326 1.00 98.12 691 LEU A C 1
ATOM 5399 O O . LEU A 1 691 ? 10.737 15.834 -0.033 1.00 98.12 691 LEU A O 1
ATOM 5403 N N . VAL A 1 692 ? 8.765 14.782 0.024 1.00 96.00 692 VAL A N 1
ATOM 5404 C CA . VAL A 1 692 ? 8.043 15.768 -0.784 1.00 96.00 692 VAL A CA 1
ATOM 5405 C C . VAL A 1 692 ? 6.944 16.406 0.054 1.00 96.00 692 VAL A C 1
ATOM 5407 O O . VAL A 1 692 ? 6.046 15.727 0.541 1.00 96.00 692 VAL A O 1
ATOM 5410 N N . PHE A 1 693 ? 6.991 17.727 0.187 1.00 98.12 693 PHE A N 1
ATOM 5411 C CA . PHE A 1 693 ? 5.955 18.546 0.804 1.00 98.12 693 PHE A CA 1
ATOM 5412 C C . PHE A 1 693 ? 5.401 19.484 -0.265 1.00 98.12 693 PHE A C 1
ATOM 5414 O O . PHE A 1 693 ? 6.082 20.425 -0.675 1.00 98.12 693 PHE A O 1
ATOM 5421 N N . ARG A 1 694 ? 4.184 19.215 -0.746 1.00 93.50 694 ARG A N 1
ATOM 5422 C CA . ARG A 1 694 ? 3.591 19.954 -1.868 1.00 93.50 694 ARG A CA 1
ATOM 5423 C C . ARG A 1 694 ? 2.209 20.502 -1.539 1.00 93.50 694 ARG A C 1
ATOM 5425 O O . ARG A 1 694 ? 1.393 19.812 -0.936 1.00 93.50 694 ARG A O 1
ATOM 5432 N N . ASN A 1 695 ? 1.909 21.709 -2.003 1.00 92.38 695 ASN A N 1
ATOM 5433 C CA . ASN A 1 695 ? 0.572 22.302 -1.924 1.00 92.38 695 ASN A CA 1
ATOM 5434 C C . ASN A 1 695 ? 0.058 22.401 -0.475 1.00 92.38 695 ASN A C 1
ATOM 5436 O O . ASN A 1 695 ? -0.960 21.817 -0.094 1.00 92.38 695 ASN A O 1
ATOM 5440 N N . PHE A 1 696 ? 0.808 23.128 0.350 1.00 95.12 696 PHE A N 1
ATOM 5441 C CA . PHE A 1 696 ? 0.414 23.472 1.715 1.00 95.12 696 PHE A CA 1
ATOM 5442 C C . PHE A 1 696 ? -0.170 24.881 1.710 1.00 95.12 696 PHE A C 1
ATOM 5444 O O . PHE A 1 696 ? 0.479 25.822 1.260 1.00 95.12 696 PHE A O 1
ATOM 5451 N N . SER A 1 697 ? -1.372 25.064 2.247 1.00 93.25 697 SER A N 1
ATOM 5452 C CA . SER A 1 697 ? -2.055 26.361 2.243 1.00 93.25 697 SER A CA 1
ATOM 5453 C C . SER A 1 697 ? -2.727 26.678 3.578 1.00 93.25 697 SER A C 1
ATOM 5455 O O . SER A 1 697 ? -2.918 25.819 4.442 1.00 93.25 697 SER A O 1
ATOM 5457 N N . GLY A 1 698 ? -3.075 27.949 3.770 1.00 94.31 698 GLY A N 1
ATOM 5458 C CA . GLY A 1 698 ? -3.809 28.413 4.943 1.00 94.31 698 GLY A CA 1
ATOM 5459 C C . GLY A 1 698 ? -2.930 29.149 5.949 1.00 94.31 698 GLY A C 1
ATOM 5460 O O . GLY A 1 698 ? -2.195 30.054 5.560 1.00 94.31 698 GLY A O 1
ATOM 5461 N N . SER A 1 699 ? -3.037 28.857 7.246 1.00 96.00 699 SER A N 1
ATOM 5462 C CA . SER A 1 699 ? -2.443 29.716 8.275 1.00 96.00 699 SER A CA 1
ATOM 5463 C C . SER A 1 699 ? -1.859 29.022 9.508 1.00 96.00 699 SER A C 1
ATOM 5465 O O . SER A 1 699 ? -2.287 27.937 9.914 1.00 96.00 699 SER A O 1
ATOM 5467 N N . VAL A 1 700 ? -0.908 29.714 10.140 1.00 97.38 700 VAL A N 1
ATOM 5468 C CA . VAL A 1 700 ? -0.421 29.479 11.508 1.00 97.38 700 VAL A CA 1
ATOM 5469 C C . VAL A 1 700 ? -0.828 30.636 12.423 1.00 97.38 700 VAL A C 1
ATOM 5471 O O . VAL A 1 700 ? -0.996 31.770 11.975 1.00 97.38 700 VAL A O 1
ATOM 5474 N N . ALA A 1 701 ? -0.973 30.377 13.722 1.00 96.31 701 ALA A N 1
ATOM 5475 C CA . ALA A 1 701 ? -1.423 31.374 14.693 1.00 96.31 701 ALA A CA 1
ATOM 5476 C C . ALA A 1 701 ? -0.432 32.545 14.848 1.00 96.31 701 ALA A C 1
ATOM 5478 O O . ALA A 1 701 ? -0.842 33.705 14.894 1.00 96.31 701 ALA A O 1
ATOM 5479 N N . ASN A 1 702 ? 0.872 32.254 14.932 1.00 97.50 702 ASN A N 1
ATOM 5480 C CA . ASN A 1 702 ? 1.930 33.262 15.031 1.00 97.50 702 ASN A CA 1
ATOM 5481 C C . ASN A 1 702 ? 3.236 32.746 14.409 1.00 97.50 702 ASN A C 1
ATOM 5483 O O . ASN A 1 702 ? 4.019 32.056 15.066 1.00 97.50 702 ASN A O 1
ATOM 5487 N N . GLY A 1 703 ? 3.486 33.139 13.160 1.00 96.88 703 GLY A N 1
ATOM 5488 C CA . GLY A 1 703 ? 4.631 32.682 12.371 1.00 96.88 703 GLY A CA 1
ATOM 5489 C C . GLY A 1 703 ? 6.001 33.214 12.811 1.00 96.88 703 GLY A C 1
ATOM 5490 O O . GLY A 1 703 ? 7.018 32.691 12.359 1.00 96.88 703 GLY A O 1
ATOM 5491 N N . VAL A 1 704 ? 6.059 34.226 13.688 1.00 97.12 704 VAL A N 1
ATOM 5492 C CA . VAL A 1 704 ? 7.319 34.693 14.304 1.00 97.12 704 VAL A CA 1
ATOM 5493 C C . VAL A 1 704 ? 7.700 33.802 15.482 1.00 97.12 704 VAL A C 1
ATOM 5495 O O . VAL A 1 704 ? 8.865 33.446 15.650 1.00 97.12 704 VAL A O 1
ATOM 5498 N N . GLN A 1 705 ? 6.717 33.434 16.307 1.00 96.75 705 GLN A N 1
ATOM 5499 C CA . GLN A 1 705 ? 6.944 32.559 17.455 1.00 96.75 705 GLN A CA 1
ATOM 5500 C C . GLN A 1 705 ? 7.194 31.114 17.012 1.00 96.75 705 GLN A C 1
ATOM 5502 O O . GLN A 1 705 ? 8.038 30.424 17.589 1.00 96.75 705 GLN A O 1
ATOM 5507 N N . ARG A 1 706 ? 6.436 30.654 16.013 1.00 96.06 706 ARG A N 1
ATOM 5508 C CA . ARG A 1 706 ? 6.429 29.274 15.534 1.00 96.06 706 ARG A CA 1
ATOM 5509 C C . ARG A 1 706 ? 6.222 29.262 14.021 1.00 96.06 706 ARG A C 1
ATOM 5511 O O . ARG A 1 706 ? 5.133 29.593 13.556 1.00 96.06 706 ARG A O 1
ATOM 5518 N N . PRO A 1 707 ? 7.263 28.946 13.243 1.00 94.62 707 PRO A N 1
ATOM 5519 C CA . PRO A 1 707 ? 7.205 29.206 11.820 1.00 94.62 707 PRO A CA 1
ATOM 5520 C C . PRO A 1 707 ? 6.399 28.183 11.025 1.00 94.62 707 PRO A C 1
ATOM 5522 O O . PRO A 1 707 ? 6.219 27.047 11.477 1.00 94.62 707 PRO A O 1
ATOM 5525 N N . PRO A 1 708 ? 5.967 28.567 9.810 1.00 96.31 708 PRO A N 1
ATOM 5526 C CA . PRO A 1 708 ? 5.442 27.628 8.830 1.00 96.31 708 PRO A CA 1
ATOM 5527 C C . PRO A 1 708 ? 6.439 26.532 8.437 1.00 96.31 708 PRO A C 1
ATOM 5529 O O . PRO A 1 708 ? 6.019 25.391 8.285 1.00 96.31 708 PRO A O 1
ATOM 5532 N N . LEU A 1 709 ? 7.736 26.848 8.325 1.00 97.56 709 LEU A N 1
ATOM 5533 C CA . LEU A 1 709 ? 8.802 25.857 8.147 1.00 97.56 709 LEU A CA 1
ATOM 5534 C C . LEU A 1 709 ? 9.726 25.849 9.371 1.00 97.56 709 LEU A C 1
ATOM 5536 O O . LEU A 1 709 ? 10.492 26.794 9.596 1.00 97.56 709 LEU A O 1
ATOM 5540 N N . TYR A 1 710 ? 9.648 24.776 10.158 1.00 97.69 710 TYR A N 1
ATOM 5541 C CA . TYR A 1 710 ? 10.568 24.477 11.255 1.00 97.69 710 TYR A CA 1
ATOM 5542 C C . TYR A 1 710 ? 11.258 23.141 10.967 1.00 97.69 710 TYR A C 1
ATOM 5544 O O . TYR A 1 710 ? 10.763 22.090 11.355 1.00 97.69 710 TYR A O 1
ATOM 5552 N N . LEU A 1 711 ? 12.365 23.173 10.226 1.00 97.94 711 LEU A N 1
ATOM 5553 C CA . LEU A 1 711 ? 13.036 21.979 9.710 1.00 97.94 711 LEU A CA 1
ATOM 5554 C C . LEU A 1 711 ? 14.421 21.844 10.348 1.00 97.94 711 LEU A C 1
ATOM 5556 O O . LEU A 1 711 ? 15.409 22.361 9.831 1.00 97.94 711 LEU A O 1
ATOM 5560 N N . ILE A 1 712 ? 14.486 21.201 11.508 1.00 96.75 712 ILE A N 1
ATOM 5561 C CA . ILE A 1 712 ? 15.707 21.035 12.296 1.00 96.75 712 ILE A CA 1
ATOM 5562 C C . ILE A 1 712 ? 16.164 19.579 12.213 1.00 96.75 712 ILE A C 1
ATOM 5564 O O . ILE A 1 712 ? 15.626 18.691 12.882 1.00 96.75 712 ILE A O 1
ATOM 5568 N N . VAL A 1 713 ? 17.169 19.358 11.373 1.00 96.50 713 VAL A N 1
ATOM 5569 C CA . VAL A 1 713 ? 17.761 18.049 11.098 1.00 96.50 713 VAL A CA 1
ATOM 5570 C C . VAL A 1 713 ? 19.150 17.965 11.727 1.00 96.50 713 VAL A C 1
ATOM 5572 O O . VAL A 1 713 ? 19.853 18.968 11.870 1.00 96.50 713 VAL A O 1
ATOM 5575 N N . ASN A 1 714 ? 19.511 16.763 12.153 1.00 93.62 714 ASN A N 1
ATOM 5576 C CA . ASN A 1 714 ? 20.737 16.445 12.862 1.00 93.62 714 ASN A CA 1
ATOM 5577 C C . ASN A 1 714 ? 21.986 16.731 12.008 1.00 93.62 714 ASN A C 1
ATOM 5579 O O . ASN A 1 714 ? 21.981 16.573 10.785 1.00 93.62 714 ASN A O 1
ATOM 5583 N N . ASP A 1 715 ? 23.054 17.172 12.665 1.00 91.56 715 ASP A N 1
ATOM 5584 C CA . ASP A 1 715 ? 24.317 17.614 12.066 1.00 91.56 715 ASP A CA 1
ATOM 5585 C C . ASP A 1 715 ? 25.239 16.475 11.603 1.00 91.56 715 ASP A C 1
ATOM 5587 O O . ASP A 1 715 ? 26.221 16.732 10.907 1.00 91.56 715 ASP A O 1
ATOM 5591 N N . LEU A 1 716 ? 24.911 15.222 11.930 1.00 91.44 716 LEU A N 1
ATOM 5592 C CA . LEU A 1 716 ? 25.666 14.038 11.512 1.00 91.44 716 LEU A CA 1
ATOM 5593 C C . LEU A 1 716 ? 24.955 13.206 10.437 1.00 91.44 716 LEU A C 1
ATOM 5595 O O . LEU A 1 716 ? 25.618 12.445 9.733 1.00 91.44 716 LEU A O 1
ATOM 5599 N N . THR A 1 717 ? 23.629 13.319 10.308 1.00 90.44 717 THR A N 1
ATOM 5600 C CA . THR A 1 717 ? 22.829 12.411 9.459 1.00 90.44 717 THR A CA 1
ATOM 5601 C C . THR A 1 717 ? 22.077 13.082 8.315 1.00 90.44 717 THR A C 1
ATOM 5603 O O . THR A 1 717 ? 21.888 12.426 7.293 1.00 90.44 717 THR A O 1
ATOM 5606 N N . TYR A 1 718 ? 21.790 14.386 8.408 1.00 94.56 718 TYR A N 1
ATOM 5607 C CA . TYR A 1 718 ? 21.215 15.213 7.338 1.00 94.56 718 TYR A CA 1
ATOM 5608 C C . TYR A 1 718 ? 19.875 14.708 6.757 1.00 94.56 718 TYR A C 1
ATOM 5610 O O . TYR A 1 718 ? 19.402 13.599 7.006 1.00 94.56 718 TYR A O 1
ATOM 5618 N N . ALA A 1 719 ? 19.238 15.566 5.960 1.00 97.50 719 ALA A N 1
ATOM 5619 C CA . ALA A 1 719 ? 18.079 15.221 5.150 1.00 97.50 719 ALA A CA 1
ATOM 5620 C C . ALA A 1 719 ? 18.398 15.541 3.695 1.00 97.50 719 ALA A C 1
ATOM 5622 O O . ALA A 1 719 ? 18.863 16.644 3.411 1.00 97.50 719 ALA A O 1
ATOM 5623 N N . THR A 1 720 ? 18.177 14.602 2.780 1.00 96.25 720 THR A N 1
ATOM 5624 C CA . THR A 1 720 ? 18.538 14.758 1.362 1.00 96.25 720 THR A CA 1
ATOM 5625 C C . THR A 1 720 ? 17.347 14.530 0.440 1.00 96.25 720 THR A C 1
ATOM 5627 O O . THR A 1 720 ? 16.386 13.854 0.792 1.00 96.25 720 THR A O 1
ATOM 5630 N N . ASN A 1 721 ? 17.395 15.117 -0.757 1.00 94.06 721 ASN A N 1
ATOM 5631 C CA . ASN A 1 721 ? 16.298 15.066 -1.726 1.00 94.06 721 ASN A CA 1
ATOM 5632 C C . ASN A 1 721 ? 14.944 15.483 -1.112 1.00 94.06 721 ASN A C 1
ATOM 5634 O O . ASN A 1 721 ? 13.948 14.764 -1.198 1.00 94.06 721 ASN A O 1
ATOM 5638 N N . VAL A 1 722 ? 14.944 16.627 -0.419 1.00 98.06 722 VAL A N 1
ATOM 5639 C CA . VAL A 1 722 ? 13.739 17.221 0.168 1.00 98.06 722 VAL A CA 1
ATOM 5640 C C . VAL A 1 722 ? 13.155 18.269 -0.777 1.00 98.06 722 VAL A C 1
ATOM 5642 O O . VAL A 1 722 ? 13.837 19.222 -1.149 1.00 98.06 722 VAL A O 1
ATOM 5645 N N . THR A 1 723 ? 11.884 18.130 -1.125 1.00 97.38 723 THR A N 1
ATOM 5646 C CA . THR A 1 723 ? 11.143 19.070 -1.969 1.00 97.38 723 THR A CA 1
ATOM 5647 C C . THR A 1 723 ? 10.107 19.819 -1.134 1.00 97.38 723 THR A C 1
ATOM 5649 O O . THR A 1 723 ? 9.303 19.189 -0.449 1.00 97.38 723 THR A O 1
ATOM 5652 N N . VAL A 1 724 ? 10.101 21.153 -1.200 1.00 97.25 724 VAL A N 1
ATOM 5653 C CA . VAL A 1 724 ? 9.082 22.021 -0.580 1.00 97.25 724 VAL A CA 1
ATOM 5654 C C . VAL A 1 724 ? 8.516 22.966 -1.640 1.00 97.25 724 VAL A C 1
ATOM 5656 O O . VAL A 1 724 ? 9.146 23.970 -1.966 1.00 97.25 724 VAL A O 1
ATOM 5659 N N . GLU A 1 725 ? 7.333 22.657 -2.164 1.00 94.06 725 GLU A N 1
ATOM 5660 C CA . GLU A 1 725 ? 6.714 23.358 -3.301 1.00 94.06 725 GLU A CA 1
ATOM 5661 C C . GLU A 1 725 ? 5.257 23.744 -3.005 1.00 94.06 725 GLU A C 1
ATOM 5663 O O . GLU A 1 725 ? 4.560 23.077 -2.236 1.00 94.06 725 GLU A O 1
ATOM 5668 N N . ASP A 1 726 ? 4.779 24.814 -3.637 1.00 89.94 726 ASP A N 1
ATOM 5669 C CA . ASP A 1 726 ? 3.432 25.367 -3.497 1.00 89.94 726 ASP A CA 1
ATOM 5670 C C . ASP A 1 726 ? 3.055 25.612 -2.023 1.00 89.94 726 ASP A C 1
ATOM 5672 O O . ASP A 1 726 ? 1.990 25.212 -1.539 1.00 89.94 726 ASP A O 1
ATOM 5676 N N . PHE A 1 727 ? 3.963 26.239 -1.270 1.00 92.06 727 PHE A N 1
ATOM 5677 C CA . PHE A 1 727 ? 3.817 26.424 0.175 1.00 92.06 727 PHE A CA 1
ATOM 5678 C C . PHE A 1 727 ? 3.364 27.855 0.513 1.00 92.06 727 PHE A C 1
ATOM 5680 O O . PHE A 1 727 ? 4.152 28.795 0.580 1.00 92.06 727 PHE A O 1
ATOM 5687 N N . THR A 1 728 ? 2.068 28.024 0.780 1.00 91.69 728 THR A N 1
ATOM 5688 C CA . THR A 1 728 ? 1.385 29.326 0.926 1.00 91.69 728 THR A CA 1
ATOM 5689 C C . THR A 1 728 ? 0.803 29.576 2.323 1.00 91.69 728 THR A C 1
ATOM 5691 O O . THR A 1 728 ? -0.148 30.339 2.494 1.00 91.69 728 THR A O 1
ATOM 5694 N N . VAL A 1 729 ? 1.361 28.955 3.364 1.00 95.38 729 VAL A N 1
ATOM 5695 C CA . VAL A 1 729 ? 0.901 29.160 4.748 1.00 95.38 729 VAL A CA 1
ATOM 5696 C C . VAL A 1 729 ? 1.354 30.532 5.277 1.00 95.38 729 VAL A C 1
ATOM 5698 O O . VAL A 1 729 ? 2.507 30.927 5.112 1.00 95.38 729 VAL A O 1
ATOM 5701 N N . TRP A 1 730 ? 0.484 31.281 5.952 1.00 96.75 730 TRP A N 1
ATOM 5702 C CA . TRP A 1 730 ? 0.842 32.598 6.501 1.00 96.75 730 TRP A CA 1
ATOM 5703 C C . TRP A 1 730 ? 0.420 32.777 7.960 1.00 96.75 730 TRP A C 1
ATOM 5705 O O . TRP A 1 730 ? -0.323 31.976 8.519 1.00 96.75 730 TRP A O 1
ATOM 5715 N N . THR A 1 731 ? 0.920 33.822 8.612 1.00 97.56 731 THR A N 1
ATOM 5716 C CA . THR A 1 731 ? 0.570 34.126 10.002 1.00 97.56 731 THR A CA 1
ATOM 5717 C C . THR A 1 731 ? -0.788 34.826 10.111 1.00 97.56 731 THR A C 1
ATOM 5719 O O . THR A 1 731 ? -1.101 35.705 9.310 1.00 97.56 731 THR A O 1
ATOM 5722 N N . GLU A 1 732 ? -1.590 34.480 11.122 1.00 95.44 732 GLU A N 1
ATOM 5723 C CA . GLU A 1 732 ? -2.809 35.238 11.467 1.00 95.44 732 GLU A CA 1
ATOM 5724 C C . GLU A 1 732 ? -2.534 36.431 12.389 1.00 95.44 732 GLU A C 1
ATOM 5726 O O . GLU A 1 732 ? -3.321 37.374 12.433 1.00 95.44 732 GLU A O 1
ATOM 5731 N N . SER A 1 733 ? -1.420 36.396 13.127 1.00 94.94 733 SER A N 1
ATOM 5732 C CA . SER A 1 733 ? -0.987 37.469 14.022 1.00 94.94 733 SER A CA 1
ATOM 5733 C C . SER A 1 733 ? 0.344 38.063 13.570 1.00 94.94 733 SER A C 1
ATOM 5735 O O . SER A 1 733 ? 1.286 37.338 13.242 1.00 94.94 733 SER A O 1
ATOM 5737 N N . GLY A 1 734 ? 0.439 39.393 13.579 1.00 94.25 734 GLY A N 1
ATOM 5738 C CA . GLY A 1 734 ? 1.595 40.116 13.051 1.00 94.25 734 GLY A CA 1
ATOM 5739 C C . GLY A 1 734 ? 1.610 40.178 11.520 1.00 94.25 734 GLY A C 1
ATOM 5740 O O . GLY A 1 734 ? 0.604 39.935 10.861 1.00 94.25 734 GLY A O 1
ATOM 5741 N N . SER A 1 735 ? 2.757 40.549 10.954 1.00 95.06 735 SER A N 1
ATOM 5742 C CA . SER A 1 735 ? 2.924 40.786 9.511 1.00 95.06 735 SER A CA 1
ATOM 5743 C C . SER A 1 735 ? 4.169 40.108 8.932 1.00 95.06 735 SER A C 1
ATOM 5745 O O . SER A 1 735 ? 4.659 40.511 7.880 1.00 95.06 735 SER A O 1
ATOM 5747 N N . SER A 1 736 ? 4.728 39.124 9.636 1.00 96.81 736 SER A N 1
ATOM 5748 C CA . SER A 1 736 ? 5.915 38.392 9.198 1.00 96.81 736 SER A CA 1
ATOM 5749 C C . SER A 1 736 ? 5.959 36.972 9.760 1.00 96.81 736 SER A C 1
ATOM 5751 O O . SER A 1 736 ? 5.287 36.655 10.743 1.00 96.81 736 SER A O 1
ATOM 5753 N N . ILE A 1 737 ? 6.773 36.122 9.136 1.00 96.69 737 ILE A N 1
ATOM 5754 C CA . ILE A 1 737 ? 7.096 34.764 9.595 1.00 96.69 737 ILE A CA 1
ATOM 5755 C C . ILE A 1 737 ? 8.619 34.568 9.638 1.00 96.69 737 ILE A C 1
ATOM 5757 O O . ILE A 1 737 ? 9.352 35.284 8.951 1.00 96.69 737 ILE A O 1
ATOM 5761 N N . VAL A 1 738 ? 9.101 33.617 10.448 1.00 96.56 738 VAL A N 1
ATOM 5762 C CA . VAL A 1 738 ? 10.543 33.365 10.651 1.00 96.56 738 VAL A CA 1
ATOM 5763 C C . VAL A 1 738 ? 10.883 31.885 10.463 1.00 96.56 738 VAL A C 1
ATOM 5765 O O . VAL A 1 738 ? 11.039 31.152 11.439 1.00 96.56 738 VAL A O 1
ATOM 5768 N N . ASN A 1 739 ? 11.001 31.440 9.211 1.00 96.88 739 ASN A N 1
ATOM 5769 C CA . ASN A 1 739 ? 11.341 30.051 8.886 1.00 96.88 739 ASN A CA 1
ATOM 5770 C C . ASN A 1 739 ? 12.739 29.686 9.397 1.00 96.88 739 ASN A C 1
ATOM 5772 O O . ASN A 1 739 ? 13.679 30.475 9.260 1.00 96.88 739 ASN A O 1
ATOM 5776 N N . LYS A 1 740 ? 12.873 28.487 9.973 1.00 97.31 740 LYS A N 1
ATOM 5777 C CA . LYS A 1 740 ? 14.122 27.968 10.551 1.00 97.31 740 LYS A CA 1
ATOM 5778 C C . LYS A 1 740 ? 14.445 26.622 9.929 1.00 97.31 740 LYS A C 1
ATOM 5780 O O . LYS A 1 740 ? 13.627 25.709 10.011 1.00 97.31 740 LYS A O 1
ATOM 5785 N N . ILE A 1 741 ? 15.615 26.521 9.313 1.00 97.62 741 ILE A N 1
ATOM 5786 C CA . ILE A 1 741 ? 16.032 25.336 8.565 1.00 97.62 741 ILE A CA 1
ATOM 5787 C C . ILE A 1 741 ? 17.492 25.035 8.899 1.00 97.62 741 ILE A C 1
ATOM 5789 O O . ILE A 1 741 ? 18.335 25.925 8.806 1.00 97.62 741 ILE A O 1
ATOM 5793 N N . SER A 1 742 ? 17.793 23.790 9.247 1.00 97.06 742 SER A N 1
ATOM 5794 C CA . SER A 1 742 ? 19.152 23.307 9.491 1.00 97.06 742 SER A CA 1
ATOM 5795 C C . SER A 1 742 ? 19.330 21.949 8.834 1.00 97.06 742 SER A C 1
ATOM 5797 O O . SER A 1 742 ? 18.504 21.069 9.056 1.00 97.06 742 SER A O 1
ATOM 5799 N N . ASN A 1 743 ? 20.418 21.778 8.077 1.00 97.38 743 ASN A N 1
ATOM 5800 C CA . ASN A 1 743 ? 20.867 20.482 7.547 1.00 97.38 743 ASN A CA 1
ATOM 5801 C C . ASN A 1 743 ? 19.872 19.779 6.588 1.00 97.38 743 ASN A C 1
ATOM 5803 O O . ASN A 1 743 ? 19.845 18.549 6.519 1.00 97.38 743 ASN A O 1
ATOM 5807 N N . VAL A 1 744 ? 19.071 20.549 5.834 1.00 98.12 744 VAL A N 1
ATOM 5808 C CA . VAL A 1 744 ? 18.065 20.040 4.879 1.00 98.12 744 VAL A CA 1
ATOM 5809 C C . VAL A 1 744 ? 18.439 20.346 3.427 1.00 98.12 744 VAL A C 1
ATOM 5811 O O . VAL A 1 744 ? 18.419 21.490 2.980 1.00 98.12 744 VAL A O 1
ATOM 5814 N N . PHE A 1 745 ? 18.719 19.309 2.649 1.00 98.12 745 PHE A N 1
ATOM 5815 C CA . PHE A 1 745 ? 19.182 19.440 1.275 1.00 98.12 745 PHE A CA 1
ATOM 5816 C C . PHE A 1 745 ? 18.109 19.085 0.250 1.00 98.12 745 PHE A C 1
ATOM 5818 O O . PHE A 1 745 ? 17.537 17.993 0.284 1.00 98.12 745 PHE A O 1
ATOM 5825 N N . GLY A 1 746 ? 17.886 19.985 -0.708 1.00 96.44 746 GLY A N 1
ATOM 5826 C CA . GLY A 1 746 ? 16.956 19.763 -1.809 1.00 96.44 746 GLY A CA 1
ATOM 5827 C C . GLY A 1 746 ? 16.486 21.040 -2.505 1.00 96.44 746 GLY A C 1
ATOM 5828 O O . GLY A 1 746 ? 17.287 21.951 -2.756 1.00 96.44 746 GLY A O 1
ATOM 5829 N N . HIS A 1 747 ? 15.205 21.076 -2.869 1.00 95.38 747 HIS A N 1
ATOM 5830 C CA . HIS A 1 747 ? 14.619 22.092 -3.741 1.00 95.38 747 HIS A CA 1
ATOM 5831 C C . HIS A 1 747 ? 13.353 22.722 -3.145 1.00 95.38 747 HIS A C 1
ATOM 5833 O O . HIS A 1 747 ? 12.525 22.037 -2.544 1.00 95.38 747 HIS A O 1
ATOM 5839 N N . GLY A 1 748 ? 13.192 24.026 -3.348 1.00 94.25 748 GLY A N 1
ATOM 5840 C CA . GLY A 1 748 ? 11.958 24.751 -3.099 1.00 94.25 748 GLY A CA 1
ATOM 5841 C C . GLY A 1 748 ? 11.643 25.767 -4.195 1.00 94.25 748 GLY A C 1
ATOM 5842 O O . GLY A 1 748 ? 12.517 26.175 -4.954 1.00 94.25 748 GLY A O 1
ATOM 5843 N N . ASP A 1 749 ? 10.382 26.183 -4.245 1.00 90.31 749 ASP A N 1
ATOM 5844 C CA . ASP A 1 749 ? 9.755 26.969 -5.322 1.00 90.31 749 ASP A CA 1
ATOM 5845 C C . ASP A 1 749 ? 9.842 28.502 -5.163 1.00 90.31 749 ASP A C 1
ATOM 5847 O O . ASP A 1 749 ? 9.086 29.244 -5.786 1.00 90.31 749 ASP A O 1
ATOM 5851 N N . ASP A 1 750 ? 10.731 28.985 -4.300 1.00 91.50 750 ASP A N 1
ATOM 5852 C CA . ASP A 1 750 ? 10.901 30.400 -3.949 1.00 91.50 750 ASP A CA 1
ATOM 5853 C C . ASP A 1 750 ? 9.710 31.090 -3.238 1.00 91.50 750 ASP A C 1
ATOM 5855 O O . ASP A 1 750 ? 9.763 32.303 -2.996 1.00 91.50 750 ASP A O 1
ATOM 5859 N N . SER A 1 751 ? 8.668 30.354 -2.823 1.00 87.94 751 SER A N 1
ATOM 5860 C CA . SER A 1 751 ? 7.498 30.896 -2.101 1.00 87.94 751 SER A CA 1
ATOM 5861 C C . SER A 1 751 ? 7.849 31.705 -0.838 1.00 87.94 751 SER A C 1
ATOM 5863 O O . SER A 1 751 ? 7.141 32.651 -0.480 1.00 87.94 751 SER A O 1
ATOM 5865 N N . TYR A 1 752 ? 8.960 31.383 -0.170 1.00 90.31 752 TYR A N 1
ATOM 5866 C CA . TYR A 1 752 ? 9.477 32.090 1.009 1.00 90.31 752 TYR A CA 1
ATOM 5867 C C . TYR A 1 752 ? 10.852 32.739 0.791 1.00 90.31 752 TYR A C 1
ATOM 5869 O O . TYR A 1 752 ? 11.613 32.937 1.743 1.00 90.31 752 TYR A O 1
ATOM 5877 N N . GLY A 1 753 ? 11.166 33.097 -0.455 1.00 88.88 753 GLY A N 1
ATOM 5878 C CA . GLY A 1 753 ? 12.491 33.560 -0.869 1.00 88.88 753 GLY A CA 1
ATOM 5879 C C . GLY A 1 753 ? 13.355 32.415 -1.407 1.00 88.88 753 GLY A C 1
ATOM 5880 O O . GLY A 1 753 ? 12.871 31.289 -1.483 1.00 88.88 753 GLY A O 1
ATOM 5881 N N . PRO A 1 754 ? 14.625 32.680 -1.772 1.00 92.81 754 PRO A N 1
ATOM 5882 C CA . PRO A 1 754 ? 15.447 31.747 -2.544 1.00 92.81 754 PRO A CA 1
ATOM 5883 C C . PRO A 1 754 ? 15.458 30.315 -1.985 1.00 92.81 754 PRO A C 1
ATOM 5885 O O . PRO A 1 754 ? 15.840 30.085 -0.834 1.00 92.81 754 PRO A O 1
ATOM 5888 N N . ASN A 1 755 ? 15.030 29.364 -2.813 1.00 94.12 755 ASN A N 1
ATOM 5889 C CA . ASN A 1 755 ? 14.898 27.932 -2.562 1.00 94.12 755 ASN A CA 1
ATOM 5890 C C . ASN A 1 755 ? 14.130 27.590 -1.268 1.00 94.12 755 ASN A C 1
ATOM 5892 O O . ASN A 1 755 ? 14.430 26.593 -0.613 1.00 94.12 755 ASN A O 1
ATOM 5896 N N . ASN A 1 756 ? 13.205 28.454 -0.826 1.00 93.12 756 ASN A N 1
ATOM 5897 C CA . ASN A 1 756 ? 12.517 28.379 0.474 1.00 93.12 756 ASN A CA 1
ATOM 5898 C C . ASN A 1 756 ? 13.449 28.305 1.704 1.00 93.12 756 ASN A C 1
ATOM 5900 O O . ASN A 1 756 ? 13.005 27.987 2.810 1.00 93.12 756 ASN A O 1
ATOM 5904 N N . GLY A 1 757 ? 14.737 28.628 1.536 1.00 92.81 757 GLY A N 1
ATOM 5905 C CA . GLY A 1 757 ? 15.771 28.499 2.563 1.00 92.81 757 GLY A CA 1
ATOM 5906 C C . GLY A 1 757 ? 16.481 27.141 2.632 1.00 92.81 757 GLY A C 1
ATOM 5907 O O . GLY A 1 757 ? 17.306 26.952 3.532 1.00 92.81 757 GLY A O 1
ATOM 5908 N N . LEU A 1 758 ? 16.177 26.210 1.720 1.00 96.44 758 LEU A N 1
ATOM 5909 C CA . LEU A 1 758 ? 16.884 24.935 1.568 1.00 96.44 758 LEU A CA 1
ATOM 5910 C C . LEU A 1 758 ? 18.202 25.139 0.800 1.00 96.44 758 LEU A C 1
ATOM 5912 O O . LEU A 1 758 ? 18.350 26.102 0.043 1.00 96.44 758 LEU A O 1
ATOM 5916 N N . VAL A 1 759 ? 19.145 24.205 0.940 1.00 96.88 759 VAL A N 1
ATOM 5917 C CA . VAL A 1 759 ? 20.394 24.188 0.157 1.00 96.88 759 VAL A CA 1
ATOM 5918 C C . VAL A 1 759 ? 20.332 23.074 -0.887 1.00 96.88 759 VAL A C 1
ATOM 5920 O O . VAL A 1 759 ? 20.021 21.933 -0.561 1.00 96.88 759 VAL A O 1
ATOM 5923 N N . SER A 1 760 ? 20.635 23.377 -2.147 1.00 94.19 760 SER A N 1
ATOM 5924 C CA . SER A 1 760 ? 20.786 22.351 -3.187 1.00 94.19 760 SER A CA 1
ATOM 5925 C C . SER A 1 760 ? 22.220 21.825 -3.208 1.00 94.19 760 SER A C 1
ATOM 5927 O O . SER A 1 760 ? 23.158 22.609 -3.104 1.00 94.19 760 SER A O 1
ATOM 5929 N N . LEU A 1 761 ? 22.387 20.512 -3.374 1.00 91.25 761 LEU A N 1
ATOM 5930 C CA . LEU A 1 761 ? 23.700 19.882 -3.537 1.00 91.25 761 LEU A CA 1
ATOM 5931 C C . LEU A 1 761 ? 24.069 19.794 -5.020 1.00 91.25 761 LEU A C 1
ATOM 5933 O O . LEU A 1 761 ? 23.246 19.401 -5.851 1.00 91.25 761 LEU A O 1
ATOM 5937 N N . GLY A 1 762 ? 25.319 20.115 -5.356 1.00 88.50 762 GLY A N 1
ATOM 5938 C CA . GLY A 1 762 ? 25.884 19.770 -6.660 1.00 88.50 762 GLY A CA 1
ATOM 5939 C C . GLY A 1 762 ? 25.999 18.250 -6.859 1.00 88.50 762 GLY A C 1
ATOM 5940 O O . GLY A 1 762 ? 26.074 17.491 -5.900 1.00 88.50 762 GLY A O 1
ATOM 5941 N N . ALA A 1 763 ? 26.095 17.790 -8.112 1.00 78.44 763 ALA A N 1
ATOM 5942 C CA . ALA A 1 763 ? 26.080 16.360 -8.470 1.00 78.44 763 ALA A CA 1
ATOM 5943 C C . ALA A 1 763 ? 27.156 15.478 -7.788 1.00 78.44 763 ALA A C 1
ATOM 5945 O O . ALA A 1 763 ? 27.025 14.259 -7.779 1.00 78.44 763 ALA A O 1
ATOM 5946 N N . ALA A 1 764 ? 28.221 16.073 -7.242 1.00 85.69 764 ALA A N 1
ATOM 5947 C CA . ALA A 1 764 ? 29.281 15.381 -6.501 1.00 85.69 764 ALA A CA 1
ATOM 5948 C C . ALA A 1 764 ? 29.528 15.977 -5.099 1.00 85.69 764 ALA A C 1
ATOM 5950 O O . ALA A 1 764 ? 30.495 15.612 -4.428 1.00 85.69 764 ALA A O 1
ATOM 5951 N N . GLU A 1 765 ? 28.692 16.924 -4.672 1.00 90.25 765 GLU A N 1
ATOM 5952 C CA . GLU A 1 765 ? 28.824 17.602 -3.387 1.00 90.25 765 GLU A CA 1
ATOM 5953 C C . GLU A 1 765 ? 28.273 16.725 -2.260 1.00 90.25 765 GLU A C 1
ATOM 5955 O O . GLU A 1 765 ? 27.217 16.111 -2.395 1.00 90.25 765 GLU A O 1
ATOM 5960 N N . GLN A 1 766 ? 28.998 16.660 -1.145 1.00 91.12 766 GLN A N 1
ATOM 5961 C CA . GLN A 1 766 ? 28.546 15.944 0.045 1.00 91.12 766 GLN A CA 1
ATOM 5962 C C . GLN A 1 766 ? 27.732 16.878 0.959 1.00 91.12 766 GLN A C 1
ATOM 5964 O O . GLN A 1 766 ? 28.076 18.062 1.064 1.00 91.12 766 GLN A O 1
ATOM 5969 N N . PRO A 1 767 ? 26.695 16.365 1.651 1.00 93.94 767 PRO A N 1
ATOM 5970 C CA . PRO A 1 767 ? 26.000 17.108 2.699 1.00 93.94 767 PRO A CA 1
ATOM 5971 C C . PRO A 1 767 ? 26.976 17.655 3.748 1.00 93.94 767 PRO A C 1
ATOM 5973 O O . PRO A 1 767 ? 27.961 17.007 4.104 1.00 93.94 767 PRO A O 1
ATOM 5976 N N . HIS A 1 768 ? 26.700 18.858 4.238 1.00 94.38 768 HIS A N 1
ATOM 5977 C CA . HIS A 1 768 ? 27.508 19.557 5.234 1.00 94.38 768 HIS A CA 1
ATOM 5978 C C . HIS A 1 768 ? 26.614 20.348 6.191 1.00 94.38 768 HIS A C 1
ATOM 5980 O O . HIS A 1 768 ? 25.435 20.576 5.932 1.00 94.38 768 HIS A O 1
ATOM 5986 N N . THR A 1 769 ? 27.138 20.768 7.336 1.00 95.94 769 THR A N 1
ATOM 5987 C CA . THR A 1 769 ? 26.302 21.471 8.309 1.00 95.94 769 THR A CA 1
ATOM 5988 C C . THR A 1 769 ? 25.974 22.887 7.849 1.00 95.94 769 THR A C 1
ATOM 5990 O O . THR A 1 769 ? 26.833 23.620 7.356 1.00 95.94 769 THR A O 1
ATOM 5993 N N . TYR A 1 770 ? 24.720 23.298 8.029 1.00 96.50 770 TYR A N 1
ATOM 5994 C CA . TYR A 1 770 ? 24.310 24.685 7.837 1.00 96.50 770 TYR A CA 1
ATOM 5995 C C . TYR A 1 770 ? 23.083 25.018 8.687 1.00 96.50 770 TYR A C 1
ATOM 5997 O O . TYR A 1 770 ? 22.343 24.152 9.152 1.00 96.50 770 TYR A O 1
ATOM 6005 N N . THR A 1 771 ? 22.848 26.309 8.898 1.00 95.50 771 THR A N 1
ATOM 6006 C CA . THR A 1 771 ? 21.603 26.811 9.481 1.00 95.50 771 THR A CA 1
ATOM 6007 C C . THR A 1 771 ? 21.187 28.078 8.756 1.00 95.50 771 THR A C 1
ATOM 6009 O O . THR A 1 771 ? 22.013 28.930 8.435 1.00 95.50 771 THR A O 1
ATOM 6012 N N . SER A 1 772 ? 19.891 28.187 8.504 1.00 93.25 772 SER A N 1
ATOM 6013 C CA . SER A 1 772 ? 19.247 29.271 7.783 1.00 93.25 772 SER A CA 1
ATOM 6014 C C . SER A 1 772 ? 18.063 29.787 8.596 1.00 93.25 772 SER A C 1
ATOM 6016 O O . SER A 1 772 ? 17.302 29.023 9.197 1.00 93.25 772 SER A O 1
ATOM 6018 N N . THR A 1 773 ? 17.925 31.109 8.654 1.00 95.00 773 THR A N 1
ATOM 6019 C CA . THR A 1 773 ? 16.765 31.787 9.237 1.00 95.00 773 THR A CA 1
ATOM 6020 C C . THR A 1 773 ? 16.263 32.805 8.229 1.00 95.00 773 THR A C 1
ATOM 6022 O O . THR A 1 773 ? 16.943 33.794 7.962 1.00 95.00 773 THR A O 1
ATOM 6025 N N . ASN A 1 774 ? 15.073 32.565 7.682 1.00 93.19 774 ASN A N 1
ATOM 6026 C CA . ASN A 1 774 ? 14.477 33.420 6.660 1.00 93.19 774 ASN A CA 1
ATOM 6027 C C . ASN A 1 774 ? 13.333 34.214 7.276 1.00 93.19 774 ASN A C 1
ATOM 6029 O O . ASN A 1 774 ? 12.383 33.640 7.810 1.00 93.19 774 ASN A O 1
ATOM 6033 N N . ILE A 1 775 ? 13.441 35.539 7.215 1.00 95.75 775 ILE A N 1
ATOM 6034 C CA . ILE A 1 775 ? 12.401 36.458 7.673 1.00 95.75 775 ILE A CA 1
ATOM 6035 C C . ILE A 1 775 ? 11.604 36.885 6.448 1.00 95.75 775 ILE A C 1
ATOM 6037 O O . ILE A 1 775 ? 12.123 37.594 5.587 1.00 95.75 775 ILE A O 1
ATOM 6041 N N . ILE A 1 776 ? 10.340 36.480 6.390 1.00 95.56 776 ILE A N 1
ATOM 6042 C CA . ILE A 1 776 ? 9.434 36.833 5.300 1.00 95.56 776 ILE A CA 1
ATOM 6043 C C . ILE A 1 776 ? 8.465 37.887 5.828 1.00 95.56 776 ILE A C 1
ATOM 6045 O O . ILE A 1 776 ? 7.803 37.676 6.843 1.00 95.56 776 ILE A O 1
ATOM 6049 N N . THR A 1 777 ? 8.413 39.044 5.167 1.00 95.44 777 THR A N 1
ATOM 6050 C CA . THR A 1 777 ? 7.670 40.241 5.611 1.00 95.44 777 THR A CA 1
ATOM 6051 C C . THR A 1 777 ? 6.455 40.572 4.743 1.00 95.44 777 THR A C 1
ATOM 6053 O O . THR A 1 777 ? 5.777 41.567 4.993 1.00 95.44 777 THR A O 1
ATOM 6056 N N . ALA A 1 778 ? 6.169 39.747 3.734 1.00 92.38 778 ALA A N 1
ATOM 6057 C CA . ALA A 1 778 ? 5.003 39.865 2.867 1.00 92.38 778 ALA A CA 1
ATOM 6058 C C . ALA A 1 778 ? 4.327 38.500 2.715 1.00 92.38 778 ALA A C 1
ATOM 6060 O O . ALA A 1 778 ? 5.009 37.485 2.590 1.00 92.38 778 ALA A O 1
ATOM 6061 N N . SER A 1 779 ? 2.995 38.482 2.732 1.00 91.38 779 SER A N 1
ATOM 6062 C CA . SER A 1 779 ? 2.226 37.254 2.543 1.00 91.38 779 SER A CA 1
ATOM 6063 C C . SER A 1 779 ? 2.376 36.709 1.118 1.00 91.38 779 SER A C 1
ATOM 6065 O O . SER A 1 779 ? 2.554 37.509 0.193 1.00 91.38 779 SER A O 1
ATOM 6067 N N . PRO A 1 780 ? 2.213 35.388 0.910 1.00 88.06 780 PRO A N 1
ATOM 6068 C CA . PRO A 1 780 ? 2.107 34.806 -0.424 1.00 88.06 780 PRO A CA 1
ATOM 6069 C C . PRO A 1 780 ? 1.050 35.520 -1.278 1.00 88.06 780 PRO A C 1
ATOM 6071 O O . PRO A 1 780 ? 0.030 36.001 -0.769 1.00 88.06 780 PRO A O 1
ATOM 6074 N N . THR A 1 781 ? 1.293 35.609 -2.587 1.00 84.50 781 THR A N 1
ATOM 6075 C CA . THR A 1 781 ? 0.381 36.297 -3.512 1.00 84.50 781 THR A CA 1
ATOM 6076 C C . THR A 1 781 ? -0.997 35.637 -3.487 1.00 84.50 781 THR A C 1
ATOM 6078 O O . THR A 1 781 ? -1.108 34.426 -3.633 1.00 84.50 781 THR A O 1
ATOM 6081 N N . GLY A 1 782 ? -2.054 36.434 -3.311 1.00 84.50 782 GLY A N 1
ATOM 6082 C CA . GLY A 1 782 ? -3.432 35.933 -3.274 1.00 84.50 782 GLY A CA 1
ATOM 6083 C C . GLY A 1 782 ? -3.837 35.256 -1.962 1.00 84.50 782 GLY A C 1
ATOM 6084 O O . GLY A 1 782 ? -4.967 34.786 -1.859 1.00 84.50 782 GLY A O 1
ATOM 6085 N N . TRP A 1 783 ? -2.965 35.232 -0.949 1.00 90.81 783 TRP A N 1
ATOM 6086 C CA . TRP A 1 783 ? -3.314 34.668 0.348 1.00 90.81 783 TRP A CA 1
ATOM 6087 C C . TRP A 1 783 ? -4.424 35.472 1.039 1.00 90.81 783 TRP A C 1
ATOM 6089 O O . TRP A 1 783 ? -4.354 36.697 1.161 1.00 90.81 783 TRP A O 1
ATOM 6099 N N . VAL A 1 784 ? -5.428 34.759 1.546 1.00 85.81 784 VAL A N 1
ATOM 6100 C CA . VAL A 1 784 ? -6.509 35.300 2.372 1.00 85.81 784 VAL A CA 1
ATOM 6101 C C . VAL A 1 784 ? -6.614 34.439 3.632 1.00 85.81 784 VAL A C 1
ATOM 6103 O O . VAL A 1 784 ? -6.549 33.213 3.518 1.00 85.81 784 VAL A O 1
ATOM 6106 N N . PRO A 1 785 ? -6.802 35.031 4.830 1.00 85.25 785 PRO A N 1
ATOM 6107 C CA . PRO A 1 785 ? -6.982 34.260 6.051 1.00 85.25 785 PRO A CA 1
ATOM 6108 C C . PRO A 1 785 ? -8.125 33.239 5.918 1.00 85.25 785 PRO A C 1
ATOM 6110 O O . PRO A 1 785 ? -9.264 33.638 5.643 1.00 85.25 785 PRO A O 1
ATOM 6113 N N . PRO A 1 786 ? -7.865 31.944 6.175 1.00 86.75 786 PRO A N 1
ATOM 6114 C CA . PRO A 1 786 ? -8.899 30.919 6.240 1.00 86.75 786 PRO A CA 1
ATOM 6115 C C . PRO A 1 786 ? -10.021 31.292 7.209 1.00 86.75 786 PRO A C 1
ATOM 6117 O O . PRO A 1 786 ? -9.761 31.786 8.310 1.00 86.75 786 PRO A O 1
ATOM 6120 N N . LYS A 1 787 ? -11.280 31.047 6.838 1.00 84.12 787 LYS A N 1
ATOM 6121 C CA . LYS A 1 787 ? -12.404 31.162 7.780 1.00 84.12 787 LYS A CA 1
ATOM 6122 C C . LYS A 1 787 ? -12.491 29.882 8.608 1.00 84.12 787 LYS A C 1
ATOM 6124 O O . LYS A 1 787 ? -12.262 28.796 8.091 1.00 84.12 787 LYS A O 1
ATOM 6129 N N . SER A 1 788 ? -12.826 29.998 9.890 1.00 82.19 788 SER A N 1
ATOM 6130 C CA . SER A 1 788 ? -13.126 28.810 10.694 1.00 82.19 788 SER A CA 1
ATOM 6131 C C . SER A 1 788 ? -14.478 28.231 10.266 1.00 82.19 788 SER A C 1
ATOM 6133 O O . SER A 1 788 ? -15.430 29.009 10.135 1.00 82.19 788 SER A O 1
ATOM 6135 N N . PRO A 1 789 ? -14.602 26.907 10.069 1.00 81.94 789 PRO A N 1
ATOM 6136 C CA . PRO A 1 789 ? -15.907 26.309 9.831 1.00 81.94 789 PRO A CA 1
ATOM 6137 C C . PRO A 1 789 ? -16.784 26.431 11.080 1.00 81.94 789 PRO A C 1
ATOM 6139 O O . PRO A 1 789 ? -16.294 26.406 12.208 1.00 81.94 789 PRO A O 1
ATOM 6142 N N . THR A 1 790 ? -18.096 26.559 10.881 1.00 83.50 790 THR A N 1
ATOM 6143 C CA . THR A 1 790 ? -19.072 26.718 11.973 1.00 83.50 790 THR A CA 1
ATOM 6144 C C . THR A 1 790 ? -19.203 25.473 12.848 1.00 83.50 790 THR A C 1
ATOM 6146 O O . THR A 1 790 ? -19.628 25.587 13.993 1.00 83.50 790 THR A O 1
ATOM 6149 N N . TRP A 1 791 ? -18.831 24.307 12.318 1.00 84.50 791 TRP A N 1
ATOM 6150 C CA . TRP A 1 791 ? -18.813 23.021 13.016 1.00 84.50 791 TRP A CA 1
ATOM 6151 C C . TRP A 1 791 ? -17.485 22.725 13.733 1.00 84.50 791 TRP A C 1
ATOM 6153 O O . TRP A 1 791 ? -17.405 21.726 14.442 1.00 84.50 791 TRP A O 1
ATOM 6163 N N . ALA A 1 792 ? -16.444 23.559 13.573 1.00 87.38 792 ALA A N 1
ATOM 6164 C CA . ALA A 1 792 ? -15.159 23.342 14.242 1.00 87.38 792 ALA A CA 1
ATOM 6165 C C . ALA A 1 792 ? -15.326 23.253 15.763 1.00 87.38 792 ALA A C 1
ATOM 6167 O O . ALA A 1 792 ? -16.115 23.992 16.361 1.00 87.38 792 ALA A O 1
ATOM 6168 N N . ALA A 1 793 ? -14.503 22.419 16.402 1.00 89.50 793 ALA A N 1
ATOM 6169 C CA . ALA A 1 793 ? -14.407 22.432 17.850 1.00 89.50 793 ALA A CA 1
ATOM 6170 C C . ALA A 1 793 ? -13.885 23.809 18.309 1.00 89.50 793 ALA A C 1
ATOM 6172 O O . ALA A 1 793 ? -13.038 24.414 17.633 1.00 89.50 793 ALA A O 1
ATOM 6173 N N . PRO A 1 794 ? -14.369 24.331 19.452 1.00 89.00 794 PRO A N 1
ATOM 6174 C CA . PRO A 1 794 ? -13.881 25.599 19.981 1.00 89.00 794 PRO A CA 1
ATOM 6175 C C . PRO A 1 794 ? -12.375 25.514 20.258 1.00 89.00 794 PRO A C 1
ATOM 6177 O O . PRO A 1 794 ? -11.834 24.429 20.448 1.00 89.00 794 PRO A O 1
ATOM 6180 N N . SER A 1 795 ? -11.694 26.656 20.372 1.00 86.56 795 SER A N 1
ATOM 6181 C CA . SER A 1 795 ? -10.242 26.712 20.640 1.00 86.56 795 SER A CA 1
ATOM 6182 C C . SER A 1 795 ? -9.812 26.069 21.964 1.00 86.56 795 SER A C 1
ATOM 6184 O O . SER A 1 795 ? -8.629 25.886 22.229 1.00 86.56 795 SER A O 1
ATOM 6186 N N . THR A 1 796 ? -10.770 25.761 22.836 1.00 89.88 796 THR A N 1
ATOM 6187 C CA . THR A 1 796 ? -10.566 25.003 24.073 1.00 89.88 796 THR A CA 1
ATOM 6188 C C . THR A 1 796 ? -10.678 23.488 23.876 1.00 89.88 796 THR A C 1
ATOM 6190 O O . THR A 1 796 ? -10.553 22.751 24.858 1.00 89.88 796 THR A O 1
ATOM 6193 N N . GLY A 1 797 ? -10.951 23.016 22.655 1.00 92.50 797 GLY A N 1
ATOM 6194 C CA . GLY A 1 797 ? -11.403 21.654 22.379 1.00 92.50 797 GLY A CA 1
ATOM 6195 C C . GLY A 1 797 ? -12.587 21.274 23.272 1.00 92.50 797 GLY A C 1
ATOM 6196 O O . GLY A 1 797 ? -13.379 22.130 23.675 1.00 92.50 797 GLY A O 1
ATOM 6197 N N . TYR A 1 798 ? -12.645 20.007 23.674 1.00 94.50 798 TYR A N 1
ATOM 6198 C CA . TYR A 1 798 ? -13.602 19.520 24.676 1.00 94.50 798 TYR A CA 1
ATOM 6199 C C . TYR A 1 798 ? -13.121 19.695 26.133 1.00 94.50 798 TYR A C 1
ATOM 6201 O O . TYR A 1 798 ? -13.727 19.168 27.063 1.00 94.50 798 TYR A O 1
ATOM 6209 N N . GLY A 1 799 ? -12.044 20.458 26.361 1.00 94.94 799 GLY A N 1
ATOM 6210 C CA . GLY A 1 799 ? -11.470 20.672 27.691 1.00 94.94 799 GLY A CA 1
ATOM 6211 C C . GLY A 1 799 ? -10.817 19.418 28.284 1.00 94.94 799 GLY A C 1
ATOM 6212 O O . GLY A 1 799 ? -10.439 18.491 27.569 1.00 94.94 799 GLY A O 1
ATOM 6213 N N . THR A 1 800 ? -10.622 19.415 29.606 1.00 95.56 800 THR A N 1
ATOM 6214 C CA . THR A 1 800 ? -9.915 18.333 30.320 1.00 95.56 800 THR A CA 1
ATOM 6215 C C . THR A 1 800 ? -10.678 17.778 31.523 1.00 95.56 800 THR A C 1
ATOM 6217 O O . THR A 1 800 ? -10.485 16.614 31.861 1.00 95.56 800 THR A O 1
ATOM 6220 N N . ALA A 1 801 ? -11.544 18.563 32.169 1.00 95.81 801 ALA A N 1
ATOM 6221 C CA . ALA A 1 801 ? -12.106 18.216 33.480 1.00 95.81 801 ALA A CA 1
ATOM 6222 C C . ALA A 1 801 ? -13.544 17.664 33.454 1.00 95.81 801 ALA A C 1
ATOM 6224 O O . ALA A 1 801 ? -14.038 17.193 34.479 1.00 95.81 801 ALA A O 1
ATOM 6225 N N . SER A 1 802 ? -14.230 17.732 32.312 1.00 96.56 802 SER A N 1
ATOM 6226 C CA . SER A 1 802 ? -15.635 17.332 32.163 1.00 96.56 802 SER A CA 1
ATOM 6227 C C . SER A 1 802 ? -15.780 16.169 31.177 1.00 96.56 802 SER A C 1
ATOM 6229 O O . SER A 1 802 ? -14.912 16.017 30.316 1.00 96.56 802 SER A O 1
ATOM 6231 N N . PRO A 1 803 ? -16.859 15.366 31.279 1.00 96.12 803 PRO A N 1
ATOM 6232 C CA . PRO A 1 803 ? -17.158 14.337 30.289 1.00 96.12 803 PRO A CA 1
ATOM 6233 C C . PRO A 1 803 ? -17.263 14.934 28.884 1.00 96.12 803 PRO A C 1
ATOM 6235 O O . PRO A 1 803 ? -17.909 15.969 28.696 1.00 96.12 803 PRO A O 1
ATOM 6238 N N . ILE A 1 804 ? -16.669 14.261 27.901 1.00 97.31 804 ILE A N 1
ATOM 6239 C CA . ILE A 1 804 ? -16.789 14.642 26.491 1.00 97.31 804 ILE A CA 1
ATOM 6240 C C . ILE A 1 804 ? -18.086 14.039 25.927 1.00 97.31 804 ILE A C 1
ATOM 6242 O O . ILE A 1 804 ? -18.304 12.834 26.090 1.00 97.31 804 ILE A O 1
ATOM 6246 N N . PRO A 1 805 ? -18.963 14.829 25.279 1.00 95.12 805 PRO A N 1
ATOM 6247 C CA . PRO A 1 805 ? -20.202 14.300 24.723 1.00 95.12 805 PRO A CA 1
ATOM 6248 C C . PRO A 1 805 ? -19.940 13.324 23.572 1.00 95.12 805 PRO A C 1
ATOM 6250 O O . PRO A 1 805 ? -19.151 13.600 22.669 1.00 95.12 805 PRO A O 1
ATOM 6253 N N . VAL A 1 806 ? -20.658 12.199 23.578 1.00 96.06 806 VAL A N 1
ATOM 6254 C CA . VAL A 1 806 ? -20.474 11.140 22.576 1.00 96.06 806 VAL A CA 1
ATOM 6255 C C . VAL A 1 806 ? -21.062 11.541 21.222 1.00 96.06 806 VAL A C 1
ATOM 6257 O O . VAL A 1 806 ? -20.361 11.531 20.219 1.00 96.06 806 VAL A O 1
ATOM 6260 N N . TYR A 1 807 ? -22.323 11.980 21.204 1.00 94.25 807 TYR A N 1
ATOM 6261 C CA . TYR A 1 807 ? -23.089 12.209 19.969 1.00 94.25 807 TYR A CA 1
ATOM 6262 C C . TYR A 1 807 ? -23.300 13.690 19.617 1.00 94.25 807 TYR A C 1
ATOM 6264 O O . TYR A 1 807 ? -24.082 14.006 18.724 1.00 94.25 807 TYR A O 1
ATOM 6272 N N . THR A 1 808 ? -22.674 14.628 20.338 1.00 89.25 808 THR A N 1
ATOM 6273 C CA . THR A 1 808 ? -22.867 16.072 20.100 1.00 89.25 808 THR A CA 1
ATOM 6274 C C . THR A 1 808 ? -21.535 16.829 20.103 1.00 89.25 808 THR A C 1
ATOM 6276 O O . THR A 1 808 ? -20.856 16.818 21.129 1.00 89.25 808 THR A O 1
ATOM 6279 N N . PRO A 1 809 ? -21.161 17.518 19.008 1.00 87.12 809 PRO A N 1
ATOM 6280 C CA . PRO A 1 809 ? -21.868 17.610 17.721 1.00 87.12 809 PRO A CA 1
ATOM 6281 C C . PRO A 1 809 ? -22.039 16.238 17.047 1.00 87.12 809 PRO A C 1
ATOM 6283 O O . PRO A 1 809 ? -21.446 15.253 17.492 1.00 87.12 809 PRO A O 1
ATOM 6286 N N . GLU A 1 810 ? -22.886 16.151 16.021 1.00 86.81 810 GLU A N 1
ATOM 6287 C CA . GLU A 1 810 ? -23.036 14.903 15.260 1.00 86.81 810 GLU A CA 1
ATOM 6288 C C . GLU A 1 810 ? -21.681 14.465 14.666 1.00 86.81 810 GLU A C 1
ATOM 6290 O O . GLU A 1 810 ? -20.845 15.328 14.380 1.00 86.81 810 GLU A O 1
ATOM 6295 N N . PRO A 1 811 ? -21.429 13.151 14.527 1.00 86.81 811 PRO A N 1
ATOM 6296 C CA . PRO A 1 811 ? -20.294 12.635 13.767 1.00 86.81 811 PRO A CA 1
ATOM 6297 C C . PRO A 1 811 ? -20.256 13.219 12.355 1.00 86.81 811 PRO A C 1
ATOM 6299 O O . PRO A 1 811 ? -21.292 13.309 11.690 1.00 86.81 811 PRO A O 1
ATOM 6302 N N . LEU A 1 812 ? -19.060 13.590 11.901 1.00 81.88 812 LEU A N 1
ATOM 6303 C CA . LEU A 1 812 ? -18.853 14.072 10.537 1.00 81.88 812 LEU A CA 1
ATOM 6304 C C . LEU A 1 812 ? -19.082 12.958 9.506 1.00 81.88 812 LEU A C 1
ATOM 6306 O O . LEU A 1 812 ? -19.620 13.195 8.428 1.00 81.88 812 LEU A O 1
ATOM 6310 N N . TRP A 1 813 ? -18.718 11.733 9.877 1.00 82.75 813 TRP A N 1
ATOM 6311 C CA . TRP A 1 813 ? -18.768 10.550 9.028 1.00 82.75 813 TRP A CA 1
ATOM 6312 C C . TRP A 1 813 ? -19.829 9.582 9.546 1.00 82.75 813 TRP A C 1
ATOM 6314 O O . TRP A 1 813 ? -19.912 9.343 10.752 1.00 82.75 813 TRP A O 1
ATOM 6324 N N . ARG A 1 814 ? -20.667 9.053 8.648 1.00 74.12 814 ARG A N 1
ATOM 6325 C CA . ARG A 1 814 ? -21.731 8.100 8.997 1.00 74.12 814 ARG A CA 1
ATOM 6326 C C . ARG A 1 814 ? -22.099 7.189 7.823 1.00 74.12 814 ARG A C 1
ATOM 6328 O O . ARG A 1 814 ? -22.055 7.656 6.678 1.00 74.12 814 ARG A O 1
ATOM 6335 N N . PRO A 1 815 ? -22.582 5.960 8.090 1.00 76.19 815 PRO A N 1
ATOM 6336 C CA . PRO A 1 815 ? -23.073 5.064 7.052 1.00 76.19 815 PRO A CA 1
ATOM 6337 C C . PRO A 1 815 ? -24.141 5.731 6.175 1.00 76.19 815 PRO A C 1
ATOM 6339 O O . PRO A 1 815 ? -25.123 6.287 6.672 1.00 76.19 815 PRO A O 1
ATOM 6342 N N . GLY A 1 816 ? -23.959 5.674 4.853 1.00 63.72 816 GLY A N 1
ATOM 6343 C CA . GLY A 1 816 ? -24.928 6.194 3.880 1.00 63.72 816 GLY A CA 1
ATOM 6344 C C . GLY A 1 816 ? -25.033 7.726 3.794 1.00 63.72 816 GLY A C 1
ATOM 6345 O O . GLY A 1 816 ? -25.997 8.228 3.212 1.00 63.72 816 GLY A O 1
ATOM 6346 N N . GLY A 1 817 ? -24.081 8.478 4.363 1.00 57.62 817 GLY A N 1
ATOM 6347 C CA . GLY A 1 817 ? -23.977 9.931 4.183 1.00 57.62 817 GLY A CA 1
ATOM 6348 C C . GLY A 1 817 ? -23.641 10.333 2.737 1.00 57.62 817 GLY A C 1
ATOM 6349 O O . GLY A 1 817 ? -22.979 9.594 2.019 1.00 57.62 817 GLY A O 1
ATOM 6350 N N . VAL A 1 818 ? -24.111 11.507 2.294 1.00 46.72 818 VAL A N 1
ATOM 6351 C CA . VAL A 1 818 ? -24.001 11.987 0.894 1.00 46.72 818 VAL A CA 1
ATOM 6352 C C . VAL A 1 818 ? -22.894 13.040 0.710 1.00 46.72 818 VAL A C 1
ATOM 6354 O O . VAL A 1 818 ? -22.912 13.764 -0.276 1.00 46.72 818 VAL A O 1
ATOM 6357 N N . ASP A 1 819 ? -21.952 13.172 1.650 1.00 51.53 819 ASP A N 1
ATOM 6358 C CA . ASP A 1 819 ? -21.181 14.422 1.785 1.00 51.53 819 ASP A CA 1
ATOM 6359 C C . ASP A 1 819 ? -19.660 14.271 1.938 1.00 51.53 819 ASP A C 1
ATOM 6361 O O . ASP A 1 819 ? -18.985 15.138 2.489 1.00 51.53 819 ASP A O 1
ATOM 6365 N N . TYR A 1 820 ? -19.106 13.185 1.397 1.00 49.62 820 TYR A N 1
ATOM 6366 C CA . TYR A 1 820 ? -17.664 12.907 1.400 1.00 49.62 820 TYR A CA 1
ATOM 6367 C C . TYR A 1 820 ? -16.825 14.047 0.798 1.00 49.62 820 TYR A C 1
ATOM 6369 O O . TYR A 1 820 ? -15.796 14.427 1.352 1.00 49.62 820 TYR A O 1
ATOM 6377 N N . ASP A 1 821 ? -17.326 14.690 -0.261 1.00 45.91 821 ASP A N 1
ATOM 6378 C CA . ASP A 1 821 ? -16.629 15.785 -0.946 1.00 45.91 821 ASP A CA 1
ATOM 6379 C C . ASP A 1 821 ? -16.778 17.163 -0.261 1.00 45.91 821 ASP A C 1
ATOM 6381 O O . ASP A 1 821 ? -16.034 18.094 -0.586 1.00 45.91 821 ASP A O 1
ATOM 6385 N N . LEU A 1 822 ? -17.711 17.346 0.690 1.00 49.44 822 LEU A N 1
ATOM 6386 C CA . LEU A 1 822 ? -17.920 18.649 1.350 1.00 49.44 822 LEU A CA 1
ATOM 6387 C C . LEU A 1 822 ? -17.065 18.847 2.608 1.00 49.44 822 LEU A C 1
ATOM 6389 O O . LEU A 1 822 ? -16.843 19.990 3.032 1.00 49.44 822 LEU A O 1
ATOM 6393 N N . HIS A 1 823 ? -16.550 17.768 3.196 1.00 57.50 823 HIS A N 1
ATOM 6394 C CA . HIS A 1 823 ? -15.825 17.812 4.468 1.00 57.50 823 HIS A CA 1
ATOM 6395 C C . HIS A 1 823 ? -14.306 18.013 4.326 1.00 57.50 823 HIS A C 1
ATOM 6397 O O . HIS A 1 823 ? -13.667 18.459 5.280 1.00 57.50 823 HIS A O 1
ATOM 6403 N N . TYR A 1 824 ? -13.758 17.891 3.108 1.00 53.97 824 TYR A N 1
ATOM 6404 C CA . TYR A 1 824 ? -12.410 18.370 2.745 1.00 53.97 824 TYR A CA 1
ATOM 6405 C C . TYR A 1 824 ? -12.301 19.917 2.621 1.00 53.97 824 TYR A C 1
ATOM 6407 O O . TYR A 1 824 ? -11.290 20.484 2.195 1.00 53.97 824 TYR A O 1
ATOM 6415 N N . TRP A 1 825 ? -13.334 20.637 3.063 1.00 56.78 825 TRP A N 1
ATOM 6416 C CA . TRP A 1 825 ? -13.533 22.073 2.862 1.00 56.78 825 TRP A CA 1
ATOM 6417 C C . TRP A 1 825 ? -13.793 22.450 1.390 1.00 56.78 825 TRP A C 1
ATOM 6419 O O . TRP A 1 825 ? -12.895 22.447 0.541 1.00 56.78 825 TRP A O 1
ATOM 6429 N N . GLY A 1 826 ? -15.054 22.828 1.129 1.00 43.41 826 GLY A N 1
ATOM 6430 C CA . GLY A 1 826 ? -15.556 23.415 -0.118 1.00 43.41 826 GLY A CA 1
ATOM 6431 C C . GLY A 1 826 ? -14.894 24.746 -0.504 1.00 43.41 826 GLY A C 1
ATOM 6432 O O . GLY A 1 826 ? -14.098 25.297 0.253 1.00 43.41 826 GLY A O 1
ATOM 6433 N N . SER A 1 827 ? -15.210 25.228 -1.714 1.00 35.78 827 SER A N 1
ATOM 6434 C CA . SER A 1 827 ? -14.549 26.341 -2.424 1.00 35.78 827 SER A CA 1
ATOM 6435 C C . SER A 1 827 ? -14.030 27.459 -1.508 1.00 35.78 827 SER A C 1
ATOM 6437 O O . SER A 1 827 ? -14.818 28.234 -0.954 1.00 35.78 827 SER A O 1
ATOM 6439 N N . PHE A 1 828 ? -12.706 27.529 -1.393 1.00 41.97 828 PHE A N 1
ATOM 6440 C CA . PHE A 1 828 ? -11.984 28.718 -0.954 1.00 41.97 828 PHE A CA 1
ATOM 6441 C C . PHE A 1 828 ? -12.088 29.832 -1.995 1.00 41.97 828 PHE A C 1
ATOM 6443 O O . PHE A 1 828 ? -11.992 29.503 -3.201 1.00 41.97 828 PHE A O 1
#